Protein AF-0000000078527166 (afdb_homodimer)

Radius of gyration: 30.39 Å; Cα contacts (8 Å, |Δi|>4): 1752; chains: 2; bounding box: 65×95×74 Å

Structure (mmCIF, N/CA/C/O backbone):
data_AF-0000000078527166-model_v1
#
loop_
_entity.id
_entity.type
_entity.pdbx_description
1 polymer 'Membrane protein'
#
loop_
_atom_site.group_PDB
_atom_site.id
_atom_site.type_symbol
_atom_site.label_atom_id
_atom_site.label_alt_id
_atom_site.label_comp_id
_atom_site.label_asym_id
_atom_site.label_entity_id
_atom_site.label_seq_id
_atom_site.pdbx_PDB_ins_code
_atom_site.Cartn_x
_atom_site.Cartn_y
_atom_site.Cartn_z
_atom_site.occupancy
_atom_site.B_iso_or_equiv
_atom_site.auth_seq_id
_atom_site.auth_comp_id
_atom_site.auth_asym_id
_atom_site.auth_atom_id
_atom_site.pdbx_PDB_model_num
ATOM 1 N N . MET A 1 1 ? -10.734 -3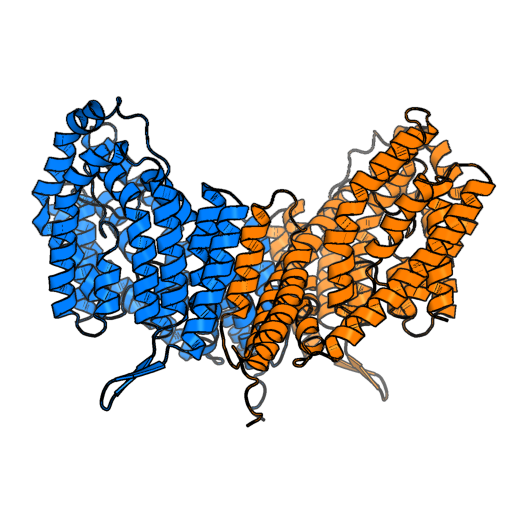8.688 -5.93 1 92.5 1 MET A N 1
ATOM 2 C CA . MET A 1 1 ? -9.977 -38.188 -7.082 1 92.5 1 MET A CA 1
ATOM 3 C C . MET A 1 1 ? -9.008 -37.094 -6.664 1 92.5 1 MET A C 1
ATOM 5 O O . MET A 1 1 ? -7.824 -37.156 -6.992 1 92.5 1 MET A O 1
ATOM 9 N N . LYS A 1 2 ? -9.398 -36.25 -5.734 1 95.44 2 LYS A N 1
ATOM 10 C CA . LYS A 1 2 ? -8.555 -35.156 -5.305 1 95.44 2 LYS A CA 1
ATOM 11 C C . LYS A 1 2 ? -7.312 -35.656 -4.57 1 95.44 2 LYS A C 1
ATOM 13 O O . LYS A 1 2 ? -6.195 -35.188 -4.848 1 95.44 2 LYS A O 1
ATOM 18 N N . TYR A 1 3 ? -7.477 -36.594 -3.723 1 95.94 3 TYR A N 1
ATOM 19 C CA . TYR A 1 3 ? -6.379 -37.125 -2.912 1 95.94 3 TYR A CA 1
ATOM 20 C C . TYR A 1 3 ? -5.398 -37.906 -3.768 1 95.94 3 TYR A C 1
ATOM 22 O O . TYR A 1 3 ? -4.188 -37.875 -3.535 1 95.94 3 TYR A O 1
ATOM 30 N N . ILE A 1 4 ? -5.895 -38.562 -4.727 1 96.75 4 ILE A N 1
ATOM 31 C CA . ILE A 1 4 ? -5.031 -39.312 -5.617 1 96.75 4 ILE A CA 1
ATOM 32 C C . ILE A 1 4 ? -4.188 -38.375 -6.461 1 96.75 4 ILE A C 1
ATOM 34 O O . ILE A 1 4 ? -2.975 -38.562 -6.594 1 96.75 4 ILE A O 1
ATOM 38 N N . VAL A 1 5 ? -4.859 -37.375 -6.949 1 97.56 5 VAL A N 1
ATOM 39 C CA . VAL A 1 5 ? -4.191 -36.438 -7.836 1 97.56 5 VAL A CA 1
ATOM 40 C C . VAL A 1 5 ? -3.092 -35.719 -7.07 1 97.56 5 VAL A C 1
ATOM 42 O O . VAL A 1 5 ? -1.956 -35.625 -7.539 1 97.56 5 VAL A O 1
ATOM 45 N N . ILE A 1 6 ? -3.389 -35.25 -5.895 1 97.88 6 ILE A N 1
ATOM 46 C CA . ILE A 1 6 ? -2.412 -34.469 -5.156 1 97.88 6 ILE A CA 1
ATOM 47 C C . ILE A 1 6 ? -1.261 -35.344 -4.703 1 97.88 6 ILE A C 1
ATOM 49 O O . ILE A 1 6 ? -0.111 -34.906 -4.637 1 97.88 6 ILE A O 1
ATOM 53 N N . ALA A 1 7 ? -1.574 -36.531 -4.316 1 98.06 7 ALA A N 1
ATOM 54 C CA . ALA A 1 7 ? -0.536 -37.5 -3.945 1 98.06 7 ALA A CA 1
ATOM 55 C C . ALA A 1 7 ? 0.403 -37.781 -5.117 1 98.06 7 ALA A C 1
ATOM 57 O O . ALA A 1 7 ? 1.622 -37.844 -4.938 1 98.06 7 ALA A O 1
ATOM 58 N N . LEU A 1 8 ? -0.153 -37.938 -6.273 1 98.38 8 LEU A N 1
ATOM 59 C CA . LEU A 1 8 ? 0.64 -38.219 -7.465 1 98.38 8 LEU A CA 1
ATOM 60 C C . LEU A 1 8 ? 1.502 -37 -7.836 1 98.38 8 LEU A C 1
ATOM 62 O O . LEU A 1 8 ? 2.641 -37.156 -8.281 1 98.38 8 LEU A O 1
ATOM 66 N N . ILE A 1 9 ? 0.928 -35.812 -7.711 1 98.38 9 ILE A N 1
ATOM 67 C CA . ILE A 1 9 ? 1.704 -34.594 -7.984 1 98.38 9 ILE A CA 1
ATOM 68 C C . ILE A 1 9 ? 2.898 -34.531 -7.039 1 98.38 9 ILE A C 1
ATOM 70 O O . ILE A 1 9 ? 4.031 -34.312 -7.469 1 98.38 9 ILE A O 1
ATOM 74 N N . GLY A 1 10 ? 2.6 -34.719 -5.746 1 98.38 10 GLY A N 1
ATOM 75 C CA . GLY A 1 10 ? 3.674 -34.688 -4.766 1 98.38 10 GLY A CA 1
ATOM 76 C C . GLY A 1 10 ? 4.738 -35.75 -5.016 1 98.38 10 GLY A C 1
ATOM 77 O O . GLY A 1 10 ? 5.934 -35.469 -4.91 1 98.38 10 GLY A O 1
ATOM 78 N N . ALA A 1 11 ? 4.312 -36.906 -5.359 1 98.56 11 ALA A N 1
ATOM 79 C CA . ALA A 1 11 ? 5.234 -38 -5.617 1 98.56 11 ALA A CA 1
ATOM 80 C C . ALA A 1 11 ? 6.113 -37.719 -6.828 1 98.56 11 ALA A C 1
ATOM 82 O O . ALA A 1 11 ? 7.344 -37.75 -6.734 1 98.56 11 ALA A O 1
ATOM 83 N N . LEU A 1 12 ? 5.488 -37.375 -7.891 1 98.38 12 LEU A N 1
ATOM 84 C CA . LEU A 1 12 ? 6.234 -37.188 -9.133 1 98.38 12 LEU A CA 1
ATOM 85 C C . LEU A 1 12 ? 7.133 -35.969 -9.039 1 98.38 12 LEU A C 1
ATOM 87 O O . LEU A 1 12 ? 8.266 -35.969 -9.531 1 98.38 12 LEU A O 1
ATOM 91 N N . ALA A 1 13 ? 6.598 -34.875 -8.469 1 98.44 13 ALA A N 1
ATOM 92 C CA . ALA A 1 13 ? 7.406 -33.688 -8.336 1 98.44 13 ALA A CA 1
ATOM 93 C C . ALA A 1 13 ? 8.664 -33.938 -7.512 1 98.44 13 ALA A C 1
ATOM 95 O O . ALA A 1 13 ? 9.742 -33.438 -7.828 1 98.44 13 ALA A O 1
ATOM 96 N N . SER A 1 14 ? 8.516 -34.75 -6.453 1 98.31 14 SER A N 1
ATOM 97 C CA . SER A 1 14 ? 9.672 -35.094 -5.633 1 98.31 14 SER A CA 1
ATOM 98 C C . SER A 1 14 ? 10.672 -35.938 -6.414 1 98.31 14 SER A C 1
ATOM 100 O O . SER A 1 14 ? 11.883 -35.781 -6.27 1 98.31 14 SER A O 1
ATOM 102 N N . VAL A 1 15 ? 10.227 -36.781 -7.207 1 97.88 15 VAL A N 1
ATOM 103 C CA . VAL A 1 15 ? 11.086 -37.625 -8.023 1 97.88 15 VAL A CA 1
ATOM 104 C C . VAL A 1 15 ? 11.82 -36.781 -9.055 1 97.88 15 VAL A C 1
ATOM 106 O O . VAL A 1 15 ? 13.023 -36.969 -9.273 1 97.88 15 VAL A O 1
ATOM 109 N N . LEU A 1 16 ? 11.086 -35.906 -9.688 1 97.62 16 LEU A N 1
ATOM 110 C CA . LEU A 1 16 ? 11.703 -35 -10.672 1 97.62 16 LEU A CA 1
ATOM 111 C C . LEU A 1 16 ? 12.828 -34.188 -10.039 1 97.62 16 LEU A C 1
ATOM 113 O O . LEU A 1 16 ? 13.898 -34.031 -10.633 1 97.62 16 LEU A O 1
ATOM 117 N N . SER A 1 17 ? 12.531 -33.719 -8.891 1 96.62 17 SER A N 1
ATOM 118 C CA . SER A 1 17 ? 13.555 -32.969 -8.172 1 96.62 17 SER A CA 1
ATOM 119 C C . SER A 1 17 ? 14.719 -33.844 -7.762 1 96.62 17 SER A C 1
ATOM 121 O O . SER A 1 17 ? 15.883 -33.438 -7.871 1 96.62 17 SER A O 1
ATOM 123 N N . ASN A 1 18 ? 14.43 -35 -7.273 1 96.69 18 ASN A N 1
ATOM 124 C CA . ASN A 1 18 ? 15.453 -35.938 -6.832 1 96.69 18 ASN A CA 1
ATOM 125 C C . ASN A 1 18 ? 16.406 -36.312 -7.965 1 96.69 18 ASN A C 1
ATOM 127 O O . ASN A 1 18 ? 17.625 -36.375 -7.762 1 96.69 18 ASN A O 1
ATOM 131 N N . GLN A 1 19 ? 15.891 -36.469 -9.148 1 94.44 19 GLN A N 1
ATOM 132 C CA . GLN A 1 19 ? 16.672 -36.906 -10.297 1 94.44 19 GLN A CA 1
ATOM 133 C C . GLN A 1 19 ? 17.234 -35.719 -11.062 1 94.44 19 GLN A C 1
ATOM 135 O O . GLN A 1 19 ? 17.891 -35.875 -12.094 1 94.44 19 GLN A O 1
ATOM 140 N N . GLY A 1 20 ? 16.953 -34.594 -10.617 1 92.81 20 GLY A N 1
ATOM 141 C CA . GLY A 1 20 ? 17.469 -33.375 -11.242 1 92.81 20 GLY A CA 1
ATOM 142 C C . GLY A 1 20 ? 16.859 -33.125 -12.609 1 92.81 20 GLY A C 1
ATOM 143 O O . GLY A 1 20 ? 17.516 -32.562 -13.484 1 92.81 20 GLY A O 1
ATOM 144 N N . ILE A 1 21 ? 15.656 -33.562 -12.773 1 94.5 21 ILE A N 1
ATOM 145 C CA . ILE A 1 21 ? 14.977 -33.406 -14.055 1 94.5 21 ILE A CA 1
ATOM 146 C C . ILE A 1 21 ? 14.258 -32.062 -14.086 1 94.5 21 ILE A C 1
ATOM 148 O O . ILE A 1 21 ? 14.32 -31.328 -15.078 1 94.5 21 ILE A O 1
ATOM 152 N N . ALA A 1 22 ? 13.578 -31.766 -12.992 1 96.75 22 ALA A N 1
ATOM 153 C CA . ALA A 1 22 ? 12.812 -30.531 -12.906 1 96.75 22 ALA A CA 1
ATOM 154 C C . ALA A 1 22 ? 12.664 -30.078 -11.453 1 96.75 22 ALA A C 1
ATOM 156 O O . ALA A 1 22 ? 12.594 -30.906 -10.547 1 96.75 22 ALA A O 1
ATOM 157 N N . VAL A 1 23 ? 12.711 -28.828 -11.336 1 95.25 23 VAL A N 1
ATOM 158 C CA . VAL A 1 23 ? 12.445 -28.203 -10.039 1 95.25 23 VAL A CA 1
ATOM 159 C C . VAL A 1 23 ? 11.516 -27.016 -10.211 1 95.25 23 VAL A C 1
ATOM 161 O O . VAL A 1 23 ? 11.328 -26.516 -11.328 1 95.25 23 VAL A O 1
ATOM 164 N N . PHE A 1 24 ? 10.883 -26.578 -9.164 1 95.19 24 PHE A N 1
ATOM 165 C CA . PHE A 1 24 ? 9.891 -25.5 -9.234 1 95.19 24 PHE A CA 1
ATOM 166 C C . PHE A 1 24 ? 10.531 -24.156 -8.945 1 95.19 24 PHE A C 1
ATOM 168 O O . PHE A 1 24 ? 10.234 -23.156 -9.609 1 95.19 24 PHE A O 1
ATOM 175 N N . ASN A 1 25 ? 11.398 -24.109 -8.031 1 87.94 25 ASN A N 1
ATOM 176 C CA . ASN A 1 25 ? 12.016 -22.859 -7.602 1 87.94 25 ASN A CA 1
ATOM 177 C C . ASN A 1 25 ? 13.023 -22.359 -8.633 1 87.94 25 ASN A C 1
ATOM 179 O O . ASN A 1 25 ? 14.047 -22.984 -8.867 1 87.94 25 ASN A O 1
ATOM 183 N N . ASP A 1 26 ? 12.875 -21.281 -9.156 1 80.75 26 ASP A N 1
ATOM 184 C CA . ASP A 1 26 ? 13.734 -20.719 -10.188 1 80.75 26 ASP A CA 1
ATOM 185 C C . ASP A 1 26 ? 15.133 -20.438 -9.641 1 80.75 26 ASP A C 1
ATOM 187 O O . ASP A 1 26 ? 16.125 -20.531 -10.375 1 80.75 26 ASP A O 1
ATOM 191 N N . GLY A 1 27 ? 15.211 -20.031 -8.438 1 78.19 27 GLY A N 1
ATOM 192 C CA . GLY A 1 27 ? 16.5 -19.797 -7.812 1 78.19 27 GLY A CA 1
ATOM 193 C C . GLY A 1 27 ? 17.281 -21.062 -7.547 1 78.19 27 GLY A C 1
ATOM 194 O O . GLY A 1 27 ? 18.516 -21.047 -7.48 1 78.19 27 GLY A O 1
ATOM 195 N N . PHE A 1 28 ? 16.531 -22.125 -7.426 1 88.31 28 PHE A N 1
ATOM 196 C CA . PHE A 1 28 ? 17.141 -23.406 -7.137 1 88.31 28 PHE A CA 1
ATOM 197 C C . PHE A 1 28 ? 17.594 -24.094 -8.414 1 88.31 28 PHE A C 1
ATOM 199 O O . PHE A 1 28 ? 18.547 -24.875 -8.398 1 88.31 28 PHE A O 1
ATOM 206 N N . ARG A 1 29 ? 17.078 -23.75 -9.531 1 88.75 29 ARG A N 1
ATOM 207 C CA . ARG A 1 29 ? 17.344 -24.422 -10.797 1 88.75 29 ARG A CA 1
ATOM 208 C C . ARG A 1 29 ? 18.812 -24.297 -11.188 1 88.75 29 ARG A C 1
ATOM 210 O O . ARG A 1 29 ? 19.453 -25.297 -11.523 1 88.75 29 ARG A O 1
ATOM 217 N N . PRO A 1 30 ? 19.391 -23.109 -11.086 1 80.94 30 PRO A N 1
ATOM 218 C CA . PRO A 1 30 ? 20.812 -23.016 -11.406 1 80.94 30 PRO A CA 1
ATOM 219 C C . PRO A 1 30 ? 21.688 -23.828 -10.461 1 80.94 30 PRO A C 1
ATOM 221 O O . PRO A 1 30 ? 22.734 -24.328 -10.867 1 80.94 30 PRO A O 1
ATOM 224 N N . ILE A 1 31 ? 21.266 -23.984 -9.281 1 85.5 31 ILE A N 1
ATOM 225 C CA . ILE A 1 31 ? 22.016 -24.734 -8.281 1 85.5 31 ILE A CA 1
ATOM 226 C C . ILE A 1 31 ? 22 -26.234 -8.641 1 85.5 31 ILE A C 1
ATOM 228 O O . ILE A 1 31 ? 23 -26.922 -8.461 1 85.5 31 ILE A O 1
ATOM 232 N N . VAL A 1 32 ? 20.922 -26.672 -9.156 1 90.19 32 VAL A N 1
ATOM 233 C CA . VAL A 1 32 ? 20.812 -28.062 -9.586 1 90.19 32 VAL A CA 1
ATOM 234 C C . VAL A 1 32 ? 21.766 -28.312 -10.75 1 90.19 32 VAL A C 1
ATOM 236 O O . VAL A 1 32 ? 22.391 -29.375 -10.836 1 90.19 32 VAL A O 1
ATOM 239 N N . GLY A 1 33 ? 21.875 -27.328 -11.594 1 83.19 33 GLY A N 1
ATOM 240 C CA . GLY A 1 33 ? 22.844 -27.438 -12.672 1 83.19 33 GLY A CA 1
ATOM 241 C C . GLY A 1 33 ? 24.266 -27.578 -12.188 1 83.19 33 GLY A C 1
ATOM 242 O O . GLY A 1 33 ? 25.031 -28.375 -12.727 1 83.19 33 GLY A O 1
ATOM 243 N N . GLN A 1 34 ? 24.562 -26.859 -11.172 1 80.62 34 GLN A N 1
ATOM 244 C CA . GLN A 1 34 ? 25.891 -26.953 -10.57 1 80.62 34 GLN A CA 1
ATOM 245 C C . GLN A 1 34 ? 26.141 -28.344 -9.984 1 80.62 34 GLN A C 1
ATOM 247 O O . GLN A 1 34 ? 27.266 -28.844 -10.023 1 80.62 34 GLN A O 1
ATOM 252 N N . TYR A 1 35 ? 25.172 -28.875 -9.484 1 87.38 35 TYR A N 1
ATOM 253 C CA . TYR A 1 35 ? 25.281 -30.234 -8.93 1 87.38 35 TYR A CA 1
ATOM 254 C C . TYR A 1 35 ? 25.609 -31.234 -10.023 1 87.38 35 TYR A C 1
ATOM 256 O O . TYR A 1 35 ? 26.469 -32.094 -9.844 1 87.38 35 TYR A O 1
ATOM 264 N N . PHE A 1 36 ? 25.094 -31.094 -11.133 1 83.19 36 PHE A N 1
ATOM 265 C CA . PHE A 1 36 ? 25.312 -32.031 -12.242 1 83.19 36 PHE A CA 1
ATOM 266 C C . PHE A 1 36 ? 26.703 -31.828 -12.828 1 83.19 36 PHE A C 1
ATOM 268 O O . PHE A 1 36 ? 27.312 -32.781 -13.344 1 83.19 36 PHE A O 1
ATOM 275 N N . ASN A 1 37 ? 27.094 -30.625 -12.68 1 79.38 37 ASN A N 1
ATOM 276 C CA . ASN A 1 37 ? 28.438 -30.344 -13.172 1 79.38 37 ASN A CA 1
ATOM 277 C C . ASN A 1 37 ? 29.5 -30.75 -12.148 1 79.38 37 ASN A C 1
ATOM 279 O O . ASN A 1 37 ? 30.703 -30.641 -12.414 1 79.38 37 ASN A O 1
ATOM 283 N N . GLY A 1 38 ? 29.078 -31.172 -11 1 83.62 38 GLY A N 1
ATOM 284 C CA . GLY A 1 38 ? 30 -31.672 -9.992 1 83.62 38 GLY A CA 1
ATOM 285 C C . GLY A 1 38 ? 30.594 -30.578 -9.141 1 83.62 38 GLY A C 1
ATOM 286 O O . GLY A 1 38 ? 31.641 -30.781 -8.5 1 83.62 38 GLY A O 1
ATOM 287 N N . GLU A 1 39 ? 29.969 -29.516 -9.18 1 86.12 39 GLU A N 1
ATOM 288 C CA . GLU A 1 39 ? 30.516 -28.375 -8.461 1 86.12 39 GLU A CA 1
ATOM 289 C C . GLU A 1 39 ? 30.109 -28.391 -6.988 1 86.12 39 GLU A C 1
ATOM 291 O O . GLU A 1 39 ? 30.812 -27.828 -6.141 1 86.12 39 GLU A O 1
ATOM 296 N N . ILE A 1 40 ? 28.969 -29.016 -6.75 1 87.44 40 ILE A N 1
ATOM 297 C CA . ILE A 1 40 ? 28.516 -29.141 -5.367 1 87.44 40 ILE A CA 1
ATOM 298 C C . ILE A 1 40 ? 28.078 -30.578 -5.094 1 87.44 40 ILE A C 1
ATOM 300 O O . ILE A 1 40 ? 27.766 -31.328 -6.023 1 87.44 40 ILE A O 1
ATOM 304 N N . ASN A 1 41 ? 28.141 -30.859 -3.812 1 89.88 41 ASN A N 1
ATOM 305 C CA . ASN A 1 41 ? 27.719 -32.219 -3.443 1 89.88 41 ASN A CA 1
ATOM 306 C C . ASN A 1 41 ? 26.25 -32.25 -3.027 1 89.88 41 ASN A C 1
ATOM 308 O O . ASN A 1 41 ? 25.578 -31.203 -3.012 1 89.88 41 ASN A O 1
ATOM 312 N N . ARG A 1 42 ? 25.75 -33.375 -2.75 1 92.06 42 ARG A N 1
ATOM 313 C CA . ARG A 1 42 ? 24.344 -33.625 -2.477 1 92.06 42 ARG A CA 1
ATOM 314 C C . ARG A 1 42 ? 23.906 -32.906 -1.195 1 92.06 42 ARG A C 1
ATOM 316 O O . ARG A 1 42 ? 22.781 -32.406 -1.118 1 92.06 42 ARG A O 1
ATOM 323 N N . LYS A 1 43 ? 24.734 -32.875 -0.176 1 90.69 43 LYS A N 1
ATOM 324 C CA . LYS A 1 43 ? 24.422 -32.219 1.091 1 90.69 43 LYS A CA 1
ATOM 325 C C . LYS A 1 43 ? 24.281 -30.719 0.914 1 90.69 43 LYS A C 1
ATOM 327 O O . LYS A 1 43 ? 23.375 -30.109 1.489 1 90.69 43 LYS A O 1
ATOM 332 N N . GLU A 1 44 ? 25.156 -30.203 0.13 1 87.62 44 GLU A N 1
ATOM 333 C CA . GLU A 1 44 ? 25.109 -28.766 -0.171 1 87.62 44 GLU A CA 1
ATOM 334 C C . GLU A 1 44 ? 23.859 -28.422 -0.976 1 87.62 44 GLU A C 1
ATOM 336 O O . GLU A 1 44 ? 23.219 -27.406 -0.732 1 87.62 44 GLU A O 1
ATOM 341 N N . LEU A 1 45 ? 23.547 -29.312 -1.891 1 92 45 LEU A N 1
ATOM 342 C CA . LEU A 1 45 ? 22.344 -29.141 -2.693 1 92 45 LEU A CA 1
ATOM 343 C C . LEU A 1 45 ? 21.094 -29.109 -1.807 1 92 45 LEU A C 1
ATOM 345 O O . LEU A 1 45 ? 20.25 -28.234 -1.961 1 92 45 LEU A O 1
ATOM 349 N N . ALA A 1 46 ? 21.016 -30 -0.886 1 92.5 46 ALA A N 1
ATOM 350 C CA . ALA A 1 46 ? 19.875 -30.109 0.021 1 92.5 46 ALA A CA 1
ATOM 351 C C . ALA A 1 46 ? 19.766 -28.875 0.918 1 92.5 46 ALA A C 1
ATOM 353 O O . ALA A 1 46 ? 18.688 -28.344 1.132 1 92.5 46 ALA A O 1
ATOM 354 N N . ALA A 1 47 ? 20.875 -28.422 1.376 1 86.31 47 ALA A N 1
ATOM 355 C CA . ALA A 1 47 ? 20.906 -27.266 2.254 1 86.31 47 ALA A CA 1
ATOM 356 C C . ALA A 1 47 ? 20.453 -26 1.517 1 86.31 47 ALA A C 1
ATOM 358 O O . ALA A 1 47 ? 19.719 -25.188 2.072 1 86.31 47 ALA A O 1
ATOM 359 N N . MET A 1 48 ? 20.875 -25.875 0.322 1 83.38 48 MET A N 1
ATOM 360 C CA . MET A 1 48 ? 20.531 -24.703 -0.465 1 83.38 48 MET A CA 1
ATOM 361 C C . MET A 1 48 ? 19.047 -24.719 -0.858 1 83.38 48 MET A C 1
ATOM 363 O O . MET A 1 48 ? 18.375 -23.688 -0.835 1 83.38 48 MET A O 1
ATOM 367 N N . SER A 1 49 ? 18.609 -25.922 -1.235 1 91.12 49 SER A N 1
ATOM 368 C CA . SER A 1 49 ? 17.188 -26.062 -1.536 1 91.12 49 SER A CA 1
ATOM 369 C C . SER A 1 49 ? 16.328 -25.656 -0.34 1 91.12 49 SER A C 1
ATOM 371 O O . SER A 1 49 ? 15.344 -24.953 -0.493 1 91.12 49 SER A O 1
ATOM 373 N N . PHE A 1 50 ? 16.688 -26.078 0.812 1 87.88 50 PHE A N 1
ATOM 374 C CA . PHE A 1 50 ? 15.984 -25.766 2.043 1 87.88 50 PHE A CA 1
ATOM 375 C C . PHE A 1 50 ? 16.031 -24.266 2.322 1 87.88 50 PHE A C 1
ATOM 377 O O . PHE A 1 50 ? 15 -23.656 2.615 1 87.88 50 PHE A O 1
ATOM 384 N N . ALA A 1 51 ? 17.172 -23.734 2.17 1 80 51 ALA A N 1
ATOM 385 C CA . ALA A 1 51 ? 17.375 -22.328 2.486 1 80 51 ALA A CA 1
ATOM 386 C C . ALA A 1 51 ? 16.547 -21.438 1.572 1 80 51 ALA A C 1
ATOM 388 O O . ALA A 1 51 ? 15.938 -20.453 2.029 1 80 51 ALA A O 1
ATOM 389 N N . ILE A 1 52 ? 16.438 -21.812 0.35 1 77.69 52 ILE A N 1
ATOM 390 C CA . ILE A 1 52 ? 15.82 -20.938 -0.638 1 77.69 52 ILE A CA 1
ATOM 391 C C . ILE A 1 52 ? 14.312 -21.141 -0.631 1 77.69 52 ILE A C 1
ATOM 393 O O . ILE A 1 52 ? 13.547 -20.203 -0.87 1 77.69 52 ILE A O 1
ATOM 397 N N . SER A 1 53 ? 13.836 -22.297 -0.274 1 86.88 53 SER A N 1
ATOM 398 C CA . SER A 1 53 ? 12.43 -22.625 -0.479 1 86.88 53 SER A CA 1
ATOM 399 C C . SER A 1 53 ? 11.648 -22.562 0.83 1 86.88 53 SER A C 1
ATOM 401 O O . SER A 1 53 ? 10.461 -22.234 0.833 1 86.88 53 SER A O 1
ATOM 403 N N . PHE A 1 54 ? 12.266 -22.828 1.888 1 84 54 PHE A N 1
ATOM 404 C CA . PHE A 1 54 ? 11.539 -23.016 3.141 1 84 54 PHE A CA 1
ATOM 405 C C . PHE A 1 54 ? 10.812 -21.75 3.549 1 84 54 PHE A C 1
ATOM 407 O O . PHE A 1 54 ? 9.648 -21.781 3.939 1 84 54 PHE A O 1
ATOM 414 N N . GLY A 1 55 ? 11.539 -20.641 3.512 1 76.88 55 GLY A N 1
ATOM 415 C CA . GLY A 1 55 ? 10.93 -19.375 3.867 1 76.88 55 GLY A CA 1
ATOM 416 C C . GLY A 1 55 ? 9.711 -19.047 3.031 1 76.88 55 GLY A C 1
ATOM 417 O O . GLY A 1 55 ? 8.727 -18.5 3.543 1 76.88 55 GLY A O 1
ATOM 418 N N . LEU A 1 56 ? 9.672 -19.391 1.792 1 81.38 56 LEU A N 1
ATOM 419 C CA . LEU A 1 56 ? 8.562 -19.109 0.889 1 81.38 56 LEU A CA 1
ATOM 420 C C . LEU A 1 56 ? 7.367 -20 1.19 1 81.38 56 LEU A C 1
ATOM 422 O O . LEU A 1 56 ? 6.215 -19.578 1.069 1 81.38 56 LEU A O 1
ATOM 426 N N . VAL A 1 57 ? 7.633 -21.156 1.581 1 88.44 57 VAL A N 1
ATOM 427 C CA . VAL A 1 57 ? 6.562 -22.094 1.899 1 88.44 57 VAL A CA 1
ATOM 428 C C . VAL A 1 57 ? 5.809 -21.625 3.137 1 88.44 57 VAL A C 1
ATOM 430 O O . VAL A 1 57 ? 4.582 -21.5 3.113 1 88.44 57 VAL A O 1
ATOM 433 N N . ILE A 1 58 ? 6.535 -21.234 4.129 1 83.19 58 ILE A N 1
ATOM 434 C CA . ILE A 1 58 ? 5.926 -20.922 5.414 1 83.19 58 ILE A CA 1
ATOM 435 C C . ILE A 1 58 ? 5.402 -19.484 5.391 1 83.19 58 ILE A C 1
ATOM 437 O O . ILE A 1 58 ? 4.332 -19.203 5.938 1 83.19 58 ILE A O 1
ATOM 441 N N . GLY A 1 59 ? 6.145 -18.656 4.773 1 78.94 59 GLY A N 1
ATOM 442 C CA . GLY A 1 59 ? 5.82 -17.25 4.844 1 78.94 59 GLY A CA 1
ATOM 443 C C . GLY A 1 59 ? 4.871 -16.797 3.75 1 78.94 59 GLY A C 1
ATOM 444 O O . GLY A 1 59 ? 4.258 -15.727 3.85 1 78.94 59 GLY A O 1
ATOM 445 N N . PHE A 1 60 ? 4.699 -17.547 2.756 1 81.5 60 PHE A N 1
ATOM 446 C CA . PHE A 1 60 ? 3.953 -17.109 1.577 1 81.5 60 PHE A CA 1
ATOM 447 C C . PHE A 1 60 ? 2.971 -18.188 1.135 1 81.5 60 PHE A C 1
ATOM 449 O O . PHE A 1 60 ? 1.766 -17.953 1.059 1 81.5 60 PHE A O 1
ATOM 456 N N . GLY A 1 61 ? 3.342 -19.344 1.002 1 88.75 61 GLY A N 1
ATOM 457 C CA . GLY A 1 61 ? 2.525 -20.422 0.466 1 88.75 61 GLY A CA 1
ATOM 458 C C . GLY A 1 61 ? 1.38 -20.828 1.38 1 88.75 61 GLY A C 1
ATOM 459 O O . GLY A 1 61 ? 0.212 -20.719 1 1 88.75 61 GLY A O 1
ATOM 460 N N . ILE A 1 62 ? 1.707 -21.109 2.564 1 87.5 62 ILE A N 1
ATOM 461 C CA . ILE A 1 62 ? 0.734 -21.656 3.498 1 87.5 62 ILE A CA 1
ATOM 462 C C . ILE A 1 62 ? -0.299 -20.594 3.859 1 87.5 62 ILE A C 1
ATOM 464 O O . ILE A 1 62 ? -1.504 -20.812 3.719 1 87.5 62 ILE A O 1
ATOM 468 N N . PRO A 1 63 ? 0.131 -19.438 4.203 1 84.88 63 PRO A N 1
ATOM 469 C CA . PRO A 1 63 ? -0.878 -18.453 4.578 1 84.88 63 PRO A CA 1
ATOM 470 C C . PRO A 1 63 ? -1.804 -18.078 3.42 1 84.88 63 PRO A C 1
ATOM 472 O O . PRO A 1 63 ? -3.006 -17.891 3.623 1 84.88 63 PRO A O 1
ATOM 475 N N . THR A 1 64 ? -1.297 -17.969 2.281 1 86.06 64 THR A N 1
ATOM 476 C CA . THR A 1 64 ? -2.111 -17.656 1.113 1 86.06 64 THR A CA 1
ATOM 477 C C . THR A 1 64 ? -3.09 -18.781 0.81 1 86.06 64 THR A C 1
ATOM 479 O O . THR A 1 64 ? -4.23 -18.531 0.416 1 86.06 64 THR A O 1
ATOM 482 N N . SER A 1 65 ? -2.662 -19.953 1.003 1 91.25 65 SER A N 1
ATOM 483 C CA . SER A 1 65 ? -3.514 -21.109 0.791 1 91.25 65 SER A CA 1
ATOM 484 C C . SER A 1 65 ? -4.66 -21.156 1.796 1 91.25 65 SER A C 1
ATOM 486 O O . SER A 1 65 ? -5.801 -21.453 1.435 1 91.25 65 SER A O 1
ATOM 488 N N . ILE A 1 66 ? -4.309 -20.859 2.982 1 86.56 66 ILE A N 1
ATOM 489 C CA . ILE A 1 66 ? -5.324 -20.859 4.031 1 86.56 66 ILE A CA 1
ATOM 490 C C . ILE A 1 66 ? -6.359 -19.781 3.742 1 86.56 66 ILE A C 1
ATOM 492 O O . ILE A 1 66 ? -7.566 -20.031 3.842 1 86.56 66 ILE A O 1
ATOM 496 N N . ALA A 1 67 ? -5.879 -18.641 3.354 1 83.44 67 ALA A N 1
ATOM 497 C CA . ALA A 1 67 ? -6.766 -17.516 3.111 1 83.44 67 ALA A CA 1
ATOM 498 C C . ALA A 1 67 ? -7.746 -17.812 1.982 1 83.44 67 ALA A C 1
ATOM 500 O O . ALA A 1 67 ? -8.891 -17.359 2.008 1 83.44 67 ALA A O 1
ATOM 501 N N . ALA A 1 68 ? -7.371 -18.562 0.995 1 86.44 68 ALA A N 1
ATOM 502 C CA . ALA A 1 68 ? -8.211 -18.844 -0.166 1 86.44 68 ALA A CA 1
ATOM 503 C C . ALA A 1 68 ? -8.867 -20.219 -0.045 1 86.44 68 ALA A C 1
ATOM 505 O O . ALA A 1 68 ? -9.75 -20.562 -0.834 1 86.44 68 ALA A O 1
ATOM 506 N N . SER A 1 69 ? -8.438 -21.047 0.903 1 88.38 69 SER A N 1
ATOM 507 C CA . SER A 1 69 ? -8.875 -22.438 1.081 1 88.38 69 SER A CA 1
ATOM 508 C C . SER A 1 69 ? -8.57 -23.266 -0.154 1 88.38 69 SER A C 1
ATOM 510 O O . SER A 1 69 ? -9.344 -24.172 -0.507 1 88.38 69 SER A O 1
ATOM 512 N N . ILE A 1 70 ? -7.625 -22.859 -0.92 1 93.56 70 ILE A N 1
ATOM 513 C CA . ILE A 1 70 ? -7.059 -23.562 -2.062 1 93.56 70 ILE A CA 1
ATOM 514 C C . ILE A 1 70 ? -5.535 -23.578 -1.961 1 93.56 70 ILE A C 1
ATOM 516 O O . ILE A 1 70 ? -4.926 -22.578 -1.576 1 93.56 70 ILE A O 1
ATOM 520 N N . ILE A 1 71 ? -4.953 -24.641 -2.314 1 95.19 71 ILE A N 1
ATOM 521 C CA . ILE A 1 71 ? -3.512 -24.766 -2.137 1 95.19 71 ILE A CA 1
ATOM 522 C C . ILE A 1 71 ? -2.781 -23.984 -3.221 1 95.19 71 ILE A C 1
ATOM 524 O O . ILE A 1 71 ? -2.996 -24.203 -4.414 1 95.19 71 ILE A O 1
ATOM 528 N N . LEU A 1 72 ? -2.033 -23.062 -2.736 1 93.94 72 LEU A N 1
ATOM 529 C CA . LEU A 1 72 ? -1.077 -22.453 -3.654 1 93.94 72 LEU A CA 1
ATOM 530 C C . LEU A 1 72 ? 0.043 -23.438 -3.998 1 93.94 72 LEU A C 1
ATOM 532 O O . LEU A 1 72 ? 0.64 -24.047 -3.107 1 93.94 72 LEU A O 1
ATOM 536 N N . ILE A 1 73 ? 0.32 -23.547 -5.238 1 95.81 73 ILE A N 1
ATOM 537 C CA . ILE A 1 73 ? 1.214 -24.578 -5.742 1 95.81 73 ILE A CA 1
ATOM 538 C C . ILE A 1 73 ? 2.576 -24.469 -5.066 1 95.81 73 ILE A C 1
ATOM 540 O O . ILE A 1 73 ? 3.307 -25.453 -4.945 1 95.81 73 ILE A O 1
ATOM 544 N N . HIS A 1 74 ? 2.953 -23.344 -4.605 1 92.56 74 HIS A N 1
ATOM 545 C CA . HIS A 1 74 ? 4.223 -23.094 -3.932 1 92.56 74 HIS A CA 1
ATOM 546 C C . HIS A 1 74 ? 4.363 -23.953 -2.682 1 92.56 74 HIS A C 1
ATOM 548 O O . HIS A 1 74 ? 5.461 -24.391 -2.348 1 92.56 74 HIS A O 1
ATOM 554 N N . CYS A 1 75 ? 3.26 -24.234 -2.039 1 93.69 75 CYS A N 1
ATOM 555 C CA . CYS A 1 75 ? 3.266 -25.062 -0.84 1 93.69 75 CYS A CA 1
ATOM 556 C C . CYS A 1 75 ? 3.662 -26.5 -1.172 1 93.69 75 CYS A C 1
ATOM 558 O O . CYS A 1 75 ? 4.281 -27.172 -0.353 1 93.69 75 CYS A O 1
ATOM 560 N N . LEU A 1 76 ? 3.348 -26.781 -2.307 1 96.31 76 LEU A N 1
ATOM 561 C CA . LEU A 1 76 ? 3.541 -28.172 -2.693 1 96.31 76 LEU A CA 1
ATOM 562 C C . LEU A 1 76 ? 4.867 -28.359 -3.424 1 96.31 76 LEU A C 1
ATOM 564 O O . LEU A 1 76 ? 5.738 -29.094 -2.959 1 96.31 76 LEU A O 1
ATOM 568 N N . LEU A 1 77 ? 5.109 -27.578 -4.398 1 97.25 77 LEU A N 1
ATOM 569 C CA . LEU A 1 77 ? 6.219 -27.859 -5.305 1 97.25 77 LEU A CA 1
ATOM 570 C C . LEU A 1 77 ? 7.531 -27.344 -4.73 1 97.25 77 LEU A C 1
ATOM 572 O O . LEU A 1 77 ? 8.594 -27.906 -5.004 1 97.25 77 LEU A O 1
ATOM 576 N N . LEU A 1 78 ? 7.52 -26.297 -3.945 1 94.44 78 LEU A N 1
ATOM 577 C CA . LEU A 1 78 ? 8.75 -25.875 -3.279 1 94.44 78 LEU A CA 1
ATOM 578 C C . LEU A 1 78 ? 9.203 -26.938 -2.271 1 94.44 78 LEU A C 1
ATOM 580 O O . LEU A 1 78 ? 10.398 -27.203 -2.137 1 94.44 78 LEU A O 1
ATOM 584 N N . THR A 1 79 ? 8.273 -27.484 -1.581 1 96.56 79 THR A N 1
ATOM 585 C CA . THR A 1 79 ? 8.594 -28.5 -0.589 1 96.56 79 THR A CA 1
ATOM 586 C C . THR A 1 79 ? 9.062 -29.781 -1.268 1 96.56 79 THR A C 1
ATOM 588 O O . THR A 1 79 ? 9.953 -30.469 -0.768 1 96.56 79 THR A O 1
ATOM 591 N N . THR A 1 80 ? 8.492 -30.094 -2.352 1 97.75 80 THR A N 1
ATOM 592 C CA . THR A 1 80 ? 8.93 -31.297 -3.061 1 97.75 80 THR A CA 1
ATOM 593 C C . THR A 1 80 ? 10.344 -31.109 -3.607 1 97.75 80 THR A C 1
ATOM 595 O O . THR A 1 80 ? 11.102 -32.094 -3.723 1 97.75 80 THR A O 1
ATOM 598 N N . ASP A 1 81 ? 10.703 -29.891 -4.004 1 96.5 81 ASP A N 1
ATOM 599 C CA . ASP A 1 81 ? 12.102 -29.609 -4.328 1 96.5 81 ASP A CA 1
ATOM 600 C C . ASP A 1 81 ? 13.023 -30 -3.174 1 96.5 81 ASP A C 1
ATOM 602 O O . ASP A 1 81 ? 14.07 -30.609 -3.389 1 96.5 81 ASP A O 1
ATOM 606 N N . ILE A 1 82 ? 12.594 -29.625 -1.981 1 95.88 82 ILE A N 1
ATOM 607 C CA . ILE A 1 82 ? 13.367 -29.906 -0.777 1 95.88 82 ILE A CA 1
ATOM 608 C C . ILE A 1 82 ? 13.43 -31.422 -0.547 1 95.88 82 ILE A C 1
ATOM 610 O O . ILE A 1 82 ? 14.508 -31.984 -0.356 1 95.88 82 ILE A O 1
ATOM 614 N N . ILE A 1 83 ? 12.289 -32.031 -0.585 1 97.31 83 ILE A N 1
ATOM 615 C CA . ILE A 1 83 ? 12.203 -33.469 -0.352 1 97.31 83 ILE A CA 1
ATOM 616 C C . ILE A 1 83 ? 13.094 -34.219 -1.346 1 97.31 83 ILE A C 1
ATOM 618 O O . ILE A 1 83 ? 13.883 -35.094 -0.957 1 97.31 83 ILE A O 1
ATOM 622 N N . GLY A 1 84 ? 12.992 -33.844 -2.604 1 97.31 84 GLY A N 1
ATOM 623 C CA . GLY A 1 84 ? 13.797 -34.469 -3.635 1 97.31 84 GLY A CA 1
ATOM 624 C C . GLY A 1 84 ? 15.289 -34.312 -3.42 1 97.31 84 GLY A C 1
ATOM 625 O O . GLY A 1 84 ? 16.062 -35.25 -3.633 1 97.31 84 GLY A O 1
ATOM 626 N N . SER A 1 85 ? 15.719 -33.188 -3 1 95.12 85 SER A N 1
ATOM 627 C CA . SER A 1 85 ? 17.141 -32.906 -2.828 1 95.12 85 SER A CA 1
ATOM 628 C C . SER A 1 85 ? 17.688 -33.562 -1.564 1 95.12 85 SER A C 1
ATOM 630 O O . SER A 1 85 ? 18.875 -33.875 -1.486 1 95.12 85 SER A O 1
ATOM 632 N N . PHE A 1 86 ? 16.828 -33.781 -0.603 1 95.38 86 PHE A N 1
ATOM 633 C CA . PHE A 1 86 ? 17.25 -34.375 0.665 1 95.38 86 PHE A CA 1
ATOM 634 C C . PHE A 1 86 ? 17.438 -35.875 0.539 1 95.38 86 PHE A C 1
ATOM 636 O O . PHE A 1 86 ? 18.172 -36.469 1.312 1 95.38 86 PHE A O 1
ATOM 643 N N . CYS A 1 87 ? 16.719 -36.469 -0.39 1 95.38 87 CYS A N 1
ATOM 644 C CA . CYS A 1 87 ? 16.859 -37.875 -0.617 1 95.38 87 CYS A CA 1
ATOM 645 C C . CYS A 1 87 ? 18.031 -38.188 -1.538 1 95.38 87 CYS A C 1
ATOM 647 O O . CYS A 1 87 ? 18.312 -37.438 -2.463 1 95.38 87 CYS A O 1
ATOM 649 N N . ASN A 1 88 ? 18.688 -39.281 -1.317 1 92.25 88 ASN A N 1
ATOM 650 C CA . ASN A 1 88 ? 19.844 -39.656 -2.117 1 92.25 88 ASN A CA 1
ATOM 651 C C . ASN A 1 88 ? 19.469 -39.938 -3.562 1 92.25 88 ASN A C 1
ATOM 653 O O . ASN A 1 88 ? 18.312 -40.25 -3.852 1 92.25 88 ASN A O 1
ATOM 657 N N . ASN A 1 89 ? 20.406 -39.812 -4.445 1 88.62 89 ASN A N 1
ATOM 658 C CA . ASN A 1 89 ? 20.172 -40 -5.871 1 88.62 89 ASN A CA 1
ATOM 659 C C . ASN A 1 89 ? 20.234 -41.5 -6.242 1 88.62 89 ASN A C 1
ATOM 661 O O . ASN A 1 89 ? 20.656 -41.844 -7.348 1 88.62 89 ASN A O 1
ATOM 665 N N . SER A 1 90 ? 19.906 -42.344 -5.387 1 92.44 90 SER A N 1
ATOM 666 C CA . SER A 1 90 ? 19.828 -43.781 -5.625 1 92.44 90 SER A CA 1
ATOM 667 C C . SER A 1 90 ? 18.391 -44.219 -5.914 1 92.44 90 SER A C 1
ATOM 669 O O . SER A 1 90 ? 17.469 -43.406 -5.797 1 92.44 90 SER A O 1
ATOM 671 N N . ARG A 1 91 ? 18.234 -45.406 -6.359 1 95 91 ARG A N 1
ATOM 672 C CA . ARG A 1 91 ? 16.906 -45.938 -6.625 1 95 91 ARG A CA 1
ATOM 673 C C . ARG A 1 91 ? 16.047 -45.906 -5.371 1 95 91 ARG A C 1
ATOM 675 O O . ARG A 1 91 ? 14.859 -45.562 -5.43 1 95 91 ARG A O 1
ATOM 682 N N . ASN A 1 92 ? 16.703 -46.25 -4.297 1 95.69 92 ASN A N 1
ATOM 683 C CA . ASN A 1 92 ? 15.977 -46.219 -3.029 1 95.69 92 ASN A CA 1
ATOM 684 C C . ASN A 1 92 ? 15.625 -44.781 -2.641 1 95.69 92 ASN A C 1
ATOM 686 O O . ASN A 1 92 ? 14.555 -44.531 -2.086 1 95.69 92 ASN A O 1
ATOM 690 N N . GLY A 1 93 ? 16.547 -43.906 -2.881 1 95.81 93 GLY A N 1
ATOM 691 C CA . GLY A 1 93 ? 16.281 -42.5 -2.602 1 95.81 93 GLY A CA 1
ATOM 692 C C . GLY A 1 93 ? 15.164 -41.906 -3.453 1 95.81 93 GLY A C 1
ATOM 693 O O . GLY A 1 93 ? 14.367 -41.125 -2.975 1 95.81 93 GLY A O 1
ATOM 694 N N . MET A 1 94 ? 15.141 -42.344 -4.652 1 96.56 94 MET A N 1
ATOM 695 C CA . MET A 1 94 ? 14.086 -41.906 -5.559 1 96.56 94 MET A CA 1
ATOM 696 C C . MET A 1 94 ? 12.719 -42.375 -5.082 1 96.56 94 MET A C 1
ATOM 698 O O . MET A 1 94 ? 11.758 -41.625 -5.059 1 96.56 94 MET A O 1
ATOM 702 N N . ILE A 1 95 ? 12.648 -43.656 -4.676 1 97.44 95 ILE A N 1
ATOM 703 C CA . ILE A 1 95 ? 11.398 -44.219 -4.188 1 97.44 95 ILE A CA 1
ATOM 704 C C . ILE A 1 95 ? 10.977 -43.531 -2.895 1 97.44 95 ILE A C 1
ATOM 706 O O . ILE A 1 95 ? 9.805 -43.219 -2.703 1 97.44 95 ILE A O 1
ATOM 710 N N . LEU A 1 96 ? 11.945 -43.344 -2.055 1 97.56 96 LEU A N 1
ATOM 711 C CA . LEU A 1 96 ? 11.664 -42.656 -0.799 1 97.56 96 LEU A CA 1
ATOM 712 C C . LEU A 1 96 ? 11.133 -41.25 -1.056 1 97.56 96 LEU A C 1
ATOM 714 O O . LEU A 1 96 ? 10.211 -40.781 -0.37 1 97.56 96 LEU A O 1
ATOM 718 N N . SER A 1 97 ? 11.773 -40.562 -1.963 1 97.94 97 SER A N 1
ATOM 719 C CA . SER A 1 97 ? 11.305 -39.219 -2.289 1 97.94 97 SER A CA 1
ATOM 720 C C . SER A 1 97 ? 9.867 -39.25 -2.799 1 97.94 97 SER A C 1
ATOM 722 O O . SER A 1 97 ? 9.07 -38.375 -2.48 1 97.94 97 SER A O 1
ATOM 724 N N . ALA A 1 98 ? 9.539 -40.219 -3.59 1 98.12 98 ALA A N 1
ATOM 725 C CA . ALA A 1 98 ? 8.18 -40.344 -4.098 1 98.12 98 ALA A CA 1
ATOM 726 C C . ALA A 1 98 ? 7.188 -40.562 -2.959 1 98.12 98 ALA A C 1
ATOM 728 O O . ALA A 1 98 ? 6.109 -39.969 -2.938 1 98.12 98 ALA A O 1
ATOM 729 N N . VAL A 1 99 ? 7.516 -41.406 -2.043 1 98.19 99 VAL A N 1
ATOM 730 C CA . VAL A 1 99 ? 6.641 -41.75 -0.927 1 98.19 99 VAL A CA 1
ATOM 731 C C . VAL A 1 99 ? 6.457 -40.531 -0.018 1 98.19 99 VAL A C 1
ATOM 733 O O . VAL A 1 99 ? 5.336 -40.219 0.369 1 98.19 99 VAL A O 1
ATOM 736 N N . ILE A 1 100 ? 7.535 -39.906 0.298 1 98.06 100 ILE A N 1
ATOM 737 C CA . ILE A 1 100 ? 7.473 -38.75 1.171 1 98.06 100 ILE A CA 1
ATOM 738 C C . ILE A 1 100 ? 6.715 -37.625 0.473 1 98.06 100 ILE A C 1
ATOM 740 O O . ILE A 1 100 ? 5.922 -36.906 1.101 1 98.06 100 ILE A O 1
ATOM 744 N N . GLY A 1 101 ? 7.008 -37.469 -0.822 1 98.31 101 GLY A N 1
ATOM 745 C CA . GLY A 1 101 ? 6.293 -36.438 -1.587 1 98.31 101 GLY A CA 1
ATOM 746 C C . GLY A 1 101 ? 4.797 -36.688 -1.642 1 98.31 101 GLY A C 1
ATOM 747 O O . GLY A 1 101 ? 4.008 -35.75 -1.502 1 98.31 101 GLY A O 1
ATOM 748 N N . ALA A 1 102 ? 4.441 -37.906 -1.863 1 98.38 102 ALA A N 1
ATOM 749 C CA . ALA A 1 102 ? 3.025 -38.25 -1.874 1 98.38 102 ALA A CA 1
ATOM 750 C C . ALA A 1 102 ? 2.387 -38 -0.512 1 98.38 102 ALA A C 1
ATOM 752 O O . ALA A 1 102 ? 1.283 -37.438 -0.429 1 98.38 102 ALA A O 1
ATOM 753 N N . ALA A 1 103 ? 3.047 -38.406 0.521 1 98 103 ALA A N 1
ATOM 754 C CA . ALA A 1 103 ? 2.551 -38.188 1.877 1 98 103 ALA A CA 1
ATOM 755 C C . ALA A 1 103 ? 2.396 -36.688 2.176 1 98 103 ALA A C 1
ATOM 757 O O . ALA A 1 103 ? 1.428 -36.281 2.816 1 98 103 ALA A O 1
ATOM 758 N N . TYR A 1 104 ? 3.359 -35.969 1.751 1 97.38 104 TYR A N 1
ATOM 759 C CA . TYR A 1 104 ? 3.297 -34.531 1.969 1 97.38 104 TYR A CA 1
ATOM 760 C C . TYR A 1 104 ? 2.131 -33.906 1.206 1 97.38 104 TYR A C 1
ATOM 762 O O . TYR A 1 104 ? 1.426 -33.062 1.731 1 97.38 104 TYR A O 1
ATOM 770 N N . GLY A 1 105 ? 1.964 -34.312 -0.046 1 97.12 105 GLY A N 1
ATOM 771 C CA . GLY A 1 105 ? 0.808 -33.812 -0.79 1 97.12 105 GLY A CA 1
ATOM 772 C C . GLY A 1 105 ? -0.507 -34.094 -0.082 1 97.12 105 GLY A C 1
ATOM 773 O O . GLY A 1 105 ? -1.344 -33.188 0.038 1 97.12 105 GLY A O 1
ATOM 774 N N . LEU A 1 106 ? -0.628 -35.281 0.427 1 97.19 106 LEU A N 1
ATOM 775 C CA . LEU A 1 106 ? -1.827 -35.625 1.174 1 97.19 106 LEU A CA 1
ATOM 776 C C . LEU A 1 106 ? -1.936 -34.812 2.457 1 97.19 106 LEU A C 1
ATOM 778 O O . LEU A 1 106 ? -3.021 -34.375 2.818 1 97.19 106 LEU A O 1
ATOM 782 N N . ALA A 1 107 ? -0.843 -34.625 3.082 1 96 107 ALA A N 1
ATOM 783 C CA . ALA A 1 107 ? -0.81 -33.906 4.352 1 96 107 ALA A CA 1
ATOM 784 C C . ALA A 1 107 ? -1.227 -32.469 4.164 1 96 107 ALA A C 1
ATOM 786 O O . ALA A 1 107 ? -1.962 -31.906 4.984 1 96 107 ALA A O 1
ATOM 787 N N . ILE A 1 108 ? -0.736 -31.859 3.117 1 94.38 108 ILE A N 1
ATOM 788 C CA . ILE A 1 108 ? -1.041 -30.453 2.922 1 94.38 108 ILE A CA 1
ATOM 789 C C . ILE A 1 108 ? -2.514 -30.281 2.553 1 94.38 108 ILE A C 1
ATOM 791 O O . ILE A 1 108 ? -3.16 -29.328 2.971 1 94.38 108 ILE A O 1
ATOM 795 N N . LEU A 1 109 ? -3.006 -31.156 1.762 1 94.69 109 LEU A N 1
ATOM 796 C CA . LEU A 1 109 ? -4.418 -31.078 1.407 1 94.69 109 LEU A CA 1
ATOM 797 C C . LEU A 1 109 ? -5.301 -31.312 2.629 1 94.69 109 LEU A C 1
ATOM 799 O O . LEU A 1 109 ? -6.215 -30.531 2.9 1 94.69 109 LEU A O 1
ATOM 803 N N . ALA A 1 110 ? -5.051 -32.344 3.385 1 93.69 110 ALA A N 1
ATOM 804 C CA . ALA A 1 110 ? -5.809 -32.656 4.598 1 93.69 110 ALA A CA 1
ATOM 805 C C . ALA A 1 110 ? -5.621 -31.562 5.648 1 93.69 110 ALA A C 1
ATOM 807 O O . ALA A 1 110 ? -6.559 -31.219 6.371 1 93.69 110 ALA A O 1
ATOM 808 N N . GLY A 1 111 ? -4.418 -31.172 5.734 1 92.19 111 GLY A N 1
ATOM 809 C CA . GLY A 1 111 ? -4.117 -30.109 6.688 1 92.19 111 GLY A CA 1
ATOM 810 C C . GLY A 1 111 ? -4.879 -28.828 6.414 1 92.19 111 GLY A C 1
ATOM 811 O O . GLY A 1 111 ? -5.414 -28.203 7.34 1 92.19 111 GLY A O 1
ATOM 812 N N . LEU A 1 112 ? -4.895 -28.469 5.203 1 89.56 112 LEU A N 1
ATOM 813 C CA . LEU A 1 112 ? -5.633 -27.266 4.832 1 89.56 112 LEU A CA 1
ATOM 814 C C . LEU A 1 112 ? -7.113 -27.406 5.164 1 89.56 112 LEU A C 1
ATOM 816 O O . LEU A 1 112 ? -7.723 -26.5 5.723 1 89.56 112 LEU A O 1
ATOM 820 N N . GLU A 1 113 ? -7.656 -28.531 4.824 1 89.62 113 GLU A N 1
ATOM 821 C CA . GLU A 1 113 ? -9.062 -28.781 5.117 1 89.62 113 GLU A CA 1
ATOM 822 C C . GLU A 1 113 ? -9.336 -28.734 6.617 1 89.62 113 GLU A C 1
ATOM 824 O O . GLU A 1 113 ? -10.359 -28.188 7.051 1 89.62 113 GLU A O 1
ATOM 829 N N . PHE A 1 114 ? -8.438 -29.25 7.34 1 91.62 114 PHE A N 1
ATOM 830 C CA . PHE A 1 114 ? -8.562 -29.266 8.797 1 91.62 114 PHE A CA 1
ATOM 831 C C . PHE A 1 114 ? -8.555 -27.859 9.359 1 91.62 114 PHE A C 1
ATOM 833 O O . PHE A 1 114 ? -9.383 -27.5 10.203 1 91.62 114 PHE A O 1
ATOM 840 N N . VAL A 1 115 ? -7.652 -27.109 8.914 1 88.75 115 VAL A N 1
ATOM 841 C CA . VAL A 1 115 ? -7.516 -25.75 9.414 1 88.75 115 VAL A CA 1
ATOM 842 C C . VAL A 1 115 ? -8.766 -24.938 9.078 1 88.75 115 VAL A C 1
ATOM 844 O O . VAL A 1 115 ? -9.289 -24.203 9.922 1 88.75 115 VAL A O 1
ATOM 847 N N . VAL A 1 116 ? -9.219 -25.078 7.949 1 85.94 116 VAL A N 1
ATOM 848 C CA . VAL A 1 116 ? -10.406 -24.344 7.512 1 85.94 116 VAL A CA 1
ATOM 849 C C . VAL A 1 116 ? -11.609 -24.781 8.336 1 85.94 116 VAL A C 1
ATOM 851 O O . VAL A 1 116 ? -12.422 -23.953 8.75 1 85.94 116 VAL A O 1
ATOM 854 N N . LYS A 1 117 ? -11.695 -26.031 8.617 1 88.81 117 LYS A N 1
ATOM 855 C CA . LYS A 1 117 ? -12.773 -26.547 9.453 1 88.81 117 LYS A CA 1
ATOM 856 C C . LYS A 1 117 ? -12.656 -26.047 10.883 1 88.81 117 LYS A C 1
ATOM 858 O O . LYS A 1 117 ? -13.664 -25.75 11.531 1 88.81 117 LYS A O 1
ATOM 863 N N . LEU A 1 118 ? -11.5 -26 11.359 1 90.38 118 LEU A N 1
ATOM 864 C CA . LEU A 1 118 ? -11.266 -25.484 12.711 1 90.38 118 LEU A CA 1
ATOM 865 C C . LEU A 1 118 ? -11.766 -24.062 12.836 1 90.38 118 LEU A C 1
ATOM 867 O O . LEU A 1 118 ? -12.359 -23.688 13.852 1 90.38 118 LEU A O 1
ATOM 871 N N . PHE A 1 119 ? -11.484 -23.25 11.852 1 88.12 119 PHE A N 1
ATOM 872 C CA . PHE A 1 119 ? -11.945 -21.859 11.859 1 88.12 119 PHE A CA 1
ATOM 873 C C . PHE A 1 119 ? -13.469 -21.797 11.891 1 88.12 119 PHE A C 1
ATOM 875 O O . PHE A 1 119 ? -14.039 -20.906 12.516 1 88.12 119 PHE A O 1
ATOM 882 N N . SER A 1 120 ? -14.102 -22.766 11.312 1 85.12 120 SER A N 1
ATOM 883 C CA . SER A 1 120 ? -15.555 -22.766 11.242 1 85.12 120 SER A CA 1
ATOM 884 C C . SER A 1 120 ? -16.172 -23.109 12.594 1 85.12 120 SER A C 1
ATOM 886 O O . SER A 1 120 ? -17.344 -22.797 12.836 1 85.12 120 SER A O 1
ATOM 888 N N . TYR A 1 121 ? -15.398 -23.688 13.469 1 88.94 121 TYR A N 1
ATOM 889 C CA . TYR A 1 121 ? -15.898 -24.078 14.781 1 88.94 121 TYR A CA 1
ATOM 890 C C . TYR A 1 121 ? -15.688 -22.953 15.805 1 88.94 121 TYR A C 1
ATOM 892 O O . TYR A 1 121 ? -16.219 -23.016 16.922 1 88.94 121 TYR A O 1
ATOM 900 N N . MET A 1 122 ? -15.07 -21.984 15.422 1 89.88 122 MET A N 1
ATOM 901 C CA . MET A 1 122 ? -14.82 -20.891 16.344 1 89.88 122 MET A CA 1
ATOM 902 C C . MET A 1 122 ? -16.078 -20.047 16.562 1 89.88 122 MET A C 1
ATOM 904 O O . MET A 1 122 ? -17 -20.094 15.742 1 89.88 122 MET A O 1
ATOM 908 N N . PRO A 1 123 ? -16.094 -19.359 17.656 1 90.62 123 PRO A N 1
ATOM 909 C CA . PRO A 1 123 ? -17.297 -18.547 17.922 1 90.62 123 PRO A CA 1
ATOM 910 C C . PRO A 1 123 ? -17.641 -17.609 16.766 1 90.62 123 PRO A C 1
ATOM 912 O O . PRO A 1 123 ? -18.828 -17.391 16.484 1 90.62 123 PRO A O 1
ATOM 915 N N . TYR A 1 124 ? -16.719 -17.016 16.219 1 91.31 124 TYR A N 1
ATOM 916 C CA . TYR A 1 124 ? -16.875 -16.172 15.031 1 91.31 124 TYR A CA 1
ATOM 917 C C . TYR A 1 124 ? -16.172 -16.797 13.828 1 91.31 124 TYR A C 1
ATOM 919 O O . TYR A 1 124 ? -14.945 -16.891 13.797 1 91.31 124 TYR A O 1
ATOM 927 N N . ASN A 1 125 ? -17.016 -17.25 12.953 1 87.81 125 ASN A N 1
ATOM 928 C CA . ASN A 1 125 ? -16.484 -17.812 11.719 1 87.81 125 ASN A CA 1
ATOM 929 C C . ASN A 1 125 ? -16.016 -16.719 10.758 1 87.81 125 ASN A C 1
ATOM 931 O O . ASN A 1 125 ? -16.828 -16.094 10.078 1 87.81 125 ASN A O 1
ATOM 935 N N . PHE A 1 126 ? -14.695 -16.578 10.688 1 89.19 126 PHE A N 1
ATOM 936 C CA . PHE A 1 126 ? -14.219 -15.453 9.891 1 89.19 126 PHE A CA 1
ATOM 937 C C . PHE A 1 126 ? -13.766 -15.922 8.516 1 89.19 126 PHE A C 1
ATOM 939 O O . PHE A 1 126 ? -13.172 -15.156 7.758 1 89.19 126 PHE A O 1
ATOM 946 N N . THR A 1 127 ? -14.062 -17.156 8.133 1 81.12 127 THR A N 1
ATOM 947 C CA . THR A 1 127 ? -13.648 -17.672 6.836 1 81.12 127 THR A CA 1
ATOM 948 C C . THR A 1 127 ? -14.359 -16.938 5.707 1 81.12 127 THR A C 1
ATOM 950 O O . THR A 1 127 ? -13.758 -16.672 4.664 1 81.12 127 THR A O 1
ATOM 953 N N . SER A 1 128 ? -15.602 -16.625 5.941 1 78.62 128 SER A N 1
ATOM 954 C CA . SER A 1 128 ? -16.359 -15.922 4.906 1 78.62 128 SER A CA 1
ATOM 955 C C . SER A 1 128 ? -15.781 -14.523 4.656 1 78.62 128 SER A C 1
ATOM 957 O O . SER A 1 128 ? -15.648 -14.102 3.508 1 78.62 128 SER A O 1
ATOM 959 N N . ASP A 1 129 ? -15.32 -13.883 5.746 1 84.81 129 ASP A N 1
ATOM 960 C CA . ASP A 1 129 ? -14.781 -12.531 5.625 1 84.81 129 ASP A CA 1
ATOM 961 C C . ASP A 1 129 ? -13.344 -12.562 5.113 1 84.81 129 ASP A C 1
ATOM 963 O O . ASP A 1 129 ? -12.883 -11.617 4.465 1 84.81 129 ASP A O 1
ATOM 967 N N . LEU A 1 130 ? -12.727 -13.641 5.398 1 83.38 130 LEU A N 1
ATOM 968 C CA . LEU A 1 130 ? -11.344 -13.805 4.957 1 83.38 130 LEU A CA 1
ATOM 969 C C . LEU A 1 130 ? -11.258 -13.82 3.434 1 83.38 130 LEU A C 1
ATOM 971 O O . LEU A 1 130 ? -10.273 -13.336 2.859 1 83.38 130 LEU A O 1
ATOM 975 N N . GLY A 1 131 ? -12.281 -14.289 2.758 1 76.94 131 GLY A N 1
ATOM 976 C CA . GLY A 1 131 ? -12.328 -14.312 1.305 1 76.94 131 GLY A CA 1
ATOM 977 C C . GLY A 1 131 ? -12.281 -12.9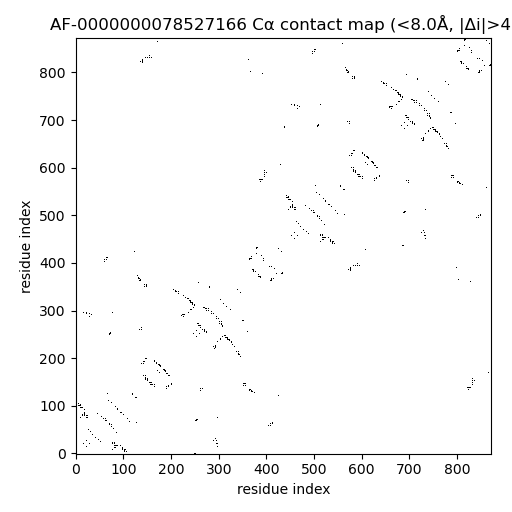3 0.683 1 76.94 131 GLY A C 1
ATOM 978 O O . GLY A 1 131 ? -11.789 -12.766 -0.439 1 76.94 131 GLY A O 1
ATOM 979 N N . SER A 1 132 ? -12.602 -11.898 1.434 1 81.38 132 SER A N 1
ATOM 980 C CA . SER A 1 132 ? -12.641 -10.531 0.922 1 81.38 132 SER A CA 1
ATOM 981 C C . SER A 1 132 ? -11.234 -9.984 0.709 1 81.38 132 SER A C 1
ATOM 983 O O . SER A 1 132 ? -11.055 -8.961 0.045 1 81.38 132 SER A O 1
ATOM 985 N N . VAL A 1 133 ? -10.281 -10.68 1.215 1 84.94 133 VAL A N 1
ATOM 986 C CA . VAL A 1 133 ? -8.898 -10.266 1.036 1 84.94 133 VAL A CA 1
ATOM 987 C C . VAL A 1 133 ? -8.562 -10.195 -0.452 1 84.94 133 VAL A C 1
ATOM 989 O O . VAL A 1 133 ? -7.781 -9.344 -0.881 1 84.94 133 VAL A O 1
ATOM 992 N N . SER A 1 134 ? -9.211 -11.023 -1.244 1 82.12 134 SER A N 1
ATOM 993 C CA . SER A 1 134 ? -8.906 -11.109 -2.668 1 82.12 134 SER A CA 1
ATOM 994 C C . SER A 1 134 ? -9.906 -10.305 -3.496 1 82.12 134 SER A C 1
ATOM 996 O O . SER A 1 134 ? -9.945 -10.43 -4.723 1 82.12 134 SER A O 1
ATOM 998 N N . GLY A 1 135 ? -10.719 -9.508 -2.875 1 81.31 135 GLY A N 1
ATOM 999 C CA . GLY A 1 135 ? -11.828 -8.828 -3.529 1 81.31 135 GLY A CA 1
ATOM 1000 C C . GLY A 1 135 ? -11.375 -7.863 -4.609 1 81.31 135 GLY A C 1
ATOM 1001 O O . GLY A 1 135 ? -12.102 -7.629 -5.578 1 81.31 135 GLY A O 1
ATOM 1002 N N . TYR A 1 136 ? -10.188 -7.34 -4.473 1 86.88 136 TYR A N 1
ATOM 1003 C CA . TYR A 1 136 ? -9.766 -6.301 -5.406 1 86.88 136 TYR A CA 1
ATOM 1004 C C . TYR A 1 136 ? -8.906 -6.887 -6.52 1 86.88 136 TYR A C 1
ATOM 1006 O O . TYR A 1 136 ? -8.5 -6.176 -7.441 1 86.88 136 TYR A O 1
ATOM 1014 N N . ILE A 1 137 ? -8.68 -8.125 -6.52 1 80.12 137 ILE A N 1
ATOM 1015 C CA . ILE A 1 137 ? -7.723 -8.719 -7.453 1 80.12 137 ILE A CA 1
ATOM 1016 C C . ILE A 1 137 ? -8.375 -8.883 -8.82 1 80.12 137 ILE A C 1
ATOM 1018 O O . ILE A 1 137 ? -7.754 -8.625 -9.852 1 80.12 137 ILE A O 1
ATOM 1022 N N . THR A 1 138 ? -9.688 -9.188 -8.891 1 74.94 138 THR A N 1
ATOM 1023 C CA . THR A 1 138 ? -10.336 -9.594 -10.133 1 74.94 138 THR A CA 1
ATOM 1024 C C . THR A 1 138 ? -10.234 -8.5 -11.188 1 74.94 138 THR A C 1
ATOM 1026 O O . THR A 1 138 ? -9.727 -8.727 -12.281 1 74.94 138 THR A O 1
ATOM 1029 N N . VAL A 1 139 ? -10.641 -7.301 -10.875 1 78.19 139 VAL A N 1
ATOM 1030 C CA . VAL A 1 139 ? -10.648 -6.246 -11.883 1 78.19 139 VAL A CA 1
ATOM 1031 C C . VAL A 1 139 ? -9.32 -5.5 -11.867 1 78.19 139 VAL A C 1
ATOM 1033 O O . VAL A 1 139 ? -8.773 -5.156 -12.922 1 78.19 139 VAL A O 1
ATOM 1036 N N . ALA A 1 140 ? -8.703 -5.406 -10.703 1 86.31 140 ALA A N 1
ATOM 1037 C CA . ALA A 1 140 ? -7.48 -4.613 -10.562 1 86.31 140 ALA A CA 1
ATOM 1038 C C . ALA A 1 140 ? -6.328 -5.246 -11.336 1 86.31 140 ALA A C 1
ATOM 1040 O O . ALA A 1 140 ? -5.445 -4.543 -11.836 1 86.31 140 ALA A O 1
ATOM 1041 N N . PHE A 1 141 ? -6.434 -6.48 -11.477 1 80.94 141 PHE A N 1
ATOM 1042 C CA . PHE A 1 141 ? -5.336 -7.184 -12.125 1 80.94 141 PHE A CA 1
ATOM 1043 C C . PHE A 1 141 ? -5.254 -6.816 -13.602 1 80.94 141 PHE A C 1
ATOM 1045 O O . PHE A 1 141 ? -4.203 -6.977 -14.227 1 80.94 141 PHE A O 1
ATOM 1052 N N . ALA A 1 142 ? -6.266 -6.27 -14.18 1 87.56 142 ALA A N 1
ATOM 1053 C CA . ALA A 1 142 ? -6.305 -5.926 -15.602 1 87.56 142 ALA A CA 1
ATOM 1054 C C . ALA A 1 142 ? -5.344 -4.781 -15.914 1 87.56 142 ALA A C 1
ATOM 1056 O O . ALA A 1 142 ? -5.012 -4.539 -17.078 1 87.56 142 ALA A O 1
ATOM 1057 N N . VAL A 1 143 ? -4.883 -4.16 -14.875 1 93.81 143 VAL A N 1
ATOM 1058 C CA . VAL A 1 143 ? -4.074 -2.973 -15.125 1 93.81 143 VAL A CA 1
ATOM 1059 C C . VAL A 1 143 ? -2.596 -3.354 -15.18 1 93.81 143 VAL A C 1
ATOM 1061 O O . VAL A 1 143 ? -1.759 -2.557 -15.609 1 93.81 143 VAL A O 1
ATOM 1064 N N . PHE A 1 144 ? -2.209 -4.598 -14.844 1 90.75 144 PHE A N 1
ATOM 1065 C CA . PHE A 1 144 ? -0.799 -4.922 -14.672 1 90.75 144 PHE A CA 1
ATOM 1066 C C . PHE A 1 144 ? -0.037 -4.75 -15.977 1 90.75 144 PHE A C 1
ATOM 1068 O O . PHE A 1 144 ? 1.129 -4.348 -15.977 1 90.75 144 PHE A O 1
ATOM 1075 N N . PRO A 1 145 ? -0.663 -5.004 -17.188 1 91.56 145 PRO A N 1
ATOM 1076 C CA . PRO A 1 145 ? 0.1 -4.762 -18.422 1 91.56 145 PRO A CA 1
ATOM 1077 C C . PRO A 1 145 ? 0.499 -3.297 -18.578 1 91.56 145 PRO A C 1
ATOM 1079 O O . PRO A 1 145 ? 1.607 -3.002 -19.047 1 91.56 145 PRO A O 1
ATOM 1082 N N . ALA A 1 146 ? -0.396 -2.414 -18.25 1 96.31 146 ALA A N 1
ATOM 1083 C CA . ALA A 1 146 ? -0.078 -0.991 -18.328 1 96.31 146 ALA A CA 1
ATOM 1084 C C . ALA A 1 146 ? 1.103 -0.642 -17.438 1 96.31 146 ALA A C 1
ATOM 1086 O O . ALA A 1 146 ? 1.991 0.117 -17.828 1 96.31 146 ALA A O 1
ATOM 1087 N N . VAL A 1 147 ? 1.089 -1.189 -16.281 1 95.5 147 VAL A N 1
ATOM 1088 C CA . VAL A 1 147 ? 2.176 -0.961 -15.328 1 95.5 147 VAL A CA 1
ATOM 1089 C C . VAL A 1 147 ? 3.475 -1.546 -15.883 1 95.5 147 VAL A C 1
ATOM 1091 O O . VAL A 1 147 ? 4.531 -0.915 -15.797 1 95.5 147 VAL A O 1
ATOM 1094 N N . GLY A 1 148 ? 3.375 -2.76 -16.422 1 94 148 GLY A N 1
ATOM 1095 C CA . GLY A 1 148 ? 4.551 -3.373 -17.031 1 94 148 GLY A CA 1
ATOM 1096 C C . GLY A 1 148 ? 5.121 -2.564 -18.172 1 94 148 GLY A C 1
ATOM 1097 O O . GLY A 1 148 ? 6.34 -2.416 -18.281 1 94 148 GLY A O 1
ATOM 1098 N N . ILE A 1 149 ? 4.281 -2.035 -19 1 95.62 149 ILE A N 1
ATOM 1099 C CA . ILE A 1 149 ? 4.691 -1.195 -20.109 1 95.62 149 ILE A CA 1
ATOM 1100 C C . ILE A 1 149 ? 5.379 0.063 -19.594 1 95.62 149 ILE A C 1
ATOM 1102 O O . ILE A 1 149 ? 6.387 0.502 -20.141 1 95.62 149 ILE A O 1
ATOM 1106 N N . ALA A 1 150 ? 4.84 0.644 -18.531 1 96.62 150 ALA A N 1
ATOM 1107 C CA . ALA A 1 150 ? 5.457 1.83 -17.953 1 96.62 150 ALA A CA 1
ATOM 1108 C C . ALA A 1 150 ? 6.867 1.525 -17.453 1 96.62 150 ALA A C 1
ATOM 1110 O O . ALA A 1 150 ? 7.785 2.332 -17.625 1 96.62 150 ALA A O 1
ATOM 1111 N N . TYR A 1 151 ? 7.035 0.409 -16.875 1 94 151 TYR A N 1
ATOM 1112 C CA . TYR A 1 151 ? 8.336 0.005 -16.359 1 94 151 TYR A CA 1
ATOM 1113 C C . TYR A 1 151 ? 9.336 -0.223 -17.484 1 94 151 TYR A C 1
ATOM 1115 O O . TYR A 1 151 ? 10.508 0.132 -17.375 1 94 151 TYR A O 1
ATOM 1123 N N . GLN A 1 152 ? 8.844 -0.803 -18.516 1 93.31 152 GLN A N 1
ATOM 1124 C CA . GLN A 1 152 ? 9.742 -1.205 -19.594 1 93.31 152 GLN A CA 1
ATOM 1125 C C . GLN A 1 152 ? 9.891 -0.095 -20.641 1 93.31 152 GLN A C 1
ATOM 1127 O O . GLN A 1 152 ? 10.984 0.122 -21.172 1 93.31 152 GLN A O 1
ATOM 1132 N N . HIS A 1 153 ? 8.875 0.649 -20.984 1 95 153 HIS A N 1
ATOM 1133 C CA . HIS A 1 153 ? 8.883 1.54 -22.141 1 95 153 HIS A CA 1
ATOM 1134 C C . HIS A 1 153 ? 8.586 2.979 -21.734 1 95 153 HIS A C 1
ATOM 1136 O O . HIS A 1 153 ? 8.562 3.877 -22.562 1 95 153 HIS A O 1
ATOM 1142 N N . GLY A 1 154 ? 8.305 3.18 -20.484 1 95.19 154 GLY A N 1
ATOM 1143 C CA . GLY A 1 154 ? 8.125 4.543 -20.016 1 95.19 154 GLY A CA 1
ATOM 1144 C C . GLY A 1 154 ? 6.691 4.863 -19.641 1 95.19 154 GLY A C 1
ATOM 1145 O O . GLY A 1 154 ? 5.77 4.145 -20.047 1 95.19 154 GLY A O 1
ATOM 1146 N N . PHE A 1 155 ? 6.516 6.016 -18.969 1 95.88 155 PHE A N 1
ATOM 1147 C CA . PHE A 1 155 ? 5.254 6.43 -18.375 1 95.88 155 PHE A CA 1
ATOM 1148 C C . PHE A 1 155 ? 4.215 6.727 -19.453 1 95.88 155 PHE A C 1
ATOM 1150 O O . PHE A 1 155 ? 3.049 6.352 -19.312 1 95.88 155 PHE A O 1
ATOM 1157 N N . LYS A 1 156 ? 4.559 7.43 -20.484 1 96.5 156 LYS A N 1
ATOM 1158 C CA . LYS A 1 156 ? 3.605 7.836 -21.516 1 96.5 156 LYS A CA 1
ATOM 1159 C C . LYS A 1 156 ? 2.945 6.625 -22.172 1 96.5 156 LYS A C 1
ATOM 1161 O O . LYS A 1 156 ? 1.724 6.59 -22.328 1 96.5 156 LYS A O 1
ATOM 1166 N N . LYS A 1 157 ? 3.73 5.621 -22.5 1 96.75 157 LYS A N 1
ATOM 1167 C CA . LYS A 1 157 ? 3.193 4.406 -23.109 1 96.75 157 LYS A CA 1
ATOM 1168 C C . LYS A 1 157 ? 2.363 3.613 -22.109 1 96.75 157 LYS A C 1
ATOM 1170 O O . LYS A 1 157 ? 1.34 3.025 -22.469 1 96.75 157 LYS A O 1
ATOM 1175 N N . GLY A 1 158 ? 2.869 3.57 -20.906 1 97.38 158 GLY A N 1
ATOM 1176 C CA . GLY A 1 158 ? 2.086 2.93 -19.859 1 97.38 158 GLY A CA 1
ATOM 1177 C C . GLY A 1 158 ? 0.741 3.592 -19.625 1 97.38 158 GLY A C 1
ATOM 1178 O O . GLY A 1 158 ? -0.274 2.91 -19.469 1 97.38 158 GLY A O 1
ATOM 1179 N N . MET A 1 159 ? 0.738 4.922 -19.609 1 96.62 159 MET A N 1
ATOM 1180 C CA . MET A 1 159 ? -0.498 5.68 -19.422 1 96.62 159 MET A CA 1
ATOM 1181 C C . MET A 1 159 ? -1.465 5.426 -20.578 1 96.62 159 MET A C 1
ATOM 1183 O O . MET A 1 159 ? -2.668 5.277 -20.359 1 96.62 159 MET A O 1
ATOM 1187 N N . THR A 1 160 ? -0.952 5.379 -21.766 1 97.19 160 THR A N 1
ATOM 1188 C CA . THR A 1 160 ? -1.785 5.082 -22.938 1 97.19 160 THR A CA 1
ATOM 1189 C C . THR A 1 160 ? -2.43 3.705 -22.797 1 97.19 160 THR A C 1
ATOM 1191 O O . THR A 1 160 ? -3.627 3.547 -23.047 1 97.19 160 THR A O 1
ATOM 1194 N N . ALA A 1 161 ? -1.635 2.719 -22.422 1 96.94 161 ALA A N 1
ATOM 1195 C CA . ALA A 1 161 ? -2.166 1.373 -22.219 1 96.94 161 ALA A CA 1
ATOM 1196 C C . ALA A 1 161 ? -3.219 1.361 -21.109 1 96.94 161 ALA A C 1
ATOM 1198 O O . ALA A 1 161 ? -4.207 0.627 -21.203 1 96.94 161 ALA A O 1
ATOM 1199 N N . GLY A 1 162 ? -2.967 2.137 -20.078 1 96.56 162 GLY A N 1
ATOM 1200 C CA . GLY A 1 162 ? -3.949 2.26 -19.016 1 96.56 162 GLY A CA 1
ATOM 1201 C C . GLY A 1 162 ? -5.27 2.842 -19.484 1 96.56 162 GLY A C 1
ATOM 1202 O O . GLY A 1 162 ? -6.336 2.346 -19.109 1 96.56 162 GLY A O 1
ATOM 1203 N N . ILE A 1 163 ? -5.188 3.871 -20.266 1 97 163 ILE A N 1
ATOM 1204 C CA . ILE A 1 163 ? -6.379 4.512 -20.797 1 97 163 ILE A CA 1
ATOM 1205 C C . ILE A 1 163 ? -7.129 3.533 -21.703 1 97 163 ILE A C 1
ATOM 1207 O O . ILE A 1 163 ? -8.359 3.43 -21.625 1 97 163 ILE A O 1
ATOM 1211 N N . VAL A 1 164 ? -6.441 2.781 -22.531 1 96.44 164 VAL A N 1
ATOM 1212 C CA . VAL A 1 164 ? -7.051 1.788 -23.406 1 96.44 164 VAL A CA 1
ATOM 1213 C C . VAL A 1 164 ? -7.715 0.697 -22.562 1 96.44 164 VAL A C 1
ATOM 1215 O O . VAL A 1 164 ? -8.828 0.255 -22.891 1 96.44 164 VAL A O 1
ATOM 1218 N N . THR A 1 165 ? -7.016 0.245 -21.531 1 94.75 165 THR A N 1
ATOM 1219 C CA . THR A 1 165 ? -7.566 -0.761 -20.641 1 94.75 165 THR A CA 1
ATOM 1220 C C . THR A 1 165 ? -8.883 -0.284 -20.031 1 94.75 165 THR A C 1
ATOM 1222 O O . THR A 1 165 ? -9.875 -1.021 -20.016 1 94.75 165 THR A O 1
ATOM 1225 N N . LEU A 1 166 ? -8.945 0.967 -19.609 1 95.38 166 LEU A N 1
ATOM 1226 C CA . LEU A 1 166 ? -10.148 1.547 -19.031 1 95.38 166 LEU A CA 1
ATOM 1227 C C . LEU A 1 166 ? -11.258 1.653 -20.078 1 95.38 166 LEU A C 1
ATOM 1229 O O . LEU A 1 166 ? -12.406 1.314 -19.797 1 95.38 166 LEU A O 1
ATOM 1233 N N . LEU A 1 167 ? -10.914 2.096 -21.203 1 95.38 167 LEU A N 1
ATOM 1234 C CA . LEU A 1 167 ? -11.891 2.283 -22.266 1 95.38 167 LEU A CA 1
ATOM 1235 C C . LEU A 1 167 ? -12.508 0.951 -22.688 1 95.38 167 LEU A C 1
ATOM 1237 O O . LEU A 1 167 ? -13.719 0.849 -22.844 1 95.38 167 LEU A O 1
ATOM 1241 N N . VAL A 1 168 ? -11.68 -0.052 -22.859 1 93.12 168 VAL A N 1
ATOM 1242 C CA . VAL A 1 168 ? -12.164 -1.368 -23.266 1 93.12 168 VAL A CA 1
ATOM 1243 C C . VAL A 1 168 ? -13.086 -1.929 -22.188 1 93.12 168 VAL A C 1
ATOM 1245 O O . VAL A 1 168 ? -14.125 -2.523 -22.484 1 93.12 168 VAL A O 1
ATOM 1248 N N . TYR A 1 169 ? -12.711 -1.721 -20.938 1 93.25 169 TYR A N 1
ATOM 1249 C CA . TYR A 1 169 ? -13.555 -2.184 -19.844 1 93.25 169 TYR A CA 1
ATOM 1250 C C . TYR A 1 169 ? -14.953 -1.591 -19.938 1 93.25 169 TYR A C 1
ATOM 1252 O O . TYR A 1 169 ? -15.945 -2.322 -19.938 1 93.25 169 TYR A O 1
ATOM 1260 N N . PHE A 1 170 ? -15.055 -0.286 -20.078 1 94.62 170 PHE A N 1
ATOM 1261 C CA . PHE A 1 170 ? -16.344 0.382 -20.078 1 94.62 170 PHE A CA 1
ATOM 1262 C C . PHE A 1 170 ? -17.125 0.075 -21.359 1 94.62 170 PHE A C 1
ATOM 1264 O O . PHE A 1 170 ? -18.344 -0.069 -21.328 1 94.62 170 PHE A O 1
ATOM 1271 N N . LEU A 1 171 ? -16.438 -0.086 -22.469 1 93.88 171 LEU A N 1
ATOM 1272 C CA . LEU A 1 171 ? -17.109 -0.4 -23.734 1 93.88 171 LEU A CA 1
ATOM 1273 C C . LEU A 1 171 ? -17.688 -1.81 -23.719 1 93.88 171 LEU A C 1
ATOM 1275 O O . LEU A 1 171 ? -18.797 -2.035 -24.188 1 93.88 171 LEU A O 1
ATOM 1279 N N . VAL A 1 172 ? -16.938 -2.705 -23.156 1 89.44 172 VAL A N 1
ATOM 1280 C CA . VAL A 1 172 ? -17.406 -4.09 -23.109 1 89.44 172 VAL A CA 1
ATOM 1281 C C . VAL A 1 172 ? -18.547 -4.215 -22.094 1 89.44 172 VAL A C 1
ATOM 1283 O O . VAL A 1 172 ? -19.484 -4.984 -22.312 1 89.44 172 VAL A O 1
ATOM 1286 N N . LYS A 1 173 ? -18.438 -3.5 -21 1 88.94 173 LYS A N 1
ATOM 1287 C CA . LYS A 1 173 ? -19.516 -3.521 -20.016 1 88.94 173 LYS A CA 1
ATOM 1288 C C . LYS A 1 173 ? -20.812 -3.025 -20.641 1 88.94 173 LYS A C 1
ATOM 1290 O O . LYS A 1 173 ? -21.891 -3.557 -20.344 1 88.94 173 LYS A O 1
ATOM 1295 N N . LYS A 1 174 ? -20.688 -2.076 -21.422 1 90 174 LYS A N 1
ATOM 1296 C CA . LYS A 1 174 ? -21.891 -1.489 -22.016 1 90 174 LYS A CA 1
ATOM 1297 C C . LYS A 1 174 ? -22.344 -2.287 -23.234 1 90 174 LYS A C 1
ATOM 1299 O O . LYS A 1 174 ? -23.531 -2.592 -23.375 1 90 174 LYS A O 1
ATOM 1304 N N . PHE A 1 175 ? -21.438 -2.699 -24.109 1 88.81 175 PHE A N 1
ATOM 1305 C CA . PHE A 1 175 ? -21.781 -3.242 -25.406 1 88.81 175 PHE A CA 1
ATOM 1306 C C . PHE A 1 175 ? -21.422 -4.719 -25.5 1 88.81 175 PHE A C 1
ATOM 1308 O O . PHE A 1 175 ? -21.656 -5.363 -26.531 1 88.81 175 PHE A O 1
ATOM 1315 N N . GLY A 1 176 ? -20.891 -5.25 -24.531 1 83.12 176 GLY A N 1
ATOM 1316 C CA . GLY A 1 176 ? -20.297 -6.578 -24.625 1 83.12 176 GLY A CA 1
ATOM 1317 C C . GLY A 1 176 ? -21.312 -7.691 -24.5 1 83.12 176 GLY A C 1
ATOM 1318 O O . GLY A 1 176 ? -20.953 -8.867 -24.422 1 83.12 176 GLY A O 1
ATOM 1319 N N . THR A 1 177 ? -22.578 -7.344 -24.266 1 76.56 177 THR A N 1
ATOM 1320 C CA . THR A 1 177 ? -23.609 -8.367 -24.219 1 76.56 177 THR A CA 1
ATOM 1321 C C . THR A 1 177 ? -24.359 -8.438 -25.547 1 76.56 177 THR A C 1
ATOM 1323 O O . THR A 1 177 ? -24.875 -7.426 -26.031 1 76.56 177 THR A O 1
ATOM 1326 N N . PHE A 1 178 ? -24.141 -9.562 -26.188 1 78.81 178 PHE A N 1
ATOM 1327 C CA . PHE A 1 178 ? -24.812 -9.727 -27.469 1 78.81 178 PHE A CA 1
ATOM 1328 C C . PHE A 1 178 ? -25.641 -11.008 -27.484 1 78.81 178 PHE A C 1
ATOM 1330 O O . PHE A 1 178 ? -25.391 -11.93 -26.703 1 78.81 178 PHE A O 1
ATOM 1337 N N . THR A 1 179 ? -26.844 -10.883 -27.969 1 71.06 179 THR A N 1
ATOM 1338 C CA . THR A 1 179 ? -27.75 -12.016 -28.094 1 71.06 179 THR A CA 1
ATOM 1339 C C . THR A 1 179 ? -27.422 -12.844 -29.328 1 71.06 179 THR A C 1
ATOM 1341 O O . THR A 1 179 ? -27.375 -12.312 -30.453 1 71.06 179 THR A O 1
ATOM 1344 N N . ILE A 1 180 ? -26.812 -13.875 -29.109 1 61.97 180 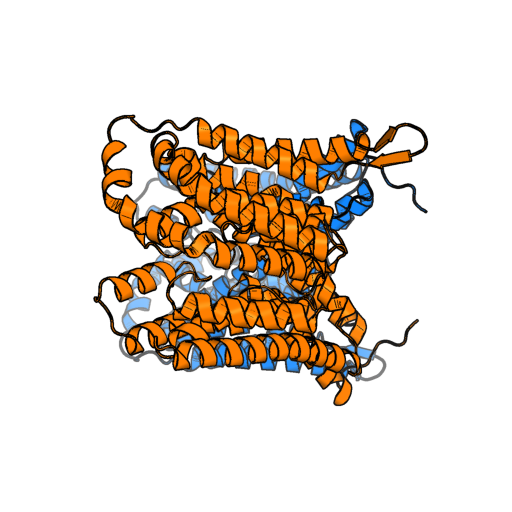ILE A N 1
ATOM 1345 C CA . ILE A 1 180 ? -26.609 -14.789 -30.219 1 61.97 180 ILE A CA 1
ATOM 1346 C C . ILE A 1 180 ? -27.641 -15.914 -30.172 1 61.97 180 ILE A C 1
ATOM 1348 O O . ILE A 1 180 ? -27.594 -16.781 -29.297 1 61.97 180 ILE A O 1
ATOM 1352 N N . GLY A 1 181 ? -28.375 -16.031 -31.172 1 63.75 181 GLY A N 1
ATOM 1353 C CA . GLY A 1 181 ? -29.484 -16.984 -31.141 1 63.75 181 GLY A CA 1
ATOM 1354 C C . GLY A 1 181 ? -30.359 -16.844 -29.906 1 63.75 181 GLY A C 1
ATOM 1355 O O . GLY A 1 181 ? -30.859 -15.75 -29.625 1 63.75 181 GLY A O 1
ATOM 1356 N N . ALA A 1 182 ? -30.688 -17.953 -29.25 1 64.25 182 ALA A N 1
ATOM 1357 C CA . ALA A 1 182 ? -31.531 -17.984 -28.047 1 64.25 182 ALA A CA 1
ATOM 1358 C C . ALA A 1 182 ? -30.719 -17.656 -26.797 1 64.25 182 ALA A C 1
ATOM 1360 O O . ALA A 1 182 ? -31.281 -17.438 -25.734 1 64.25 182 ALA A O 1
ATOM 1361 N N . GLY A 1 183 ? -29.328 -17.547 -26.922 1 63.81 183 GLY A N 1
ATOM 1362 C CA . GLY A 1 183 ? -28.516 -17.391 -25.734 1 63.81 183 GLY A CA 1
ATOM 1363 C C . GLY A 1 183 ? -27.828 -16.031 -25.656 1 63.81 183 GLY A C 1
ATOM 1364 O O . GLY A 1 183 ? -27.625 -15.375 -26.672 1 63.81 183 GLY A O 1
ATOM 1365 N N . LYS A 1 184 ? -27.859 -15.398 -24.516 1 67.12 184 LYS A N 1
ATOM 1366 C CA . LYS A 1 184 ? -27.156 -14.148 -24.219 1 67.12 184 LYS A CA 1
ATOM 1367 C C . LYS A 1 184 ? -25.703 -14.406 -23.859 1 67.12 184 LYS A C 1
ATOM 1369 O O . LYS A 1 184 ? -25.406 -15.227 -22.984 1 67.12 184 LYS A O 1
ATOM 1374 N N . VAL A 1 185 ? -24.797 -13.984 -24.797 1 66.38 185 VAL A N 1
ATOM 1375 C CA . VAL A 1 185 ? -23.375 -14.125 -24.516 1 66.38 185 VAL A CA 1
ATOM 1376 C C . VAL A 1 185 ? -22.812 -12.789 -24.016 1 66.38 185 VAL A C 1
ATOM 1378 O O . VAL A 1 185 ? -23.062 -11.75 -24.625 1 66.38 185 VAL A O 1
ATOM 1381 N N . SER A 1 186 ? -22.266 -12.805 -22.844 1 75.5 186 SER A N 1
ATOM 1382 C CA . SER A 1 186 ? -21.672 -11.602 -22.281 1 75.5 186 SER A CA 1
ATOM 1383 C C . SER A 1 186 ? -20.156 -11.734 -22.156 1 75.5 186 SER A C 1
ATOM 1385 O O . SER A 1 186 ? -19.656 -12.703 -21.594 1 75.5 186 SER A O 1
ATOM 1387 N N . LEU A 1 187 ? -19.484 -10.844 -22.797 1 76.56 187 LEU A N 1
ATOM 1388 C CA . LEU A 1 187 ? -18.031 -10.797 -22.672 1 76.56 187 LEU A CA 1
ATOM 1389 C C . LEU A 1 187 ? -17.609 -10.328 -21.281 1 76.56 187 LEU A C 1
ATOM 1391 O O . LEU A 1 187 ? -18.297 -9.484 -20.688 1 76.56 187 LEU A O 1
ATOM 1395 N N . ASN A 1 188 ? -16.578 -10.945 -20.812 1 78.56 188 ASN A N 1
ATOM 1396 C CA . ASN A 1 188 ? -16.016 -10.531 -19.531 1 78.56 188 ASN A CA 1
ATOM 1397 C C . ASN A 1 188 ? -15.211 -9.242 -19.656 1 78.56 188 ASN A C 1
ATOM 1399 O O . ASN A 1 188 ? -14.133 -9.234 -20.25 1 78.56 188 ASN A O 1
ATOM 1403 N N . ALA A 1 189 ? -15.711 -8.195 -19.156 1 85 189 ALA A N 1
ATOM 1404 C CA . ALA A 1 189 ? -15.109 -6.875 -19.328 1 85 189 ALA A CA 1
ATOM 1405 C C . ALA A 1 189 ? -13.695 -6.84 -18.75 1 85 189 ALA A C 1
ATOM 1407 O O . ALA A 1 189 ? -12.789 -6.254 -19.359 1 85 189 ALA A O 1
ATOM 1408 N N . GLU A 1 190 ? -13.477 -7.453 -17.594 1 83.81 190 GLU A N 1
ATOM 1409 C CA . GLU A 1 190 ? -12.164 -7.488 -16.953 1 83.81 190 GLU A CA 1
ATOM 1410 C C . GLU A 1 190 ? -11.148 -8.227 -17.812 1 83.81 190 GLU A C 1
ATOM 1412 O O . GLU A 1 190 ? -10.023 -7.758 -18 1 83.81 190 GLU A O 1
ATOM 1417 N N . GLY A 1 191 ? -11.602 -9.352 -18.344 1 78.94 191 GLY A N 1
ATOM 1418 C CA . GLY A 1 191 ? -10.727 -10.141 -19.188 1 78.94 191 GLY A CA 1
ATOM 1419 C C . GLY A 1 191 ? -10.352 -9.438 -20.484 1 78.94 191 GLY A C 1
ATOM 1420 O O . GLY A 1 191 ? -9.195 -9.484 -20.906 1 78.94 191 GLY A O 1
ATOM 1421 N N . MET A 1 192 ? -11.297 -8.797 -21.062 1 83.88 192 MET A N 1
ATOM 1422 C CA . MET A 1 192 ? -11.047 -8.102 -22.328 1 83.88 192 MET A CA 1
ATOM 1423 C C . MET A 1 192 ? -10.133 -6.898 -22.109 1 83.88 192 MET A C 1
ATOM 1425 O O . MET A 1 192 ? -9.305 -6.582 -22.953 1 83.88 192 MET A O 1
ATOM 1429 N N . ALA A 1 193 ? -10.367 -6.23 -21.016 1 90.44 193 ALA A N 1
ATOM 1430 C CA . ALA A 1 193 ? -9.5 -5.109 -20.672 1 90.44 193 ALA A CA 1
ATOM 1431 C C . ALA A 1 193 ? -8.055 -5.566 -20.5 1 90.44 193 ALA A C 1
ATOM 1433 O O . ALA A 1 193 ? -7.129 -4.934 -21.016 1 90.44 193 ALA A O 1
ATOM 1434 N N . MET A 1 194 ? -7.902 -6.652 -19.781 1 86.25 194 MET A N 1
ATOM 1435 C CA . MET A 1 194 ? -6.566 -7.199 -19.578 1 86.25 194 MET A CA 1
ATOM 1436 C C . MET A 1 194 ? -5.941 -7.629 -20.891 1 86.25 194 MET A C 1
ATOM 1438 O O . MET A 1 194 ? -4.754 -7.398 -21.125 1 86.25 194 MET A O 1
ATOM 1442 N N . LEU A 1 195 ? -6.727 -8.258 -21.734 1 82.88 195 LEU A N 1
ATOM 1443 C CA . LEU A 1 195 ? -6.258 -8.711 -23.047 1 82.88 195 LEU A CA 1
ATOM 1444 C C . LEU A 1 195 ? -5.758 -7.531 -23.875 1 82.88 195 LEU A C 1
ATOM 1446 O O . LEU A 1 195 ? -4.707 -7.621 -24.516 1 82.88 195 LEU A O 1
ATOM 1450 N N . ALA A 1 196 ? -6.492 -6.48 -23.922 1 91.06 196 ALA A N 1
ATOM 1451 C CA . ALA A 1 196 ? -6.082 -5.289 -24.672 1 91.06 196 ALA A CA 1
ATOM 1452 C C . ALA A 1 196 ? -4.73 -4.777 -24.172 1 91.06 196 ALA A C 1
ATOM 1454 O O . ALA A 1 196 ? -3.861 -4.426 -24.969 1 91.06 196 ALA A O 1
ATOM 1455 N N . GLY A 1 197 ? -4.598 -4.715 -22.844 1 92.31 197 GLY A N 1
ATOM 1456 C CA . GLY A 1 197 ? -3.32 -4.312 -22.281 1 92.31 197 GLY A CA 1
ATOM 1457 C C . GLY A 1 197 ? -2.182 -5.242 -22.656 1 92.31 197 GLY A C 1
ATOM 1458 O O . GLY A 1 197 ? -1.083 -4.785 -22.984 1 92.31 197 GLY A O 1
ATOM 1459 N N . MET A 1 198 ? -2.471 -6.512 -22.672 1 87.38 198 MET A N 1
ATOM 1460 C CA . MET A 1 198 ? -1.45 -7.504 -23 1 87.38 198 MET A CA 1
ATOM 1461 C C . MET A 1 198 ? -1.033 -7.395 -24.469 1 87.38 198 MET A C 1
ATOM 1463 O O . MET A 1 198 ? 0.149 -7.523 -24.797 1 87.38 198 MET A O 1
ATOM 1467 N N . ILE A 1 199 ? -1.959 -7.199 -25.344 1 89.12 199 ILE A N 1
ATOM 1468 C CA . ILE A 1 199 ? -1.653 -7.016 -26.75 1 89.12 199 ILE A CA 1
ATOM 1469 C C . ILE A 1 199 ? -0.727 -5.816 -26.938 1 89.12 199 ILE A C 1
ATOM 1471 O O . ILE A 1 199 ? 0.287 -5.906 -27.625 1 89.12 199 ILE A O 1
ATOM 1475 N N . MET A 1 200 ? -1.025 -4.762 -26.266 1 94.75 200 MET A N 1
ATOM 1476 C CA . MET A 1 200 ? -0.178 -3.576 -26.344 1 94.75 200 MET A CA 1
ATOM 1477 C C . MET A 1 200 ? 1.214 -3.861 -25.797 1 94.75 200 MET A C 1
ATOM 1479 O O . MET A 1 200 ? 2.213 -3.387 -26.344 1 94.75 200 MET A O 1
ATOM 1483 N N . MET A 1 201 ? 1.238 -4.574 -24.703 1 91.5 201 MET A N 1
ATOM 1484 C CA . MET A 1 201 ? 2.52 -4.914 -24.094 1 91.5 201 MET A CA 1
ATOM 1485 C C . MET A 1 201 ? 3.395 -5.699 -25.062 1 91.5 201 MET A C 1
ATOM 1487 O O . MET A 1 201 ? 4.582 -5.406 -25.219 1 91.5 201 MET A O 1
ATOM 1491 N N . ILE A 1 202 ? 2.803 -6.613 -25.766 1 86.12 202 ILE A N 1
ATOM 1492 C CA . ILE A 1 202 ? 3.527 -7.453 -26.703 1 86.12 202 ILE A CA 1
ATOM 1493 C C . ILE A 1 202 ? 3.959 -6.621 -27.906 1 86.12 202 ILE A C 1
ATOM 1495 O O . ILE A 1 202 ? 5.09 -6.75 -28.391 1 86.12 202 ILE A O 1
ATOM 1499 N N . VAL A 1 203 ? 3.117 -5.789 -28.359 1 90.81 203 VAL A N 1
ATOM 1500 C CA . VAL A 1 203 ? 3.42 -4.938 -29.5 1 90.81 203 VAL A CA 1
ATOM 1501 C C . VAL A 1 203 ? 4.602 -4.031 -29.172 1 90.81 203 VAL A C 1
ATOM 1503 O O . VAL A 1 203 ? 5.543 -3.916 -29.969 1 90.81 203 VAL A O 1
ATOM 1506 N N . TYR A 1 204 ? 4.621 -3.35 -27.984 1 93.38 204 TYR A N 1
ATOM 1507 C CA . TYR A 1 204 ? 5.719 -2.48 -27.578 1 93.38 204 TYR A CA 1
ATOM 1508 C C . TYR A 1 204 ? 7.016 -3.27 -27.438 1 93.38 204 TYR A C 1
ATOM 1510 O O . TYR A 1 204 ? 8.086 -2.791 -27.797 1 93.38 204 TYR A O 1
ATOM 1518 N N . ALA A 1 205 ? 6.898 -4.434 -26.938 1 88.19 205 ALA A N 1
ATOM 1519 C CA . ALA A 1 205 ? 8.078 -5.266 -26.719 1 88.19 205 ALA A CA 1
ATOM 1520 C C . ALA A 1 205 ? 8.656 -5.754 -28.047 1 88.19 205 ALA A C 1
ATOM 1522 O O . ALA A 1 205 ? 9.883 -5.852 -28.188 1 88.19 205 ALA A O 1
ATOM 1523 N N . ALA A 1 206 ? 7.855 -6.031 -28.984 1 85.38 206 ALA A N 1
ATOM 1524 C CA . ALA A 1 206 ? 8.273 -6.562 -30.281 1 85.38 206 ALA A CA 1
ATOM 1525 C C . ALA A 1 206 ? 8.93 -5.477 -31.125 1 85.38 206 ALA A C 1
ATOM 1527 O O . ALA A 1 206 ? 9.648 -5.777 -32.094 1 85.38 206 ALA A O 1
ATOM 1528 N N . GLN A 1 207 ? 8.781 -4.289 -30.75 1 88.19 207 GLN A N 1
ATOM 1529 C CA . GLN A 1 207 ? 9.328 -3.182 -31.516 1 88.19 207 GLN A CA 1
ATOM 1530 C C . GLN A 1 207 ? 10.805 -2.963 -31.203 1 88.19 207 GLN A C 1
ATOM 1532 O O . GLN A 1 207 ? 11.523 -2.342 -31.984 1 88.19 207 GLN A O 1
ATOM 1537 N N . LYS A 1 208 ? 11.227 -3.477 -30.125 1 80.06 208 LYS A N 1
ATOM 1538 C CA . LYS A 1 208 ? 12.648 -3.371 -29.812 1 80.06 208 LYS A CA 1
ATOM 1539 C C . LYS A 1 208 ? 13.438 -4.512 -30.438 1 80.06 208 LYS A C 1
ATOM 1541 O O . LYS A 1 208 ? 13.445 -5.629 -29.906 1 80.06 208 LYS A O 1
ATOM 1546 N N . LYS A 1 209 ? 14.047 -4.262 -31.625 1 72.69 209 LYS A N 1
ATOM 1547 C CA . LYS A 1 209 ? 14.797 -5.277 -32.344 1 72.69 209 LYS A CA 1
ATOM 1548 C C . LYS A 1 209 ? 16.266 -5.285 -31.953 1 72.69 209 LYS A C 1
ATOM 1550 O O . LYS A 1 209 ? 16.828 -4.234 -31.641 1 72.69 209 LYS A O 1
ATOM 1555 N N . GLY A 1 210 ? 16.656 -6.562 -31.516 1 66.38 210 GLY A N 1
ATOM 1556 C CA . GLY A 1 210 ? 18.062 -6.723 -31.219 1 66.38 210 GLY A CA 1
ATOM 1557 C C . GLY A 1 210 ? 18.938 -6.629 -32.469 1 66.38 210 GLY A C 1
ATOM 1558 O O . GLY A 1 210 ? 18.453 -6.711 -33.594 1 66.38 210 GLY A O 1
ATOM 1559 N N . THR A 1 211 ? 20.219 -6.129 -32.281 1 59.25 211 THR A N 1
ATOM 1560 C CA . THR A 1 211 ? 21.203 -6.148 -33.344 1 59.25 211 THR A CA 1
ATOM 1561 C C . THR A 1 211 ? 21.594 -7.582 -33.688 1 59.25 211 THR A C 1
ATOM 1563 O O . THR A 1 211 ? 21.688 -8.438 -32.812 1 59.25 211 THR A O 1
ATOM 1566 N N . GLU A 1 212 ? 21.219 -8.195 -34.812 1 52.19 212 GLU A N 1
ATOM 1567 C CA . GLU A 1 212 ? 21.281 -9.508 -35.469 1 52.19 212 GLU A CA 1
ATOM 1568 C C . GLU A 1 212 ? 22.453 -10.328 -34.938 1 52.19 212 GLU A C 1
ATOM 1570 O O . GLU A 1 212 ? 22.391 -11.562 -34.938 1 52.19 212 GLU A O 1
ATOM 1575 N N . HIS A 1 213 ? 23.75 -9.906 -34.719 1 49.09 213 HIS A N 1
ATOM 1576 C CA . HIS A 1 213 ? 24.938 -10.711 -35 1 49.09 213 HIS A CA 1
ATOM 1577 C C . HIS A 1 213 ? 25.234 -11.68 -33.844 1 49.09 213 HIS A C 1
ATOM 1579 O O . HIS A 1 213 ? 26.141 -12.5 -33.938 1 49.09 213 HIS A O 1
ATOM 1585 N N . THR A 1 214 ? 24.719 -11.727 -32.75 1 47.5 214 THR A N 1
ATOM 1586 C CA . THR A 1 214 ? 25.328 -12.453 -31.625 1 47.5 214 THR A CA 1
ATOM 1587 C C . THR A 1 214 ? 24.719 -13.844 -31.5 1 47.5 214 THR A C 1
ATOM 1589 O O . THR A 1 214 ? 25.031 -14.578 -30.562 1 47.5 214 THR A O 1
ATOM 1592 N N . ASN A 1 215 ? 23.922 -14.445 -32.281 1 48.28 215 ASN A N 1
ATOM 1593 C CA . ASN A 1 215 ? 22.891 -15.477 -32.188 1 48.28 215 ASN A CA 1
ATOM 1594 C C . ASN A 1 215 ? 23.5 -16.875 -32.031 1 48.28 215 ASN A C 1
ATOM 1596 O O . ASN A 1 215 ? 22.953 -17.719 -31.359 1 48.28 215 ASN A O 1
ATOM 1600 N N . GLU A 1 216 ? 24.438 -17.203 -32.969 1 50.19 216 GLU A N 1
ATOM 1601 C CA . GLU A 1 216 ? 24.875 -18.578 -33.219 1 50.19 216 GLU A CA 1
ATOM 1602 C C . GLU A 1 216 ? 25.5 -19.188 -31.953 1 50.19 216 GLU A C 1
ATOM 1604 O O . GLU A 1 216 ? 25.422 -20.406 -31.734 1 50.19 216 GLU A O 1
ATOM 1609 N N . GLY A 1 217 ? 25.859 -18.469 -31.109 1 49.69 217 GLY A N 1
ATOM 1610 C CA . GLY A 1 217 ? 26.688 -18.984 -30.016 1 49.69 217 GLY A CA 1
ATOM 1611 C C . GLY A 1 217 ? 25.875 -19.531 -28.859 1 49.69 217 GLY A C 1
ATOM 1612 O O . GLY A 1 217 ? 26.266 -20.531 -28.25 1 49.69 217 GLY A O 1
ATOM 1613 N N . LEU A 1 218 ? 24.672 -19.062 -28.562 1 53.19 218 LEU A N 1
ATOM 1614 C CA . LEU A 1 218 ? 23.969 -19.531 -27.375 1 53.19 218 LEU A CA 1
ATOM 1615 C C . LEU A 1 218 ? 23.438 -20.938 -27.578 1 53.19 218 LEU A C 1
ATOM 1617 O O . LEU A 1 218 ? 23.484 -21.766 -26.672 1 53.19 218 LEU A O 1
ATOM 1621 N N . THR A 1 219 ? 23.016 -21.297 -28.859 1 57.47 219 THR A N 1
ATOM 1622 C CA . THR A 1 219 ? 22.438 -22.609 -29.078 1 57.47 219 THR A CA 1
ATOM 1623 C C . THR A 1 219 ? 23.531 -23.688 -29.062 1 57.47 219 THR A C 1
ATOM 1625 O O . THR A 1 219 ? 23.281 -24.812 -28.641 1 57.47 219 THR A O 1
ATOM 1628 N N . LYS A 1 220 ? 24.672 -23.406 -29.594 1 59.56 220 LYS A N 1
ATOM 1629 C CA . LYS A 1 220 ? 25.719 -24.406 -29.75 1 59.56 220 LYS A CA 1
ATOM 1630 C C . LYS A 1 220 ? 26.297 -24.812 -28.391 1 59.56 220 LYS A C 1
ATOM 1632 O O . LYS A 1 220 ? 26.594 -25.984 -28.156 1 59.56 220 LYS A O 1
ATOM 1637 N N . GLY A 1 221 ? 26.172 -23.984 -27.5 1 64.38 221 GLY A N 1
ATOM 1638 C CA . GLY A 1 221 ? 26.797 -24.25 -26.219 1 64.38 221 GLY A CA 1
ATOM 1639 C C . GLY A 1 221 ? 25.875 -24.922 -25.234 1 64.38 221 GLY A C 1
ATOM 1640 O O . GLY A 1 221 ? 26.328 -25.531 -24.25 1 64.38 221 GLY A O 1
ATOM 1641 N N . PHE A 1 222 ? 24.531 -25.172 -25.625 1 75.31 222 PHE A N 1
ATOM 1642 C CA . PHE A 1 222 ? 23.625 -25.688 -24.609 1 75.31 222 PHE A CA 1
ATOM 1643 C C . PHE A 1 222 ? 22.797 -26.844 -25.156 1 75.31 222 PHE A C 1
ATOM 1645 O O . PHE A 1 222 ? 21.734 -27.172 -24.609 1 75.31 222 PHE A O 1
ATOM 1652 N N . GLU A 1 223 ? 23.109 -27.359 -26.25 1 80.19 223 GLU A N 1
ATOM 1653 C CA . GLU A 1 223 ? 22.391 -28.469 -26.875 1 80.19 223 GLU A CA 1
ATOM 1654 C C . GLU A 1 223 ? 22.297 -29.672 -25.938 1 80.19 223 GLU A C 1
ATOM 1656 O O . GLU A 1 223 ? 21.281 -30.359 -25.922 1 80.19 223 GLU A O 1
ATOM 1661 N N . GLY A 1 224 ? 23.359 -29.969 -25.25 1 83.31 224 GLY A N 1
ATOM 1662 C CA . GLY A 1 224 ? 23.344 -31.047 -24.281 1 83.31 224 GLY A CA 1
ATOM 1663 C C . GLY A 1 224 ? 22.266 -30.875 -23.219 1 83.31 224 GLY A C 1
ATOM 1664 O O . GLY A 1 224 ? 21.594 -31.828 -22.859 1 83.31 224 GLY A O 1
ATOM 1665 N N . ASN A 1 225 ? 22.156 -29.75 -22.781 1 87.31 225 ASN A N 1
ATOM 1666 C CA . ASN A 1 225 ? 21.156 -29.438 -21.766 1 87.31 225 ASN A CA 1
ATOM 1667 C C . ASN A 1 225 ? 19.734 -29.656 -22.297 1 87.31 225 ASN A C 1
ATOM 1669 O O . ASN A 1 225 ? 18.891 -30.203 -21.609 1 87.31 225 ASN A O 1
ATOM 1673 N N . ILE A 1 226 ? 19.484 -29.219 -23.5 1 88.12 226 ILE A N 1
ATOM 1674 C CA . ILE A 1 226 ? 18.172 -29.359 -24.109 1 88.12 226 ILE A CA 1
ATOM 1675 C C . ILE A 1 226 ? 17.828 -30.828 -24.297 1 88.12 226 ILE A C 1
ATOM 1677 O O . ILE A 1 226 ? 16.688 -31.25 -24.062 1 88.12 226 ILE A O 1
ATOM 1681 N N . LEU A 1 227 ? 18.812 -31.516 -24.688 1 89.5 227 LEU A N 1
ATOM 1682 C CA . LEU A 1 227 ? 18.609 -32.938 -24.891 1 89.5 227 LEU A CA 1
ATOM 1683 C C . LEU A 1 227 ? 18.281 -33.625 -23.562 1 89.5 227 LEU A C 1
ATOM 1685 O O . LEU A 1 227 ? 17.484 -34.562 -23.547 1 89.5 227 LEU A O 1
ATOM 1689 N N . ARG A 1 228 ? 18.891 -33.25 -22.609 1 89.94 228 ARG A N 1
ATOM 1690 C CA . ARG A 1 228 ? 18.609 -33.781 -21.281 1 89.94 228 ARG A CA 1
ATOM 1691 C C . ARG A 1 228 ? 17.141 -33.594 -20.906 1 89.94 228 ARG A C 1
ATOM 1693 O O . ARG A 1 228 ? 16.516 -34.5 -20.344 1 89.94 228 ARG A O 1
ATOM 1700 N N . ILE A 1 229 ? 16.641 -32.5 -21.172 1 93.12 229 ILE A N 1
ATOM 1701 C CA . ILE A 1 229 ? 15.25 -32.188 -20.859 1 93.12 229 ILE A CA 1
ATOM 1702 C C . ILE A 1 229 ? 14.328 -33.031 -21.734 1 93.12 229 ILE A C 1
ATOM 1704 O O . ILE A 1 229 ? 13.367 -33.625 -21.25 1 93.12 229 ILE A O 1
ATOM 1708 N N . ARG A 1 230 ? 14.664 -33.094 -22.969 1 93.25 230 ARG A N 1
ATOM 1709 C CA . ARG A 1 230 ? 13.82 -33.812 -23.938 1 93.25 230 ARG A CA 1
ATOM 1710 C C . ARG A 1 230 ? 13.789 -35.312 -23.641 1 93.25 230 ARG A C 1
ATOM 1712 O O . ARG A 1 230 ? 12.781 -35.969 -23.906 1 93.25 230 ARG A O 1
ATOM 1719 N N . LYS A 1 231 ? 14.859 -35.75 -23.141 1 93.62 231 LYS A N 1
ATOM 1720 C CA . LYS A 1 231 ? 14.938 -37.156 -22.812 1 93.62 231 LYS A CA 1
ATOM 1721 C C . LYS A 1 231 ? 13.898 -37.531 -21.766 1 93.62 231 LYS A C 1
ATOM 1723 O O . LYS A 1 231 ? 13.422 -38.688 -21.734 1 93.62 231 LYS A O 1
ATOM 1728 N N . ASN A 1 232 ? 13.555 -36.656 -20.938 1 95.62 232 ASN A N 1
ATOM 1729 C CA . ASN A 1 232 ? 12.602 -36.906 -19.859 1 95.62 232 ASN A CA 1
ATOM 1730 C C . ASN A 1 232 ? 11.234 -36.312 -20.172 1 95.62 232 ASN A C 1
ATOM 1732 O O . ASN A 1 232 ? 10.477 -35.969 -19.266 1 95.62 232 ASN A O 1
ATOM 1736 N N . TRP A 1 233 ? 10.891 -36.219 -21.453 1 95.81 233 TRP A N 1
ATOM 1737 C CA . TRP A 1 233 ? 9.68 -35.531 -21.891 1 95.81 233 TRP A CA 1
ATOM 1738 C C . TRP A 1 233 ? 8.438 -36.188 -21.328 1 95.81 233 TRP A C 1
ATOM 1740 O O . TRP A 1 233 ? 7.469 -35.531 -20.953 1 95.81 233 TRP A O 1
ATOM 1750 N N . LEU A 1 234 ? 8.461 -37.5 -21.188 1 96.88 234 LEU A N 1
ATOM 1751 C CA . LEU A 1 234 ? 7.273 -38.219 -20.75 1 96.88 234 LEU A CA 1
ATOM 1752 C C . LEU A 1 234 ? 6.941 -37.906 -19.297 1 96.88 234 LEU A C 1
ATOM 1754 O O . LEU A 1 234 ? 5.781 -37.656 -18.969 1 96.88 234 LEU A O 1
ATOM 1758 N N . LEU A 1 235 ? 7.93 -37.938 -18.438 1 97.31 235 LEU A N 1
ATOM 1759 C CA . LEU A 1 235 ? 7.715 -37.656 -17.031 1 97.31 235 LEU A CA 1
ATOM 1760 C C . LEU A 1 235 ? 7.246 -36.188 -16.859 1 97.31 235 LEU A C 1
ATOM 1762 O O . LEU A 1 235 ? 6.359 -35.938 -16.047 1 97.31 235 LEU A O 1
ATOM 1766 N N . LEU A 1 236 ? 7.867 -35.375 -17.594 1 97.94 236 LEU A N 1
ATOM 1767 C CA . LEU A 1 236 ? 7.484 -33.969 -17.531 1 97.94 236 LEU A CA 1
ATOM 1768 C C . LEU A 1 236 ? 6.059 -33.75 -18.031 1 97.94 236 LEU A C 1
ATOM 1770 O O . LEU A 1 236 ? 5.297 -32.969 -17.453 1 97.94 236 LEU A O 1
ATOM 1774 N N . ALA A 1 237 ? 5.75 -34.469 -19.094 1 98.06 237 ALA A N 1
ATOM 1775 C CA . ALA A 1 237 ? 4.402 -34.375 -19.641 1 98.06 237 ALA A CA 1
ATOM 1776 C C . ALA A 1 237 ? 3.365 -34.875 -18.641 1 98.06 237 ALA A C 1
ATOM 1778 O O . ALA A 1 237 ? 2.291 -34.281 -18.5 1 98.06 237 ALA A O 1
ATOM 1779 N N . ILE A 1 238 ? 3.639 -35.969 -17.984 1 98.19 238 ILE A N 1
ATOM 1780 C CA . ILE A 1 238 ? 2.736 -36.5 -16.969 1 98.19 238 ILE A CA 1
ATOM 1781 C C . ILE A 1 238 ? 2.562 -35.5 -15.844 1 98.19 238 ILE A C 1
ATOM 1783 O O . ILE A 1 238 ? 1.451 -35.281 -15.352 1 98.19 238 ILE A O 1
ATOM 1787 N N . MET A 1 239 ? 3.641 -34.875 -15.438 1 98.31 239 MET A N 1
ATOM 1788 C CA . MET A 1 239 ? 3.58 -33.844 -14.406 1 98.31 239 MET A CA 1
ATOM 1789 C C . MET A 1 239 ? 2.65 -32.688 -14.828 1 98.31 239 MET A C 1
ATOM 1791 O O . MET A 1 239 ? 1.834 -32.219 -14.031 1 98.31 239 MET A O 1
ATOM 1795 N N . GLY A 1 240 ? 2.824 -32.281 -16.078 1 98.44 240 GLY A N 1
ATOM 1796 C CA . GLY A 1 240 ? 1.939 -31.25 -16.594 1 98.44 240 GLY A CA 1
ATOM 1797 C C . GLY A 1 240 ? 0.475 -31.656 -16.562 1 98.44 240 GLY A C 1
ATOM 1798 O O . GLY A 1 240 ? -0.379 -30.844 -16.172 1 98.44 240 GLY A O 1
ATOM 1799 N N . GLY A 1 241 ? 0.224 -32.844 -16.969 1 98.5 241 GLY A N 1
ATOM 1800 C CA . GLY A 1 241 ? -1.143 -33.312 -16.906 1 98.5 241 GLY A CA 1
ATOM 1801 C C . GLY A 1 241 ? -1.699 -33.344 -15.492 1 98.5 241 GLY A C 1
ATOM 1802 O O . GLY A 1 241 ? -2.846 -32.969 -15.258 1 98.5 241 GLY A O 1
ATOM 1803 N N . LEU A 1 242 ? -0.909 -33.812 -14.555 1 98.5 242 LEU A N 1
ATOM 1804 C CA . LEU A 1 242 ? -1.349 -33.906 -13.164 1 98.5 242 LEU A CA 1
ATOM 1805 C C . LEU A 1 242 ? -1.632 -32.5 -12.586 1 98.5 242 LEU A C 1
ATOM 1807 O O . LEU A 1 242 ? -2.641 -32.312 -11.906 1 98.5 242 LEU A O 1
ATOM 1811 N N . ILE A 1 243 ? -0.735 -31.562 -12.859 1 98.38 243 ILE A N 1
ATOM 1812 C CA . ILE A 1 243 ? -0.922 -30.203 -12.352 1 98.38 243 ILE A CA 1
ATOM 1813 C C . ILE A 1 243 ? -2.188 -29.609 -12.961 1 98.38 243 ILE A C 1
ATOM 1815 O O . ILE A 1 243 ? -2.977 -28.969 -12.258 1 98.38 243 ILE A O 1
ATOM 1819 N N . ALA A 1 244 ? -2.375 -29.875 -14.242 1 98.5 244 ALA A N 1
ATOM 1820 C CA . ALA A 1 244 ? -3.586 -29.375 -14.891 1 98.5 244 ALA A CA 1
ATOM 1821 C C . ALA A 1 244 ? -4.836 -30 -14.273 1 98.5 244 ALA A C 1
ATOM 1823 O O . ALA A 1 244 ? -5.832 -29.312 -14.047 1 98.5 244 ALA A O 1
ATOM 1824 N N . ALA A 1 245 ? -4.781 -31.281 -14.023 1 98.31 245 ALA A N 1
ATOM 1825 C CA . ALA A 1 245 ? -5.902 -31.969 -13.398 1 98.31 245 ALA A CA 1
ATOM 1826 C C . ALA A 1 245 ? -6.18 -31.422 -12.008 1 98.31 245 ALA A C 1
ATOM 1828 O O . ALA A 1 245 ? -7.336 -31.188 -11.641 1 98.31 245 ALA A O 1
ATOM 1829 N N . GLY A 1 246 ? -5.129 -31.25 -11.219 1 97.69 246 GLY A N 1
ATOM 1830 C CA . GLY A 1 246 ? -5.289 -30.672 -9.898 1 97.69 246 GLY A CA 1
ATOM 1831 C C . GLY A 1 246 ? -5.887 -29.281 -9.922 1 97.69 246 GLY A C 1
ATOM 1832 O O . GLY A 1 246 ? -6.691 -28.922 -9.055 1 97.69 246 GLY A O 1
ATOM 1833 N N . THR A 1 247 ? -5.434 -28.5 -10.883 1 97.75 247 THR A N 1
ATOM 1834 C CA . THR A 1 247 ? -5.961 -27.156 -11.039 1 97.75 247 THR A CA 1
ATOM 1835 C C . THR A 1 247 ? -7.43 -27.188 -11.461 1 97.75 247 THR A C 1
ATOM 1837 O O . THR A 1 247 ? -8.234 -26.391 -10.984 1 97.75 247 THR A O 1
ATOM 1840 N N . SER A 1 248 ? -7.805 -28.125 -12.32 1 97.56 248 SER A N 1
ATOM 1841 C CA . SER A 1 248 ? -9.18 -28.297 -12.773 1 97.56 248 SER A CA 1
ATOM 1842 C C . SER A 1 248 ? -10.094 -28.688 -11.617 1 97.56 248 SER A C 1
ATOM 1844 O O . SER A 1 248 ? -11.266 -28.297 -11.586 1 97.56 248 SER A O 1
ATOM 1846 N N . LEU A 1 249 ? -9.523 -29.391 -10.648 1 96.62 249 LEU A N 1
ATOM 1847 C CA . LEU A 1 249 ? -10.281 -29.812 -9.477 1 96.62 249 LEU A CA 1
ATOM 1848 C C . LEU A 1 249 ? -10.328 -28.703 -8.43 1 96.62 249 LEU A C 1
ATOM 1850 O O . LEU A 1 249 ? -10.922 -28.875 -7.367 1 96.62 249 LEU A O 1
ATOM 1854 N N . ALA A 1 250 ? -9.695 -27.625 -8.648 1 95.31 250 ALA A N 1
ATOM 1855 C CA . ALA A 1 250 ? -9.648 -26.453 -7.762 1 95.31 250 ALA A CA 1
ATOM 1856 C C . ALA A 1 250 ? -8.992 -26.812 -6.43 1 95.31 250 ALA A C 1
ATOM 1858 O O . ALA A 1 250 ? -9.383 -26.297 -5.383 1 95.31 250 ALA A O 1
ATOM 1859 N N . ILE A 1 251 ? -7.992 -27.734 -6.516 1 95.31 251 ILE A N 1
ATOM 1860 C CA . ILE A 1 251 ? -7.305 -28.062 -5.273 1 95.31 251 ILE A CA 1
ATOM 1861 C C . ILE A 1 251 ? -5.961 -27.344 -5.215 1 95.31 251 ILE A C 1
ATOM 1863 O O . ILE A 1 251 ? -5.367 -27.203 -4.145 1 95.31 251 ILE A O 1
ATOM 1867 N N . ILE A 1 252 ? -5.52 -26.891 -6.395 1 96.38 252 ILE A N 1
ATOM 1868 C CA . ILE A 1 252 ? -4.27 -26.141 -6.449 1 96.38 252 ILE A CA 1
ATOM 1869 C C . ILE A 1 252 ? -4.41 -24.969 -7.422 1 96.38 252 ILE A C 1
ATOM 1871 O O . ILE A 1 252 ? -5.254 -25.016 -8.32 1 96.38 252 ILE A O 1
ATOM 1875 N N . ALA A 1 253 ? -3.652 -23.969 -7.16 1 95.38 253 ALA A N 1
ATOM 1876 C CA . ALA A 1 253 ? -3.543 -22.828 -8.062 1 95.38 253 ALA A CA 1
ATOM 1877 C C . ALA A 1 253 ? -2.084 -22.422 -8.258 1 95.38 253 ALA A C 1
ATOM 1879 O O . ALA A 1 253 ? -1.26 -22.578 -7.355 1 95.38 253 ALA A O 1
ATOM 1880 N N . GLY A 1 254 ? -1.859 -21.859 -9.375 1 93.81 254 GLY A N 1
ATOM 1881 C CA . GLY A 1 254 ? -0.482 -21.625 -9.781 1 93.81 254 GLY A CA 1
ATOM 1882 C C . GLY A 1 254 ? 0.089 -20.328 -9.234 1 93.81 254 GLY A C 1
ATOM 1883 O O . GLY A 1 254 ? 1.308 -20.188 -9.133 1 93.81 254 GLY A O 1
ATOM 1884 N N . ASP A 1 255 ? -0.66 -19.391 -8.992 1 89.19 255 ASP A N 1
ATOM 1885 C CA . ASP A 1 255 ? -0.238 -18.078 -8.492 1 89.19 255 ASP A CA 1
ATOM 1886 C C . ASP A 1 255 ? -1.324 -17.453 -7.629 1 89.19 255 ASP A C 1
ATOM 1888 O O . ASP A 1 255 ? -2.486 -17.859 -7.684 1 89.19 255 ASP A O 1
ATOM 1892 N N . PRO A 1 256 ? -0.864 -16.531 -6.828 1 86.12 256 PRO A N 1
ATOM 1893 C CA . PRO A 1 256 ? -1.821 -15.969 -5.871 1 86.12 256 PRO A CA 1
ATOM 1894 C C . PRO A 1 256 ? -2.992 -15.266 -6.555 1 86.12 256 PRO A C 1
ATOM 1896 O O . PRO A 1 256 ? -4.109 -15.281 -6.035 1 86.12 256 PRO A O 1
ATOM 1899 N N . ALA A 1 257 ? -2.701 -14.672 -7.672 1 85.94 257 ALA A N 1
ATOM 1900 C CA . ALA A 1 257 ? -3.762 -13.953 -8.367 1 85.94 257 ALA A CA 1
ATOM 1901 C C . ALA A 1 257 ? -4.82 -14.914 -8.898 1 85.94 257 ALA A C 1
ATOM 1903 O O . ALA A 1 257 ? -6.016 -14.734 -8.641 1 85.94 257 ALA A O 1
ATOM 1904 N N . SER A 1 258 ? -4.395 -15.883 -9.633 1 90.69 258 SER A N 1
ATOM 1905 C CA . SER A 1 258 ? -5.336 -16.875 -10.141 1 90.69 258 SER A CA 1
ATOM 1906 C C . SER A 1 258 ? -6.016 -17.625 -9 1 90.69 258 SER A C 1
ATOM 1908 O O . SER A 1 258 ? -7.184 -18 -9.109 1 90.69 258 SER A O 1
ATOM 1910 N N . LEU A 1 259 ? -5.258 -17.812 -7.926 1 91.75 259 LEU A N 1
ATOM 1911 C CA . LEU A 1 259 ? -5.805 -18.469 -6.746 1 91.75 259 LEU A CA 1
ATOM 1912 C C . LEU A 1 259 ? -6.969 -17.688 -6.164 1 91.75 259 LEU A C 1
ATOM 1914 O O . LEU A 1 259 ? -8.023 -18.25 -5.863 1 91.75 259 LEU A O 1
ATOM 1918 N N . ALA A 1 260 ? -6.746 -16.484 -6.027 1 85.56 260 ALA A N 1
ATOM 1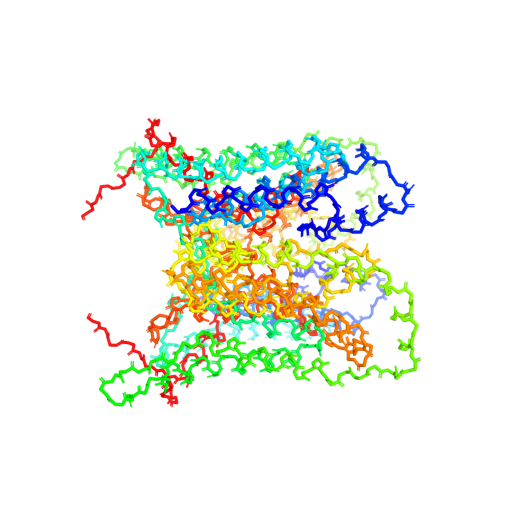919 C CA . ALA A 1 260 ? -7.773 -15.609 -5.465 1 85.56 260 ALA A CA 1
ATOM 1920 C C . ALA A 1 260 ? -9.023 -15.594 -6.344 1 85.56 260 ALA A C 1
ATOM 1922 O O . ALA A 1 260 ? -10.148 -15.664 -5.84 1 85.56 260 ALA A O 1
ATOM 1923 N N . LEU A 1 261 ? -8.859 -15.516 -7.629 1 85.75 261 LEU A N 1
ATOM 1924 C CA . LEU A 1 261 ? -9.961 -15.492 -8.578 1 85.75 261 LEU A CA 1
ATOM 1925 C C . LEU A 1 261 ? -10.688 -16.844 -8.602 1 85.75 261 LEU A C 1
ATOM 1927 O O . LEU A 1 261 ? -11.914 -16.891 -8.672 1 85.75 261 LEU A O 1
ATOM 1931 N N . LEU A 1 262 ? -9.883 -17.828 -8.508 1 90.75 262 LEU A N 1
ATOM 1932 C CA . LEU A 1 262 ? -10.445 -19.172 -8.453 1 90.75 262 LEU A CA 1
ATOM 1933 C C . LEU A 1 262 ? -11.297 -19.344 -7.203 1 90.75 262 LEU A C 1
ATOM 1935 O O . LEU A 1 262 ? -12.383 -19.938 -7.266 1 90.75 262 LEU A O 1
ATOM 1939 N N . ALA A 1 263 ? -10.82 -18.828 -6.117 1 87.88 263 ALA A N 1
ATOM 1940 C CA . ALA A 1 263 ? -11.547 -18.922 -4.852 1 87.88 263 ALA A CA 1
ATOM 1941 C C . ALA A 1 263 ? -12.891 -18.203 -4.934 1 87.88 263 ALA A C 1
ATOM 1943 O O . ALA A 1 263 ? -13.844 -18.578 -4.254 1 87.88 263 ALA A O 1
ATOM 1944 N N . ASN A 1 264 ? -13.016 -17.234 -5.797 1 84.25 264 ASN A N 1
ATOM 1945 C CA . ASN A 1 264 ? -14.242 -16.484 -5.988 1 84.25 264 ASN A CA 1
ATOM 1946 C C . ASN A 1 264 ? -15.07 -17.031 -7.152 1 84.25 264 ASN A C 1
ATOM 1948 O O . ASN A 1 264 ? -15.977 -16.359 -7.641 1 84.25 264 ASN A O 1
ATOM 1952 N N . GLN A 1 265 ? -14.641 -18.094 -7.68 1 87 265 GLN A N 1
ATOM 1953 C CA . GLN A 1 265 ? -15.328 -18.812 -8.742 1 87 265 GLN A CA 1
ATOM 1954 C C . GLN A 1 265 ? -15.312 -18.016 -10.047 1 87 265 GLN A C 1
ATOM 1956 O O . GLN A 1 265 ? -16.25 -18.109 -10.844 1 87 265 GLN A O 1
ATOM 1961 N N . GLU A 1 266 ? -14.32 -17.172 -10.117 1 87.12 266 GLU A N 1
ATOM 1962 C CA . GLU A 1 266 ? -14.086 -16.453 -11.367 1 87.12 266 GLU A CA 1
ATOM 1963 C C . GLU A 1 266 ? -13.117 -17.219 -12.273 1 87.12 266 GLU A C 1
ATOM 1965 O O . GLU A 1 266 ? -12.016 -16.734 -12.555 1 87.12 266 GLU A O 1
ATOM 1970 N N . TYR A 1 267 ? -13.633 -18.25 -12.852 1 87.94 267 TYR A N 1
ATOM 1971 C CA . TYR A 1 267 ? -12.797 -19.219 -13.547 1 87.94 267 TYR A CA 1
ATOM 1972 C C . TYR A 1 267 ? -12.18 -18.594 -14.797 1 87.94 267 TYR A C 1
ATOM 1974 O O . TYR A 1 267 ? -10.969 -18.703 -15.023 1 87.94 267 TYR A O 1
ATOM 1982 N N . SER A 1 268 ? -12.945 -17.891 -15.539 1 84.62 268 SER A N 1
ATOM 1983 C CA . SER A 1 268 ? -12.453 -17.297 -16.781 1 84.62 268 SER A CA 1
ATOM 1984 C C . SER A 1 268 ? -11.383 -16.25 -16.5 1 84.62 268 SER A C 1
ATOM 1986 O O . SER A 1 268 ? -10.328 -16.234 -17.156 1 84.62 268 SER A O 1
ATOM 1988 N N . ASN A 1 269 ? -11.641 -15.461 -15.477 1 84.56 269 ASN A N 1
ATOM 1989 C CA . ASN A 1 269 ? -10.664 -14.438 -15.125 1 84.56 269 ASN A CA 1
ATOM 1990 C C . ASN A 1 269 ? -9.391 -15.047 -14.547 1 84.56 269 ASN A C 1
ATOM 1992 O O . ASN A 1 269 ? -8.289 -14.539 -14.789 1 84.56 269 ASN A O 1
ATOM 1996 N N . ALA A 1 270 ? -9.648 -16.062 -13.82 1 91 270 ALA A N 1
ATOM 1997 C CA . ALA A 1 270 ? -8.484 -16.781 -13.281 1 91 270 ALA A CA 1
ATOM 1998 C C . ALA A 1 270 ? -7.629 -17.359 -14.406 1 91 270 ALA A C 1
ATOM 2000 O O . ALA A 1 270 ? -6.398 -17.25 -14.375 1 91 270 ALA A O 1
ATOM 2001 N N . GLY A 1 271 ? -8.281 -17.922 -15.438 1 91.94 271 GLY A N 1
ATOM 2002 C CA . GLY A 1 271 ? -7.57 -18.469 -16.578 1 91.94 271 GLY A CA 1
ATOM 2003 C C . GLY A 1 271 ? -6.809 -17.422 -17.359 1 91.94 271 GLY A C 1
ATOM 2004 O O . GLY A 1 271 ? -5.648 -17.625 -17.734 1 91.94 271 GLY A O 1
ATOM 2005 N N . LEU A 1 272 ? -7.391 -16.281 -17.547 1 85.12 272 LEU A N 1
ATOM 2006 C CA . LEU A 1 272 ? -6.75 -15.211 -18.297 1 85.12 272 LEU A CA 1
ATOM 2007 C C . LEU A 1 272 ? -5.566 -14.641 -17.531 1 85.12 272 LEU A C 1
ATOM 2009 O O . LEU A 1 272 ? -4.535 -14.305 -18.125 1 85.12 272 LEU A O 1
ATOM 2013 N N . THR A 1 273 ? -5.828 -14.555 -16.281 1 84.56 273 THR A N 1
ATOM 2014 C CA . THR A 1 273 ? -4.738 -14.078 -15.445 1 84.56 273 THR A CA 1
ATOM 2015 C C . THR A 1 273 ? -3.559 -15.047 -15.484 1 84.56 273 THR A C 1
ATOM 2017 O O . THR A 1 273 ? -2.408 -14.625 -15.633 1 84.56 273 THR A O 1
ATOM 2020 N N . ALA A 1 274 ? -3.871 -16.25 -15.375 1 91.69 274 ALA A N 1
ATOM 2021 C CA . ALA A 1 274 ? -2.828 -17.281 -15.453 1 91.69 274 ALA A CA 1
ATOM 2022 C C . ALA A 1 274 ? -2.15 -17.266 -16.812 1 91.69 274 ALA A C 1
ATOM 2024 O O . ALA A 1 274 ? -0.943 -17.5 -16.922 1 91.69 274 ALA A O 1
ATOM 2025 N N . LEU A 1 275 ? -2.891 -17.031 -17.828 1 90.19 275 LEU A N 1
ATOM 2026 C CA . LEU A 1 275 ? -2.342 -16.969 -19.188 1 90.19 275 LEU A CA 1
ATOM 2027 C C . LEU A 1 275 ? -1.367 -15.805 -19.328 1 90.19 275 LEU A C 1
ATOM 2029 O O . LEU A 1 275 ? -0.287 -15.969 -19.906 1 90.19 275 LEU A O 1
ATOM 2033 N N . ALA A 1 276 ? -1.726 -14.766 -18.844 1 81.81 276 ALA A N 1
ATOM 2034 C CA . ALA A 1 276 ? -0.846 -13.602 -18.891 1 81.81 276 ALA A CA 1
ATOM 2035 C C . ALA A 1 276 ? 0.469 -13.875 -18.172 1 81.81 276 ALA A C 1
ATOM 2037 O O . ALA A 1 276 ? 1.544 -13.539 -18.672 1 81.81 276 ALA A O 1
ATOM 2038 N N . ARG A 1 277 ? 0.298 -14.461 -17.047 1 84.38 277 ARG A N 1
ATOM 2039 C CA . ARG A 1 277 ? 1.487 -14.805 -16.266 1 84.38 277 ARG A CA 1
ATOM 2040 C C . ARG A 1 277 ? 2.346 -15.82 -17.016 1 84.38 277 ARG A C 1
ATOM 2042 O O . ARG A 1 277 ? 3.574 -15.711 -17.031 1 84.38 277 ARG A O 1
ATOM 2049 N N . ALA A 1 278 ? 1.693 -16.766 -17.609 1 90.44 278 ALA A N 1
ATOM 2050 C CA . ALA A 1 278 ? 2.406 -17.812 -18.328 1 90.44 278 ALA A CA 1
ATOM 2051 C C . ALA A 1 278 ? 3.203 -17.234 -19.5 1 90.44 278 ALA A C 1
ATOM 2053 O O . ALA A 1 278 ? 4.352 -17.625 -19.719 1 90.44 278 ALA A O 1
ATOM 2054 N N . ILE A 1 279 ? 2.664 -16.359 -20.156 1 83.62 279 ILE A N 1
ATOM 2055 C CA . ILE A 1 279 ? 3.342 -15.734 -21.281 1 83.62 279 ILE A CA 1
ATOM 2056 C C . ILE A 1 279 ? 4.586 -14.992 -20.781 1 83.62 279 ILE A C 1
ATOM 2058 O O . ILE A 1 279 ? 5.645 -15.062 -21.422 1 83.62 279 ILE A O 1
ATOM 2062 N N . GLY A 1 280 ? 4.449 -14.398 -19.75 1 79.38 280 GLY A N 1
ATOM 2063 C CA . GLY A 1 280 ? 5.578 -13.672 -19.188 1 79.38 280 GLY A CA 1
ATOM 2064 C C . GLY A 1 280 ? 6.668 -14.586 -18.656 1 79.38 280 GLY A C 1
ATOM 2065 O O . GLY A 1 280 ? 7.832 -14.188 -18.578 1 79.38 280 GLY A O 1
ATOM 2066 N N . PHE A 1 281 ? 6.258 -15.781 -18.359 1 81.81 281 PHE A N 1
ATOM 2067 C CA . PHE A 1 281 ? 7.203 -16.688 -17.734 1 81.81 281 PHE A CA 1
ATOM 2068 C C . PHE A 1 281 ? 7.98 -17.469 -18.781 1 81.81 281 PHE A C 1
ATOM 2070 O O . PHE A 1 281 ? 8.992 -18.109 -18.453 1 81.81 281 PHE A O 1
ATOM 2077 N N . ILE A 1 282 ? 7.641 -17.422 -19.969 1 85.25 282 ILE A N 1
ATOM 2078 C CA . ILE A 1 282 ? 8.25 -18.203 -21.031 1 85.25 282 ILE A CA 1
ATOM 2079 C C . ILE A 1 282 ? 9.742 -17.906 -21.109 1 85.25 282 ILE A C 1
ATOM 2081 O O . ILE A 1 282 ? 10.57 -18.812 -21.016 1 85.25 282 ILE A O 1
ATOM 2085 N N . PRO A 1 283 ? 10.117 -16.656 -21.219 1 79.06 283 PRO A N 1
ATOM 2086 C CA . PRO A 1 283 ? 11.547 -16.391 -21.375 1 79.06 283 PRO A CA 1
ATOM 2087 C C . PRO A 1 283 ? 12.375 -16.844 -20.172 1 79.06 283 PRO A C 1
ATOM 2089 O O . PRO A 1 283 ? 13.461 -17.406 -20.359 1 79.06 283 PRO A O 1
ATOM 2092 N N . LEU A 1 284 ? 11.828 -16.656 -19.109 1 77 284 LEU A N 1
ATOM 2093 C CA . LEU A 1 284 ? 12.555 -17.016 -17.891 1 77 284 LEU A CA 1
ATOM 2094 C C . LEU A 1 284 ? 12.734 -18.516 -17.797 1 77 284 LEU A C 1
ATOM 2096 O O . LEU A 1 284 ? 13.844 -19 -17.531 1 77 284 LEU A O 1
ATOM 2100 N N . VAL A 1 285 ? 11.656 -19.219 -17.969 1 86.56 285 VAL A N 1
ATOM 2101 C CA . VAL A 1 285 ? 11.695 -20.672 -17.812 1 86.56 285 VAL A CA 1
ATOM 2102 C C . VAL A 1 285 ? 12.555 -21.297 -18.906 1 86.56 285 VAL A C 1
ATOM 2104 O O . VAL A 1 285 ? 13.406 -22.141 -18.641 1 86.56 285 VAL A O 1
ATOM 2107 N N . PHE A 1 286 ? 12.453 -20.828 -20.094 1 87 286 PHE A N 1
ATOM 2108 C CA . PHE A 1 286 ? 13.203 -21.406 -21.203 1 87 286 PHE A CA 1
ATOM 2109 C C . PHE A 1 286 ? 14.68 -21.062 -21.094 1 87 286 PHE A C 1
ATOM 2111 O O . PHE A 1 286 ? 15.539 -21.938 -21.312 1 87 286 PHE A O 1
ATOM 2118 N N . THR A 1 287 ? 14.984 -19.859 -20.766 1 78.88 287 THR A N 1
ATOM 2119 C CA . THR A 1 287 ? 16.391 -19.484 -20.672 1 78.88 287 THR A CA 1
ATOM 2120 C C . THR A 1 287 ? 17.078 -20.25 -19.547 1 78.88 287 THR A C 1
ATOM 2122 O O . THR A 1 287 ? 18.188 -20.766 -19.719 1 78.88 287 THR A O 1
ATOM 2125 N N . THR A 1 288 ? 16.469 -20.312 -18.406 1 81.69 288 THR A N 1
ATOM 2126 C CA . THR A 1 288 ? 17.062 -21.062 -17.297 1 81.69 288 THR A CA 1
ATOM 2127 C C . THR A 1 288 ? 17.188 -22.547 -17.641 1 81.69 288 THR A C 1
ATOM 2129 O O . THR A 1 288 ? 18.172 -23.188 -17.281 1 81.69 288 THR A O 1
ATOM 2132 N N . ALA A 1 289 ? 16.141 -23.031 -18.25 1 87.94 289 ALA A N 1
ATOM 2133 C CA . ALA A 1 289 ? 16.156 -24.438 -18.641 1 87.94 289 ALA A CA 1
ATOM 2134 C C . ALA A 1 289 ? 17.281 -24.734 -19.625 1 87.94 289 ALA A C 1
ATOM 2136 O O . ALA A 1 289 ? 17.969 -25.75 -19.5 1 87.94 289 ALA A O 1
ATOM 2137 N N . ILE A 1 290 ? 17.531 -23.891 -20.547 1 83.88 290 ILE A N 1
ATOM 2138 C CA . ILE A 1 290 ? 18.547 -24.062 -21.578 1 83.88 290 ILE A CA 1
ATOM 2139 C C . ILE A 1 290 ? 19.938 -24.031 -20.953 1 83.88 290 ILE A C 1
ATOM 2141 O O . ILE A 1 290 ? 20.797 -24.844 -21.281 1 83.88 290 ILE A O 1
ATOM 2145 N N . VAL A 1 291 ? 20.141 -23.203 -20 1 81.38 291 VAL A N 1
ATOM 2146 C CA . VAL A 1 291 ? 21.469 -23 -19.438 1 81.38 291 VAL A CA 1
ATOM 2147 C C . VAL A 1 291 ? 21.75 -24.094 -18.406 1 81.38 291 VAL A C 1
ATOM 2149 O O . VAL A 1 291 ? 22.891 -24.547 -18.281 1 81.38 291 VAL A O 1
ATOM 2152 N N . THR A 1 292 ? 20.766 -24.578 -17.734 1 86 292 THR A N 1
ATOM 2153 C CA . THR A 1 292 ? 21.016 -25.484 -16.609 1 86 292 THR A CA 1
ATOM 2154 C C . THR A 1 292 ? 20.75 -26.922 -17 1 86 292 THR A C 1
ATOM 2156 O O . THR A 1 292 ? 21.234 -27.859 -16.344 1 86 292 THR A O 1
ATOM 2159 N N . GLY A 1 293 ? 19.875 -27.094 -18 1 88.31 293 GLY A N 1
ATOM 2160 C CA . GLY A 1 293 ? 19.453 -28.438 -18.359 1 88.31 293 GLY A CA 1
ATOM 2161 C C . GLY A 1 293 ? 18.391 -29 -17.438 1 88.31 293 GLY A C 1
ATOM 2162 O O . GLY A 1 293 ? 18.094 -30.203 -17.469 1 88.31 293 GLY A O 1
ATOM 2163 N N . VAL A 1 294 ? 17.906 -28.234 -16.547 1 91.81 294 VAL A N 1
ATOM 2164 C CA . VAL A 1 294 ? 16.844 -28.594 -15.602 1 91.81 294 VAL A CA 1
ATOM 2165 C C . VAL A 1 294 ? 15.57 -27.812 -15.945 1 91.81 294 VAL A C 1
ATOM 2167 O O . VAL A 1 294 ? 15.609 -26.594 -16.125 1 91.81 294 VAL A O 1
ATOM 2170 N N . TYR A 1 295 ? 14.438 -28.469 -16.094 1 94.69 295 TYR A N 1
ATOM 2171 C CA . TYR A 1 295 ? 13.195 -27.812 -16.469 1 94.69 295 TYR A CA 1
ATOM 2172 C C . TYR A 1 295 ? 12.383 -27.406 -15.25 1 94.69 295 TYR A C 1
ATOM 2174 O O . TYR A 1 295 ? 12.828 -27.609 -14.109 1 94.69 295 TYR A O 1
ATOM 2182 N N . GLY A 1 296 ? 11.234 -26.703 -15.492 1 94.38 296 GLY A N 1
ATOM 2183 C CA . GLY A 1 296 ? 10.297 -26.375 -14.43 1 94.38 296 GLY A CA 1
ATOM 2184 C C . GLY A 1 296 ? 9.25 -27.438 -14.203 1 94.38 296 GLY A C 1
ATOM 2185 O O . GLY A 1 296 ? 8.672 -27.969 -15.164 1 94.38 296 GLY A O 1
ATOM 2186 N N . ALA A 1 297 ? 9.031 -27.703 -12.953 1 95.44 297 ALA A N 1
ATOM 2187 C CA . ALA A 1 297 ? 8.055 -28.734 -12.617 1 95.44 297 ALA A CA 1
ATOM 2188 C C . ALA A 1 297 ? 6.684 -28.406 -13.211 1 95.44 297 ALA A C 1
ATOM 2190 O O . ALA A 1 297 ? 5.918 -29.312 -13.562 1 95.44 297 ALA A O 1
ATOM 2191 N N . ALA A 1 298 ? 6.434 -27.125 -13.312 1 96.44 298 ALA A N 1
ATOM 2192 C CA . ALA A 1 298 ? 5.164 -26.688 -13.883 1 96.44 298 ALA A CA 1
ATOM 2193 C C . ALA A 1 298 ? 5.371 -26.062 -15.266 1 96.44 298 ALA A C 1
ATOM 2195 O O . ALA A 1 298 ? 4.492 -25.375 -15.773 1 96.44 298 ALA A O 1
ATOM 2196 N N . GLY A 1 299 ? 6.562 -26.25 -15.844 1 95.31 299 GLY A N 1
ATOM 2197 C CA . GLY A 1 299 ? 6.867 -25.641 -17.125 1 95.31 299 GLY A CA 1
ATOM 2198 C C . GLY A 1 299 ? 6.723 -24.125 -17.125 1 95.31 299 GLY A C 1
ATOM 2199 O O . GLY A 1 299 ? 7.16 -23.469 -16.188 1 95.31 299 GLY A O 1
ATOM 2200 N N . CYS A 1 300 ? 6.176 -23.625 -18.156 1 92.88 300 CYS A N 1
ATOM 2201 C CA . CYS A 1 300 ? 5.93 -22.203 -18.25 1 92.88 300 CYS A CA 1
ATOM 2202 C C . CYS A 1 300 ? 4.609 -21.828 -17.594 1 92.88 300 CYS A C 1
ATOM 2204 O O . CYS A 1 300 ? 4.105 -20.719 -17.797 1 92.88 300 CYS A O 1
ATOM 2206 N N . THR A 1 301 ? 3.971 -22.734 -16.938 1 93.75 301 THR A N 1
ATOM 2207 C CA . THR A 1 301 ? 2.793 -22.562 -16.094 1 93.75 301 THR A CA 1
ATOM 2208 C C . THR A 1 301 ? 1.522 -22.531 -16.938 1 93.75 301 THR A C 1
ATOM 2210 O O . THR A 1 301 ? 0.442 -22.219 -16.422 1 93.75 301 THR A O 1
ATOM 2213 N N . PHE A 1 302 ? 1.604 -22.922 -18.25 1 96.44 302 PHE A N 1
ATOM 2214 C CA . PHE A 1 302 ? 0.417 -23.016 -19.094 1 96.44 302 PHE A CA 1
ATOM 2215 C C . PHE A 1 302 ? -0.5 -24.141 -18.609 1 96.44 302 PHE A C 1
ATOM 2217 O O . PHE A 1 302 ? -1.688 -24.156 -18.938 1 96.44 302 PHE A O 1
ATOM 2224 N N . VAL A 1 303 ? 0.06 -25.031 -17.875 1 97.56 303 VAL A N 1
ATOM 2225 C CA . VAL A 1 303 ? -0.715 -26.156 -17.359 1 97.56 303 VAL A CA 1
ATOM 2226 C C . VAL A 1 303 ? -1.796 -25.641 -16.406 1 97.56 303 VAL A C 1
ATOM 2228 O O . VAL A 1 303 ? -2.887 -26.219 -16.344 1 97.56 303 VAL A O 1
ATOM 2231 N N . PHE A 1 304 ? -1.475 -24.625 -15.688 1 97.12 304 PHE A N 1
ATOM 2232 C CA . PHE A 1 304 ? -2.48 -24.031 -14.812 1 97.12 304 PHE A CA 1
ATOM 2233 C C . PHE A 1 304 ? -3.59 -23.375 -15.625 1 97.12 304 PHE A C 1
ATOM 2235 O O . PHE A 1 304 ? -4.758 -23.422 -15.234 1 97.12 304 PHE A O 1
ATOM 2242 N N . VAL A 1 305 ? -3.227 -22.734 -16.734 1 96.19 305 VAL A N 1
ATOM 2243 C CA . VAL A 1 305 ? -4.195 -22.125 -17.641 1 96.19 305 VAL A CA 1
ATOM 2244 C C . VAL A 1 305 ? -5.18 -23.188 -18.125 1 96.19 305 VAL A C 1
ATOM 2246 O O . VAL A 1 305 ? -6.395 -22.984 -18.078 1 96.19 305 VAL A O 1
ATOM 2249 N N . VAL A 1 306 ? -4.633 -24.297 -18.562 1 97.25 306 VAL A N 1
ATOM 2250 C CA . VAL A 1 306 ? -5.438 -25.422 -19.062 1 97.25 306 VAL A CA 1
ATOM 2251 C C . VAL A 1 306 ? -6.391 -25.891 -17.969 1 97.25 306 VAL A C 1
ATOM 2253 O O . VAL A 1 306 ? -7.582 -26.078 -18.203 1 97.25 306 VAL A O 1
ATOM 2256 N N . GLY A 1 307 ? -5.855 -26.047 -16.781 1 97.44 307 GLY A N 1
ATOM 2257 C CA . GLY A 1 307 ? -6.664 -26.5 -15.664 1 97.44 307 GLY A CA 1
ATOM 2258 C C . GLY A 1 307 ? -7.797 -25.562 -15.32 1 97.44 307 GLY A C 1
ATOM 2259 O O . GLY A 1 307 ? -8.906 -25.984 -15 1 97.44 307 GLY A O 1
ATOM 2260 N N . LEU A 1 308 ? -7.48 -24.328 -15.391 1 96.25 308 LEU A N 1
ATOM 2261 C CA . LEU A 1 308 ? -8.477 -23.312 -15.031 1 96.25 308 LEU A CA 1
ATOM 2262 C C . LEU A 1 308 ? -9.586 -23.25 -16.078 1 96.25 308 LEU A C 1
ATOM 2264 O O . LEU A 1 308 ? -10.766 -23.188 -15.727 1 96.25 308 LEU A O 1
ATOM 2268 N N . PHE A 1 309 ? -9.273 -23.297 -17.344 1 95.38 309 PHE A N 1
ATOM 2269 C CA . PHE A 1 309 ? -10.273 -23.219 -18.406 1 95.38 309 PHE A CA 1
ATOM 2270 C C . PHE A 1 309 ? -11.078 -24.5 -18.484 1 95.38 309 PHE A C 1
ATOM 2272 O O . PHE A 1 309 ? -12.219 -24.5 -18.953 1 95.38 309 PHE A O 1
ATOM 2279 N N . LEU A 1 310 ? -10.547 -25.609 -18 1 97 310 LEU A N 1
ATOM 2280 C CA . LEU A 1 310 ? -11.242 -26.891 -17.984 1 97 310 LEU A CA 1
ATOM 2281 C C . LEU A 1 310 ? -11.664 -27.25 -16.562 1 97 310 LEU A C 1
ATOM 2283 O O . LEU A 1 310 ? -11.609 -28.422 -16.188 1 97 310 LEU A O 1
ATOM 2287 N N . HIS A 1 311 ? -12 -26.219 -15.93 1 95.19 311 HIS A N 1
ATOM 2288 C CA . HIS A 1 311 ? -12.484 -26.453 -14.57 1 95.19 311 HIS A CA 1
ATOM 2289 C C . HIS A 1 311 ? -13.594 -27.484 -14.547 1 95.19 311 HIS A C 1
ATOM 2291 O O . HIS A 1 311 ? -14.531 -27.422 -15.344 1 95.19 311 HIS A O 1
ATOM 2297 N N . GLY A 1 312 ? -13.555 -28.5 -13.68 1 95.25 312 GLY A N 1
ATOM 2298 C CA . GLY A 1 312 ? -14.586 -29.516 -13.539 1 95.25 312 GLY A CA 1
ATOM 2299 C C . GLY A 1 312 ? -14.359 -30.719 -14.438 1 95.25 312 GLY A C 1
ATOM 2300 O O . GLY A 1 312 ? -15.094 -31.703 -14.344 1 95.25 312 GLY A O 1
ATOM 2301 N N . ASN A 1 313 ? -13.344 -30.625 -15.281 1 97.19 313 ASN A N 1
ATOM 2302 C CA . ASN A 1 313 ? -13.016 -31.734 -16.188 1 97.19 313 ASN A CA 1
ATOM 2303 C C . ASN A 1 313 ? -11.562 -32.156 -16.031 1 97.19 313 ASN A C 1
ATOM 2305 O O . ASN A 1 313 ? -10.766 -32.031 -16.953 1 97.19 313 ASN A O 1
ATOM 2309 N N . PRO A 1 314 ? -11.359 -32.844 -14.922 1 97.31 314 PRO A N 1
ATOM 2310 C CA . PRO A 1 314 ? -9.961 -33.156 -14.609 1 97.31 314 PRO A CA 1
ATOM 2311 C C . PRO A 1 314 ? -9.336 -34.094 -15.617 1 97.31 314 PRO A C 1
ATOM 2313 O O . PRO A 1 314 ? -8.133 -34 -15.898 1 97.31 314 PRO A O 1
ATOM 2316 N N . PHE A 1 315 ? -10.07 -34.969 -16.219 1 97.69 315 PHE A N 1
ATOM 2317 C CA . PHE A 1 315 ? -9.531 -35.938 -17.172 1 97.69 315 PHE A CA 1
ATOM 2318 C C . PHE A 1 315 ? -9.078 -35.219 -18.453 1 97.69 315 PHE A C 1
ATOM 2320 O O . PHE A 1 315 ? -7.969 -35.469 -18.938 1 97.69 315 PHE A O 1
ATOM 2327 N N . PHE A 1 316 ? -9.914 -34.375 -18.953 1 98 316 PHE A N 1
ATOM 2328 C CA . PHE A 1 316 ? -9.547 -33.625 -20.141 1 98 316 PHE A CA 1
ATOM 2329 C C . PHE A 1 316 ? -8.414 -32.656 -19.844 1 98 316 PHE A C 1
ATOM 2331 O O . PHE A 1 316 ? -7.57 -32.406 -20.688 1 98 316 PHE A O 1
ATOM 2338 N N . ALA A 1 317 ? -8.523 -32.125 -18.641 1 98.31 317 ALA A N 1
ATOM 2339 C CA . ALA A 1 317 ? -7.445 -31.234 -18.234 1 98.31 317 ALA A CA 1
ATOM 2340 C C . ALA A 1 317 ? -6.109 -31.969 -18.203 1 98.31 317 ALA A C 1
ATOM 2342 O O . ALA A 1 317 ? -5.082 -31.422 -18.609 1 98.31 317 ALA A O 1
ATOM 2343 N N . PHE A 1 318 ? -6.16 -33.188 -17.75 1 98.5 318 PHE A N 1
ATOM 2344 C CA . PHE A 1 318 ? -4.941 -34 -17.719 1 98.5 318 PHE A CA 1
ATOM 2345 C C . PHE A 1 318 ? -4.379 -34.156 -19.125 1 98.5 318 PHE A C 1
ATOM 2347 O O . PHE A 1 318 ? -3.186 -33.969 -19.359 1 98.5 318 PHE A O 1
ATOM 2354 N N . ILE A 1 319 ? -5.16 -34.469 -20.047 1 98.5 319 ILE A N 1
ATOM 2355 C CA . ILE A 1 319 ? -4.738 -34.75 -21.422 1 98.5 319 ILE A CA 1
ATOM 2356 C C . ILE A 1 319 ? -4.164 -33.5 -22.047 1 98.5 319 ILE A C 1
ATOM 2358 O O . ILE A 1 319 ? -3.086 -33.531 -22.656 1 98.5 319 ILE A O 1
ATOM 2362 N N . LEU A 1 320 ? -4.875 -32.469 -21.891 1 98.38 320 LEU A N 1
ATOM 2363 C CA . LEU A 1 320 ? -4.418 -31.219 -22.5 1 98.38 320 LEU A CA 1
ATOM 2364 C C . LEU A 1 320 ? -3.178 -30.688 -21.797 1 98.38 320 LEU A C 1
ATOM 2366 O O . LEU A 1 320 ? -2.305 -30.078 -22.422 1 98.38 320 LEU A O 1
ATOM 2370 N N . GLY A 1 321 ? -3.201 -30.797 -20.469 1 98.38 321 GLY A N 1
ATOM 2371 C CA . GLY A 1 321 ? -1.988 -30.422 -19.766 1 98.38 321 GLY A CA 1
ATOM 2372 C C . GLY A 1 321 ? -0.774 -31.219 -20.188 1 98.38 321 GLY A C 1
ATOM 2373 O O . GLY A 1 321 ? 0.322 -30.672 -20.328 1 98.38 321 GLY A O 1
ATOM 2374 N N . PHE A 1 322 ? -0.986 -32.469 -20.391 1 98.44 322 PHE A N 1
ATOM 2375 C CA . PHE A 1 322 ? 0.045 -33.344 -20.938 1 98.44 322 PHE A CA 1
ATOM 2376 C C . PHE A 1 322 ? 0.544 -32.844 -22.281 1 98.44 322 PHE A C 1
ATOM 2378 O O . PHE A 1 322 ? 1.751 -32.719 -22.484 1 98.44 322 PHE A O 1
ATOM 2385 N N . ALA A 1 323 ? -0.335 -32.5 -23.078 1 98.19 323 ALA A N 1
ATOM 2386 C CA . ALA A 1 323 ? -0.01 -32.031 -24.422 1 98.19 323 ALA A CA 1
ATOM 2387 C C . ALA A 1 323 ? 0.716 -30.688 -24.375 1 98.19 323 ALA A C 1
ATOM 2389 O O . ALA A 1 323 ? 1.637 -30.453 -25.156 1 98.19 323 ALA A O 1
ATOM 2390 N N . VAL A 1 324 ? 0.262 -29.859 -23.516 1 97.69 324 VAL A N 1
ATOM 2391 C CA . VAL A 1 324 ? 0.868 -28.547 -23.391 1 97.69 324 VAL A CA 1
ATOM 2392 C C . VAL A 1 324 ? 2.328 -28.672 -22.969 1 97.69 324 VAL A C 1
ATOM 2394 O O . VAL A 1 324 ? 3.205 -28 -23.5 1 97.69 324 VAL A O 1
ATOM 2397 N N . MET A 1 325 ? 2.547 -29.531 -22.016 1 97.31 325 MET A N 1
ATOM 2398 C CA . MET A 1 325 ? 3.914 -29.734 -21.562 1 97.31 325 MET A CA 1
ATOM 2399 C C . MET A 1 325 ? 4.793 -30.297 -22.672 1 97.31 325 MET A C 1
ATOM 2401 O O . MET A 1 325 ? 5.941 -29.891 -22.828 1 97.31 325 MET A O 1
ATOM 2405 N N . VAL A 1 326 ? 4.258 -31.125 -23.484 1 96.81 326 VAL A N 1
ATOM 2406 C CA . VAL A 1 326 ? 4.996 -31.672 -24.625 1 96.81 326 VAL A CA 1
ATOM 2407 C C . VAL A 1 326 ? 5.32 -30.562 -25.609 1 96.81 326 VAL A C 1
ATOM 2409 O O . VAL A 1 326 ? 6.453 -30.453 -26.094 1 96.81 326 VAL A O 1
ATOM 2412 N N . ALA A 1 327 ? 4.379 -29.781 -25.844 1 96.44 327 ALA A N 1
ATOM 2413 C CA . ALA A 1 327 ? 4.574 -28.672 -26.766 1 96.44 327 ALA A CA 1
ATOM 2414 C C . ALA A 1 327 ? 5.656 -27.719 -26.266 1 96.44 327 ALA A C 1
ATOM 2416 O O . ALA A 1 327 ? 6.496 -27.25 -27.031 1 96.44 327 ALA A O 1
ATOM 2417 N N . GLU A 1 328 ? 5.605 -27.438 -24.969 1 95.25 328 GLU A N 1
ATOM 2418 C CA . GLU A 1 328 ? 6.605 -26.547 -24.375 1 95.25 328 GLU A CA 1
ATOM 2419 C C . GLU A 1 328 ? 8.016 -27.094 -24.562 1 95.25 328 GLU A C 1
ATOM 2421 O O . GLU A 1 328 ? 8.93 -26.359 -24.953 1 95.25 328 GLU A O 1
ATOM 2426 N N . ILE A 1 329 ? 8.172 -28.344 -24.297 1 93.06 329 ILE A N 1
ATOM 2427 C CA . ILE A 1 329 ? 9.477 -28.984 -24.359 1 93.06 329 ILE A CA 1
ATOM 2428 C C . ILE A 1 329 ? 10.008 -28.938 -25.797 1 93.06 329 ILE A C 1
ATOM 2430 O O . ILE A 1 329 ? 11.195 -28.703 -26.016 1 93.06 329 ILE A O 1
ATOM 2434 N N . PHE A 1 330 ? 9.102 -29.016 -26.672 1 89.12 330 PHE A N 1
ATOM 2435 C CA . PHE A 1 330 ? 9.523 -29.016 -28.062 1 89.12 330 PHE A CA 1
ATOM 2436 C C . PHE A 1 330 ? 9.789 -27.594 -28.562 1 89.12 330 PHE A C 1
ATOM 2438 O O . PHE A 1 330 ? 10.562 -27.391 -29.5 1 89.12 330 PHE A O 1
ATOM 2445 N N . LEU A 1 331 ? 9.203 -26.672 -27.891 1 91.12 331 LEU A N 1
ATOM 2446 C CA . LEU A 1 331 ? 9.336 -25.281 -28.312 1 91.12 331 LEU A CA 1
ATOM 2447 C C . LEU A 1 331 ? 10.609 -24.672 -27.734 1 91.12 331 LEU A C 1
ATOM 2449 O O . LEU A 1 331 ? 11 -23.562 -28.125 1 91.12 331 LEU A O 1
ATOM 2453 N N . ILE A 1 332 ? 11.227 -25.375 -26.875 1 87.19 332 ILE A N 1
ATOM 2454 C CA . ILE A 1 332 ? 12.422 -24.844 -26.234 1 87.19 332 ILE A CA 1
ATOM 2455 C C . ILE A 1 332 ? 13.484 -24.547 -27.297 1 87.19 332 ILE A C 1
ATOM 2457 O O . ILE A 1 332 ? 14.125 -23.5 -27.266 1 87.19 332 ILE A O 1
ATOM 2461 N N . ASN A 1 333 ? 13.578 -25.438 -28.25 1 82.12 333 ASN A N 1
ATOM 2462 C CA . ASN A 1 333 ? 14.586 -25.266 -29.297 1 82.12 333 ASN A CA 1
ATOM 2463 C C . ASN A 1 333 ? 14.273 -24.062 -30.188 1 82.12 333 ASN A C 1
ATOM 2465 O O . ASN A 1 333 ? 15.18 -23.328 -30.594 1 82.12 333 ASN A O 1
ATOM 2469 N N . ILE A 1 334 ? 13.078 -23.953 -30.453 1 82.62 334 ILE A N 1
ATOM 2470 C CA . ILE A 1 334 ? 12.656 -22.828 -31.297 1 82.62 334 ILE A CA 1
ATOM 2471 C C . ILE A 1 334 ? 12.922 -21.516 -30.562 1 82.62 334 ILE A C 1
ATOM 2473 O O . ILE A 1 334 ? 13.383 -20.547 -31.172 1 82.62 334 ILE A O 1
ATOM 2477 N N . PHE A 1 335 ? 12.57 -21.547 -29.375 1 83.56 335 PHE A N 1
ATOM 2478 C CA . PHE A 1 335 ? 12.789 -20.375 -28.562 1 83.56 335 PHE A CA 1
ATOM 2479 C C . PHE A 1 335 ? 14.273 -20.016 -28.5 1 83.56 335 PHE A C 1
ATOM 2481 O O . PHE A 1 335 ? 14.648 -18.844 -28.609 1 83.56 335 PHE A O 1
ATOM 2488 N N . ALA A 1 336 ? 15.078 -20.953 -28.297 1 77.12 336 ALA A N 1
ATOM 2489 C CA . ALA A 1 336 ? 16.516 -20.734 -28.203 1 77.12 336 ALA A CA 1
ATOM 2490 C C . ALA A 1 336 ? 17.062 -20.109 -29.484 1 77.12 336 ALA A C 1
ATOM 2492 O O . ALA A 1 336 ? 17.938 -19.234 -29.438 1 77.12 336 ALA A O 1
ATOM 2493 N N . LYS A 1 337 ? 16.453 -20.422 -30.5 1 76 337 LYS A N 1
ATOM 2494 C CA . LYS A 1 337 ? 16.922 -19.953 -31.797 1 76 337 LYS A CA 1
ATOM 2495 C C . LYS A 1 337 ? 16.469 -18.516 -32.062 1 76 337 LYS A C 1
ATOM 2497 O O . LYS A 1 337 ? 17.219 -17.719 -32.625 1 76 337 LYS A O 1
ATOM 2502 N N . TYR A 1 338 ? 15.297 -18.125 -31.531 1 75.75 338 TYR A N 1
ATOM 2503 C CA . TYR A 1 338 ? 14.695 -16.844 -31.938 1 75.75 338 TYR A CA 1
ATOM 2504 C C . TYR A 1 338 ? 14.844 -15.805 -30.828 1 75.75 338 TYR A C 1
ATOM 2506 O O . TYR A 1 338 ? 14.547 -14.625 -31.047 1 75.75 338 TYR A O 1
ATOM 2514 N N . MET A 1 339 ? 15.18 -16.188 -29.719 1 73.06 339 MET A N 1
ATOM 2515 C CA . MET A 1 339 ? 15.195 -15.281 -28.562 1 73.06 339 MET A CA 1
ATOM 2516 C C . MET A 1 339 ? 16.141 -14.117 -28.812 1 73.06 339 MET A C 1
ATOM 2518 O O . MET A 1 339 ? 15.883 -12.992 -28.375 1 73.06 339 MET A O 1
ATOM 2522 N N . ASP A 1 340 ? 17.109 -14.273 -29.453 1 70.62 340 ASP A N 1
ATOM 2523 C CA . ASP A 1 340 ? 18.078 -13.203 -29.703 1 70.62 340 ASP A CA 1
ATOM 2524 C C . ASP A 1 340 ? 17.531 -12.188 -30.703 1 70.62 340 ASP A C 1
ATOM 2526 O O . ASP A 1 340 ? 17.922 -11.023 -30.703 1 70.62 340 ASP A O 1
ATOM 2530 N N . LYS A 1 341 ? 16.594 -12.586 -31.453 1 76.56 341 LYS A N 1
ATOM 2531 C CA . LYS A 1 341 ? 16.031 -11.688 -32.469 1 76.56 341 LYS A CA 1
ATOM 2532 C C . LYS A 1 341 ? 15.039 -10.711 -31.828 1 76.56 341 LYS A C 1
ATOM 2534 O O . LYS A 1 341 ? 14.828 -9.609 -32.344 1 76.56 341 LYS A O 1
ATOM 2539 N N . PHE A 1 342 ? 14.469 -11.055 -30.688 1 79.38 342 PHE A N 1
ATOM 2540 C CA . PHE A 1 342 ? 13.469 -10.219 -30.031 1 79.38 342 PHE A CA 1
ATOM 2541 C C . PHE A 1 342 ? 13.828 -9.984 -28.578 1 79.38 342 PHE A C 1
ATOM 2543 O O . PHE A 1 342 ? 13.094 -10.406 -27.672 1 79.38 342 PHE A O 1
ATOM 2550 N N . PRO A 1 343 ? 14.836 -9.148 -28.438 1 81.88 343 PRO A N 1
ATOM 2551 C CA . PRO A 1 343 ? 15.289 -8.93 -27.047 1 81.88 343 PRO A CA 1
ATOM 2552 C C . PRO A 1 343 ? 14.227 -8.25 -26.188 1 81.88 343 PRO A C 1
ATOM 2554 O O . PRO A 1 343 ? 14.18 -8.469 -24.969 1 81.88 343 PRO A O 1
ATOM 2557 N N . GLY A 1 344 ? 13.422 -7.426 -26.75 1 83.56 344 GLY A N 1
ATOM 2558 C CA . GLY A 1 344 ? 12.344 -6.797 -26.016 1 83.56 344 GLY A CA 1
ATOM 2559 C C . GLY A 1 344 ? 11.375 -7.797 -25.406 1 83.56 344 GLY A C 1
ATOM 2560 O O . GLY A 1 344 ? 10.922 -7.613 -24.266 1 83.56 344 GLY A O 1
ATOM 2561 N N . VAL A 1 345 ? 11.102 -8.773 -26.125 1 80.12 345 VAL A N 1
ATOM 2562 C CA . VAL A 1 345 ? 10.188 -9.812 -25.641 1 80.12 345 VAL A CA 1
ATOM 2563 C C . VAL A 1 345 ? 10.867 -10.633 -24.562 1 80.12 345 VAL A C 1
ATOM 2565 O O . VAL A 1 345 ? 10.219 -11.055 -23.594 1 80.12 345 VAL A O 1
ATOM 2568 N N . LYS A 1 346 ? 12.102 -10.797 -24.75 1 78 346 LYS A N 1
ATOM 2569 C CA . LYS A 1 346 ? 12.859 -11.508 -23.719 1 78 346 LYS A CA 1
ATOM 2570 C C . LYS A 1 346 ? 12.828 -10.758 -22.391 1 78 346 LYS A C 1
ATOM 2572 O O . LYS A 1 346 ? 12.602 -11.359 -21.344 1 78 346 LYS A O 1
ATOM 2577 N N . ASP A 1 347 ? 12.914 -9.43 -22.516 1 84.31 347 ASP A N 1
ATOM 2578 C CA . ASP A 1 347 ? 12.945 -8.602 -21.312 1 84.31 347 ASP A CA 1
ATOM 2579 C C . ASP A 1 347 ? 11.547 -8.43 -20.719 1 84.31 347 ASP A C 1
ATOM 2581 O O . ASP A 1 347 ? 11.398 -8.125 -19.547 1 84.31 347 ASP A O 1
ATOM 2585 N N . MET A 1 348 ? 10.609 -8.57 -21.594 1 84.25 348 MET A N 1
ATOM 2586 C CA . MET A 1 348 ? 9.227 -8.344 -21.188 1 84.25 348 MET A CA 1
ATOM 2587 C C . MET A 1 348 ? 8.836 -9.266 -20.031 1 84.25 348 MET A C 1
ATOM 2589 O O . MET A 1 348 ? 8.047 -8.883 -19.172 1 84.25 348 MET A O 1
ATOM 2593 N N . GLY A 1 349 ? 9.352 -10.453 -19.969 1 77.12 349 GLY A N 1
ATOM 2594 C CA . GLY A 1 349 ? 9.039 -11.414 -18.922 1 77.12 349 GLY A CA 1
ATOM 2595 C C . GLY A 1 349 ? 9.281 -10.875 -17.531 1 77.12 349 GLY A C 1
ATOM 2596 O O . GLY A 1 349 ? 8.469 -11.086 -16.625 1 77.12 349 GLY A O 1
ATOM 2597 N N . GLU A 1 350 ? 10.344 -10.203 -17.406 1 81.19 350 GLU A N 1
ATOM 2598 C CA . GLU A 1 350 ? 10.672 -9.633 -16.094 1 81.19 350 GLU A CA 1
ATOM 2599 C C . GLU A 1 350 ? 9.68 -8.539 -15.703 1 81.19 350 GLU A C 1
ATOM 2601 O O . GLU A 1 350 ? 9.281 -8.445 -14.539 1 81.19 350 GLU A O 1
ATOM 2606 N N . TYR A 1 351 ? 9.32 -7.789 -16.625 1 86.5 351 TYR A N 1
ATOM 2607 C CA . TYR A 1 351 ? 8.414 -6.684 -16.344 1 86.5 351 TYR A CA 1
ATOM 2608 C C . TYR A 1 351 ? 6.996 -7.191 -16.094 1 86.5 351 TYR A C 1
ATOM 2610 O O . TYR A 1 351 ? 6.25 -6.602 -15.305 1 86.5 351 TYR A O 1
ATOM 2618 N N . VAL A 1 352 ? 6.605 -8.281 -16.734 1 82.31 352 VAL A N 1
ATOM 2619 C CA . VAL A 1 352 ? 5.324 -8.914 -16.453 1 82.31 352 VAL A CA 1
ATOM 2620 C C . VAL A 1 352 ? 5.293 -9.406 -15.008 1 82.31 352 VAL A C 1
ATOM 2622 O O . VAL A 1 352 ? 4.363 -9.102 -14.258 1 82.31 352 VAL A O 1
ATOM 2625 N N . ARG A 1 353 ? 6.301 -10.07 -14.586 1 77.69 353 ARG A N 1
ATOM 2626 C CA . ARG A 1 353 ? 6.375 -10.609 -13.227 1 77.69 353 ARG A CA 1
ATOM 2627 C C . ARG A 1 353 ? 6.348 -9.484 -12.195 1 77.69 353 ARG A C 1
ATOM 2629 O O . ARG A 1 353 ? 5.582 -9.539 -11.234 1 77.69 353 ARG A O 1
ATOM 2636 N N . THR A 1 354 ? 7.137 -8.508 -12.508 1 84.12 354 THR A N 1
ATOM 2637 C CA . THR A 1 354 ? 7.254 -7.402 -11.57 1 84.12 354 THR A CA 1
ATOM 2638 C C . THR A 1 354 ? 5.93 -6.648 -11.453 1 84.12 354 THR A C 1
ATOM 2640 O O . THR A 1 354 ? 5.477 -6.352 -10.344 1 84.12 354 THR A O 1
ATOM 2643 N N . SER A 1 355 ? 5.406 -6.348 -12.57 1 90.44 355 SER A N 1
ATOM 2644 C CA . SER A 1 355 ? 4.168 -5.578 -12.562 1 90.44 355 SER A CA 1
ATOM 2645 C C . SER A 1 355 ? 3.027 -6.379 -11.938 1 90.44 355 SER A C 1
ATOM 2647 O O . SER A 1 355 ? 2.223 -5.836 -11.18 1 90.44 355 SER A O 1
ATOM 2649 N N . MET A 1 356 ? 2.893 -7.672 -12.203 1 84.06 356 MET A N 1
ATOM 2650 C CA . MET A 1 356 ? 1.874 -8.523 -11.602 1 84.06 356 MET A CA 1
ATOM 2651 C C . MET A 1 356 ? 2.029 -8.562 -10.078 1 84.06 356 MET A C 1
ATOM 2653 O O . MET A 1 356 ? 1.048 -8.43 -9.352 1 84.06 356 MET A O 1
ATOM 2657 N N . ASN A 1 357 ? 3.252 -8.641 -9.648 1 82.88 357 ASN A N 1
ATOM 2658 C CA . ASN A 1 357 ? 3.518 -8.703 -8.219 1 82.88 357 ASN A CA 1
ATOM 2659 C C . ASN A 1 357 ? 3.145 -7.398 -7.523 1 82.88 357 ASN A C 1
ATOM 2661 O O . ASN A 1 357 ? 2.562 -7.414 -6.434 1 82.88 357 ASN A O 1
ATOM 2665 N N . LYS A 1 358 ? 3.451 -6.367 -8.156 1 89.19 358 LYS A N 1
ATOM 2666 C CA . LYS A 1 358 ? 3.16 -5.066 -7.562 1 89.19 358 LYS A CA 1
ATOM 2667 C C . LYS A 1 358 ? 1.655 -4.832 -7.461 1 89.19 358 LYS A C 1
ATOM 2669 O O . LYS A 1 358 ? 1.167 -4.324 -6.449 1 89.19 358 LYS A O 1
ATOM 2674 N N . VAL A 1 359 ? 0.934 -5.156 -8.477 1 90.5 359 VAL A N 1
ATOM 2675 C CA . VAL A 1 359 ? -0.518 -5.008 -8.461 1 90.5 359 VAL A CA 1
ATOM 2676 C C . VAL A 1 359 ? -1.119 -5.918 -7.395 1 90.5 359 VAL A C 1
ATOM 2678 O O . VAL A 1 359 ? -2.012 -5.508 -6.648 1 90.5 359 VAL A O 1
ATOM 2681 N N . LEU A 1 360 ? -0.588 -7.098 -7.324 1 85.31 360 LEU A N 1
ATOM 2682 C CA . LEU A 1 360 ? -1.094 -8.07 -6.359 1 85.31 360 LEU A CA 1
ATOM 2683 C C . LEU A 1 360 ? -0.801 -7.621 -4.934 1 85.31 360 LEU A C 1
ATOM 2685 O O . LEU A 1 360 ? -1.645 -7.766 -4.047 1 85.31 360 LEU A O 1
ATOM 2689 N N . GLU A 1 361 ? 0.343 -7.129 -4.711 1 89.06 361 GLU A N 1
ATOM 2690 C CA . GLU A 1 361 ? 0.734 -6.664 -3.385 1 89.06 361 GLU A CA 1
ATOM 2691 C C . GLU A 1 361 ? -0.233 -5.605 -2.863 1 89.06 361 GLU A C 1
ATOM 2693 O O . GLU A 1 361 ? -0.712 -5.695 -1.731 1 89.06 361 GLU A O 1
ATOM 2698 N N . ILE A 1 362 ? -0.526 -4.633 -3.67 1 92.38 362 ILE A N 1
ATOM 2699 C CA . ILE A 1 362 ? -1.398 -3.539 -3.262 1 92.38 362 ILE A CA 1
ATOM 2700 C C . ILE A 1 362 ? -2.832 -4.047 -3.123 1 92.38 362 ILE A C 1
ATOM 2702 O O . ILE A 1 362 ? -3.541 -3.674 -2.184 1 92.38 362 ILE A O 1
ATOM 2706 N N . SER A 1 363 ? -3.262 -4.891 -4 1 90.44 363 SER A N 1
ATOM 2707 C CA . SER A 1 363 ? -4.617 -5.434 -3.963 1 90.44 363 SER A CA 1
ATOM 2708 C C . SER A 1 363 ? -4.844 -6.277 -2.711 1 90.44 363 SER A C 1
ATOM 2710 O O . SER A 1 363 ? -5.883 -6.16 -2.059 1 90.44 363 SER A O 1
ATOM 2712 N N . LEU A 1 364 ? -3.875 -7.086 -2.395 1 88.5 364 LEU A N 1
ATOM 2713 C CA . LEU A 1 364 ? -4.008 -7.973 -1.241 1 88.5 364 LEU A CA 1
ATOM 2714 C C . LEU A 1 364 ? -3.908 -7.184 0.061 1 88.5 364 LEU A C 1
ATOM 2716 O O . LEU A 1 364 ? -4.562 -7.523 1.05 1 88.5 364 LEU A O 1
ATOM 2720 N N . LEU A 1 365 ? -3.092 -6.211 0.055 1 92.62 365 LEU A N 1
ATOM 2721 C CA . LEU A 1 365 ? -3.002 -5.367 1.242 1 92.62 365 LEU A CA 1
ATOM 2722 C C . LEU A 1 365 ? -4.305 -4.613 1.474 1 92.62 365 LEU A C 1
ATOM 2724 O O . LEU A 1 365 ? -4.844 -4.621 2.582 1 92.62 365 LEU A O 1
ATOM 2728 N N . ALA A 1 366 ? -4.762 -3.93 0.436 1 93.19 366 ALA A N 1
ATOM 2729 C CA . ALA A 1 366 ? -6.027 -3.207 0.536 1 93.19 366 ALA A CA 1
ATOM 2730 C C . ALA A 1 366 ? -7.176 -4.156 0.866 1 93.19 366 ALA A C 1
ATOM 2732 O O . ALA A 1 366 ? -8.023 -3.848 1.708 1 93.19 366 ALA A O 1
ATOM 2733 N N . GLY A 1 367 ? -7.195 -5.258 0.2 1 91.56 367 GLY A N 1
ATOM 2734 C CA . GLY A 1 367 ? -8.195 -6.27 0.505 1 91.56 367 GLY A CA 1
ATOM 2735 C C . GLY A 1 367 ? -8.117 -6.777 1.932 1 91.56 367 GLY A C 1
ATOM 2736 O O . GLY A 1 367 ? -9.141 -7.039 2.561 1 91.56 367 GLY A O 1
ATOM 2737 N N . GLY A 1 368 ? -6.871 -7.023 2.393 1 92.88 368 GLY A N 1
ATOM 2738 C CA . GLY A 1 368 ? -6.684 -7.418 3.781 1 92.88 368 GLY A CA 1
ATOM 2739 C C . GLY A 1 368 ? -7.234 -6.402 4.766 1 92.88 368 GLY A C 1
ATOM 2740 O O . GLY A 1 368 ? -7.852 -6.777 5.766 1 92.88 368 GLY A O 1
ATOM 2741 N N . ILE A 1 369 ? -7.031 -5.133 4.504 1 94.62 369 ILE A N 1
ATOM 2742 C CA . ILE A 1 369 ? -7.543 -4.066 5.355 1 94.62 369 ILE A CA 1
ATOM 2743 C C . ILE A 1 369 ? -9.07 -4.109 5.375 1 94.62 369 ILE A C 1
ATOM 2745 O O . ILE A 1 369 ? -9.688 -4.074 6.441 1 94.62 369 ILE A O 1
ATOM 2749 N N . VAL A 1 370 ? -9.688 -4.211 4.234 1 92.81 370 VAL A N 1
ATOM 2750 C CA . VAL A 1 370 ? -11.141 -4.238 4.117 1 92.81 370 VAL A CA 1
ATOM 2751 C C . VAL A 1 370 ? -11.688 -5.484 4.809 1 92.81 370 VAL A C 1
ATOM 2753 O O . VAL A 1 370 ? -12.695 -5.414 5.516 1 92.81 370 VAL A O 1
ATOM 2756 N N . ALA A 1 371 ? -10.992 -6.59 4.582 1 92.31 371 ALA A N 1
ATOM 2757 C CA . ALA A 1 371 ? -11.43 -7.844 5.199 1 92.31 371 ALA A CA 1
ATOM 2758 C C . ALA A 1 371 ? -11.352 -7.758 6.719 1 92.31 371 ALA A C 1
ATOM 2760 O O . ALA A 1 371 ? -12.281 -8.18 7.418 1 92.31 371 ALA A O 1
ATOM 2761 N N . ALA A 1 372 ? -10.25 -7.297 7.215 1 95.25 372 ALA A N 1
ATOM 2762 C CA . ALA A 1 372 ? -10.086 -7.156 8.656 1 95.25 372 ALA A CA 1
ATOM 2763 C C . ALA A 1 372 ? -11.141 -6.223 9.242 1 95.25 372 ALA A C 1
ATOM 2765 O O . ALA A 1 372 ? -11.648 -6.461 10.344 1 95.25 372 ALA A O 1
ATOM 2766 N N . GLU A 1 373 ? -11.469 -5.168 8.539 1 94.06 373 GLU A N 1
ATOM 2767 C CA . GLU A 1 373 ? -12.516 -4.254 8.992 1 94.06 373 GLU A CA 1
ATOM 2768 C C . GLU A 1 373 ? -13.875 -4.949 9.031 1 94.06 373 GLU A C 1
ATOM 2770 O O . GLU A 1 373 ? -14.648 -4.742 9.961 1 94.06 373 GLU A O 1
ATOM 2775 N N . LYS A 1 374 ? -14.141 -5.707 8.039 1 92.56 374 LYS A N 1
ATOM 2776 C CA . LYS A 1 374 ? -15.383 -6.477 8.023 1 92.56 374 LYS A CA 1
ATOM 2777 C C . LYS A 1 374 ? -15.445 -7.449 9.195 1 92.56 374 LYS A C 1
ATOM 2779 O O . LYS A 1 374 ? -16.5 -7.613 9.82 1 92.56 374 LYS A O 1
ATOM 2784 N N . MET A 1 375 ? -14.359 -8.078 9.453 1 94.06 375 MET A N 1
ATOM 2785 C CA . MET A 1 375 ? -14.289 -9.008 10.578 1 94.06 375 MET A CA 1
ATOM 2786 C C . MET A 1 375 ? -14.539 -8.281 11.898 1 94.06 375 MET A C 1
ATOM 2788 O O . MET A 1 375 ? -15.273 -8.781 12.758 1 94.06 375 MET A O 1
ATOM 2792 N N . ALA A 1 376 ? -13.891 -7.18 12.055 1 94.38 376 ALA A N 1
ATOM 2793 C CA . ALA A 1 376 ? -14.055 -6.402 13.273 1 94.38 376 ALA A CA 1
ATOM 2794 C C . ALA A 1 376 ? -15.508 -5.984 13.477 1 94.38 376 ALA A C 1
ATOM 2796 O O . ALA A 1 376 ? -16.047 -6.109 14.578 1 94.38 376 ALA A O 1
ATOM 2797 N N . VAL A 1 377 ? -16.141 -5.539 12.453 1 92.12 377 VAL A N 1
ATOM 2798 C CA . VAL A 1 377 ? -17.531 -5.098 12.523 1 92.12 377 VAL A CA 1
ATOM 2799 C C . VAL A 1 377 ? -18.422 -6.285 12.844 1 92.12 377 VAL A C 1
ATOM 2801 O O . VAL A 1 377 ? -19.312 -6.191 13.695 1 92.12 377 VAL A O 1
ATOM 2804 N N . ALA A 1 378 ? -18.156 -7.332 12.211 1 90.62 378 ALA A N 1
ATOM 2805 C CA . ALA A 1 378 ? -19 -8.523 12.367 1 90.62 378 ALA A CA 1
ATOM 2806 C C . ALA A 1 378 ? -18.828 -9.133 13.758 1 90.62 378 ALA A C 1
ATOM 2808 O O . ALA A 1 378 ? -19.797 -9.641 14.344 1 90.62 378 ALA A O 1
ATOM 2809 N N . SER A 1 379 ? -17.656 -9.086 14.266 1 91.44 379 SER A N 1
ATOM 2810 C CA . SER A 1 379 ? -17.375 -9.773 15.516 1 91.44 379 SER A CA 1
ATOM 2811 C C . SER A 1 379 ? -17.641 -8.867 16.719 1 91.44 379 SER A C 1
ATOM 2813 O O . SER A 1 379 ? -17.938 -9.352 17.812 1 91.44 379 SER A O 1
ATOM 2815 N N . SER A 1 380 ? -17.484 -7.602 16.641 1 90.94 380 SER A N 1
ATOM 2816 C CA . SER A 1 380 ? -17.531 -6.727 17.812 1 90.94 380 SER A CA 1
ATOM 2817 C C . SER A 1 380 ? -18.328 -5.457 17.516 1 90.94 380 SER A C 1
ATOM 2819 O O . SER A 1 380 ? -18.672 -4.711 18.438 1 90.94 380 SER A O 1
ATOM 2821 N N . GLY A 1 381 ? -18.609 -5.207 16.297 1 89.81 381 GLY A N 1
ATOM 2822 C CA . GLY A 1 381 ? -19.25 -3.953 15.93 1 89.81 381 GLY A CA 1
ATOM 2823 C C . GLY A 1 381 ? -18.297 -2.777 15.891 1 89.81 381 GLY A C 1
ATOM 2824 O O . GLY A 1 381 ? -18.703 -1.649 15.609 1 89.81 381 GLY A O 1
ATOM 2825 N N . TYR A 1 382 ? -17.062 -3.037 16.141 1 88.88 382 TYR A N 1
ATOM 2826 C CA . TYR A 1 382 ? -16.062 -1.968 16.141 1 88.88 382 TYR A CA 1
ATOM 2827 C C . TYR A 1 382 ? -15.586 -1.672 14.727 1 88.88 382 TYR A C 1
ATOM 2829 O O . TYR A 1 382 ? -15.523 -2.572 13.883 1 88.88 382 TYR A O 1
ATOM 2837 N N . THR A 1 383 ? -15.297 -0.44 14.484 1 86.81 383 THR A N 1
ATOM 2838 C CA . THR A 1 383 ? -14.789 -0.022 13.188 1 86.81 383 THR A CA 1
ATOM 2839 C C . THR A 1 383 ? -13.383 0.549 13.312 1 86.81 383 THR A C 1
ATOM 2841 O O . THR A 1 383 ? -13.031 1.129 14.344 1 86.81 383 THR A O 1
ATOM 2844 N N . GLY A 1 384 ? -12.609 0.295 12.312 1 87.5 384 GLY A N 1
ATOM 2845 C CA . GLY A 1 384 ? -11.297 0.907 12.242 1 87.5 384 GLY A CA 1
ATOM 2846 C C . GLY A 1 384 ? -10.195 0.02 12.797 1 87.5 384 GLY A C 1
ATOM 2847 O O . GLY A 1 384 ? -9.047 0.085 12.336 1 87.5 384 GLY A O 1
ATOM 2848 N N . ILE A 1 385 ? -10.492 -0.815 13.742 1 93.25 385 ILE A N 1
ATOM 2849 C CA . ILE A 1 385 ? -9.484 -1.595 14.445 1 93.25 385 ILE A CA 1
ATOM 2850 C C . ILE A 1 385 ? -8.875 -2.625 13.5 1 93.25 385 ILE A C 1
ATOM 2852 O O . ILE A 1 385 ? -7.695 -2.973 13.625 1 93.25 385 ILE A O 1
ATOM 2856 N N . GLY A 1 386 ? -9.672 -3.125 12.594 1 95.44 386 GLY A N 1
ATOM 2857 C CA . GLY A 1 386 ? -9.117 -4.016 11.594 1 95.44 386 GLY A CA 1
ATOM 2858 C C . GLY A 1 386 ? -8.031 -3.363 10.75 1 95.44 386 GLY A C 1
ATOM 2859 O O . GLY A 1 386 ? -6.996 -3.973 10.484 1 95.44 386 GLY A O 1
ATOM 2860 N N . ALA A 1 387 ? -8.297 -2.139 10.312 1 93.62 387 ALA A N 1
ATOM 2861 C CA . ALA A 1 387 ? -7.32 -1.383 9.539 1 93.62 387 ALA A CA 1
ATOM 2862 C C . ALA A 1 387 ? -6.043 -1.152 10.336 1 93.62 387 ALA A C 1
ATOM 2864 O O . ALA A 1 387 ? -4.938 -1.285 9.805 1 93.62 387 ALA A O 1
ATOM 2865 N N . LEU A 1 388 ? -6.199 -0.755 11.594 1 93.94 388 LEU A N 1
ATOM 2866 C CA . LEU A 1 388 ? -5.039 -0.571 12.453 1 93.94 388 LEU A CA 1
ATOM 2867 C C . LEU A 1 388 ? -4.188 -1.837 12.5 1 93.94 388 LEU A C 1
ATOM 2869 O O . LEU A 1 388 ? -2.963 -1.773 12.367 1 93.94 388 LEU A O 1
ATOM 2873 N N . PHE A 1 389 ? -4.836 -2.916 12.656 1 96.75 389 PHE A N 1
ATOM 2874 C CA . PHE A 1 389 ? -4.145 -4.188 12.836 1 96.75 389 PHE A CA 1
ATOM 2875 C C . PHE A 1 389 ? -3.348 -4.555 11.594 1 96.75 389 PHE A C 1
ATOM 2877 O O . PHE A 1 389 ? -2.176 -4.926 11.688 1 96.75 389 PHE A O 1
ATOM 2884 N N . VAL A 1 390 ? -3.957 -4.461 10.414 1 96 390 VAL A N 1
ATOM 2885 C CA . VAL A 1 390 ? -3.307 -4.879 9.18 1 96 390 VAL A CA 1
ATOM 2886 C C . VAL A 1 390 ? -2.211 -3.881 8.812 1 96 390 VAL A C 1
ATOM 2888 O O . VAL A 1 390 ? -1.102 -4.273 8.445 1 96 390 VAL A O 1
ATOM 2891 N N . ILE A 1 391 ? -2.502 -2.578 8.898 1 95.31 391 ILE A N 1
ATOM 2892 C CA . ILE A 1 391 ? -1.522 -1.548 8.57 1 95.31 391 ILE A CA 1
ATOM 2893 C C . ILE A 1 391 ? -0.336 -1.639 9.523 1 95.31 391 ILE A C 1
ATOM 2895 O O . ILE A 1 391 ? 0.82 -1.607 9.102 1 95.31 391 ILE A O 1
ATOM 2899 N N . GLY A 1 392 ? -0.653 -1.766 10.805 1 95.69 392 GLY A N 1
ATOM 2900 C CA . GLY A 1 392 ? 0.408 -1.958 11.773 1 95.69 392 GLY A CA 1
ATOM 2901 C C . GLY A 1 392 ? 1.234 -3.205 11.523 1 95.69 392 GLY A C 1
ATOM 2902 O O . GLY A 1 392 ? 2.465 -3.164 11.586 1 95.69 392 GLY A O 1
ATOM 2903 N N . GLY A 1 393 ? 0.546 -4.312 11.242 1 95.88 393 GLY A N 1
ATOM 2904 C CA . GLY A 1 393 ? 1.252 -5.543 10.922 1 95.88 393 GLY A CA 1
ATOM 2905 C C . GLY A 1 393 ? 2.162 -5.41 9.719 1 95.88 393 GLY A C 1
ATOM 2906 O O . GLY A 1 393 ? 3.287 -5.914 9.727 1 95.88 393 GLY A O 1
ATOM 2907 N N . PHE A 1 394 ? 1.664 -4.738 8.711 1 94.94 394 PHE A N 1
ATOM 2908 C CA . PHE A 1 394 ? 2.426 -4.555 7.477 1 94.94 394 PHE A CA 1
ATOM 2909 C C . PHE A 1 394 ? 3.688 -3.738 7.742 1 94.94 394 PHE A C 1
ATOM 2911 O O . PHE A 1 394 ? 4.773 -4.105 7.293 1 94.94 394 PHE A O 1
ATOM 2918 N N . LEU A 1 395 ? 3.553 -2.666 8.477 1 95.25 395 LEU A N 1
ATOM 2919 C CA . LEU A 1 395 ? 4.676 -1.764 8.703 1 95.25 395 LEU A CA 1
ATOM 2920 C C . LEU A 1 395 ? 5.66 -2.359 9.703 1 95.25 395 LEU A C 1
ATOM 2922 O O . LEU A 1 395 ? 6.871 -2.18 9.57 1 95.25 395 LEU A O 1
ATOM 2926 N N . LEU A 1 396 ? 5.172 -3.045 10.719 1 95.56 396 LEU A N 1
ATOM 2927 C CA . LEU A 1 396 ? 6.059 -3.711 11.672 1 95.56 396 LEU A CA 1
ATOM 2928 C C . LEU A 1 396 ? 6.812 -4.852 11 1 95.56 396 LEU A C 1
ATOM 2930 O O . LEU A 1 396 ? 7.984 -5.094 11.305 1 95.56 396 LEU A O 1
ATOM 2934 N N . ASN A 1 397 ? 6.086 -5.527 10.07 1 93 397 ASN A N 1
ATOM 2935 C CA . ASN A 1 397 ? 6.719 -6.617 9.328 1 93 397 ASN A CA 1
ATOM 2936 C C . ASN A 1 397 ? 7.961 -6.141 8.586 1 93 397 ASN A C 1
ATOM 2938 O O . ASN A 1 397 ? 8.922 -6.895 8.43 1 93 397 ASN A O 1
ATOM 2942 N N . LYS A 1 398 ? 7.996 -4.977 8.18 1 91.81 398 LYS A N 1
ATOM 2943 C CA . LYS A 1 398 ? 9.117 -4.426 7.43 1 91.81 398 LYS A CA 1
ATOM 2944 C C . LYS A 1 398 ? 10.367 -4.324 8.297 1 91.81 398 LYS A C 1
ATOM 2946 O O . LYS A 1 398 ? 11.484 -4.285 7.785 1 91.81 398 LYS A O 1
ATOM 2951 N N . LYS A 1 399 ? 10.195 -4.332 9.594 1 90.81 399 LYS A N 1
ATOM 2952 C CA . LYS A 1 399 ? 11.32 -4.172 10.5 1 90.81 399 LYS A CA 1
ATOM 2953 C C . LYS A 1 399 ? 11.641 -5.48 11.219 1 90.81 399 LYS A C 1
ATOM 2955 O O . LYS A 1 399 ? 12.516 -5.527 12.086 1 90.81 399 LYS A O 1
ATOM 2960 N N . ALA A 1 400 ? 10.945 -6.484 10.82 1 89.44 400 ALA A N 1
ATOM 2961 C CA . ALA A 1 400 ? 11.195 -7.793 11.43 1 89.44 400 ALA A CA 1
ATOM 2962 C C . ALA A 1 400 ? 12.477 -8.414 10.891 1 89.44 400 ALA A C 1
ATOM 2964 O O . ALA A 1 400 ? 12.859 -8.172 9.742 1 89.44 400 ALA A O 1
ATOM 2965 N N . LYS A 1 401 ? 13.141 -9.227 11.688 1 85.38 401 LYS A N 1
ATOM 2966 C CA . LYS A 1 401 ? 14.367 -9.906 11.281 1 85.38 401 LYS A CA 1
ATOM 2967 C C . LYS A 1 401 ? 14.094 -10.906 10.164 1 85.38 401 LYS A C 1
ATOM 2969 O O . LYS A 1 401 ? 14.859 -10.992 9.195 1 85.38 401 LYS A O 1
ATOM 2974 N N . LYS A 1 402 ? 13.008 -11.68 10.297 1 81.44 402 LYS A N 1
ATOM 2975 C CA . LYS A 1 402 ? 12.539 -12.609 9.281 1 81.44 402 LYS A CA 1
ATOM 2976 C C . LYS A 1 402 ? 11.172 -12.203 8.75 1 81.44 402 LYS A C 1
ATOM 2978 O O . LYS A 1 402 ? 10.156 -12.812 9.094 1 81.44 402 LYS A O 1
ATOM 2983 N N . PRO A 1 403 ? 11.195 -11.234 7.879 1 83 403 PRO A N 1
ATOM 2984 C CA . PRO A 1 403 ? 9.938 -10.633 7.441 1 83 403 PRO A CA 1
ATOM 2985 C C . PRO A 1 403 ? 9.148 -11.539 6.496 1 83 403 PRO A C 1
ATOM 2987 O O . PRO A 1 403 ? 9.75 -12.305 5.73 1 83 403 PRO A O 1
ATOM 2990 N N . ILE A 1 404 ? 7.82 -11.586 6.668 1 84.12 404 ILE A N 1
ATOM 2991 C CA . ILE A 1 404 ? 6.906 -12.172 5.695 1 84.12 404 ILE A CA 1
ATOM 2992 C C . ILE A 1 404 ? 6.902 -11.336 4.418 1 84.12 404 ILE A C 1
ATOM 2994 O O . ILE A 1 404 ? 7.008 -10.109 4.473 1 84.12 404 ILE A O 1
ATOM 2998 N N . VAL A 1 405 ? 6.75 -12.141 3.27 1 82.81 405 VAL A N 1
ATOM 2999 C CA . VAL A 1 405 ? 6.711 -11.438 1.989 1 82.81 405 VAL A CA 1
ATOM 3000 C C . VAL A 1 405 ? 5.523 -10.484 1.955 1 82.81 405 VAL A C 1
ATOM 3002 O O . VAL A 1 405 ? 4.445 -10.805 2.465 1 82.81 405 VAL A O 1
ATOM 3005 N N . ASP A 1 406 ? 5.688 -9.32 1.365 1 84.5 406 ASP A N 1
ATOM 3006 C CA . ASP A 1 406 ? 4.684 -8.266 1.345 1 84.5 406 ASP A CA 1
ATOM 3007 C C . ASP A 1 406 ? 3.352 -8.781 0.808 1 84.5 406 ASP A C 1
ATOM 3009 O O . ASP A 1 406 ? 2.289 -8.43 1.321 1 84.5 406 ASP A O 1
ATOM 3013 N N . LEU A 1 407 ? 3.473 -9.695 -0.117 1 82.12 407 LEU A N 1
ATOM 3014 C CA . LEU A 1 407 ? 2.285 -10.242 -0.761 1 82.12 407 LEU A CA 1
ATOM 3015 C C . LEU A 1 407 ? 1.438 -11.023 0.24 1 82.12 407 LEU A C 1
ATOM 3017 O O . LEU A 1 407 ? 0.217 -11.109 0.088 1 82.12 407 LEU A O 1
ATOM 3021 N N . ALA A 1 408 ? 2.061 -11.508 1.223 1 85.94 408 ALA A N 1
ATOM 3022 C CA . ALA A 1 408 ? 1.384 -12.414 2.146 1 85.94 408 ALA A CA 1
ATOM 3023 C C . ALA A 1 408 ? 0.955 -11.68 3.416 1 85.94 408 ALA A C 1
ATOM 3025 O O . ALA A 1 408 ? 0.195 -12.219 4.223 1 85.94 408 ALA A O 1
ATOM 3026 N N . VAL A 1 409 ? 1.375 -10.445 3.611 1 89.88 409 VAL A N 1
ATOM 3027 C CA . VAL A 1 409 ? 1.13 -9.766 4.879 1 89.88 409 VAL A CA 1
ATOM 3028 C C . VAL A 1 409 ? -0.369 -9.539 5.062 1 89.88 409 VAL A C 1
ATOM 3030 O O . VAL A 1 409 ? -0.902 -9.734 6.16 1 89.88 409 VAL A O 1
ATOM 3033 N N . GLY A 1 410 ? -1.075 -9.102 4.008 1 89.88 410 GLY A N 1
ATOM 3034 C CA . GLY A 1 410 ? -2.514 -8.898 4.094 1 89.88 410 GLY A CA 1
ATOM 3035 C C . GLY A 1 410 ? -3.26 -10.125 4.578 1 89.88 410 GLY A C 1
ATOM 3036 O O . GLY A 1 410 ? -3.879 -10.102 5.645 1 89.88 410 GLY A O 1
ATOM 3037 N N . PRO A 1 411 ? -3.09 -11.195 3.895 1 86.56 411 PRO A N 1
ATOM 3038 C CA . PRO A 1 411 ? -3.756 -12.438 4.289 1 86.56 411 PRO A CA 1
ATOM 3039 C C . PRO A 1 411 ? -3.318 -12.93 5.664 1 86.56 411 PRO A C 1
ATOM 3041 O O . PRO A 1 411 ? -4.156 -13.352 6.469 1 86.56 411 PRO A O 1
ATOM 3044 N N . VAL A 1 412 ? -2.045 -12.914 5.945 1 90.31 412 VAL A N 1
ATOM 3045 C CA . VAL A 1 412 ? -1.518 -13.391 7.219 1 90.31 412 VAL A CA 1
ATOM 3046 C C . VAL A 1 412 ? -2.086 -12.555 8.359 1 90.31 412 VAL A C 1
ATOM 3048 O O . VAL A 1 412 ? -2.531 -13.094 9.375 1 90.31 412 VAL A O 1
ATOM 3051 N N . ALA A 1 413 ? -2.031 -11.242 8.195 1 93.44 413 ALA A N 1
ATOM 3052 C CA . ALA A 1 413 ? -2.57 -10.352 9.219 1 93.44 413 ALA A CA 1
ATOM 3053 C C . ALA A 1 413 ? -4.051 -10.625 9.461 1 93.44 413 ALA A C 1
ATOM 3055 O O . ALA A 1 413 ? -4.516 -10.594 10.609 1 93.44 413 ALA A O 1
ATOM 3056 N N . CYS A 1 414 ? -4.797 -10.93 8.469 1 92 414 CYS A N 1
ATOM 3057 C CA . CYS A 1 414 ? -6.223 -11.203 8.594 1 92 414 CYS A CA 1
ATOM 3058 C C . CYS A 1 414 ? -6.461 -12.508 9.352 1 92 414 CYS A C 1
ATOM 3060 O O . CYS A 1 414 ? -7.391 -12.602 10.156 1 92 414 CYS A O 1
ATOM 3062 N N . ILE A 1 415 ? -5.707 -13.469 9.062 1 90.44 415 ILE A N 1
ATOM 3063 C CA . ILE A 1 415 ? -5.836 -14.742 9.766 1 90.44 415 ILE A CA 1
ATOM 3064 C C . ILE A 1 415 ? -5.547 -14.539 11.25 1 90.44 415 ILE A C 1
ATOM 3066 O O . ILE A 1 415 ? -6.332 -14.953 12.109 1 90.44 415 ILE A O 1
ATOM 3070 N N . ILE A 1 416 ? -4.426 -13.891 11.562 1 93.81 416 ILE A N 1
ATOM 3071 C CA . ILE A 1 416 ? -4.051 -13.641 12.953 1 93.81 416 ILE A CA 1
ATOM 3072 C C . ILE A 1 416 ? -5.137 -12.812 13.633 1 93.81 416 ILE A C 1
ATOM 3074 O O . ILE A 1 416 ? -5.492 -13.07 14.789 1 93.81 416 ILE A O 1
ATOM 3078 N N . PHE A 1 417 ? -5.625 -11.828 12.938 1 95.56 417 PHE A N 1
ATOM 3079 C CA . PHE A 1 417 ? -6.664 -10.961 13.484 1 95.56 417 PHE A CA 1
ATOM 3080 C C . PHE A 1 417 ? -7.938 -11.758 13.758 1 95.56 417 PHE A C 1
ATOM 3082 O O . PHE A 1 417 ? -8.594 -11.547 14.781 1 95.56 417 PHE A O 1
ATOM 3089 N N . GLY A 1 418 ? -8.328 -12.641 12.805 1 93.31 418 GLY A N 1
ATOM 3090 C CA . GLY A 1 418 ? -9.469 -13.508 13.023 1 93.31 418 GLY A CA 1
ATOM 3091 C C . GLY A 1 418 ? -9.336 -14.367 14.258 1 93.31 418 GLY A C 1
ATOM 3092 O O . GLY A 1 418 ? -10.281 -14.484 15.047 1 93.31 418 GLY A O 1
ATOM 3093 N N . VAL A 1 419 ? -8.234 -14.914 14.445 1 93.44 419 VAL A N 1
ATOM 3094 C CA . VAL A 1 419 ? -7.969 -15.727 15.625 1 93.44 419 VAL A CA 1
ATOM 3095 C C . VAL A 1 419 ? -8.023 -14.859 16.875 1 93.44 419 VAL A C 1
ATOM 3097 O O . VAL A 1 419 ? -8.602 -15.258 17.891 1 93.44 419 VAL A O 1
ATOM 3100 N N . LEU A 1 420 ? -7.418 -13.711 16.844 1 95.19 420 LEU A N 1
ATOM 3101 C CA . LEU A 1 420 ? -7.426 -12.781 17.953 1 95.19 420 LEU A CA 1
ATOM 3102 C C . LEU A 1 420 ? -8.852 -12.414 18.359 1 95.19 420 LEU A C 1
ATOM 3104 O O . LEU A 1 420 ? -9.18 -12.391 19.547 1 95.19 420 LEU A O 1
ATOM 3108 N N . LEU A 1 421 ? -9.664 -12.125 17.359 1 95.12 421 LEU A N 1
ATOM 3109 C CA . LEU A 1 421 ? -11.047 -11.758 17.641 1 95.12 421 LEU A CA 1
ATOM 3110 C C . LEU A 1 421 ? -11.773 -12.891 18.359 1 95.12 421 LEU A C 1
ATOM 3112 O O . LEU A 1 421 ? -12.57 -12.648 19.266 1 95.12 421 LEU A O 1
ATOM 3116 N N . ASN A 1 422 ? -11.445 -14.078 17.938 1 94.81 422 ASN A N 1
ATOM 3117 C CA . ASN A 1 422 ? -12.07 -15.227 18.594 1 94.81 422 ASN A CA 1
ATOM 3118 C C . ASN A 1 422 ? -11.562 -15.398 20.031 1 94.81 422 ASN A C 1
ATOM 3120 O O . ASN A 1 422 ? -12.336 -15.75 20.922 1 94.81 422 ASN A O 1
ATOM 3124 N N . LEU A 1 423 ? -10.336 -15.188 20.219 1 94.5 423 LEU A N 1
ATOM 3125 C CA . LEU A 1 423 ? -9.789 -15.227 21.578 1 94.5 423 LEU A CA 1
ATOM 3126 C C . LEU A 1 423 ? -10.438 -14.172 22.453 1 94.5 423 LEU A C 1
ATOM 3128 O O . LEU A 1 423 ? -10.758 -14.438 23.609 1 94.5 423 LEU A O 1
ATOM 3132 N N . LEU A 1 424 ? -10.633 -12.977 21.953 1 95.12 424 LEU A N 1
ATOM 3133 C CA . LEU A 1 424 ? -11.266 -11.891 22.688 1 95.12 424 LEU A CA 1
ATOM 3134 C C . LEU A 1 424 ? -12.727 -12.219 22.984 1 95.12 424 LEU A C 1
ATOM 3136 O O . LEU A 1 424 ? -13.242 -11.828 24.047 1 95.12 424 LEU A O 1
ATOM 3140 N N . LEU A 1 425 ? -13.352 -12.906 22.109 1 93.81 425 LEU A N 1
ATOM 3141 C CA . LEU A 1 425 ? -14.727 -13.344 22.328 1 93.81 425 LEU A CA 1
ATOM 3142 C C . LEU A 1 425 ? -14.797 -14.375 23.453 1 93.81 425 LEU A C 1
ATOM 3144 O O . LEU A 1 425 ? -15.68 -14.305 24.312 1 93.81 425 LEU A O 1
ATOM 3148 N N . ILE A 1 426 ? -13.852 -15.25 23.469 1 93.38 426 ILE A N 1
ATOM 3149 C CA . ILE A 1 426 ? -13.82 -16.328 24.453 1 93.38 426 ILE A CA 1
ATOM 3150 C C . ILE A 1 426 ? -13.57 -15.742 25.844 1 93.38 426 ILE A C 1
ATOM 3152 O O . ILE A 1 426 ? -14.195 -16.156 26.812 1 93.38 426 ILE A O 1
ATOM 3156 N N . ILE A 1 427 ? -12.734 -14.695 25.906 1 93.88 427 ILE A N 1
ATOM 3157 C CA . ILE A 1 427 ? -12.406 -14.125 27.219 1 93.88 427 ILE A CA 1
ATOM 3158 C C . ILE A 1 427 ? -13.43 -13.047 27.578 1 93.88 427 ILE A C 1
ATOM 3160 O O . ILE A 1 427 ? -13.375 -12.477 28.672 1 93.88 427 ILE A O 1
ATOM 3164 N N . GLY A 1 428 ? -14.258 -12.664 26.688 1 91.62 428 GLY A N 1
ATOM 3165 C CA . GLY A 1 428 ? -15.375 -11.773 26.969 1 91.62 428 GLY A CA 1
ATOM 3166 C C . GLY A 1 428 ? -15.016 -10.305 26.859 1 91.62 428 GLY A C 1
ATOM 3167 O O . GLY A 1 428 ? -15.672 -9.445 27.453 1 91.62 428 GLY A O 1
ATOM 3168 N N . LEU A 1 429 ? -14.008 -9.969 26.141 1 92.25 429 LEU A N 1
ATOM 3169 C CA . LEU A 1 429 ? -13.625 -8.578 25.953 1 92.25 429 LEU A CA 1
ATOM 3170 C C . LEU A 1 429 ? -14.445 -7.922 24.859 1 92.25 429 LEU A C 1
ATOM 3172 O O . LEU A 1 429 ? -14.609 -6.699 24.828 1 92.25 429 LEU A O 1
ATOM 3176 N N . ILE A 1 430 ? -14.828 -8.727 23.891 1 92.88 430 ILE A N 1
ATOM 3177 C CA . ILE A 1 430 ? -15.75 -8.25 22.859 1 92.88 430 ILE A CA 1
ATOM 3178 C C . ILE A 1 430 ? -16.953 -9.172 22.781 1 92.88 430 ILE A C 1
ATOM 3180 O O . ILE A 1 430 ? -16.969 -10.258 23.375 1 92.88 430 ILE A O 1
ATOM 3184 N N . ALA A 1 431 ? -18.016 -8.656 22.203 1 85.88 431 ALA A N 1
ATOM 3185 C CA . ALA A 1 431 ? -19.25 -9.43 22.031 1 85.88 431 ALA A CA 1
ATOM 3186 C C . ALA A 1 431 ? -19.828 -9.242 20.641 1 85.88 431 ALA A C 1
ATOM 3188 O O . ALA A 1 431 ? -19.797 -8.141 20.094 1 85.88 431 ALA A O 1
ATOM 3189 N N . VAL A 1 432 ? -20.25 -10.32 20.125 1 80 432 VAL A N 1
ATOM 3190 C CA . VAL A 1 432 ? -20.859 -10.289 18.812 1 80 432 VAL A CA 1
ATOM 3191 C C . VAL A 1 432 ? -22.125 -9.453 18.844 1 80 432 VAL A C 1
ATOM 3193 O O . VAL A 1 432 ? -22.984 -9.648 19.719 1 80 432 VAL A O 1
ATOM 3196 N N . PRO A 1 433 ? -22.062 -8.508 17.938 1 74.75 433 PRO A N 1
ATOM 3197 C CA . PRO A 1 433 ? -23.266 -7.684 17.938 1 74.75 433 PRO A CA 1
ATOM 3198 C C . PRO A 1 433 ? -24.531 -8.492 17.641 1 74.75 433 PRO A C 1
ATOM 3200 O O . PRO A 1 433 ? -24.5 -9.43 16.859 1 74.75 433 PRO A O 1
ATOM 3203 N N . ALA A 1 434 ? -25.484 -8.391 18.5 1 62.47 434 ALA A N 1
ATOM 3204 C CA . ALA A 1 434 ? -26.766 -9.07 18.281 1 62.47 434 ALA A CA 1
ATOM 3205 C C . ALA A 1 434 ? -27.359 -8.703 16.922 1 62.47 434 ALA A C 1
ATOM 3207 O O . ALA A 1 434 ? -27.219 -7.57 16.453 1 62.47 434 ALA A O 1
ATOM 3208 N N . ALA A 1 435 ? -27.516 -9.672 16.109 1 51.53 435 ALA A N 1
ATOM 3209 C CA . ALA A 1 435 ? -28.219 -9.406 14.852 1 51.53 435 ALA A CA 1
ATOM 3210 C C . ALA A 1 435 ? -29.406 -8.461 15.078 1 51.53 435 ALA A C 1
ATOM 3212 O O . ALA A 1 435 ? -30.219 -8.688 15.969 1 51.53 435 ALA A O 1
ATOM 3213 N N . LYS A 1 436 ? -29.375 -7.297 14.578 1 30.06 436 LYS A N 1
ATOM 3214 C CA . LYS A 1 436 ? -30.594 -6.492 14.648 1 30.06 436 LYS A CA 1
ATOM 3215 C C . LYS A 1 436 ? -31.703 -7.078 13.773 1 30.06 436 LYS A C 1
ATOM 3217 O O . LYS A 1 436 ? -31.438 -7.531 12.656 1 30.06 436 LYS A O 1
ATOM 3222 N N . MET B 1 1 ? -16.141 35.969 9.305 1 92.56 1 MET B N 1
ATOM 3223 C CA . MET B 1 1 ? -15.047 35.656 10.203 1 92.56 1 MET B CA 1
ATOM 3224 C C . MET B 1 1 ? -14.023 34.75 9.523 1 92.56 1 MET B C 1
ATOM 3226 O O . MET B 1 1 ? -12.828 35.031 9.539 1 92.56 1 MET B O 1
ATOM 3230 N N . LYS B 1 2 ? -14.469 33.844 8.711 1 95.5 2 LYS B N 1
ATOM 3231 C CA . LYS B 1 2 ? -13.57 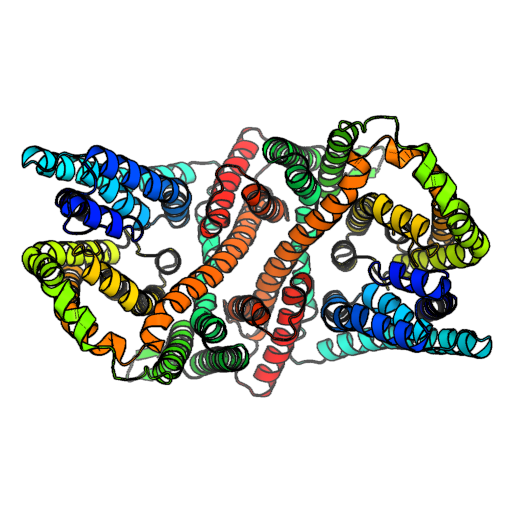32.906 8.055 1 95.5 2 LYS B CA 1
ATOM 3232 C C . LYS B 1 2 ? -12.68 33.594 7.035 1 95.5 2 LYS B C 1
ATOM 3234 O O . LYS B 1 2 ? -11.469 33.375 7 1 95.5 2 LYS B O 1
ATOM 3239 N N . TYR B 1 3 ? -13.242 34.5 6.289 1 96 3 TYR B N 1
ATOM 3240 C CA . TYR B 1 3 ? -12.516 35.188 5.238 1 96 3 TYR B CA 1
ATOM 3241 C C . TYR B 1 3 ? -11.516 36.188 5.832 1 96 3 TYR B C 1
ATOM 3243 O O . TYR B 1 3 ? -10.414 36.375 5.293 1 96 3 TYR B O 1
ATOM 3251 N N . ILE B 1 4 ? -11.859 36.719 6.895 1 96.81 4 ILE B N 1
ATOM 3252 C CA . ILE B 1 4 ? -10.953 37.656 7.555 1 96.81 4 ILE B CA 1
ATOM 3253 C C . ILE B 1 4 ? -9.758 36.906 8.125 1 96.81 4 ILE B C 1
ATOM 3255 O O . ILE B 1 4 ? -8.609 37.344 7.957 1 96.81 4 ILE B O 1
ATOM 3259 N N . VAL B 1 5 ? -10.078 35.844 8.75 1 97.62 5 VAL B N 1
ATOM 3260 C CA . VAL B 1 5 ? -9.039 35.062 9.414 1 97.62 5 VAL B CA 1
ATOM 3261 C C . VAL B 1 5 ? -8.055 34.531 8.375 1 97.62 5 VAL B C 1
ATOM 3263 O O . VAL B 1 5 ? -6.84 34.656 8.531 1 97.62 5 VAL B O 1
ATOM 3266 N N . ILE B 1 6 ? -8.555 34 7.305 1 97.88 6 ILE B N 1
ATOM 3267 C CA . ILE B 1 6 ? -7.668 33.375 6.32 1 97.88 6 ILE B CA 1
ATOM 3268 C C . ILE B 1 6 ? -6.867 34.469 5.605 1 97.88 6 ILE B C 1
ATOM 3270 O O . ILE B 1 6 ? -5.711 34.25 5.234 1 97.88 6 ILE B O 1
ATOM 3274 N N . ALA B 1 7 ? -7.488 35.562 5.344 1 98.06 7 ALA B N 1
ATOM 3275 C CA . ALA B 1 7 ? -6.785 36.688 4.742 1 98.06 7 ALA B CA 1
ATOM 3276 C C . ALA B 1 7 ? -5.645 37.188 5.637 1 98.06 7 ALA B C 1
ATOM 3278 O O . ALA B 1 7 ? -4.551 37.469 5.152 1 98.06 7 ALA B O 1
ATOM 3279 N N . LEU B 1 8 ? -5.898 37.25 6.895 1 98.44 8 LEU B N 1
ATOM 3280 C CA . LEU B 1 8 ? -4.895 37.719 7.844 1 98.44 8 LEU B CA 1
ATOM 3281 C C . LEU B 1 8 ? -3.752 36.688 7.957 1 98.44 8 LEU B C 1
ATOM 3283 O O . LEU B 1 8 ? -2.59 37.094 8.102 1 98.44 8 LEU B O 1
ATOM 3287 N N . ILE B 1 9 ? -4.098 35.406 7.953 1 98.38 9 ILE B N 1
ATOM 3288 C CA . ILE B 1 9 ? -3.064 34.375 7.988 1 98.38 9 ILE B CA 1
ATOM 3289 C C . ILE B 1 9 ? -2.164 34.5 6.762 1 98.38 9 ILE B C 1
ATOM 3291 O O . ILE B 1 9 ? -0.936 34.5 6.883 1 98.38 9 ILE B O 1
ATOM 3295 N N . GLY B 1 10 ? -2.818 34.594 5.594 1 98.44 10 GLY B N 1
ATOM 3296 C CA . GLY B 1 10 ? -2.049 34.75 4.371 1 98.44 10 GLY B CA 1
ATOM 3297 C C . GLY B 1 10 ? -1.174 36 4.363 1 98.44 10 GLY B C 1
ATOM 3298 O O . GLY B 1 10 ? -0.016 35.938 3.943 1 98.44 10 GLY B O 1
ATOM 3299 N N . ALA B 1 11 ? -1.71 37.062 4.832 1 98.56 11 ALA B N 1
ATOM 3300 C CA . ALA B 1 11 ? -0.98 38.312 4.867 1 98.56 11 ALA B CA 1
ATOM 3301 C C . ALA B 1 11 ? 0.223 38.219 5.805 1 98.56 11 ALA B C 1
ATOM 3303 O O . ALA B 1 11 ? 1.354 38.5 5.398 1 98.56 11 ALA B O 1
ATOM 3304 N N . LEU B 1 12 ? -0.029 37.812 6.988 1 98.38 12 LEU B N 1
ATOM 3305 C CA . LEU B 1 12 ? 1.033 37.812 7.988 1 98.38 12 LEU B CA 1
ATOM 3306 C C . LEU B 1 12 ? 2.094 36.75 7.645 1 98.38 12 LEU B C 1
ATOM 3308 O O . LEU B 1 12 ? 3.289 37 7.824 1 98.38 12 LEU B O 1
ATOM 3312 N N . ALA B 1 13 ? 1.646 35.594 7.207 1 98.44 13 ALA B N 1
ATOM 3313 C CA . ALA B 1 13 ? 2.607 34.562 6.84 1 98.44 13 ALA B CA 1
ATOM 3314 C C . ALA B 1 13 ? 3.533 35.031 5.727 1 98.44 13 ALA B C 1
ATOM 3316 O O . ALA B 1 13 ? 4.73 34.75 5.738 1 98.44 13 ALA B O 1
ATOM 3317 N N . SER B 1 14 ? 2.963 35.781 4.758 1 98.31 14 SER B N 1
ATOM 3318 C CA . SER B 1 14 ? 3.781 36.312 3.676 1 98.31 14 SER B CA 1
ATOM 3319 C C . SER B 1 14 ? 4.766 37.344 4.191 1 98.31 14 SER B C 1
ATOM 3321 O O . SER B 1 14 ? 5.91 37.406 3.732 1 98.31 14 SER B O 1
ATOM 3323 N N . VAL B 1 15 ? 4.398 38.125 5.094 1 97.94 15 VAL B N 1
ATOM 3324 C CA . VAL B 1 15 ? 5.27 39.125 5.68 1 97.94 15 VAL B CA 1
ATOM 3325 C C . VAL B 1 15 ? 6.391 38.469 6.469 1 97.94 15 VAL B C 1
ATOM 3327 O O . VAL B 1 15 ? 7.551 38.875 6.375 1 97.94 15 VAL B O 1
ATOM 3330 N N . LEU B 1 16 ? 6.02 37.469 7.246 1 97.69 16 LEU B N 1
ATOM 3331 C CA . LEU B 1 16 ? 7.027 36.75 8.016 1 97.69 16 LEU B CA 1
ATOM 3332 C C . LEU B 1 16 ? 8.078 36.156 7.09 1 97.69 16 LEU B C 1
ATOM 3334 O O . LEU B 1 16 ? 9.273 36.219 7.391 1 97.69 16 LEU B O 1
ATOM 3338 N N . SER B 1 17 ? 7.598 35.594 6.043 1 96.69 17 SER B N 1
ATOM 3339 C CA . SER B 1 17 ? 8.523 35.031 5.07 1 96.69 17 SER B CA 1
ATOM 3340 C C . SER B 1 17 ? 9.352 36.094 4.395 1 96.69 17 SER B C 1
ATOM 3342 O O . SER B 1 17 ? 10.555 35.938 4.188 1 96.69 17 SER B O 1
ATOM 3344 N N . ASN B 1 18 ? 8.727 37.156 4.027 1 96.81 18 ASN B N 1
ATOM 3345 C CA . ASN B 1 18 ? 9.414 38.281 3.357 1 96.81 18 ASN B CA 1
ATOM 3346 C C . ASN B 1 18 ? 10.539 38.844 4.215 1 96.81 18 ASN B C 1
ATOM 3348 O O . ASN B 1 18 ? 11.617 39.156 3.707 1 96.81 18 ASN B O 1
ATOM 3352 N N . GLN B 1 19 ? 10.32 38.938 5.5 1 94.5 19 GLN B N 1
ATOM 3353 C CA . GLN B 1 19 ? 11.281 39.531 6.418 1 94.5 19 GLN B CA 1
ATOM 3354 C C . GLN B 1 19 ? 12.234 38.469 6.98 1 94.5 19 GLN B C 1
ATOM 3356 O O . GLN B 1 19 ? 13.086 38.781 7.812 1 94.5 19 GLN B O 1
ATOM 3361 N N . GLY B 1 20 ? 12.055 37.312 6.602 1 92.94 20 GLY B N 1
ATOM 3362 C CA . GLY B 1 20 ? 12.93 36.25 7.047 1 92.94 20 GLY B CA 1
ATOM 3363 C C . GLY B 1 20 ? 12.758 35.906 8.516 1 92.94 20 GLY B C 1
ATOM 3364 O O . GLY B 1 20 ? 13.711 35.5 9.188 1 92.94 20 GLY B O 1
ATOM 3365 N N . ILE B 1 21 ? 11.594 36.125 9 1 94.56 21 ILE B N 1
ATOM 3366 C CA . ILE B 1 21 ? 11.312 35.875 10.406 1 94.56 21 ILE B CA 1
ATOM 3367 C C . ILE B 1 21 ? 10.883 34.406 10.594 1 94.56 21 ILE B C 1
ATOM 3369 O O . ILE B 1 21 ? 11.344 33.75 11.523 1 94.56 21 ILE B O 1
ATOM 3373 N N . ALA B 1 22 ? 10.016 33.969 9.703 1 96.81 22 ALA B N 1
ATOM 3374 C CA . ALA B 1 22 ? 9.5 32.594 9.789 1 96.81 22 ALA B CA 1
ATOM 3375 C C . ALA B 1 22 ? 9.062 32.094 8.414 1 96.81 22 ALA B C 1
ATOM 3377 O O . ALA B 1 22 ? 8.609 32.875 7.574 1 96.81 22 ALA B O 1
ATOM 3378 N N . VAL B 1 23 ? 9.305 30.859 8.258 1 95.25 23 VAL B N 1
ATOM 3379 C CA . VAL B 1 23 ? 8.836 30.188 7.059 1 95.25 23 VAL B CA 1
ATOM 3380 C C . VAL B 1 23 ? 8.219 28.828 7.438 1 95.25 23 VAL B C 1
ATOM 3382 O O . VAL B 1 23 ? 8.422 28.344 8.547 1 95.25 23 VAL B O 1
ATOM 3385 N N . PHE B 1 24 ? 7.434 28.266 6.574 1 95.12 24 PHE B N 1
ATOM 3386 C CA . PHE B 1 24 ? 6.719 27.031 6.871 1 95.12 24 PHE B CA 1
ATOM 3387 C C . PHE B 1 24 ? 7.508 25.812 6.395 1 95.12 24 PHE B C 1
ATOM 3389 O O . PHE B 1 24 ? 7.582 24.797 7.09 1 95.12 24 PHE B O 1
ATOM 3396 N N . ASN B 1 25 ? 8.102 25.922 5.285 1 87.88 25 ASN B N 1
ATOM 3397 C CA . ASN B 1 25 ? 8.82 24.797 4.688 1 87.88 25 ASN B CA 1
ATOM 3398 C C . ASN B 1 25 ? 10.125 24.516 5.414 1 87.88 25 ASN B C 1
ATOM 3400 O O . ASN B 1 25 ? 11.039 25.344 5.398 1 87.88 25 ASN B O 1
ATOM 3404 N N . ASP B 1 26 ? 10.336 23.453 5.934 1 80.44 26 ASP B N 1
ATOM 3405 C CA . ASP B 1 26 ? 11.523 23.094 6.699 1 80.44 26 ASP B CA 1
ATOM 3406 C C . ASP B 1 26 ? 12.766 23.062 5.809 1 80.44 26 ASP B C 1
ATOM 3408 O O . ASP B 1 26 ? 13.867 23.375 6.266 1 80.44 26 ASP B O 1
ATOM 3412 N N . GLY B 1 27 ? 12.609 22.672 4.605 1 77.94 27 GLY B N 1
ATOM 3413 C CA . GLY B 1 27 ? 13.719 22.672 3.668 1 77.94 27 GLY B CA 1
ATOM 3414 C C . GLY B 1 27 ? 14.141 24.062 3.244 1 77.94 27 GLY B C 1
ATOM 3415 O O . GLY B 1 27 ? 15.289 24.281 2.857 1 77.94 27 GLY B O 1
ATOM 3416 N N . PHE B 1 28 ? 13.195 24.953 3.35 1 88.25 28 PHE B N 1
ATOM 3417 C CA . PHE B 1 28 ? 13.438 26.328 2.949 1 88.25 28 PHE B CA 1
ATOM 3418 C C . PHE B 1 28 ? 14.086 27.109 4.082 1 88.25 28 PHE B C 1
ATOM 3420 O O . PHE B 1 28 ? 14.828 28.062 3.842 1 88.25 28 PHE B O 1
ATOM 3427 N N . ARG B 1 29 ? 13.945 26.703 5.285 1 88.81 29 ARG B N 1
ATOM 3428 C CA . ARG B 1 29 ? 14.398 27.438 6.453 1 88.81 29 ARG B CA 1
ATOM 3429 C C . ARG B 1 29 ? 15.914 27.609 6.445 1 88.81 29 ARG B C 1
ATOM 3431 O O . ARG B 1 29 ? 16.422 28.719 6.625 1 88.81 29 ARG B O 1
ATOM 3438 N N . PRO B 1 30 ? 16.656 26.562 6.168 1 81 30 PRO B N 1
ATOM 3439 C CA . PRO B 1 30 ? 18.109 26.734 6.098 1 81 30 PRO B CA 1
ATOM 3440 C C . PRO B 1 30 ? 18.531 27.688 4.977 1 81 30 PRO B C 1
ATOM 3442 O O . PRO B 1 30 ? 19.531 28.391 5.105 1 81 30 PRO B O 1
ATOM 3445 N N . ILE B 1 31 ? 17.781 27.719 3.953 1 85.88 31 ILE B N 1
ATOM 3446 C CA . ILE B 1 31 ? 18.094 28.578 2.812 1 85.88 31 ILE B CA 1
ATOM 3447 C C . ILE B 1 31 ? 17.891 30.047 3.195 1 85.88 31 ILE B C 1
ATOM 3449 O O . ILE B 1 31 ? 18.656 30.922 2.775 1 85.88 31 ILE B O 1
ATOM 3453 N N . VAL B 1 32 ? 16.922 30.281 3.984 1 90.44 32 VAL B N 1
ATOM 3454 C CA . VAL B 1 32 ? 16.672 31.641 4.461 1 90.44 32 VAL B CA 1
ATOM 3455 C C . VAL B 1 32 ? 17.828 32.094 5.348 1 90.44 32 VAL B C 1
ATOM 3457 O O . VAL B 1 32 ? 18.234 33.25 5.293 1 90.44 32 VAL B O 1
ATOM 3460 N N . GLY B 1 33 ? 18.328 31.172 6.098 1 83.19 33 GLY B N 1
ATOM 3461 C CA . GLY B 1 33 ? 19.516 31.484 6.891 1 83.19 33 GLY B CA 1
ATOM 3462 C C . GLY B 1 33 ? 20.703 31.891 6.047 1 83.19 33 GLY B C 1
ATOM 3463 O O . GLY B 1 33 ? 21.438 32.812 6.391 1 83.19 33 GLY B O 1
ATOM 3464 N N . GLN B 1 34 ? 20.859 31.203 4.973 1 80.94 34 GLN B N 1
ATOM 3465 C CA . GLN B 1 34 ? 21.938 31.531 4.051 1 80.94 34 GLN B CA 1
ATOM 3466 C C . GLN B 1 34 ? 21.766 32.938 3.457 1 80.94 34 GLN B C 1
ATOM 3468 O O . GLN B 1 34 ? 22.75 33.625 3.211 1 80.94 34 GLN B O 1
ATOM 3473 N N . TYR B 1 35 ? 20.609 33.25 3.23 1 87.5 35 TYR B N 1
ATOM 3474 C CA . TYR B 1 35 ? 20.312 34.594 2.707 1 87.5 35 TYR B CA 1
ATOM 3475 C C . TYR B 1 35 ? 20.719 35.656 3.703 1 87.5 35 TYR B C 1
ATOM 3477 O O . TYR B 1 35 ? 21.328 36.656 3.326 1 87.5 35 TYR B O 1
ATOM 3485 N N . PHE B 1 36 ? 20.547 35.469 4.891 1 83.56 36 PHE B N 1
ATOM 3486 C CA . PHE B 1 36 ? 20.875 36.438 5.93 1 83.56 36 PHE B CA 1
ATOM 3487 C C . PHE B 1 36 ? 22.375 36.531 6.129 1 83.56 36 PHE B C 1
ATOM 3489 O O . PHE B 1 36 ? 22.891 37.594 6.484 1 83.56 36 PHE B O 1
ATOM 3496 N N . ASN B 1 37 ? 22.938 35.406 5.863 1 79.56 37 ASN B N 1
ATOM 3497 C CA . ASN B 1 37 ? 24.391 35.406 5.98 1 79.56 37 ASN B CA 1
ATOM 3498 C C . ASN B 1 37 ? 25.047 35.969 4.73 1 79.56 37 ASN B C 1
ATOM 3500 O O . ASN B 1 37 ? 26.281 36.094 4.676 1 79.56 37 ASN B O 1
ATOM 3504 N N . GLY B 1 38 ? 24.266 36.281 3.74 1 83.81 38 GLY B N 1
ATOM 3505 C CA . GLY B 1 38 ? 24.797 36.906 2.537 1 83.81 38 GLY B CA 1
ATOM 3506 C C . GLY B 1 38 ? 25.359 35.906 1.537 1 83.81 38 GLY B C 1
ATOM 3507 O O . GLY B 1 38 ? 26.125 36.281 0.653 1 83.81 38 GLY B O 1
ATOM 3508 N N . GLU B 1 39 ? 24.953 34.75 1.717 1 86.31 39 GLU B N 1
ATOM 3509 C CA . GLU B 1 39 ? 25.5 33.719 0.856 1 86.31 39 GLU B CA 1
ATOM 3510 C C . GLU B 1 39 ? 24.734 33.625 -0.463 1 86.31 39 GLU B C 1
ATOM 3512 O O . GLU B 1 39 ? 25.281 33.188 -1.474 1 86.31 39 GLU B O 1
ATOM 3517 N N . ILE B 1 40 ? 23.469 34.031 -0.376 1 87.75 40 ILE B N 1
ATOM 3518 C CA . ILE B 1 40 ? 22.672 34.031 -1.594 1 87.75 40 ILE B CA 1
ATOM 3519 C C . ILE B 1 40 ? 21.906 35.344 -1.71 1 87.75 40 ILE B C 1
ATOM 3521 O O . ILE B 1 40 ? 21.719 36.062 -0.717 1 87.75 40 ILE B O 1
ATOM 3525 N N . ASN B 1 41 ? 21.578 35.594 -2.949 1 90.25 41 ASN B N 1
ATOM 3526 C CA . ASN B 1 41 ? 20.844 36.844 -3.162 1 90.25 41 ASN B CA 1
ATOM 3527 C C . ASN B 1 41 ? 19.328 36.594 -3.188 1 90.25 41 ASN B C 1
ATOM 3529 O O . ASN B 1 41 ? 18.891 35.438 -3.045 1 90.25 41 ASN B O 1
ATOM 3533 N N . ARG B 1 42 ? 18.578 37.594 -3.299 1 92.25 42 ARG B N 1
ATOM 3534 C CA . ARG B 1 42 ? 17.125 37.562 -3.193 1 92.25 42 ARG B CA 1
ATOM 3535 C C . ARG B 1 42 ? 16.516 36.75 -4.332 1 92.25 42 ARG B C 1
ATOM 3537 O O . ARG B 1 42 ? 15.531 36.031 -4.133 1 92.25 42 ARG B O 1
ATOM 3544 N N . LYS B 1 43 ? 17.047 36.844 -5.531 1 91.06 43 LYS B N 1
ATOM 3545 C CA . LYS B 1 43 ? 16.547 36.094 -6.688 1 91.06 43 LYS B CA 1
ATOM 3546 C C . LYS B 1 43 ? 16.75 34.594 -6.512 1 91.06 43 LYS B C 1
ATOM 3548 O O . LYS B 1 43 ? 15.867 33.812 -6.859 1 91.06 43 LYS B O 1
ATOM 3553 N N . GLU B 1 44 ? 17.875 34.281 -5.992 1 88.06 44 GLU B N 1
ATOM 3554 C CA . GLU B 1 44 ? 18.172 32.875 -5.715 1 88.06 44 GLU B CA 1
ATOM 3555 C C . GLU B 1 44 ? 17.266 32.312 -4.625 1 88.06 44 GLU B C 1
ATOM 3557 O O . GLU B 1 44 ? 16.797 31.188 -4.715 1 88.06 44 GLU B O 1
ATOM 3562 N N . LEU B 1 45 ? 17.047 33.156 -3.645 1 92.12 45 LEU B N 1
ATOM 3563 C CA . LEU B 1 45 ? 16.141 32.812 -2.564 1 92.12 45 LEU B CA 1
ATOM 3564 C C . LEU B 1 45 ? 14.742 32.5 -3.104 1 92.12 45 LEU B C 1
ATOM 3566 O O . LEU B 1 45 ? 14.141 31.484 -2.754 1 92.12 45 LEU B O 1
ATOM 3570 N N . ALA B 1 46 ? 14.25 33.344 -3.953 1 92.69 46 ALA B N 1
ATOM 3571 C CA . ALA B 1 46 ? 12.914 33.188 -4.535 1 92.69 46 ALA B CA 1
ATOM 3572 C C . ALA B 1 46 ? 12.828 31.938 -5.402 1 92.69 46 ALA B C 1
ATOM 3574 O O . ALA B 1 46 ? 11.844 31.203 -5.348 1 92.69 46 ALA B O 1
ATOM 3575 N N . ALA B 1 47 ? 13.852 31.688 -6.129 1 86.69 47 ALA B N 1
ATOM 3576 C CA . ALA B 1 47 ? 13.883 30.531 -7.012 1 86.69 47 ALA B CA 1
ATOM 3577 C C . ALA B 1 47 ? 13.883 29.234 -6.211 1 86.69 47 ALA B C 1
ATOM 3579 O O . ALA B 1 47 ? 13.211 28.266 -6.582 1 86.69 47 ALA B O 1
ATOM 3580 N N . MET B 1 48 ? 14.602 29.234 -5.168 1 83.62 48 MET B N 1
ATOM 3581 C CA . MET B 1 48 ? 14.695 28.031 -4.348 1 83.62 48 MET B CA 1
ATOM 3582 C C . MET B 1 48 ? 13.391 27.781 -3.586 1 83.62 48 MET B C 1
ATOM 3584 O O . MET B 1 48 ? 12.945 26.641 -3.463 1 83.62 48 MET B O 1
ATOM 3588 N N . SER B 1 49 ? 12.844 28.891 -3.086 1 91.19 49 SER B N 1
ATOM 3589 C CA . SER B 1 49 ? 11.547 28.766 -2.428 1 91.19 49 SER B CA 1
ATOM 3590 C C . SER B 1 49 ? 10.508 28.172 -3.371 1 91.19 49 SER B C 1
ATOM 3592 O O . SER B 1 49 ? 9.742 27.281 -2.986 1 91.19 49 SER B O 1
ATOM 3594 N N . PHE B 1 50 ? 10.477 28.609 -4.562 1 87.94 50 PHE B N 1
ATOM 3595 C CA . PHE B 1 50 ? 9.547 28.125 -5.578 1 87.94 50 PHE B CA 1
ATOM 3596 C C . PHE B 1 50 ? 9.805 26.656 -5.891 1 87.94 50 PHE B C 1
ATOM 3598 O O . PHE B 1 50 ? 8.875 25.859 -5.926 1 87.94 50 PHE B O 1
ATOM 3605 N N . ALA B 1 51 ? 11.039 26.375 -6.047 1 80.19 51 ALA B N 1
ATOM 3606 C CA . ALA B 1 51 ? 11.422 25.016 -6.434 1 80.19 51 ALA B CA 1
ATOM 3607 C C . ALA B 1 51 ? 11.031 24 -5.359 1 80.19 51 ALA B C 1
ATOM 3609 O O . ALA B 1 51 ? 10.539 22.922 -5.672 1 80.19 51 ALA B O 1
ATOM 3610 N N . ILE B 1 52 ? 11.164 24.406 -4.152 1 77.94 52 ILE B N 1
ATOM 3611 C CA . ILE B 1 52 ? 11 23.438 -3.064 1 77.94 52 ILE B CA 1
ATOM 3612 C C . ILE B 1 52 ? 9.523 23.359 -2.676 1 77.94 52 ILE B C 1
ATOM 3614 O O . ILE B 1 52 ? 9.047 22.297 -2.258 1 77.94 52 ILE B O 1
ATOM 3618 N N . SER B 1 53 ? 8.758 24.391 -2.867 1 86.62 53 SER B N 1
ATOM 3619 C CA . SER B 1 53 ? 7.414 24.453 -2.299 1 86.62 53 SER B CA 1
ATOM 3620 C C . SER B 1 53 ? 6.348 24.203 -3.363 1 86.62 53 SER B C 1
ATOM 3622 O O . SER B 1 53 ? 5.277 23.672 -3.068 1 86.62 53 SER B O 1
ATOM 3624 N N . PHE B 1 54 ? 6.617 24.562 -4.535 1 84.12 54 PHE B N 1
ATOM 3625 C CA . PHE B 1 54 ? 5.574 24.578 -5.555 1 84.12 54 PHE B CA 1
ATOM 3626 C C . PHE B 1 54 ? 5.023 23.172 -5.793 1 84.12 54 PHE B C 1
ATOM 3628 O O . PHE B 1 54 ? 3.805 22.984 -5.867 1 84.12 54 PHE B O 1
ATOM 3635 N N . GLY B 1 55 ? 5.926 22.25 -5.965 1 76.88 55 GLY B N 1
ATOM 3636 C CA . GLY B 1 55 ? 5.492 20.875 -6.18 1 76.88 55 GLY B CA 1
ATOM 3637 C C . GLY B 1 55 ? 4.613 20.344 -5.066 1 76.88 55 GLY B C 1
ATOM 3638 O O . GLY B 1 55 ? 3.65 19.609 -5.32 1 76.88 55 GLY B O 1
ATOM 3639 N N . LEU B 1 56 ? 4.836 20.719 -3.846 1 81.31 56 LEU B N 1
ATOM 3640 C CA . LEU B 1 56 ? 4.07 20.25 -2.695 1 81.31 56 LEU B CA 1
ATOM 3641 C C . LEU B 1 56 ? 2.691 20.906 -2.656 1 81.31 56 LEU B C 1
ATOM 3643 O O . LEU B 1 56 ? 1.713 20.281 -2.254 1 81.31 56 LEU B O 1
ATOM 3647 N N . VAL B 1 57 ? 2.631 22.078 -3.08 1 88.25 57 VAL B N 1
ATOM 3648 C CA . VAL B 1 57 ? 1.358 22.781 -3.092 1 88.25 57 VAL B CA 1
ATOM 3649 C C . VAL B 1 57 ? 0.413 22.141 -4.102 1 88.25 57 VAL B C 1
ATOM 3651 O O . VAL B 1 57 ? -0.72 21.781 -3.766 1 88.25 57 VAL B O 1
ATOM 3654 N N . ILE B 1 58 ? 0.918 21.875 -5.266 1 83.06 58 ILE B N 1
ATOM 3655 C CA . ILE B 1 58 ? 0.07 21.422 -6.355 1 83.06 58 ILE B CA 1
ATOM 3656 C C . ILE B 1 58 ? -0.146 19.906 -6.238 1 83.06 58 ILE B C 1
ATOM 3658 O O . ILE B 1 58 ? -1.243 19.406 -6.5 1 83.06 58 ILE B O 1
ATOM 3662 N N . GLY B 1 59 ? 0.884 19.266 -5.859 1 78.5 59 GLY B N 1
ATOM 3663 C CA . GLY B 1 59 ? 0.832 17.812 -5.879 1 78.5 59 GLY B CA 1
ATOM 3664 C C . GLY B 1 59 ? 0.301 17.219 -4.59 1 78.5 59 GLY B C 1
ATOM 3665 O O . GLY B 1 59 ? -0.099 16.047 -4.559 1 78.5 59 GLY B O 1
ATOM 3666 N N . PHE B 1 60 ? 0.245 17.938 -3.561 1 81.06 60 PHE B N 1
ATOM 3667 C CA . PHE B 1 60 ? -0.074 17.391 -2.242 1 81.06 60 PHE B CA 1
ATOM 3668 C C . PHE B 1 60 ? -1.099 18.281 -1.534 1 81.06 60 PHE B C 1
ATOM 3670 O O . PHE B 1 60 ? -2.178 17.812 -1.165 1 81.06 60 PHE B O 1
ATOM 3677 N N . GLY B 1 61 ? -0.928 19.5 -1.47 1 88.44 61 GLY B N 1
ATOM 3678 C CA . GLY B 1 61 ? -1.77 20.422 -0.713 1 88.44 61 GLY B CA 1
ATOM 3679 C C . GLY B 1 61 ? -3.164 20.562 -1.291 1 88.44 61 GLY B C 1
ATOM 3680 O O . GLY B 1 61 ? -4.152 20.25 -0.625 1 88.44 61 GLY B O 1
ATOM 3681 N N . ILE B 1 62 ? -3.215 20.859 -2.506 1 87.12 62 ILE B N 1
ATOM 3682 C CA . ILE B 1 62 ? -4.484 21.188 -3.145 1 87.12 62 ILE B CA 1
ATOM 3683 C C . ILE B 1 62 ? -5.352 19.938 -3.254 1 87.12 62 ILE B C 1
ATOM 3685 O O . ILE B 1 62 ? -6.496 19.922 -2.799 1 87.12 62 ILE B O 1
ATOM 3689 N N . PRO B 1 63 ? -4.805 18.891 -3.719 1 84.56 63 PRO B N 1
ATOM 3690 C CA . PRO B 1 63 ? -5.668 17.703 -3.848 1 84.56 63 PRO B CA 1
ATOM 3691 C C . PRO B 1 63 ? -6.176 17.203 -2.502 1 84.56 63 PRO B C 1
ATOM 3693 O O . PRO B 1 63 ? -7.332 16.781 -2.395 1 84.56 63 PRO B O 1
ATOM 3696 N N . THR B 1 64 ? -5.379 17.219 -1.532 1 85.75 64 THR B N 1
ATOM 3697 C CA . THR B 1 64 ? -5.789 16.781 -0.204 1 85.75 64 THR B CA 1
ATOM 3698 C C . THR B 1 64 ? -6.855 17.703 0.369 1 85.75 64 THR B C 1
ATOM 3700 O O . THR B 1 64 ? -7.785 17.25 1.04 1 85.75 64 THR B O 1
ATOM 3703 N N . SER B 1 65 ? -6.723 18.922 0.104 1 91 65 SER B N 1
ATOM 3704 C CA . SER B 1 65 ? -7.699 19.922 0.556 1 91 65 SER B CA 1
ATOM 3705 C C . SER B 1 65 ? -9.047 19.703 -0.12 1 91 65 SER B C 1
ATOM 3707 O O . SER B 1 65 ? -10.094 19.797 0.53 1 91 65 SER B O 1
ATOM 3709 N N . ILE B 1 66 ? -8.961 19.453 -1.364 1 86.31 66 ILE B N 1
ATOM 3710 C CA . ILE B 1 66 ? -10.195 19.234 -2.115 1 86.31 66 ILE B CA 1
ATOM 3711 C C . ILE B 1 66 ? -10.898 17.984 -1.601 1 86.31 66 ILE B C 1
ATOM 3713 O O . ILE B 1 66 ? -12.109 17.984 -1.384 1 86.31 66 ILE B O 1
ATOM 3717 N N . ALA B 1 67 ? -10.125 16.969 -1.382 1 83.12 67 ALA B N 1
ATOM 3718 C CA . ALA B 1 67 ? -10.68 15.695 -0.95 1 83.12 67 ALA B CA 1
ATOM 3719 C C . ALA B 1 67 ? -11.383 15.836 0.397 1 83.12 67 ALA B C 1
ATOM 3721 O O . ALA B 1 67 ? -12.391 15.164 0.65 1 83.12 67 ALA B O 1
ATOM 3722 N N . ALA B 1 68 ? -10.922 16.672 1.274 1 86.19 68 ALA B N 1
ATOM 3723 C CA . ALA B 1 68 ? -11.484 16.812 2.615 1 86.19 68 ALA B CA 1
ATOM 3724 C C . ALA B 1 68 ? -12.398 18.031 2.699 1 86.19 68 ALA B C 1
ATOM 3726 O O . ALA B 1 68 ? -13.102 18.219 3.693 1 86.19 68 ALA B O 1
ATOM 3727 N N . SER B 1 69 ? -12.375 18.922 1.695 1 88.31 69 SER B N 1
ATOM 3728 C CA . SER B 1 69 ? -13.102 20.188 1.67 1 88.31 69 SER B CA 1
ATOM 3729 C C . SER B 1 69 ? -12.656 21.094 2.809 1 88.31 69 SER B C 1
ATOM 3731 O O . SER B 1 69 ? -13.469 21.828 3.371 1 88.31 69 SER B O 1
ATOM 3733 N N . ILE B 1 70 ? -11.484 20.891 3.291 1 93.5 70 ILE B N 1
ATOM 3734 C CA . ILE B 1 70 ? -10.789 21.719 4.27 1 93.5 70 ILE B CA 1
ATOM 3735 C C . ILE B 1 70 ? -9.375 22.016 3.777 1 93.5 70 ILE B C 1
ATOM 3737 O O . ILE B 1 70 ? -8.703 21.141 3.223 1 93.5 70 ILE B O 1
ATOM 3741 N N . ILE B 1 71 ? -8.938 23.188 3.998 1 95.06 71 ILE B N 1
ATOM 3742 C CA . ILE B 1 71 ? -7.645 23.578 3.459 1 95.06 71 ILE B CA 1
ATOM 3743 C C . ILE B 1 71 ? -6.523 22.984 4.301 1 95.06 71 ILE B C 1
ATOM 3745 O O . ILE B 1 71 ? -6.457 23.203 5.512 1 95.06 71 ILE B O 1
ATOM 3749 N N . LEU B 1 72 ? -5.77 22.203 3.611 1 93.81 72 LEU B N 1
ATOM 3750 C CA . LEU B 1 72 ? -4.512 21.812 4.238 1 93.81 72 LEU B CA 1
ATOM 3751 C C . LEU B 1 72 ? -3.547 23 4.305 1 93.81 72 LEU B C 1
ATOM 3753 O O . LEU B 1 72 ? -3.328 23.688 3.301 1 93.81 72 LEU B O 1
ATOM 3757 N N . ILE B 1 73 ? -2.984 23.203 5.434 1 95.75 73 ILE B N 1
ATOM 3758 C CA . ILE B 1 73 ? -2.207 24.406 5.715 1 95.75 73 ILE B CA 1
ATOM 3759 C C . ILE B 1 73 ? -1.069 24.531 4.703 1 95.75 73 ILE B C 1
ATOM 3761 O O . ILE B 1 73 ? -0.602 25.641 4.414 1 95.75 73 ILE B O 1
ATOM 3765 N N . HIS B 1 74 ? -0.619 23.469 4.129 1 92.31 74 HIS B N 1
ATOM 3766 C CA . HIS B 1 74 ? 0.458 23.453 3.146 1 92.31 74 HIS B CA 1
ATOM 3767 C C . HIS B 1 74 ? 0.1 24.297 1.923 1 92.31 74 HIS B C 1
ATOM 3769 O O . HIS B 1 74 ? 0.971 24.922 1.323 1 92.31 74 HIS B O 1
ATOM 3775 N N . CYS B 1 75 ? -1.167 24.344 1.601 1 93.62 75 CYS B N 1
ATOM 3776 C CA . CYS B 1 75 ? -1.631 25.125 0.461 1 93.62 75 CYS B CA 1
ATOM 3777 C C . CYS B 1 75 ? -1.441 26.625 0.712 1 93.62 75 CYS B C 1
ATOM 3779 O O . CYS B 1 75 ? -1.197 27.391 -0.223 1 93.62 75 CYS B O 1
ATOM 3781 N N . LEU B 1 76 ? -1.49 26.875 1.894 1 96.25 76 LEU B N 1
ATOM 3782 C CA . LEU B 1 76 ? -1.473 28.281 2.25 1 96.25 76 LEU B CA 1
ATOM 3783 C C . LEU B 1 76 ? -0.063 28.734 2.617 1 96.25 76 LEU B C 1
ATOM 3785 O O . LEU B 1 76 ? 0.502 29.609 1.963 1 96.25 76 LEU B O 1
ATOM 3789 N N . LEU B 1 77 ? 0.564 28.031 3.475 1 97.25 77 LEU B N 1
ATOM 3790 C CA . LEU B 1 77 ? 1.791 28.547 4.07 1 97.25 77 LEU B CA 1
ATOM 3791 C C . LEU B 1 77 ? 2.99 28.281 3.17 1 97.25 77 LEU B C 1
ATOM 3793 O O . LEU B 1 77 ? 3.963 29.031 3.176 1 97.25 77 LEU B O 1
ATOM 3797 N N . LEU B 1 78 ? 2.975 27.234 2.389 1 94.25 78 LEU B N 1
ATOM 3798 C CA . LEU B 1 78 ? 4.051 27.047 1.422 1 94.25 78 LEU B CA 1
ATOM 3799 C C . LEU B 1 78 ? 4.016 28.125 0.355 1 94.25 78 LEU B C 1
ATOM 3801 O O . LEU B 1 78 ? 5.066 28.609 -0.078 1 94.25 78 LEU B O 1
ATOM 3805 N N . THR B 1 79 ? 2.857 28.469 -0.048 1 96.56 79 THR B N 1
ATOM 3806 C CA . THR B 1 79 ? 2.715 29.5 -1.063 1 96.56 79 THR B CA 1
ATOM 3807 C C . THR B 1 79 ? 3.084 30.875 -0.497 1 96.56 79 THR B C 1
ATOM 3809 O O . THR B 1 79 ? 3.67 31.703 -1.195 1 96.56 79 THR B O 1
ATOM 3812 N N . THR B 1 80 ? 2.766 31.094 0.702 1 97.81 80 THR B N 1
ATOM 3813 C CA . THR B 1 80 ? 3.137 32.375 1.303 1 97.81 80 THR B CA 1
ATOM 3814 C C . THR B 1 80 ? 4.652 32.469 1.464 1 97.81 80 THR B C 1
ATOM 3816 O O . THR B 1 80 ? 5.215 33.562 1.406 1 97.81 80 THR B O 1
ATOM 3819 N N . ASP B 1 81 ? 5.32 31.359 1.712 1 96.44 81 ASP B N 1
ATOM 3820 C CA . ASP B 1 81 ? 6.781 31.359 1.66 1 96.44 81 ASP B CA 1
ATOM 3821 C C . ASP B 1 81 ? 7.281 31.891 0.316 1 96.44 81 ASP B C 1
ATOM 3823 O O . ASP B 1 81 ? 8.219 32.688 0.267 1 96.44 81 ASP B O 1
ATOM 3827 N N . ILE B 1 82 ? 6.637 31.406 -0.727 1 95.94 82 ILE B N 1
ATOM 3828 C CA . ILE B 1 82 ? 7.004 31.797 -2.082 1 95.94 82 ILE B CA 1
ATOM 3829 C C . ILE B 1 82 ? 6.711 33.281 -2.285 1 95.94 82 ILE B C 1
ATOM 3831 O O . ILE B 1 82 ? 7.578 34.031 -2.738 1 95.94 82 ILE B O 1
ATOM 3835 N N . ILE B 1 83 ? 5.535 33.688 -1.944 1 97.38 83 ILE B N 1
ATOM 3836 C CA . ILE B 1 83 ? 5.117 35.062 -2.111 1 97.38 83 ILE B CA 1
ATOM 3837 C C . ILE B 1 83 ? 6.078 36 -1.366 1 97.38 83 ILE B C 1
ATOM 3839 O O . ILE B 1 83 ? 6.559 36.969 -1.927 1 97.38 83 ILE B O 1
ATOM 3843 N N . GLY B 1 84 ? 6.383 35.656 -0.143 1 97.38 84 GLY B N 1
ATOM 3844 C CA . GLY B 1 84 ? 7.289 36.469 0.662 1 97.38 84 GLY B CA 1
ATOM 3845 C C . GLY B 1 84 ? 8.68 36.562 0.063 1 97.38 84 GLY B C 1
ATOM 3846 O O . GLY B 1 84 ? 9.281 37.656 0.09 1 97.38 84 GLY B O 1
ATOM 3847 N N . SER B 1 85 ? 9.18 35.531 -0.479 1 95.19 85 SER B N 1
ATOM 3848 C CA . SER B 1 85 ? 10.531 35.5 -1.018 1 95.19 85 SER B CA 1
ATOM 3849 C C . SER B 1 85 ? 10.602 36.219 -2.365 1 95.19 85 SER B C 1
ATOM 3851 O O . SER B 1 85 ? 11.648 36.75 -2.744 1 95.19 85 SER B O 1
ATOM 3853 N N . PHE B 1 86 ? 9.492 36.25 -3.066 1 95.5 86 PHE B N 1
ATOM 3854 C CA . PHE B 1 86 ? 9.469 36.875 -4.391 1 95.5 86 PHE B CA 1
ATOM 3855 C C . PHE B 1 86 ? 9.383 38.375 -4.281 1 95.5 86 PHE B C 1
ATOM 3857 O O . PHE B 1 86 ? 9.781 39.094 -5.203 1 95.5 86 PHE B O 1
ATOM 3864 N N . CYS B 1 87 ? 8.844 38.844 -3.184 1 95.44 87 CYS B N 1
ATOM 3865 C CA . CYS B 1 87 ? 8.758 40.281 -2.965 1 95.44 87 CYS B CA 1
ATOM 3866 C C . CYS B 1 87 ? 10.055 40.844 -2.375 1 95.44 87 CYS B C 1
ATOM 3868 O O . CYS B 1 87 ? 10.703 40.156 -1.575 1 95.44 87 CYS B O 1
ATOM 3870 N N . ASN B 1 88 ? 10.406 42 -2.727 1 92.44 88 ASN B N 1
ATOM 3871 C CA . ASN B 1 88 ? 11.648 42.594 -2.244 1 92.44 88 ASN B CA 1
ATOM 3872 C C . ASN B 1 88 ? 11.594 42.875 -0.742 1 92.44 88 ASN B C 1
ATOM 3874 O O . ASN B 1 88 ? 10.516 42.938 -0.157 1 92.44 88 ASN B O 1
ATOM 3878 N N . ASN B 1 89 ? 12.734 42.969 -0.135 1 88.81 89 ASN B N 1
ATOM 3879 C CA . ASN B 1 89 ? 12.836 43.156 1.309 1 88.81 89 ASN B CA 1
ATOM 3880 C C . ASN B 1 89 ? 12.695 44.625 1.695 1 88.81 89 ASN B C 1
ATOM 3882 O O . ASN B 1 89 ? 13.195 45.031 2.738 1 88.81 89 ASN B O 1
ATOM 3886 N N . SER B 1 90 ? 12.062 45.375 0.944 1 92.5 90 SER B N 1
ATOM 3887 C CA . SER B 1 90 ? 11.773 46.75 1.239 1 92.5 90 SER B CA 1
ATOM 3888 C C . SER B 1 90 ? 10.406 46.906 1.903 1 92.5 90 SER B C 1
ATOM 3890 O O . SER B 1 90 ? 9.641 45.969 2 1 92.5 90 SER B O 1
ATOM 3892 N N . ARG B 1 91 ? 10.117 48.094 2.412 1 95.12 91 ARG B N 1
ATOM 3893 C CA . ARG B 1 91 ? 8.82 48.344 3.031 1 95.12 91 ARG B CA 1
ATOM 3894 C C . ARG B 1 91 ? 7.684 48.125 2.041 1 95.12 91 ARG B C 1
ATOM 3896 O O . ARG B 1 91 ? 6.652 47.562 2.395 1 95.12 91 ARG B O 1
ATOM 3903 N N . ASN B 1 92 ? 7.965 48.562 0.84 1 95.88 92 ASN B N 1
ATOM 3904 C CA . ASN B 1 92 ? 6.957 48.344 -0.194 1 95.88 92 ASN B CA 1
ATOM 3905 C C . ASN B 1 92 ? 6.797 46.875 -0.521 1 95.88 92 ASN B C 1
ATOM 3907 O O . ASN B 1 92 ? 5.688 46.406 -0.789 1 95.88 92 ASN B O 1
ATOM 3911 N N . GLY B 1 93 ? 7.902 46.188 -0.555 1 95.88 93 GLY B N 1
ATOM 3912 C CA . GLY B 1 93 ? 7.848 44.75 -0.794 1 95.88 93 GLY B CA 1
ATOM 3913 C C . GLY B 1 93 ? 7.129 44 0.302 1 95.88 93 GLY B C 1
ATOM 3914 O O . GLY B 1 93 ? 6.402 43.031 0.026 1 95.88 93 GLY B O 1
ATOM 3915 N N . MET B 1 94 ? 7.336 44.438 1.476 1 96.56 94 MET B N 1
ATOM 3916 C CA . MET B 1 94 ? 6.656 43.812 2.613 1 96.56 94 MET B CA 1
ATOM 3917 C C . MET B 1 94 ? 5.148 44.031 2.521 1 96.56 94 MET B C 1
ATOM 3919 O O . MET B 1 94 ? 4.375 43.094 2.73 1 96.56 94 MET B O 1
ATOM 3923 N N . ILE B 1 95 ? 4.734 45.25 2.174 1 97.5 95 ILE B N 1
ATOM 3924 C CA . ILE B 1 95 ? 3.316 45.562 2.043 1 97.5 95 ILE B CA 1
ATOM 3925 C C . ILE B 1 95 ? 2.717 44.781 0.885 1 97.5 95 ILE B C 1
ATOM 3927 O O . ILE B 1 95 ? 1.61 44.25 0.998 1 97.5 95 ILE B O 1
ATOM 3931 N N . LEU B 1 96 ? 3.447 44.719 -0.169 1 97.62 96 LEU B N 1
ATOM 3932 C CA . LEU B 1 96 ? 2.988 43.969 -1.326 1 97.62 96 LEU B CA 1
ATOM 3933 C C . LEU B 1 96 ? 2.812 42.5 -0.974 1 97.62 96 LEU B C 1
ATOM 3935 O O . LEU B 1 96 ? 1.849 41.844 -1.407 1 97.62 96 LEU B O 1
ATOM 3939 N N . SER B 1 97 ? 3.793 41.969 -0.281 1 97.94 97 SER B N 1
ATOM 3940 C CA . SER B 1 97 ? 3.684 40.562 0.123 1 97.94 97 SER B CA 1
ATOM 3941 C C . SER B 1 97 ? 2.449 40.344 0.986 1 97.94 97 SER B C 1
ATOM 3943 O O . SER B 1 97 ? 1.783 39.312 0.863 1 97.94 97 SER B O 1
ATOM 3945 N N . ALA B 1 98 ? 2.16 41.25 1.854 1 98.19 98 ALA B N 1
ATOM 3946 C CA . ALA B 1 98 ? 0.975 41.156 2.701 1 98.19 98 ALA B CA 1
ATOM 3947 C C . ALA B 1 98 ? -0.301 41.156 1.863 1 98.19 98 ALA B C 1
ATOM 3949 O O . ALA B 1 98 ? -1.212 40.344 2.105 1 98.19 98 ALA B O 1
ATOM 3950 N N . VAL B 1 99 ? -0.39 42 0.904 1 98.25 99 VAL B N 1
ATOM 3951 C CA . VAL B 1 99 ? -1.573 42.125 0.061 1 98.25 99 VAL B CA 1
ATOM 3952 C C . VAL B 1 99 ? -1.749 40.875 -0.798 1 98.25 99 VAL B C 1
ATOM 3954 O O . VAL B 1 99 ? -2.852 40.344 -0.891 1 98.25 99 VAL B O 1
ATOM 3957 N N . ILE B 1 100 ? -0.686 40.469 -1.388 1 98.12 100 ILE B N 1
ATOM 3958 C CA . ILE B 1 100 ? -0.749 39.281 -2.242 1 98.12 100 ILE B CA 1
ATOM 3959 C C . ILE B 1 100 ? -1.075 38.062 -1.397 1 98.12 100 ILE B C 1
ATOM 3961 O O . ILE B 1 100 ? -1.854 37.188 -1.816 1 98.12 100 ILE B O 1
ATOM 3965 N N . GLY B 1 101 ? -0.433 38 -0.232 1 98.31 101 GLY B N 1
ATOM 3966 C CA . GLY B 1 101 ? -0.72 36.906 0.667 1 98.31 101 GLY B CA 1
ATOM 3967 C C . GLY B 1 101 ? -2.17 36.844 1.111 1 98.31 101 GLY B C 1
ATOM 3968 O O . GLY B 1 101 ? -2.775 35.781 1.159 1 98.31 101 GLY B O 1
ATOM 3969 N N . ALA B 1 102 ? -2.678 37.969 1.447 1 98.38 102 ALA B N 1
ATOM 3970 C CA . ALA B 1 102 ? -4.086 38.031 1.833 1 98.38 102 ALA B CA 1
ATOM 3971 C C . ALA B 1 102 ? -4.992 37.625 0.676 1 98.38 102 ALA B C 1
ATOM 3973 O O . ALA B 1 102 ? -5.957 36.875 0.868 1 98.38 102 ALA B O 1
ATOM 3974 N N . ALA B 1 103 ? -4.703 38.125 -0.489 1 98.06 103 ALA B N 1
ATOM 39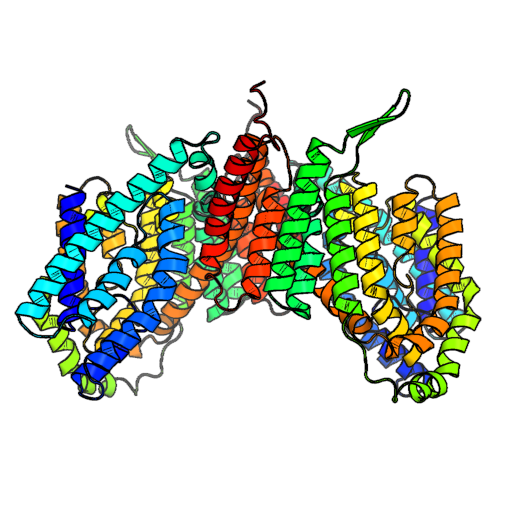75 C CA . ALA B 1 103 ? -5.48 37.781 -1.677 1 98.06 103 ALA B CA 1
ATOM 3976 C C . ALA B 1 103 ? -5.418 36.281 -1.959 1 98.06 103 ALA B C 1
ATOM 3978 O O . ALA B 1 103 ? -6.422 35.688 -2.338 1 98.06 103 ALA B O 1
ATOM 3979 N N . TYR B 1 104 ? -4.266 35.781 -1.812 1 97.44 104 TYR B N 1
ATOM 3980 C CA . TYR B 1 104 ? -4.105 34.344 -2.039 1 97.44 104 TYR B CA 1
ATOM 3981 C C . TYR B 1 104 ? -4.898 33.531 -1.018 1 97.44 104 TYR B C 1
ATOM 3983 O O . TYR B 1 104 ? -5.535 32.531 -1.363 1 97.44 104 TYR B O 1
ATOM 3991 N N . GLY B 1 105 ? -4.812 33.906 0.247 1 97.19 105 GLY B N 1
ATOM 3992 C CA . GLY B 1 105 ? -5.629 33.25 1.251 1 97.19 105 GLY B CA 1
ATOM 3993 C C . GLY B 1 105 ? -7.105 33.25 0.909 1 97.19 105 GLY B C 1
ATOM 3994 O O . GLY B 1 105 ? -7.762 32.188 0.989 1 97.19 105 GLY B O 1
ATOM 3995 N N . LEU B 1 106 ? -7.578 34.375 0.472 1 97.19 106 LEU B N 1
ATOM 3996 C CA . LEU B 1 106 ? -8.977 34.469 0.065 1 97.19 106 LEU B CA 1
ATOM 3997 C C . LEU B 1 106 ? -9.25 33.625 -1.167 1 97.19 106 LEU B C 1
ATOM 3999 O O . LEU B 1 106 ? -10.289 32.969 -1.248 1 97.19 106 LEU B O 1
ATOM 4003 N N . ALA B 1 107 ? -8.336 33.625 -2.047 1 96.06 107 ALA B N 1
ATOM 4004 C CA . ALA B 1 107 ? -8.492 32.906 -3.299 1 96.06 107 ALA B CA 1
ATOM 4005 C C . ALA B 1 107 ? -8.562 31.391 -3.045 1 96.06 107 ALA B C 1
ATOM 4007 O O . ALA B 1 107 ? -9.367 30.703 -3.666 1 96.06 107 ALA B O 1
ATOM 4008 N N . ILE B 1 108 ? -7.723 30.938 -2.172 1 94.44 108 ILE B N 1
ATOM 4009 C CA . ILE B 1 108 ? -7.695 29.5 -1.94 1 94.44 108 ILE B CA 1
ATOM 4010 C C . ILE B 1 108 ? -8.969 29.062 -1.21 1 94.44 108 ILE B C 1
ATOM 4012 O O . ILE B 1 108 ? -9.508 27.984 -1.47 1 94.44 108 ILE B O 1
ATOM 4016 N N . LEU B 1 109 ? -9.391 29.844 -0.296 1 94.75 109 LEU B N 1
ATOM 4017 C CA . LEU B 1 109 ? -10.625 29.516 0.406 1 94.75 109 LEU B CA 1
ATOM 4018 C C . LEU B 1 109 ? -11.812 29.547 -0.545 1 94.75 109 LEU B C 1
ATOM 4020 O O . LEU B 1 109 ? -12.609 28.609 -0.583 1 94.75 109 LEU B O 1
ATOM 4024 N N . ALA B 1 110 ? -11.961 30.594 -1.319 1 93.81 110 ALA B N 1
ATOM 4025 C CA . ALA B 1 110 ? -13.047 30.719 -2.291 1 93.81 110 ALA B CA 1
ATOM 4026 C C . ALA B 1 110 ? -12.93 29.656 -3.379 1 93.81 110 ALA B C 1
ATOM 4028 O O . ALA B 1 110 ? -13.938 29.125 -3.846 1 93.81 110 ALA B O 1
ATOM 4029 N N . GLY B 1 111 ? -11.742 29.484 -3.779 1 92.25 111 GLY B N 1
ATOM 4030 C CA . GLY B 1 111 ? -11.5 28.469 -4.797 1 92.25 111 GLY B CA 1
ATOM 4031 C C . GLY B 1 111 ? -11.906 27.078 -4.367 1 92.25 111 GLY B C 1
ATOM 4032 O O . GLY B 1 111 ? -12.531 26.344 -5.137 1 92.25 111 GLY B O 1
ATOM 4033 N N . LEU B 1 112 ? -11.539 26.75 -3.199 1 89.69 112 LEU B N 1
ATOM 4034 C CA . LEU B 1 112 ? -11.914 25.438 -2.676 1 89.69 112 LEU B CA 1
ATOM 4035 C C . LEU B 1 112 ? -13.43 25.297 -2.615 1 89.69 112 LEU B C 1
ATOM 4037 O O . LEU B 1 112 ? -13.977 24.25 -3.01 1 89.69 112 LEU B O 1
ATOM 4041 N N . GLU B 1 113 ? -14.07 26.297 -2.117 1 89.69 113 GLU B N 1
ATOM 4042 C CA . GLU B 1 113 ? -15.531 26.281 -2.033 1 89.69 113 GLU B CA 1
ATOM 4043 C C . GLU B 1 113 ? -16.156 26.125 -3.416 1 89.69 113 GLU B C 1
ATOM 4045 O O . GLU B 1 113 ? -17.141 25.406 -3.582 1 89.69 113 GLU B O 1
ATOM 4050 N N . PHE B 1 114 ? -15.594 26.781 -4.34 1 91.5 114 PHE B N 1
ATOM 4051 C CA . PHE B 1 114 ? -16.094 26.734 -5.707 1 91.5 114 PHE B CA 1
ATOM 4052 C C . PHE B 1 114 ? -15.953 25.328 -6.289 1 91.5 114 PHE B C 1
ATOM 4054 O O . PHE B 1 114 ? -16.891 24.812 -6.891 1 91.5 114 PHE B O 1
ATOM 4061 N N . VAL B 1 115 ? -14.844 24.781 -6.105 1 88.69 115 VAL B N 1
ATOM 4062 C CA . VAL B 1 115 ? -14.578 23.469 -6.656 1 88.69 115 VAL B CA 1
ATOM 4063 C C . VAL B 1 115 ? -15.531 22.438 -6.023 1 88.69 115 VAL B C 1
ATOM 4065 O O . VAL B 1 115 ? -16.094 21.609 -6.719 1 88.69 115 VAL B O 1
ATOM 4068 N N . VAL B 1 116 ? -15.695 22.531 -4.812 1 85.75 116 VAL B N 1
ATOM 4069 C CA . VAL B 1 116 ? -16.578 21.594 -4.105 1 85.75 116 VAL B CA 1
ATOM 4070 C C . VAL B 1 116 ? -18.016 21.781 -4.586 1 85.75 116 VAL B C 1
ATOM 4072 O O . VAL B 1 116 ? -18.734 20.797 -4.797 1 85.75 116 VAL B O 1
ATOM 4075 N N . LYS B 1 117 ? -18.406 22.969 -4.816 1 88.88 117 LYS B N 1
ATOM 4076 C CA . LYS B 1 117 ? -19.734 23.25 -5.332 1 88.88 117 LYS B CA 1
ATOM 4077 C C . LYS B 1 117 ? -19.906 22.734 -6.762 1 88.88 117 LYS B C 1
ATOM 4079 O O . LYS B 1 117 ? -20.969 22.234 -7.129 1 88.88 117 LYS B O 1
ATOM 4084 N N . LEU B 1 118 ? -18.906 22.891 -7.516 1 90.31 118 LEU B N 1
ATOM 4085 C CA . LEU B 1 118 ? -18.938 22.391 -8.883 1 90.31 118 LEU B CA 1
ATOM 4086 C C . LEU B 1 118 ? -19.156 20.891 -8.906 1 90.31 118 LEU B C 1
ATOM 4088 O O . LEU B 1 118 ? -19.922 20.375 -9.742 1 90.31 118 LEU B O 1
ATOM 4092 N N . PHE B 1 119 ? -18.484 20.172 -8.047 1 88.06 119 PHE B N 1
ATOM 4093 C CA . PHE B 1 119 ? -18.656 18.734 -7.961 1 88.06 119 PHE B CA 1
ATOM 4094 C C . PHE B 1 119 ? -20.094 18.375 -7.602 1 88.06 119 PHE B C 1
ATOM 4096 O O . PHE B 1 119 ? -20.625 17.359 -8.07 1 88.06 119 PHE B O 1
ATOM 4103 N N . SER B 1 120 ? -20.734 19.203 -6.852 1 85.12 120 SER B N 1
ATOM 4104 C CA . SER B 1 120 ? -22.094 18.938 -6.406 1 85.12 120 SER B CA 1
ATOM 4105 C C . SER B 1 120 ? -23.094 19.109 -7.543 1 85.12 120 SER B C 1
ATOM 4107 O O . SER B 1 120 ? -24.203 18.578 -7.488 1 85.12 120 SER B O 1
ATOM 4109 N N . TYR B 1 121 ? -22.688 19.812 -8.578 1 88.88 121 TYR B N 1
ATOM 4110 C CA . TYR B 1 121 ? -23.578 20.078 -9.711 1 88.88 121 TYR B CA 1
ATOM 4111 C C . TYR B 1 121 ? -23.422 18.984 -10.781 1 88.88 121 TYR B C 1
ATOM 4113 O O . TYR B 1 121 ? -24.234 18.922 -11.711 1 88.88 121 TYR B O 1
ATOM 4121 N N . MET B 1 122 ? -22.562 18.156 -10.586 1 89.88 122 MET B N 1
ATOM 4122 C CA . MET B 1 122 ? -22.344 17.109 -11.57 1 89.88 122 MET B CA 1
ATOM 4123 C C . MET B 1 122 ? -23.438 16.031 -11.461 1 89.88 122 MET B C 1
ATOM 4125 O O . MET B 1 122 ? -24.109 15.93 -10.438 1 89.88 122 MET B O 1
ATOM 4129 N N . PRO B 1 123 ? -23.609 15.312 -12.523 1 90.69 123 PRO B N 1
ATOM 4130 C CA . PRO B 1 123 ? -24.656 14.289 -12.492 1 90.69 123 PRO B CA 1
ATOM 4131 C C . PRO B 1 123 ? -24.5 13.328 -11.312 1 90.69 123 PRO B C 1
ATOM 4133 O O . PRO B 1 123 ? -25.5 12.898 -10.727 1 90.69 123 PRO B O 1
ATOM 4136 N N . TYR B 1 124 ? -23.359 12.945 -11.023 1 91.44 124 TYR B N 1
ATOM 4137 C CA . TYR B 1 124 ? -23.047 12.133 -9.852 1 91.44 124 TYR B CA 1
ATOM 4138 C C . TYR B 1 124 ? -22.188 12.906 -8.867 1 91.44 124 TYR B C 1
ATOM 4140 O O . TYR B 1 124 ? -21.031 13.234 -9.156 1 91.44 124 TYR B O 1
ATOM 4148 N N . ASN B 1 125 ? -22.844 13.203 -7.785 1 87.62 125 ASN B N 1
ATOM 4149 C CA . ASN B 1 125 ? -22.125 13.891 -6.719 1 87.62 125 ASN B CA 1
ATOM 4150 C C . ASN B 1 125 ? -21.219 12.93 -5.945 1 87.62 125 ASN B C 1
ATOM 4152 O O . ASN B 1 125 ? -21.688 12.195 -5.078 1 87.62 125 ASN B O 1
ATOM 4156 N N . PHE B 1 126 ? -19.938 13.047 -6.23 1 88.94 126 PHE B N 1
ATOM 4157 C CA . PHE B 1 126 ? -19.062 12.062 -5.613 1 88.94 126 PHE B CA 1
ATOM 4158 C C . PHE B 1 126 ? -18.359 12.641 -4.391 1 88.94 126 PHE B C 1
ATOM 4160 O O . PHE B 1 126 ? -17.453 12.023 -3.83 1 88.94 126 PHE B O 1
ATOM 4167 N N . THR B 1 127 ? -18.781 13.805 -3.912 1 80.62 127 THR B N 1
ATOM 4168 C CA . THR B 1 127 ? -18.156 14.43 -2.752 1 80.62 127 THR B CA 1
ATOM 4169 C C . THR B 1 127 ? -18.391 13.594 -1.494 1 80.62 127 THR B C 1
ATOM 4171 O O . THR B 1 127 ? -17.516 13.477 -0.643 1 80.62 127 THR B O 1
ATOM 4174 N N . SER B 1 128 ? -19.562 13.039 -1.415 1 78.38 128 SER B N 1
ATOM 4175 C CA . SER B 1 128 ? -19.875 12.234 -0.24 1 78.38 128 SER B CA 1
ATOM 4176 C C . SER B 1 128 ? -19 10.984 -0.18 1 78.38 128 SER B C 1
ATOM 4178 O O . SER B 1 128 ? -18.5 10.617 0.887 1 78.38 128 SER B O 1
ATOM 4180 N N . ASP B 1 129 ? -18.734 10.414 -1.365 1 84.5 129 ASP B N 1
ATOM 4181 C CA . ASP B 1 129 ? -17.922 9.195 -1.418 1 84.5 129 ASP B CA 1
ATOM 4182 C C . ASP B 1 129 ? -16.438 9.516 -1.29 1 84.5 129 ASP B C 1
ATOM 4184 O O . ASP B 1 129 ? -15.656 8.688 -0.812 1 84.5 129 ASP B O 1
ATOM 4188 N N . LEU B 1 130 ? -16.141 10.68 -1.69 1 82.88 130 LEU B N 1
ATOM 4189 C CA . LEU B 1 130 ? -14.742 11.117 -1.614 1 82.88 130 LEU B CA 1
ATOM 4190 C C . LEU B 1 130 ? -14.273 11.18 -0.166 1 82.88 130 LEU B C 1
ATOM 4192 O O . LEU B 1 130 ? -13.102 10.922 0.122 1 82.88 130 LEU B O 1
ATOM 4196 N N . GLY B 1 131 ? -15.164 11.453 0.766 1 76.44 131 GLY B N 1
ATOM 4197 C CA . GLY B 1 131 ? -14.844 11.492 2.184 1 76.44 131 GLY B CA 1
ATOM 4198 C C . GLY B 1 131 ? -14.359 10.164 2.729 1 76.44 131 GLY B C 1
ATOM 4199 O O . GLY B 1 131 ? -13.578 10.125 3.68 1 76.44 131 GLY B O 1
ATOM 4200 N N . SER B 1 132 ? -14.648 9.078 2.051 1 80.75 132 SER B N 1
ATOM 4201 C CA . SER B 1 132 ? -14.281 7.746 2.51 1 80.75 132 SER B CA 1
ATOM 4202 C C . SER B 1 132 ? -12.781 7.496 2.338 1 80.75 132 SER B C 1
ATOM 4204 O O . SER B 1 132 ? -12.242 6.547 2.902 1 80.75 132 SER B O 1
ATOM 4206 N N . VAL B 1 133 ? -12.156 8.352 1.624 1 84.44 133 VAL B N 1
ATOM 4207 C CA . VAL B 1 133 ? -10.719 8.227 1.43 1 84.44 133 VAL B CA 1
ATOM 4208 C C . VAL B 1 133 ? -10.008 8.273 2.781 1 84.44 133 VAL B C 1
ATOM 4210 O O . VAL B 1 133 ? -8.984 7.605 2.975 1 84.44 133 VAL B O 1
ATOM 4213 N N . SER B 1 134 ? -10.578 8.977 3.73 1 81 134 SER B N 1
ATOM 4214 C CA . SER B 1 134 ? -9.945 9.164 5.031 1 81 134 SER B CA 1
ATOM 4215 C C . SER B 1 134 ? -10.516 8.195 6.066 1 81 134 SER B C 1
ATOM 4217 O O . SER B 1 134 ? -10.25 8.336 7.262 1 81 134 SER B O 1
ATOM 4219 N N . GLY B 1 135 ? -11.281 7.234 5.648 1 80.31 135 GLY B N 1
ATOM 4220 C CA . GLY B 1 135 ? -12.023 6.363 6.551 1 80.31 135 GLY B CA 1
ATOM 4221 C C . GLY B 1 135 ? -11.125 5.535 7.449 1 80.31 135 GLY B C 1
ATOM 4222 O O . GLY B 1 135 ? -11.508 5.188 8.57 1 80.31 135 GLY B O 1
ATOM 4223 N N . TYR B 1 136 ? -9.938 5.258 7 1 86.31 136 TYR B N 1
ATOM 4224 C CA . TYR B 1 136 ? -9.086 4.348 7.762 1 86.31 136 TYR B CA 1
ATOM 4225 C C . TYR B 1 136 ? -8.094 5.121 8.617 1 86.31 136 TYR B C 1
ATOM 4227 O O . TYR B 1 136 ? -7.332 4.523 9.391 1 86.31 136 TYR B O 1
ATOM 4235 N N . ILE B 1 137 ? -8.102 6.387 8.594 1 79.12 137 ILE B N 1
ATOM 4236 C CA . ILE B 1 137 ? -7.07 7.168 9.258 1 79.12 137 ILE B CA 1
ATOM 4237 C C . ILE B 1 137 ? -7.363 7.246 10.758 1 79.12 137 ILE B C 1
ATOM 4239 O O . ILE B 1 137 ? -6.449 7.152 11.578 1 79.12 137 ILE B O 1
ATOM 4243 N N . THR B 1 138 ? -8.648 7.27 11.164 1 73.25 138 THR B N 1
ATOM 4244 C CA . THR B 1 138 ? -9.023 7.578 12.547 1 73.25 138 THR B CA 1
ATOM 4245 C C . THR B 1 138 ? -8.43 6.555 13.508 1 73.25 138 THR B C 1
ATOM 4247 O O . THR B 1 138 ? -7.699 6.918 14.43 1 73.25 138 THR B O 1
ATOM 4250 N N . VAL B 1 139 ? -8.656 5.293 13.289 1 77.19 139 VAL B N 1
ATOM 4251 C CA . VAL B 1 139 ? -8.188 4.289 14.234 1 77.19 139 VAL B CA 1
ATOM 4252 C C . VAL B 1 139 ? -6.793 3.812 13.844 1 77.19 139 VAL B C 1
ATOM 4254 O O . VAL B 1 139 ? -5.934 3.605 14.703 1 77.19 139 VAL B O 1
ATOM 4257 N N . ALA B 1 140 ? -6.5 3.809 12.555 1 85.56 140 ALA B N 1
ATOM 4258 C CA . ALA B 1 140 ? -5.234 3.262 12.078 1 85.56 140 ALA B CA 1
ATOM 4259 C C . ALA B 1 140 ? -4.059 4.121 12.531 1 85.56 140 ALA B C 1
ATOM 4261 O O . ALA B 1 140 ? -2.959 3.609 12.766 1 85.56 140 ALA B O 1
ATOM 4262 N N . PHE B 1 141 ? -4.348 5.316 12.727 1 79.5 141 PHE B N 1
ATOM 4263 C CA . PHE B 1 141 ? -3.27 6.234 13.078 1 79.5 141 PHE B CA 1
ATOM 4264 C C . PHE B 1 141 ? -2.729 5.922 14.469 1 79.5 141 PHE B C 1
ATOM 4266 O O . PHE B 1 141 ? -1.604 6.301 14.805 1 79.5 141 PHE B O 1
ATOM 4273 N N . ALA B 1 142 ? -3.441 5.195 15.289 1 86.81 142 ALA B N 1
ATOM 4274 C CA . ALA B 1 142 ? -3.035 4.891 16.656 1 86.81 142 ALA B CA 1
ATOM 4275 C C . ALA B 1 142 ? -1.822 3.965 16.672 1 86.81 142 ALA B C 1
ATOM 4277 O O . ALA B 1 142 ? -1.157 3.824 17.703 1 86.81 142 ALA B O 1
ATOM 4278 N N . VAL B 1 143 ? -1.539 3.432 15.539 1 93.44 143 VAL B N 1
ATOM 4279 C CA . VAL B 1 143 ? -0.476 2.432 15.539 1 93.44 143 VAL B CA 1
ATOM 4280 C C . VAL B 1 143 ? 0.86 3.098 15.211 1 93.44 143 VAL B C 1
ATOM 4282 O O . VAL B 1 143 ? 1.921 2.494 15.391 1 93.44 143 VAL B O 1
ATOM 4285 N N . PHE B 1 144 ? 0.904 4.379 14.82 1 90.31 144 PHE B N 1
ATOM 4286 C CA . PHE B 1 144 ? 2.129 4.969 14.297 1 90.31 144 PHE B CA 1
ATOM 4287 C C . PHE B 1 144 ? 3.223 4.98 15.359 1 90.31 144 PHE B C 1
ATOM 4289 O O . PHE B 1 144 ? 4.402 4.82 15.039 1 90.31 144 PHE B O 1
ATOM 4296 N N . PRO B 1 145 ? 2.891 5.133 16.703 1 91 145 PRO B N 1
ATOM 4297 C CA . PRO B 1 145 ? 3.977 5.074 17.688 1 91 145 PRO B CA 1
ATOM 4298 C C . PRO B 1 145 ? 4.684 3.723 17.703 1 91 145 PRO B C 1
ATOM 4300 O O . PRO B 1 145 ? 5.91 3.662 17.844 1 91 145 PRO B O 1
ATOM 4303 N N . ALA B 1 146 ? 3.922 2.672 17.594 1 96.12 146 ALA B N 1
ATOM 4304 C CA . ALA B 1 146 ? 4.523 1.342 17.547 1 96.12 146 ALA B CA 1
ATOM 4305 C C . ALA B 1 146 ? 5.473 1.209 16.359 1 96.12 146 ALA B C 1
ATOM 4307 O O . ALA B 1 146 ? 6.566 0.65 16.484 1 96.12 146 ALA B O 1
ATOM 4308 N N . VAL B 1 147 ? 5.062 1.715 15.258 1 95.38 147 VAL B N 1
ATOM 4309 C CA . VAL B 1 147 ? 5.891 1.681 14.062 1 95.38 147 VAL B CA 1
ATOM 4310 C C . VAL B 1 147 ? 7.145 2.523 14.273 1 95.38 147 VAL B C 1
ATOM 4312 O O . VAL B 1 147 ? 8.25 2.111 13.898 1 95.38 147 VAL B O 1
ATOM 4315 N N . GLY B 1 148 ? 6.953 3.715 14.859 1 93.69 148 GLY B N 1
ATOM 4316 C CA . GLY B 1 148 ? 8.102 4.562 15.148 1 93.69 148 GLY B CA 1
ATOM 4317 C C . GLY B 1 148 ? 9.094 3.912 16.094 1 93.69 148 GLY B C 1
ATOM 4318 O O . GLY B 1 148 ? 10.305 4.008 15.875 1 93.69 148 GLY B O 1
ATOM 4319 N N . ILE B 1 149 ? 8.609 3.242 17.078 1 95.38 149 ILE B N 1
ATOM 4320 C CA . ILE B 1 149 ? 9.453 2.527 18.031 1 95.38 149 ILE B CA 1
ATOM 4321 C C . ILE B 1 149 ? 10.219 1.415 17.312 1 95.38 149 ILE B C 1
ATOM 4323 O O . ILE B 1 149 ? 11.398 1.194 17.578 1 95.38 149 ILE B O 1
ATOM 4327 N N . ALA B 1 150 ? 9.555 0.708 16.422 1 96.5 150 ALA B N 1
ATOM 4328 C CA . ALA B 1 150 ? 10.219 -0.35 15.664 1 96.5 150 ALA B CA 1
ATOM 4329 C C . ALA B 1 150 ? 11.359 0.213 14.828 1 96.5 150 ALA B C 1
ATOM 4331 O O . ALA B 1 150 ? 12.43 -0.394 14.734 1 96.5 150 ALA B O 1
ATOM 4332 N N . TYR B 1 151 ? 11.148 1.326 14.258 1 93.94 151 TYR B N 1
ATOM 4333 C CA . TYR B 1 151 ? 12.164 1.966 13.43 1 93.94 151 TYR B CA 1
ATOM 4334 C C . TYR B 1 151 ? 13.352 2.412 14.266 1 93.94 151 TYR B C 1
ATOM 4336 O O . TYR B 1 151 ? 14.508 2.295 13.836 1 93.94 151 TYR B O 1
ATOM 4344 N N . GLN B 1 152 ? 13.039 2.91 15.422 1 93.25 152 GLN B N 1
ATOM 4345 C CA . GLN B 1 152 ? 14.094 3.508 16.234 1 93.25 152 GLN B CA 1
ATOM 4346 C C . GLN B 1 152 ? 14.719 2.477 17.172 1 93.25 152 GLN B C 1
ATOM 4348 O O . GLN B 1 152 ? 15.938 2.49 17.391 1 93.25 152 GLN B O 1
ATOM 4353 N N . HIS B 1 153 ? 13.992 1.552 17.75 1 94.88 153 HIS B N 1
ATOM 4354 C CA . HIS B 1 153 ? 14.469 0.71 18.828 1 94.88 153 HIS B CA 1
ATOM 4355 C C . HIS B 1 153 ? 14.359 -0.769 18.469 1 94.88 153 HIS B C 1
ATOM 4357 O O . HIS B 1 153 ? 14.734 -1.633 19.266 1 94.88 153 HIS B O 1
ATOM 4363 N N . GLY B 1 154 ? 13.82 -1.047 17.344 1 95.06 154 GLY B N 1
ATOM 4364 C CA . GLY B 1 154 ? 13.797 -2.432 16.906 1 95.06 154 GLY B CA 1
ATOM 4365 C C . GLY B 1 154 ? 12.406 -3.033 16.906 1 95.06 154 GLY B C 1
ATOM 4366 O O . GLY B 1 154 ? 11.492 -2.502 17.547 1 95.06 154 GLY B O 1
ATOM 4367 N N . PHE B 1 155 ? 12.289 -4.211 16.266 1 95.81 155 PHE B N 1
ATOM 4368 C CA . PHE B 1 155 ? 11.016 -4.875 16.016 1 95.81 155 PHE B CA 1
ATOM 4369 C C . PHE B 1 155 ? 10.375 -5.34 17.312 1 95.81 155 PHE B C 1
ATOM 4371 O O . PHE B 1 155 ? 9.156 -5.207 17.5 1 95.81 155 PHE B O 1
ATOM 4378 N N . LYS B 1 156 ? 11.102 -5.941 18.188 1 96.44 156 LYS B N 1
ATOM 4379 C CA . LYS B 1 156 ? 10.547 -6.5 19.422 1 96.44 156 LYS B CA 1
ATOM 4380 C C . LYS B 1 156 ? 9.859 -5.422 20.25 1 96.44 156 LYS B C 1
ATOM 4382 O O . LYS B 1 156 ? 8.742 -5.621 20.734 1 96.44 156 LYS B O 1
ATOM 4387 N N . LYS B 1 157 ? 10.492 -4.277 20.406 1 96.69 157 LYS B N 1
ATOM 4388 C CA . LYS B 1 157 ? 9.906 -3.176 21.172 1 96.69 157 LYS B CA 1
ATOM 4389 C C . LYS B 1 157 ? 8.703 -2.586 20.438 1 96.69 157 LYS B C 1
ATOM 4391 O O . LYS B 1 157 ? 7.715 -2.199 21.062 1 96.69 157 LYS B O 1
ATOM 4396 N N . GLY B 1 158 ? 8.859 -2.475 19.141 1 97.31 158 GLY B N 1
ATOM 4397 C CA . GLY B 1 158 ? 7.723 -2.025 18.344 1 97.31 158 GLY B CA 1
ATOM 4398 C C . GLY B 1 158 ? 6.52 -2.945 18.453 1 97.31 158 GLY B C 1
ATOM 4399 O O . GLY B 1 158 ? 5.387 -2.48 18.594 1 97.31 158 GLY B O 1
ATOM 4400 N N . MET B 1 159 ? 6.773 -4.254 18.406 1 96.62 159 MET B N 1
ATOM 4401 C CA . MET B 1 159 ? 5.703 -5.242 18.531 1 96.62 159 MET B CA 1
ATOM 4402 C C . MET B 1 159 ? 5.039 -5.156 19.906 1 96.62 159 MET B C 1
ATOM 4404 O O . MET B 1 159 ? 3.816 -5.25 20.016 1 96.62 159 MET B O 1
ATOM 4408 N N . THR B 1 160 ? 5.824 -4.977 20.922 1 97.12 160 THR B N 1
ATOM 4409 C CA . THR B 1 160 ? 5.281 -4.82 22.266 1 97.12 160 THR B CA 1
ATOM 4410 C C . THR B 1 160 ? 4.371 -3.6 22.344 1 97.12 160 THR B C 1
ATOM 4412 O O . THR B 1 160 ? 3.27 -3.674 22.906 1 97.12 160 THR B O 1
ATOM 4415 N N . ALA B 1 161 ? 4.832 -2.488 21.812 1 96.81 161 ALA B N 1
ATOM 4416 C CA . ALA B 1 161 ? 4.012 -1.278 21.781 1 96.81 161 ALA B CA 1
ATOM 4417 C C . ALA B 1 161 ? 2.729 -1.5 21 1 96.81 161 ALA B C 1
ATOM 4419 O O . ALA B 1 161 ? 1.673 -0.971 21.359 1 96.81 161 ALA B O 1
ATOM 4420 N N . GLY B 1 162 ? 2.852 -2.236 19.906 1 96.44 162 GLY B N 1
ATOM 4421 C CA . GLY B 1 162 ? 1.669 -2.576 19.141 1 96.44 162 GLY B CA 1
ATOM 4422 C C . GLY B 1 162 ? 0.656 -3.393 19.922 1 96.44 162 GLY B C 1
ATOM 4423 O O . GLY B 1 162 ? -0.545 -3.125 19.859 1 96.44 162 GLY B O 1
ATOM 4424 N N . ILE B 1 163 ? 1.136 -4.363 20.609 1 96.94 163 ILE B N 1
ATOM 4425 C CA . ILE B 1 163 ? 0.271 -5.215 21.422 1 96.94 163 ILE B CA 1
ATOM 4426 C C . ILE B 1 163 ? -0.393 -4.379 22.516 1 96.94 163 ILE B C 1
ATOM 4428 O O . ILE B 1 163 ? -1.592 -4.516 22.781 1 96.94 163 ILE B O 1
ATOM 4432 N N . VAL B 1 164 ? 0.325 -3.484 23.156 1 96.25 164 VAL B N 1
ATOM 4433 C CA . VAL B 1 164 ? -0.215 -2.607 24.188 1 96.25 164 VAL B CA 1
ATOM 4434 C C . VAL B 1 164 ? -1.274 -1.688 23.594 1 96.25 164 VAL B C 1
ATOM 4436 O O . VAL B 1 164 ? -2.326 -1.464 24.188 1 96.25 164 VAL B O 1
ATOM 4439 N N . THR B 1 165 ? -0.964 -1.137 22.422 1 94.38 165 THR B N 1
ATOM 4440 C CA . THR B 1 165 ? -1.914 -0.278 21.719 1 94.38 165 THR B CA 1
ATOM 4441 C C . THR B 1 165 ? -3.225 -1.016 21.469 1 94.38 165 THR B C 1
ATOM 4443 O O . THR B 1 165 ? -4.305 -0.484 21.734 1 94.38 165 THR B O 1
ATOM 4446 N N . LEU B 1 166 ? -3.145 -2.262 21.047 1 95.25 166 LEU B N 1
ATOM 4447 C CA . LEU B 1 166 ? -4.324 -3.078 20.797 1 95.25 166 LEU B CA 1
ATOM 4448 C C . LEU B 1 166 ? -5.078 -3.373 22.094 1 95.25 166 LEU B C 1
ATOM 4450 O O . LEU B 1 166 ? -6.305 -3.271 22.141 1 95.25 166 LEU B O 1
ATOM 4454 N N . LEU B 1 167 ? -4.375 -3.713 23.062 1 95.25 167 LEU B N 1
ATOM 4455 C CA . LEU B 1 167 ? -4.98 -4.059 24.344 1 95.25 167 LEU B CA 1
ATOM 4456 C C . LEU B 1 167 ? -5.711 -2.861 24.938 1 95.25 167 LEU B C 1
ATOM 4458 O O . LEU B 1 167 ? -6.84 -2.994 25.422 1 95.25 167 LEU B O 1
ATOM 4462 N N . VAL B 1 168 ? -5.086 -1.718 24.922 1 92.69 168 VAL B N 1
ATOM 4463 C CA . VAL B 1 168 ? -5.695 -0.511 25.469 1 92.69 168 VAL B CA 1
ATOM 4464 C C . VAL B 1 168 ? -6.957 -0.168 24.688 1 92.69 168 VAL B C 1
ATOM 4466 O O . VAL B 1 168 ? -7.973 0.224 25.266 1 92.69 168 VAL B O 1
ATOM 4469 N N . TYR B 1 169 ? -6.887 -0.332 23.391 1 92.69 169 TYR B N 1
ATOM 4470 C CA . TYR B 1 169 ? -8.055 -0.066 22.562 1 92.69 169 TYR B CA 1
ATOM 4471 C C . TYR B 1 169 ? -9.242 -0.919 23 1 92.69 169 TYR B C 1
ATOM 4473 O O . TYR B 1 169 ? -10.32 -0.395 23.281 1 92.69 169 TYR B O 1
ATOM 4481 N N . PHE B 1 170 ? -9.039 -2.217 23.141 1 94.44 170 PHE B N 1
ATOM 4482 C CA . PHE B 1 170 ? -10.141 -3.125 23.453 1 94.44 170 PHE B CA 1
ATOM 4483 C C . PHE B 1 170 ? -10.594 -2.941 24.891 1 94.44 170 PHE B C 1
ATOM 4485 O O . PHE B 1 170 ? -11.789 -3.041 25.188 1 94.44 170 PHE B O 1
ATOM 4492 N N . LEU B 1 171 ? -9.695 -2.625 25.797 1 93.62 171 LEU B N 1
ATOM 4493 C CA . LEU B 1 171 ? -10.047 -2.416 27.203 1 93.62 171 LEU B CA 1
ATOM 4494 C C . LEU B 1 171 ? -10.875 -1.146 27.375 1 93.62 171 LEU B C 1
ATOM 4496 O O . LEU B 1 171 ? -11.844 -1.128 28.125 1 93.62 171 LEU B O 1
ATOM 4500 N N . VAL B 1 172 ? -10.492 -0.142 26.672 1 88.81 172 VAL B N 1
ATOM 4501 C CA . VAL B 1 172 ? -11.211 1.122 26.781 1 88.81 172 VAL B CA 1
ATOM 4502 C C . VAL B 1 172 ? -12.578 1.001 26.094 1 88.81 172 VAL B C 1
ATOM 4504 O O . VAL B 1 172 ? -13.562 1.581 26.562 1 88.81 172 VAL B O 1
ATOM 4507 N N . LYS B 1 1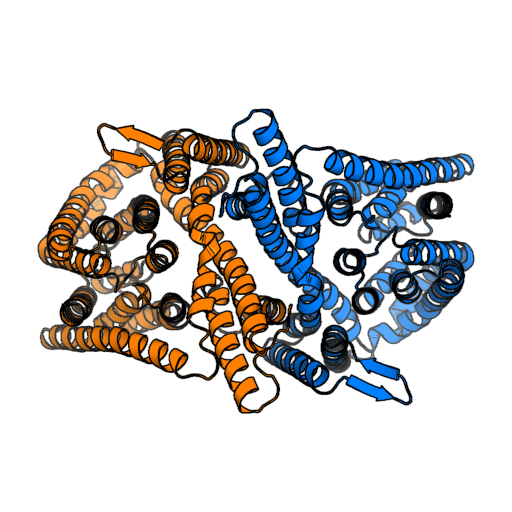73 ? -12.625 0.295 24.984 1 88.25 173 LYS B N 1
ATOM 4508 C CA . LYS B 1 173 ? -13.906 0.081 24.328 1 88.25 173 LYS B CA 1
ATOM 4509 C C . LYS B 1 173 ? -14.883 -0.643 25.25 1 88.25 173 LYS B C 1
ATOM 4511 O O . LYS B 1 173 ? -16.078 -0.339 25.266 1 88.25 173 LYS B O 1
ATOM 4516 N N . LYS B 1 174 ? -14.375 -1.518 25.953 1 89.75 174 LYS B N 1
ATOM 4517 C CA . LYS B 1 174 ? -15.234 -2.309 26.828 1 89.75 174 LYS B CA 1
ATOM 4518 C C . LYS B 1 174 ? -15.5 -1.584 28.141 1 89.75 174 LYS B C 1
ATOM 4520 O O . LYS B 1 174 ? -16.641 -1.505 28.594 1 89.75 174 LYS B O 1
ATOM 4525 N N . PHE B 1 175 ? -14.492 -0.984 28.766 1 88.12 175 PHE B N 1
ATOM 4526 C CA . PHE B 1 175 ? -14.586 -0.485 30.125 1 88.12 175 PHE B CA 1
ATOM 4527 C C . PHE B 1 175 ? -14.5 1.036 30.156 1 88.12 175 PHE B C 1
ATOM 4529 O O . PHE B 1 175 ? -14.578 1.648 31.234 1 88.12 175 PHE B O 1
ATOM 4536 N N . GLY B 1 176 ? -14.352 1.627 29.109 1 82 176 GLY B N 1
ATOM 4537 C CA . GLY B 1 176 ? -14.031 3.043 29.062 1 82 176 GLY B CA 1
ATOM 4538 C C . GLY B 1 176 ? -15.242 3.938 29.25 1 82 176 GLY B C 1
ATOM 4539 O O . GLY B 1 176 ? -15.148 5.16 29.109 1 82 176 GLY B O 1
ATOM 4540 N N . THR B 1 177 ? -16.422 3.348 29.359 1 76.12 177 THR B N 1
ATOM 4541 C CA . THR B 1 177 ? -17.625 4.148 29.609 1 76.12 177 THR B CA 1
ATOM 4542 C C . THR B 1 177 ? -17.984 4.109 31.078 1 76.12 177 THR B C 1
ATOM 4544 O O . THR B 1 177 ? -18.156 3.031 31.656 1 76.12 177 THR B O 1
ATOM 4547 N N . PHE B 1 178 ? -17.812 5.266 31.672 1 78.06 178 PHE B N 1
ATOM 4548 C CA . PHE B 1 178 ? -18.156 5.324 33.094 1 78.06 178 PHE B CA 1
ATOM 4549 C C . PHE B 1 178 ? -19.172 6.434 33.375 1 78.06 178 PHE B C 1
ATOM 4551 O O . PHE B 1 178 ? -19.297 7.363 32.562 1 78.06 178 PHE B O 1
ATOM 4558 N N . THR B 1 179 ? -20.156 6.102 34.156 1 70.12 179 THR B N 1
ATOM 4559 C CA . THR B 1 179 ? -21.203 7.047 34.531 1 70.12 179 THR B CA 1
ATOM 4560 C C . THR B 1 179 ? -20.719 7.957 35.656 1 70.12 179 THR B C 1
ATOM 4562 O O . THR B 1 179 ? -20.266 7.48 36.688 1 70.12 179 THR B O 1
ATOM 4565 N N . ILE B 1 180 ? -20.406 9.094 35.312 1 61.22 180 ILE B N 1
ATOM 4566 C CA . ILE B 1 180 ? -20.078 10.07 36.344 1 61.22 180 ILE B CA 1
ATOM 4567 C C . ILE B 1 180 ? -21.297 10.969 36.594 1 61.22 180 ILE B C 1
ATOM 4569 O O . ILE B 1 180 ? -21.641 11.789 35.75 1 61.22 180 ILE B O 1
ATOM 4573 N N . GLY B 1 181 ? -21.734 10.969 37.75 1 63.25 181 GLY B N 1
ATOM 4574 C CA . GLY B 1 181 ? -22.969 11.688 38.031 1 63.25 181 GLY B CA 1
ATOM 4575 C C . GLY B 1 181 ? -24.094 11.336 37.094 1 63.25 181 GLY B C 1
ATOM 4576 O O . GLY B 1 181 ? -24.422 10.156 36.906 1 63.25 181 GLY B O 1
ATOM 4577 N N . ALA B 1 182 ? -24.812 12.344 36.562 1 63.62 182 ALA B N 1
ATOM 4578 C CA . ALA B 1 182 ? -25.922 12.156 35.625 1 63.62 182 ALA B CA 1
ATOM 4579 C C . ALA B 1 182 ? -25.438 11.961 34.219 1 63.62 182 ALA B C 1
ATOM 4581 O O . ALA B 1 182 ? -26.203 11.602 33.312 1 63.62 182 ALA B O 1
ATOM 4582 N N . GLY B 1 183 ? -24.078 12.133 33.938 1 62.5 183 GLY B N 1
ATOM 4583 C CA . GLY B 1 183 ? -23.594 12.094 32.562 1 62.5 183 GLY B CA 1
ATOM 4584 C C . GLY B 1 183 ? -22.719 10.891 32.281 1 62.5 183 GLY B C 1
ATOM 4585 O O . GLY B 1 183 ? -22.109 10.32 33.188 1 62.5 183 GLY B O 1
ATOM 4586 N N . LYS B 1 184 ? -22.922 10.227 31.172 1 65.5 184 LYS B N 1
ATOM 4587 C CA . LYS B 1 184 ? -22.094 9.125 30.688 1 65.5 184 LYS B CA 1
ATOM 4588 C C . LYS B 1 184 ? -20.859 9.648 29.953 1 65.5 184 LYS B C 1
ATOM 4590 O O . LYS B 1 184 ? -20.969 10.5 29.062 1 65.5 184 LYS B O 1
ATOM 4595 N N . VAL B 1 185 ? -19.672 9.445 30.609 1 64.88 185 VAL B N 1
ATOM 4596 C CA . VAL B 1 185 ? -18.438 9.852 29.969 1 64.88 185 VAL B CA 1
ATOM 4597 C C . VAL B 1 185 ? -17.781 8.633 29.312 1 64.88 185 VAL B C 1
ATOM 4599 O O . VAL B 1 185 ? -17.656 7.578 29.938 1 64.88 185 VAL B O 1
ATOM 4602 N N . SER B 1 186 ? -17.578 8.727 28.031 1 74.38 186 SER B N 1
ATOM 4603 C CA . SER B 1 186 ? -16.922 7.641 27.297 1 74.38 186 SER B CA 1
ATOM 4604 C C . SER B 1 186 ? -15.555 8.062 26.797 1 74.38 186 SER B C 1
ATOM 4606 O O . SER B 1 186 ? -15.422 9.102 26.141 1 74.38 186 SER B O 1
ATOM 4608 N N . LEU B 1 187 ? -14.578 7.348 27.203 1 75.5 187 LEU B N 1
ATOM 4609 C CA . LEU B 1 187 ? -13.227 7.578 26.703 1 75.5 187 LEU B CA 1
ATOM 4610 C C . LEU B 1 187 ? -13.117 7.156 25.234 1 75.5 187 LEU B C 1
ATOM 4612 O O . LEU B 1 187 ? -13.742 6.184 24.812 1 75.5 187 LEU B O 1
ATOM 4616 N N . ASN B 1 188 ? -12.391 7.957 24.531 1 77.12 188 ASN B N 1
ATOM 4617 C CA . ASN B 1 188 ? -12.109 7.621 23.141 1 77.12 188 ASN B CA 1
ATOM 4618 C C . ASN B 1 188 ? -11.062 6.52 23.016 1 77.12 188 ASN B C 1
ATOM 4620 O O . ASN B 1 188 ? -9.883 6.742 23.297 1 77.12 188 ASN B O 1
ATOM 4624 N N . ALA B 1 189 ? -11.461 5.383 22.641 1 83.88 189 ALA B N 1
ATOM 4625 C CA . ALA B 1 189 ? -10.586 4.211 22.594 1 83.88 189 ALA B CA 1
ATOM 4626 C C . ALA B 1 189 ? -9.398 4.438 21.672 1 83.88 189 ALA B C 1
ATOM 4628 O O . ALA B 1 189 ? -8.266 4.059 22 1 83.88 189 ALA B O 1
ATOM 4629 N N . GLU B 1 190 ? -9.609 5.051 20.516 1 82.44 190 GLU B N 1
ATOM 4630 C CA . GLU B 1 190 ? -8.547 5.324 19.547 1 82.44 190 GLU B CA 1
ATOM 4631 C C . GLU B 1 190 ? -7.496 6.27 20.141 1 82.44 190 GLU B C 1
ATOM 4633 O O . GLU B 1 190 ? -6.297 6.031 20 1 82.44 190 GLU B O 1
ATOM 4638 N N . GLY B 1 191 ? -8.008 7.301 20.797 1 77.62 191 GLY B N 1
ATOM 4639 C CA . GLY B 1 191 ? -7.113 8.266 21.406 1 77.62 191 GLY B CA 1
ATOM 4640 C C . GLY B 1 191 ? -6.289 7.688 22.531 1 77.62 191 GLY B C 1
ATOM 4641 O O . GLY B 1 191 ? -5.098 7.973 22.656 1 77.62 191 GLY B O 1
ATOM 4642 N N . MET B 1 192 ? -6.906 6.875 23.328 1 82.62 192 MET B N 1
ATOM 4643 C CA . MET B 1 192 ? -6.199 6.27 24.453 1 82.62 192 MET B CA 1
ATOM 4644 C C . MET B 1 192 ? -5.16 5.262 23.969 1 82.62 192 MET B C 1
ATOM 4646 O O . MET B 1 192 ? -4.09 5.137 24.562 1 82.62 192 MET B O 1
ATOM 4650 N N . ALA B 1 193 ? -5.527 4.539 22.953 1 89.56 193 ALA B N 1
ATOM 4651 C CA . ALA B 1 193 ? -4.574 3.602 22.375 1 89.56 193 ALA B CA 1
ATOM 4652 C C . ALA B 1 193 ? -3.344 4.332 21.844 1 89.56 193 ALA B C 1
ATOM 4654 O O . ALA B 1 193 ? -2.211 3.902 22.078 1 89.56 193 ALA B O 1
ATOM 4655 N N . MET B 1 194 ? -3.594 5.41 21.125 1 85.25 194 MET B N 1
ATOM 4656 C CA . MET B 1 194 ? -2.49 6.203 20.594 1 85.25 194 MET B CA 1
ATOM 4657 C C . MET B 1 194 ? -1.637 6.773 21.719 1 85.25 194 MET B C 1
ATOM 4659 O O . MET B 1 194 ? -0.408 6.789 21.641 1 85.25 194 MET B O 1
ATOM 4663 N N . LEU B 1 195 ? -2.291 7.262 22.75 1 82 195 LEU B N 1
ATOM 4664 C CA . LEU B 1 195 ? -1.595 7.832 23.906 1 82 195 LEU B CA 1
ATOM 4665 C C . LEU B 1 195 ? -0.677 6.797 24.547 1 82 195 LEU B C 1
ATOM 4667 O O . LEU B 1 195 ? 0.466 7.105 24.891 1 82 195 LEU B O 1
ATOM 4671 N N . ALA B 1 196 ? -1.16 5.617 24.766 1 90.31 196 ALA B N 1
ATOM 4672 C CA . ALA B 1 196 ? -0.344 4.551 25.344 1 90.31 196 ALA B CA 1
ATOM 4673 C C . ALA B 1 196 ? 0.905 4.301 24.5 1 90.31 196 ALA B C 1
ATOM 4675 O O . ALA B 1 196 ? 2.004 4.152 25.047 1 90.31 196 ALA B O 1
ATOM 4676 N N . GLY B 1 197 ? 0.691 4.23 23.172 1 91.81 197 GLY B N 1
ATOM 4677 C CA . GLY B 1 197 ? 1.834 4.078 22.281 1 91.81 197 GLY B CA 1
ATOM 4678 C C . GLY B 1 197 ? 2.826 5.219 22.391 1 91.81 197 GLY B C 1
ATOM 4679 O O . GLY B 1 197 ? 4.039 4.996 22.391 1 91.81 197 GLY B O 1
ATOM 4680 N N . MET B 1 198 ? 2.312 6.41 22.516 1 86.25 198 MET B N 1
ATOM 4681 C CA . MET B 1 198 ? 3.166 7.594 22.594 1 86.25 198 MET B CA 1
ATOM 4682 C C . MET B 1 198 ? 3.965 7.602 23.891 1 86.25 198 MET B C 1
ATOM 4684 O O . MET B 1 198 ? 5.141 7.969 23.906 1 86.25 198 MET B O 1
ATOM 4688 N N . ILE B 1 199 ? 3.354 7.254 24.969 1 88.5 199 ILE B N 1
ATOM 4689 C CA . ILE B 1 199 ? 4.047 7.172 26.25 1 88.5 199 ILE B CA 1
ATOM 4690 C C . ILE B 1 199 ? 5.203 6.18 26.156 1 88.5 199 ILE B C 1
ATOM 4692 O O . ILE B 1 199 ? 6.324 6.484 26.562 1 88.5 199 ILE B O 1
ATOM 4696 N N . MET B 1 200 ? 4.949 5.074 25.547 1 94.38 200 MET B N 1
ATOM 4697 C CA . MET B 1 200 ? 6.004 4.078 25.391 1 94.38 200 MET B CA 1
ATOM 4698 C C . MET B 1 200 ? 7.121 4.613 24.5 1 94.38 200 MET B C 1
ATOM 4700 O O . MET B 1 200 ? 8.297 4.352 24.75 1 94.38 200 MET B O 1
ATOM 4704 N N . MET B 1 201 ? 6.727 5.289 23.453 1 91 201 MET B N 1
ATOM 4705 C CA . MET B 1 201 ? 7.711 5.855 22.547 1 91 201 MET B CA 1
ATOM 4706 C C . MET B 1 201 ? 8.641 6.82 23.266 1 91 201 MET B C 1
ATOM 4708 O O . MET B 1 201 ? 9.859 6.766 23.094 1 91 201 MET B O 1
ATOM 4712 N N . ILE B 1 202 ? 8.086 7.617 24.125 1 85.62 202 ILE B N 1
ATOM 4713 C CA . ILE B 1 202 ? 8.852 8.602 24.875 1 85.62 202 ILE B CA 1
ATOM 4714 C C . ILE B 1 202 ? 9.734 7.898 25.906 1 85.62 202 ILE B C 1
ATOM 4716 O O . ILE B 1 202 ? 10.906 8.258 26.078 1 85.62 202 ILE B O 1
ATOM 4720 N N . VAL B 1 203 ? 9.203 6.934 26.531 1 90.44 203 VAL B N 1
ATOM 4721 C CA . VAL B 1 203 ? 9.953 6.188 27.531 1 90.44 203 VAL B CA 1
ATOM 4722 C C . VAL B 1 203 ? 11.164 5.516 26.891 1 90.44 203 VAL B C 1
ATOM 4724 O O . VAL B 1 203 ? 12.281 5.605 27.406 1 90.44 203 VAL B O 1
ATOM 4727 N N . TYR B 1 204 ? 11.008 4.82 25.719 1 93.19 204 TYR B N 1
ATOM 4728 C CA . TYR B 1 204 ? 12.109 4.168 25.031 1 93.19 204 TYR B CA 1
ATOM 4729 C C . TYR B 1 204 ? 13.141 5.191 24.562 1 93.19 204 TYR B C 1
ATOM 4731 O O . TYR B 1 204 ? 14.352 4.941 24.625 1 93.19 204 TYR B O 1
ATOM 4739 N N . ALA B 1 205 ? 12.68 6.301 24.141 1 87.88 205 ALA B N 1
ATOM 4740 C CA . ALA B 1 205 ? 13.578 7.34 23.656 1 87.88 205 ALA B CA 1
ATOM 4741 C C . ALA B 1 205 ? 14.383 7.961 24.797 1 87.88 205 ALA B C 1
ATOM 4743 O O . ALA B 1 205 ? 15.555 8.297 24.625 1 87.88 205 ALA B O 1
ATOM 4744 N N . ALA B 1 206 ? 13.797 8.094 25.922 1 85 206 ALA B N 1
ATOM 4745 C CA . ALA B 1 206 ? 14.43 8.727 27.062 1 85 206 ALA B CA 1
ATOM 4746 C C . ALA B 1 206 ? 15.477 7.812 27.688 1 85 206 ALA B C 1
ATOM 4748 O O . ALA B 1 206 ? 16.359 8.273 28.438 1 85 206 ALA B O 1
ATOM 4749 N N . GLN B 1 207 ? 15.469 6.617 27.328 1 87.94 207 GLN B N 1
ATOM 4750 C CA . GLN B 1 207 ? 16.406 5.656 27.906 1 87.94 207 GLN B CA 1
ATOM 4751 C C . GLN B 1 207 ? 17.75 5.715 27.203 1 87.94 207 GLN B C 1
ATOM 4753 O O . GLN B 1 207 ? 18.766 5.266 27.75 1 87.94 207 GLN B O 1
ATOM 4758 N N . LYS B 1 208 ? 17.797 6.273 26.078 1 79.75 208 LYS B N 1
ATOM 4759 C CA . LYS B 1 208 ? 19.062 6.434 25.391 1 79.75 208 LYS B CA 1
ATOM 4760 C C . LYS B 1 208 ? 19.766 7.723 25.812 1 79.75 208 LYS B C 1
ATOM 4762 O O . LYS B 1 208 ? 19.422 8.805 25.328 1 79.75 208 LYS B O 1
ATOM 4767 N N . LYS B 1 209 ? 20.703 7.621 26.812 1 72.31 209 LYS B N 1
ATOM 4768 C CA . LYS B 1 209 ? 21.391 8.781 27.359 1 72.31 209 LYS B CA 1
ATOM 4769 C C . LYS B 1 209 ? 22.672 9.07 26.578 1 72.31 209 LYS B C 1
ATOM 4771 O O . LYS B 1 209 ? 23.344 8.148 26.109 1 72.31 209 LYS B O 1
ATOM 4776 N N . GLY B 1 210 ? 22.672 10.391 26.094 1 65.81 210 GLY B N 1
ATOM 4777 C CA . GLY B 1 210 ? 23.891 10.82 25.453 1 65.81 210 GLY B CA 1
ATOM 4778 C C . GLY B 1 210 ? 25.062 10.938 26.422 1 65.81 210 GLY B C 1
ATOM 4779 O O . GLY B 1 210 ? 24.859 10.945 27.641 1 65.81 210 GLY B O 1
ATOM 4780 N N . THR B 1 211 ? 26.312 10.695 25.906 1 59.06 211 THR B N 1
ATOM 4781 C CA . THR B 1 211 ? 27.531 10.945 26.672 1 59.06 211 THR B CA 1
ATOM 4782 C C . THR B 1 211 ? 27.688 12.438 26.953 1 59.06 211 THR B C 1
ATOM 4784 O O . THR B 1 211 ? 27.359 13.273 26.109 1 59.06 211 THR B O 1
ATOM 4787 N N . GLU B 1 212 ? 27.531 12.977 28.172 1 51.62 212 GLU B N 1
ATOM 4788 C CA . GLU B 1 212 ? 27.484 14.289 28.812 1 51.62 212 GLU B CA 1
ATOM 4789 C C . GLU B 1 212 ? 28.266 15.32 28.016 1 51.62 212 GLU B C 1
ATOM 4791 O O . GLU B 1 212 ? 27.953 16.516 28.062 1 51.62 212 GLU B O 1
ATOM 4796 N N . HIS B 1 213 ? 29.547 15.172 27.469 1 48.59 213 HIS B N 1
ATOM 4797 C CA . HIS B 1 213 ? 30.562 16.219 27.469 1 48.59 213 HIS B CA 1
ATOM 4798 C C . HIS B 1 213 ? 30.359 17.188 26.297 1 48.59 213 HIS B C 1
ATOM 4800 O O . HIS B 1 213 ? 31.094 18.156 26.156 1 48.59 213 HIS B O 1
ATOM 4806 N N . THR B 1 214 ? 29.562 17.094 25.375 1 47.28 214 THR B N 1
ATOM 4807 C CA . THR B 1 214 ? 29.703 17.875 24.156 1 47.28 214 THR B CA 1
ATOM 4808 C C . THR B 1 214 ? 28.828 19.125 24.203 1 47.28 214 THR B C 1
ATOM 4810 O O . THR B 1 214 ? 28.766 19.875 23.234 1 47.28 214 THR B O 1
ATOM 4813 N N . ASN B 1 215 ? 28.156 19.578 25.172 1 48.56 215 ASN B N 1
ATOM 4814 C CA . ASN B 1 215 ? 26.953 20.375 25.359 1 48.56 215 ASN B CA 1
ATOM 4815 C C . ASN B 1 215 ? 27.203 21.859 25.125 1 48.56 215 ASN B C 1
ATOM 4817 O O . ASN B 1 215 ? 26.328 22.562 24.609 1 48.56 215 ASN B O 1
ATOM 4821 N N . GLU B 1 216 ? 28.266 22.375 25.797 1 50.19 216 GLU B N 1
ATOM 4822 C CA . GLU B 1 216 ? 28.469 23.812 25.938 1 50.19 216 GLU B CA 1
ATOM 4823 C C . GLU B 1 216 ? 28.625 24.484 24.578 1 50.19 216 GLU B C 1
ATOM 4825 O O . GLU B 1 216 ? 28.281 25.656 24.422 1 50.19 216 GLU B O 1
ATOM 4830 N N . GLY B 1 217 ? 28.906 23.812 23.656 1 49.31 217 GLY B N 1
ATOM 4831 C CA . GLY B 1 217 ? 29.312 24.422 22.406 1 49.31 217 GLY B CA 1
ATOM 4832 C C . GLY B 1 217 ? 28.141 24.781 21.5 1 49.31 217 GLY B C 1
ATOM 4833 O O . GLY B 1 217 ? 28.156 25.812 20.844 1 49.31 217 GLY B O 1
ATOM 4834 N N . LEU B 1 218 ? 27.031 24.062 21.5 1 52.84 218 LEU B N 1
ATOM 4835 C CA . LEU B 1 218 ? 25.953 24.344 20.562 1 52.84 218 LEU B CA 1
ATOM 4836 C C . LEU B 1 218 ? 25.234 25.641 20.938 1 52.84 218 LEU B C 1
ATOM 4838 O O . LEU B 1 218 ? 24.875 26.438 20.062 1 52.84 218 LEU B O 1
ATOM 4842 N N . THR B 1 219 ? 25.094 25.922 22.297 1 57.03 219 THR B N 1
ATOM 4843 C CA . THR B 1 219 ? 24.359 27.109 22.703 1 57.03 219 THR B CA 1
ATOM 4844 C C . THR B 1 219 ? 25.156 28.375 22.422 1 57.03 219 THR B C 1
ATOM 4846 O O . THR B 1 219 ? 24.594 29.438 22.125 1 57.03 219 THR B O 1
ATOM 4849 N N . LYS B 1 220 ? 26.438 28.344 22.641 1 59.31 220 LYS B N 1
ATOM 4850 C CA . LYS B 1 220 ? 27.266 29.547 22.531 1 59.31 220 LYS B CA 1
ATOM 4851 C C . LYS B 1 220 ? 27.375 30.016 21.094 1 59.31 220 LYS B C 1
ATOM 4853 O O . LYS B 1 220 ? 27.359 31.219 20.828 1 59.31 220 LYS B O 1
ATOM 4858 N N . GLY B 1 221 ? 27.172 29.141 20.234 1 64.44 221 GLY B N 1
ATOM 4859 C CA . GLY B 1 221 ? 27.375 29.5 18.844 1 64.44 221 GLY B CA 1
ATOM 4860 C C . GLY B 1 221 ? 26.109 29.953 18.141 1 64.44 221 GLY B C 1
ATOM 4861 O O . GLY B 1 221 ? 26.172 30.609 17.109 1 64.44 221 GLY B O 1
ATOM 4862 N N . PHE B 1 222 ? 24.891 29.938 18.891 1 75.44 222 PHE B N 1
ATOM 4863 C CA . PHE B 1 222 ? 23.672 30.25 18.156 1 75.44 222 PHE B CA 1
ATOM 4864 C C . PHE B 1 222 ? 22.797 31.234 18.922 1 75.44 222 PHE B C 1
ATOM 4866 O O . PHE B 1 222 ? 21.594 31.344 18.672 1 75.44 222 PHE B O 1
ATOM 4873 N N . GLU B 1 223 ? 23.297 31.828 19.938 1 80 223 GLU B N 1
ATOM 4874 C CA . GLU B 1 223 ? 22.562 32.812 20.75 1 80 223 GLU B CA 1
ATOM 4875 C C . GLU B 1 223 ? 22 33.938 19.891 1 80 223 GLU B C 1
ATOM 4877 O O . GLU B 1 223 ? 20.906 34.438 20.141 1 80 223 GLU B O 1
ATOM 4882 N N . GLY B 1 224 ? 22.766 34.406 18.969 1 83.06 224 GLY B N 1
ATOM 4883 C CA . GLY B 1 224 ? 22.297 35.438 18.047 1 83.06 224 GLY B CA 1
ATOM 4884 C C . GLY B 1 224 ? 21.047 35.031 17.297 1 83.06 224 GLY B C 1
ATOM 4885 O O . GLY B 1 224 ? 20.125 35.844 17.141 1 83.06 224 GLY B O 1
ATOM 4886 N N . ASN B 1 225 ? 21.031 33.906 16.875 1 87.25 225 ASN B N 1
ATOM 4887 C CA . ASN B 1 225 ? 19.875 33.375 16.156 1 87.25 225 ASN B CA 1
ATOM 4888 C C . ASN B 1 225 ? 18.641 33.344 17.047 1 87.25 225 ASN B C 1
ATOM 4890 O O . ASN B 1 225 ? 17.547 33.688 16.609 1 87.25 225 ASN B O 1
ATOM 4894 N N . ILE B 1 226 ? 18.781 32.906 18.25 1 88 226 ILE B N 1
ATOM 4895 C CA . ILE B 1 226 ? 17.672 32.781 19.188 1 88 226 ILE B CA 1
ATOM 4896 C C . ILE B 1 226 ? 17.125 34.188 19.484 1 88 226 ILE B C 1
ATOM 4898 O O . ILE B 1 226 ? 15.906 34.375 19.562 1 88 226 ILE B O 1
ATOM 4902 N N . LEU B 1 227 ? 18.016 35.062 19.625 1 89.31 227 LEU B N 1
ATOM 4903 C CA . LEU B 1 227 ? 17.609 36.438 19.906 1 89.31 227 LEU B CA 1
ATOM 4904 C C . LEU B 1 227 ? 16.828 37 18.734 1 89.31 227 LEU B C 1
ATOM 4906 O O . LEU B 1 227 ? 15.883 37.781 18.938 1 89.31 227 LEU B O 1
ATOM 4910 N N . ARG B 1 228 ? 17.234 36.688 17.625 1 89.88 228 ARG B N 1
ATOM 4911 C CA . ARG B 1 228 ? 16.516 37.156 16.438 1 89.88 228 ARG B CA 1
ATOM 4912 C C . ARG B 1 228 ? 15.078 36.688 16.453 1 89.88 228 ARG B C 1
ATOM 4914 O O . ARG B 1 228 ? 14.164 37.406 16.094 1 89.88 228 ARG B O 1
ATOM 4921 N N . ILE B 1 229 ? 14.875 35.531 16.812 1 93.12 229 ILE B N 1
ATOM 4922 C CA . ILE B 1 229 ? 13.539 34.938 16.875 1 93.12 229 ILE B CA 1
ATOM 4923 C C . ILE B 1 229 ? 12.734 35.625 17.969 1 93.12 229 ILE B C 1
ATOM 4925 O O . ILE B 1 229 ? 11.578 36 17.766 1 93.12 229 ILE B O 1
ATOM 4929 N N . ARG B 1 230 ? 13.359 35.781 19.078 1 93.25 230 ARG B N 1
ATOM 4930 C CA . ARG B 1 230 ? 12.672 36.344 20.234 1 93.25 230 ARG B CA 1
ATOM 4931 C C . ARG B 1 230 ? 12.281 37.812 20 1 93.25 230 ARG B C 1
ATOM 4933 O O . ARG B 1 230 ? 11.266 38.281 20.531 1 93.25 230 ARG B O 1
ATOM 4940 N N . LYS B 1 231 ? 13.078 38.406 19.234 1 93.62 231 LYS B N 1
ATOM 4941 C CA . LYS B 1 231 ? 12.797 39.812 18.938 1 93.62 231 LYS B CA 1
ATOM 4942 C C . LYS B 1 231 ? 11.469 39.969 18.203 1 93.62 231 LYS B C 1
ATOM 4944 O O . LYS B 1 231 ? 10.797 41 18.312 1 93.62 231 LYS B O 1
ATOM 4949 N N . ASN B 1 232 ? 11.102 39 17.484 1 95.62 232 ASN B N 1
ATOM 4950 C CA . ASN B 1 232 ? 9.875 39.031 16.703 1 95.62 232 ASN B CA 1
ATOM 4951 C C . ASN B 1 232 ? 8.758 38.219 17.344 1 95.62 232 ASN B C 1
ATOM 4953 O O . ASN B 1 232 ? 7.879 37.688 16.656 1 95.62 232 ASN B O 1
ATOM 4957 N N . TRP B 1 233 ? 8.789 38.062 18.672 1 95.81 233 TRP B N 1
ATOM 4958 C CA . TRP B 1 233 ? 7.891 37.156 19.375 1 95.81 233 TRP B CA 1
ATOM 4959 C C . TRP B 1 233 ? 6.438 37.562 19.172 1 95.81 233 TRP B C 1
ATOM 4961 O O . TRP B 1 233 ? 5.555 36.719 19.062 1 95.81 233 TRP B O 1
ATOM 4971 N N . LEU B 1 234 ? 6.18 38.844 19.062 1 96.88 234 LEU B N 1
ATOM 4972 C CA . LEU B 1 234 ? 4.805 39.344 18.984 1 96.88 234 LEU B CA 1
ATOM 4973 C C . LEU B 1 234 ? 4.172 38.938 17.656 1 96.88 234 LEU B C 1
ATOM 4975 O O . LEU B 1 234 ? 3.033 38.438 17.625 1 96.88 234 LEU B O 1
ATOM 4979 N N . LEU B 1 235 ? 4.875 39.125 16.578 1 97.31 235 LEU B N 1
ATOM 4980 C CA . LEU B 1 235 ? 4.367 38.719 15.258 1 97.31 235 LEU B CA 1
ATOM 4981 C C . LEU B 1 235 ? 4.148 37.219 15.18 1 97.31 235 LEU B C 1
ATOM 4983 O O . LEU B 1 235 ? 3.152 36.781 14.617 1 97.31 235 LEU B O 1
ATOM 4987 N N . LEU B 1 236 ? 5.094 36.562 15.719 1 97.94 236 LEU B N 1
ATOM 4988 C CA . LEU B 1 236 ? 4.984 35.094 15.727 1 97.94 2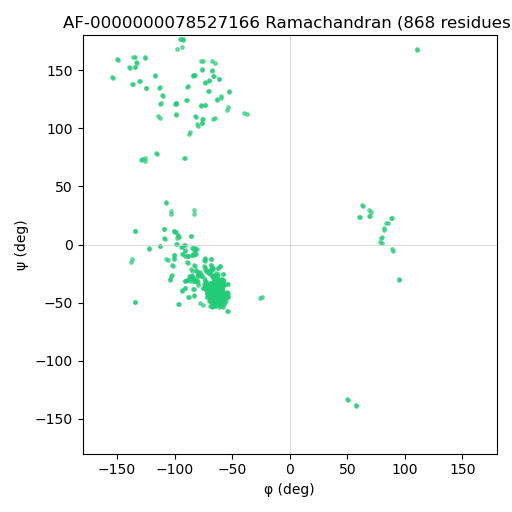36 LEU B CA 1
ATOM 4989 C C . LEU B 1 236 ? 3.799 34.656 16.562 1 97.94 236 LEU B C 1
ATOM 4991 O O . LEU B 1 236 ? 3.08 33.719 16.188 1 97.94 236 LEU B O 1
ATOM 4995 N N . ALA B 1 237 ? 3.639 35.312 17.688 1 98.06 237 ALA B N 1
ATOM 4996 C CA . ALA B 1 237 ? 2.523 34.969 18.562 1 98.06 237 ALA B CA 1
ATOM 4997 C C . ALA B 1 237 ? 1.186 35.25 17.875 1 98.06 237 ALA B C 1
ATOM 4999 O O . ALA B 1 237 ? 0.245 34.469 18 1 98.06 237 ALA B O 1
ATOM 5000 N N . ILE B 1 238 ? 1.075 36.344 17.188 1 98.25 238 ILE B N 1
ATOM 5001 C CA . ILE B 1 238 ? -0.145 36.688 16.469 1 98.25 238 ILE B CA 1
ATOM 5002 C C . ILE B 1 238 ? -0.41 35.625 15.391 1 98.25 238 ILE B C 1
ATOM 5004 O O . ILE B 1 238 ? -1.551 35.188 15.203 1 98.25 238 ILE B O 1
ATOM 5008 N N . MET B 1 239 ? 0.625 35.188 14.711 1 98.31 239 MET B N 1
ATOM 5009 C CA . MET B 1 239 ? 0.5 34.156 13.703 1 98.31 239 MET B CA 1
ATOM 5010 C C . MET B 1 239 ? -0.058 32.875 14.32 1 98.31 239 MET B C 1
ATOM 5012 O O . MET B 1 239 ? -0.949 32.25 13.75 1 98.31 239 MET B O 1
ATOM 5016 N N . GLY B 1 240 ? 0.51 32.531 15.477 1 98.44 240 GLY B N 1
ATOM 5017 C CA . GLY B 1 240 ? 0.002 31.359 16.172 1 98.44 240 GLY B CA 1
ATOM 5018 C C . GLY B 1 240 ? -1.471 31.469 16.531 1 98.44 240 GLY B C 1
ATOM 5019 O O . GLY B 1 240 ? -2.223 30.516 16.359 1 98.44 240 GLY B O 1
ATOM 5020 N N . GLY B 1 241 ? -1.827 32.594 17.016 1 98.5 241 GLY B N 1
ATOM 5021 C CA . GLY B 1 241 ? -3.232 32.812 17.312 1 98.5 241 GLY B CA 1
ATOM 5022 C C . GLY B 1 241 ? -4.129 32.719 16.094 1 98.5 241 GLY B C 1
ATOM 5023 O O . GLY B 1 241 ? -5.199 32.094 16.156 1 98.5 241 GLY B O 1
ATOM 5024 N N . LEU B 1 242 ? -3.705 33.25 14.992 1 98.5 242 LEU B N 1
ATOM 5025 C CA . LEU B 1 242 ? -4.5 33.25 13.773 1 98.5 242 LEU B CA 1
ATOM 5026 C C . LEU B 1 242 ? -4.652 31.812 13.25 1 98.5 242 LEU B C 1
ATOM 5028 O O . LEU B 1 242 ? -5.746 31.422 12.844 1 98.5 242 LEU B O 1
ATOM 5032 N N . ILE B 1 243 ? -3.561 31.047 13.258 1 98.38 243 ILE B N 1
ATOM 5033 C CA . ILE B 1 243 ? -3.609 29.672 12.789 1 98.38 243 ILE B CA 1
ATOM 5034 C C . ILE B 1 243 ? -4.535 28.859 13.688 1 98.38 243 ILE B C 1
ATOM 5036 O O . ILE B 1 243 ? -5.344 28.062 13.195 1 98.38 243 ILE B O 1
ATOM 5040 N N . ALA B 1 244 ? -4.434 29.125 14.977 1 98.5 244 ALA B N 1
ATOM 5041 C CA . ALA B 1 244 ? -5.32 28.422 15.906 1 98.5 244 ALA B CA 1
ATOM 5042 C C . ALA B 1 244 ? -6.781 28.781 15.648 1 98.5 244 ALA B C 1
ATOM 5044 O O . ALA B 1 244 ? -7.656 27.922 15.672 1 98.5 244 ALA B O 1
ATOM 5045 N N . ALA B 1 245 ? -7.031 30.047 15.422 1 98.31 245 ALA B N 1
ATOM 5046 C CA . ALA B 1 245 ? -8.391 30.5 15.125 1 98.31 245 ALA B CA 1
ATOM 5047 C C . ALA B 1 245 ? -8.906 29.859 13.836 1 98.31 245 ALA B C 1
ATOM 5049 O O . ALA B 1 245 ? -10.055 29.422 13.773 1 98.31 245 ALA B O 1
ATOM 5050 N N . GLY B 1 246 ? -8.078 29.875 12.805 1 97.69 246 GLY B N 1
ATOM 5051 C CA . GLY B 1 246 ? -8.461 29.234 11.555 1 97.69 246 GLY B CA 1
ATOM 5052 C C . GLY B 1 246 ? -8.758 27.766 11.695 1 97.69 246 GLY B C 1
ATOM 5053 O O . GLY B 1 246 ? -9.672 27.234 11.062 1 97.69 246 GLY B O 1
ATOM 5054 N N . THR B 1 247 ? -7.941 27.125 12.484 1 97.75 247 THR B N 1
ATOM 5055 C CA . THR B 1 247 ? -8.148 25.703 12.742 1 97.75 247 THR B CA 1
ATOM 5056 C C . THR B 1 247 ? -9.438 25.469 13.531 1 97.75 247 THR B C 1
ATOM 5058 O O . THR B 1 247 ? -10.172 24.516 13.258 1 97.75 247 THR B O 1
ATOM 5061 N N . SER B 1 248 ? -9.742 26.344 14.484 1 97.56 248 SER B N 1
ATOM 5062 C CA . SER B 1 248 ? -10.969 26.266 15.281 1 97.56 248 SER B CA 1
ATOM 5063 C C . SER B 1 248 ? -12.203 26.438 14.406 1 97.56 248 SER B C 1
ATOM 5065 O O . SER B 1 248 ? -13.242 25.828 14.672 1 97.56 248 SER B O 1
ATOM 5067 N N . LEU B 1 249 ? -12.039 27.203 13.344 1 96.62 249 LEU B N 1
ATOM 5068 C CA . LEU B 1 249 ? -13.141 27.453 12.414 1 96.62 249 LEU B CA 1
ATOM 5069 C C . LEU B 1 249 ? -13.242 26.328 11.391 1 96.62 249 LEU B C 1
ATOM 5071 O O . LEU B 1 249 ? -14.109 26.359 10.516 1 96.62 249 LEU B O 1
ATOM 5075 N N . ALA B 1 250 ? -12.375 25.375 11.406 1 95.25 250 ALA B N 1
ATOM 5076 C CA . ALA B 1 250 ? -12.344 24.234 10.516 1 95.25 250 ALA B CA 1
ATOM 5077 C C . ALA B 1 250 ? -12.125 24.656 9.07 1 95.25 250 ALA B C 1
ATOM 5079 O O . ALA B 1 250 ? -12.664 24.047 8.141 1 95.25 250 ALA B O 1
ATOM 5080 N N . ILE B 1 251 ? -11.328 25.766 8.922 1 95.25 251 ILE B N 1
ATOM 5081 C CA . ILE B 1 251 ? -11.062 26.188 7.547 1 95.25 251 ILE B CA 1
ATOM 5082 C C . ILE B 1 251 ? -9.672 25.719 7.129 1 95.25 251 ILE B C 1
ATOM 5084 O O . ILE B 1 251 ? -9.359 25.656 5.938 1 95.25 251 ILE B O 1
ATOM 5088 N N . ILE B 1 252 ? -8.859 25.406 8.148 1 96.31 252 ILE B N 1
ATOM 5089 C CA . ILE B 1 252 ? -7.516 24.906 7.863 1 96.31 252 ILE B CA 1
ATOM 5090 C C . ILE B 1 252 ? -7.18 23.766 8.812 1 96.31 252 ILE B C 1
ATOM 5092 O O . ILE B 1 252 ? -7.754 23.656 9.898 1 96.31 252 ILE B O 1
ATOM 5096 N N . ALA B 1 253 ? -6.336 22.906 8.328 1 95.25 253 ALA B N 1
ATOM 5097 C CA . ALA B 1 253 ? -5.785 21.828 9.141 1 95.25 253 ALA B CA 1
ATOM 5098 C C . ALA B 1 253 ? -4.277 21.703 8.953 1 95.25 253 ALA B C 1
ATOM 5100 O O . ALA B 1 253 ? -3.756 22 7.871 1 95.25 253 ALA B O 1
ATOM 5101 N N . GLY B 1 254 ? -3.67 21.219 9.961 1 93.62 254 GLY B N 1
ATOM 5102 C CA . GLY B 1 254 ? -2.217 21.266 9.992 1 93.62 254 GLY B CA 1
ATOM 5103 C C . GLY B 1 254 ? -1.568 20.094 9.289 1 93.62 254 GLY B C 1
ATOM 5104 O O . GLY B 1 254 ? -0.413 20.172 8.867 1 93.62 254 GLY B O 1
ATOM 5105 N N . ASP B 1 255 ? -2.176 19.016 9.219 1 88.69 255 ASP B N 1
ATOM 5106 C CA . ASP B 1 255 ? -1.657 17.812 8.602 1 88.69 255 ASP B CA 1
ATOM 5107 C C . ASP B 1 255 ? -2.791 16.953 8.031 1 88.69 255 ASP B C 1
ATOM 5109 O O . ASP B 1 255 ? -3.953 17.141 8.398 1 88.69 255 ASP B O 1
ATOM 5113 N N . PRO B 1 256 ? -2.391 16.109 7.117 1 85.56 256 PRO B N 1
ATOM 5114 C CA . PRO B 1 256 ? -3.438 15.359 6.426 1 85.56 256 PRO B CA 1
ATOM 5115 C C . PRO B 1 256 ? -4.238 14.469 7.367 1 85.56 256 PRO B C 1
ATOM 5117 O O . PRO B 1 256 ? -5.434 14.258 7.16 1 85.56 256 PRO B O 1
ATOM 5120 N N . ALA B 1 257 ? -3.562 13.953 8.352 1 85.12 257 ALA B N 1
ATOM 5121 C CA . ALA B 1 257 ? -4.25 13.062 9.281 1 85.12 257 ALA B CA 1
ATOM 5122 C C . ALA B 1 257 ? -5.301 13.812 10.094 1 85.12 257 ALA B C 1
ATOM 5124 O O . ALA B 1 257 ? -6.461 13.406 10.156 1 85.12 257 ALA B O 1
ATOM 5125 N N . SER B 1 258 ? -4.879 14.875 10.719 1 90.06 258 SER B N 1
ATOM 5126 C CA . SER B 1 258 ? -5.828 15.688 11.477 1 90.06 258 SER B CA 1
ATOM 5127 C C . SER B 1 258 ? -6.906 16.266 10.57 1 90.06 258 SER B C 1
ATOM 5129 O O . SER B 1 258 ? -8.055 16.422 10.984 1 90.06 258 SER B O 1
ATOM 5131 N N . LEU B 1 259 ? -6.5 16.562 9.336 1 91.19 259 LEU B N 1
ATOM 5132 C CA . LEU B 1 259 ? -7.445 17.078 8.352 1 91.19 259 LEU B CA 1
ATOM 5133 C C . LEU B 1 259 ? -8.547 16.062 8.07 1 91.19 259 LEU B C 1
ATOM 5135 O O . LEU B 1 259 ? -9.734 16.422 8.055 1 91.19 259 LEU B O 1
ATOM 5139 N N . ALA B 1 260 ? -8.141 14.938 7.852 1 84.75 260 ALA B N 1
ATOM 5140 C CA . ALA B 1 260 ? -9.102 13.875 7.547 1 84.75 260 ALA B CA 1
ATOM 5141 C C . ALA B 1 260 ? -10.055 13.648 8.719 1 84.75 260 ALA B C 1
ATOM 5143 O O . ALA B 1 260 ? -11.258 13.492 8.516 1 84.75 260 ALA B O 1
ATOM 5144 N N . LEU B 1 261 ? -9.555 13.625 9.906 1 84.69 261 LEU B N 1
ATOM 5145 C CA . LEU B 1 261 ? -10.359 13.414 11.109 1 84.69 261 LEU B CA 1
ATOM 5146 C C . LEU B 1 261 ? -11.289 14.602 11.352 1 84.69 261 LEU B C 1
ATOM 5148 O O . LEU B 1 261 ? -12.445 14.414 11.742 1 84.69 261 LEU B O 1
ATOM 5152 N N . LEU B 1 262 ? -10.742 15.719 11.086 1 90.38 262 LEU B N 1
ATOM 5153 C CA . LEU B 1 262 ? -11.547 16.938 11.211 1 90.38 262 LEU B CA 1
ATOM 5154 C C . LEU B 1 262 ? -12.711 16.922 10.227 1 90.38 262 LEU B C 1
ATOM 5156 O O . LEU B 1 262 ? -13.828 17.297 10.578 1 90.38 262 LEU B O 1
ATOM 5160 N N . ALA B 1 263 ? -12.438 16.453 9.047 1 87.38 263 ALA B N 1
ATOM 5161 C CA . ALA B 1 263 ? -13.469 16.375 8.008 1 87.38 263 ALA B CA 1
ATOM 5162 C C . ALA B 1 263 ? -14.586 15.414 8.414 1 87.38 263 ALA B C 1
ATOM 5164 O O . ALA B 1 263 ? -15.734 15.594 8.016 1 87.38 263 ALA B O 1
ATOM 5165 N N . ASN B 1 264 ? -14.297 14.477 9.266 1 83.44 264 ASN B N 1
ATOM 5166 C CA . ASN B 1 264 ? -15.281 13.508 9.742 1 83.44 264 ASN B CA 1
ATOM 5167 C C . ASN B 1 264 ? -15.859 13.914 11.094 1 83.44 264 ASN B C 1
ATOM 5169 O O . ASN B 1 264 ? -16.469 13.102 11.781 1 83.44 264 ASN B O 1
ATOM 5173 N N . GLN B 1 265 ? -15.5 15.039 11.523 1 86.62 265 GLN B N 1
ATOM 5174 C CA . GLN B 1 265 ? -16.016 15.648 12.742 1 86.62 265 GLN B CA 1
ATOM 5175 C C . GLN B 1 265 ? -15.516 14.906 13.977 1 86.62 265 GLN B C 1
ATOM 5177 O O . GLN B 1 265 ? -16.219 14.828 14.992 1 86.62 265 GLN B O 1
ATOM 5182 N N . GLU B 1 266 ? -14.398 14.273 13.766 1 86.5 266 GLU B N 1
ATOM 5183 C CA . GLU B 1 266 ? -13.719 13.648 14.898 1 86.5 266 GLU B CA 1
ATOM 5184 C C . GLU B 1 266 ? -12.711 14.594 15.539 1 86.5 266 GLU B C 1
ATOM 5186 O O . GLU B 1 266 ? -11.508 14.344 15.5 1 86.5 266 GLU B O 1
ATOM 5191 N N . TYR B 1 267 ? -13.242 15.523 16.25 1 87.12 267 TYR B N 1
ATOM 5192 C CA . TYR B 1 267 ? -12.445 16.656 16.734 1 87.12 267 TYR B CA 1
ATOM 5193 C C . TYR B 1 267 ? -11.422 16.203 17.766 1 87.12 267 TYR B C 1
ATOM 5195 O O . TYR B 1 267 ? -10.242 16.547 17.672 1 87.12 267 TYR B O 1
ATOM 5203 N N . SER B 1 268 ? -11.828 15.375 18.656 1 83.75 268 SER B N 1
ATOM 5204 C CA . SER B 1 268 ? -10.93 14.922 19.719 1 83.75 268 SER B CA 1
ATOM 5205 C C . SER B 1 268 ? -9.781 14.086 19.141 1 83.75 268 SER B C 1
ATOM 5207 O O . SER B 1 268 ? -8.625 14.297 19.5 1 83.75 268 SER B O 1
ATOM 5209 N N . ASN B 1 269 ? -10.141 13.242 18.203 1 83.06 269 ASN B N 1
ATOM 5210 C CA . ASN B 1 269 ? -9.117 12.406 17.594 1 83.06 269 ASN B CA 1
ATOM 5211 C C . ASN B 1 269 ? -8.172 13.234 16.719 1 83.06 269 ASN B C 1
ATOM 5213 O O . ASN B 1 269 ? -6.973 12.953 16.656 1 83.06 269 ASN B O 1
ATOM 5217 N N . ALA B 1 270 ? -8.797 14.18 16.109 1 90.19 270 ALA B N 1
ATOM 5218 C CA . ALA B 1 270 ? -7.977 15.078 15.305 1 90.19 270 ALA B CA 1
ATOM 5219 C C . ALA B 1 270 ? -6.984 15.836 16.188 1 90.19 270 ALA B C 1
ATOM 5221 O O . ALA B 1 270 ? -5.812 15.984 15.82 1 90.19 270 ALA B O 1
ATOM 5222 N N . GLY B 1 271 ? -7.441 16.297 17.359 1 91.44 271 GLY B N 1
ATOM 5223 C CA . GLY B 1 271 ? -6.578 17 18.297 1 91.44 271 GLY B CA 1
ATOM 5224 C C . GLY B 1 271 ? -5.449 16.141 18.828 1 91.44 271 GLY B C 1
ATOM 5225 O O . GLY B 1 271 ? -4.301 16.578 18.891 1 91.44 271 GLY B O 1
ATOM 5226 N N . LEU B 1 272 ? -5.742 14.922 19.125 1 83.94 272 LEU B N 1
ATOM 5227 C CA . LEU B 1 272 ? -4.738 14.008 19.656 1 83.94 272 LEU B CA 1
ATOM 5228 C C . LEU B 1 272 ? -3.705 13.656 18.594 1 83.94 272 LEU B C 1
ATOM 5230 O O . LEU B 1 272 ? -2.514 13.539 18.891 1 83.94 272 LEU B O 1
ATOM 5234 N N . THR B 1 273 ? -4.246 13.492 17.453 1 83.38 273 THR B N 1
ATOM 5235 C CA . THR B 1 273 ? -3.34 13.211 16.359 1 83.38 273 THR B CA 1
ATOM 5236 C C . THR B 1 273 ? -2.398 14.391 16.109 1 83.38 273 THR B C 1
ATOM 5238 O O . THR B 1 273 ? -1.191 14.203 15.938 1 83.38 273 THR B O 1
ATOM 5241 N N . ALA B 1 274 ? -2.959 15.523 16.125 1 91.12 274 ALA B N 1
ATOM 5242 C CA . ALA B 1 274 ? -2.146 16.719 15.953 1 91.12 274 ALA B CA 1
ATOM 5243 C C . ALA B 1 274 ? -1.151 16.875 17.094 1 91.12 274 ALA B C 1
ATOM 5245 O O . ALA B 1 274 ? -0.027 17.344 16.891 1 91.12 274 ALA B O 1
ATOM 5246 N N . LEU B 1 275 ? -1.539 16.531 18.266 1 89.75 275 LEU B N 1
ATOM 5247 C CA . LEU B 1 275 ? -0.659 16.609 19.422 1 89.75 275 LEU B CA 1
ATOM 5248 C C . LEU B 1 275 ? 0.526 15.664 19.281 1 89.75 275 LEU B C 1
ATOM 5250 O O . LEU B 1 275 ? 1.667 16.047 19.547 1 89.75 275 LEU B O 1
ATOM 5254 N N . ALA B 1 276 ? 0.26 14.555 18.875 1 80.81 276 ALA B N 1
ATOM 5255 C CA . ALA B 1 276 ? 1.33 13.586 18.656 1 80.81 276 ALA B CA 1
ATOM 5256 C C . ALA B 1 276 ? 2.334 14.102 17.625 1 80.81 276 ALA B C 1
ATOM 5258 O O . ALA B 1 276 ? 3.545 13.984 17.812 1 80.81 276 ALA B O 1
ATOM 5259 N N . ARG B 1 277 ? 1.77 14.617 16.594 1 83.5 277 ARG B N 1
ATOM 5260 C CA . ARG B 1 277 ? 2.629 15.164 15.555 1 83.5 277 ARG B CA 1
ATOM 5261 C C . ARG B 1 277 ? 3.438 16.344 16.078 1 83.5 277 ARG B C 1
ATOM 5263 O O . ARG B 1 277 ? 4.625 16.484 15.766 1 83.5 277 ARG B O 1
ATOM 5270 N N . ALA B 1 278 ? 2.799 17.141 16.844 1 89.94 278 ALA B N 1
ATOM 5271 C CA . ALA B 1 278 ? 3.459 18.328 17.391 1 89.94 278 ALA B CA 1
ATOM 5272 C C . ALA B 1 278 ? 4.625 17.938 18.297 1 89.94 278 ALA B C 1
ATOM 5274 O O . ALA B 1 278 ? 5.695 18.547 18.234 1 89.94 278 ALA B O 1
ATOM 5275 N N . ILE B 1 279 ? 4.449 17 19.047 1 82.62 279 ILE B N 1
ATOM 5276 C CA . ILE B 1 279 ? 5.5 16.547 19.938 1 82.62 279 ILE B CA 1
ATOM 5277 C C . ILE B 1 279 ? 6.691 16.047 19.125 1 82.62 279 ILE B C 1
ATOM 5279 O O . ILE B 1 279 ? 7.844 16.328 19.453 1 82.62 279 ILE B O 1
ATOM 5283 N N . GLY B 1 280 ? 6.402 15.375 18.141 1 78.5 280 GLY B N 1
ATOM 5284 C CA . GLY B 1 280 ? 7.461 14.867 17.281 1 78.5 280 GLY B CA 1
ATOM 5285 C C . GLY B 1 280 ? 8.18 15.961 16.516 1 78.5 280 GLY B C 1
ATOM 5286 O O . GLY B 1 280 ? 9.336 15.781 16.109 1 78.5 280 GLY B O 1
ATOM 5287 N N . PHE B 1 281 ? 7.516 17.062 16.391 1 81.38 281 PHE B N 1
ATOM 5288 C CA . PHE B 1 281 ? 8.07 18.109 15.555 1 81.38 281 PHE B CA 1
ATOM 5289 C C . PHE B 1 281 ? 8.938 19.062 16.391 1 81.38 281 PHE B C 1
ATOM 5291 O O . PHE B 1 281 ? 9.695 19.859 15.836 1 81.38 281 PHE B O 1
ATOM 5298 N N . ILE B 1 282 ? 8.93 18.969 17.625 1 84.62 282 ILE B N 1
ATOM 5299 C CA . ILE B 1 282 ? 9.633 19.875 18.516 1 84.62 282 ILE B CA 1
ATOM 5300 C C . ILE B 1 282 ? 11.125 19.859 18.203 1 84.62 282 ILE B C 1
ATOM 5302 O O . ILE B 1 282 ? 11.719 20.906 17.922 1 84.62 282 ILE B O 1
ATOM 5306 N N . PRO B 1 283 ? 11.734 18.719 18.172 1 78.81 283 PRO B N 1
ATOM 5307 C CA . PRO B 1 283 ? 13.18 18.719 17.953 1 78.81 283 PRO B CA 1
ATOM 5308 C C . PRO B 1 283 ? 13.57 19.297 16.594 1 78.81 283 PRO B C 1
ATOM 5310 O O . PRO B 1 283 ? 14.539 20.062 16.5 1 78.81 283 PRO B O 1
ATOM 5313 N N . LEU B 1 284 ? 12.805 18.984 15.703 1 76.19 284 LEU B N 1
ATOM 5314 C CA . LEU B 1 284 ? 13.109 19.453 14.352 1 76.19 284 LEU B CA 1
ATOM 5315 C C . LEU B 1 284 ? 12.977 20.969 14.25 1 76.19 284 LEU B C 1
ATOM 5317 O O . LEU B 1 284 ? 13.867 21.641 13.734 1 76.19 284 LEU B O 1
ATOM 5321 N N . VAL B 1 285 ? 11.867 21.438 14.711 1 86.31 285 VAL B N 1
ATOM 5322 C CA . VAL B 1 285 ? 11.586 22.859 14.578 1 86.31 285 VAL B CA 1
ATOM 5323 C C . VAL B 1 285 ? 12.562 23.672 15.438 1 86.31 285 VAL B C 1
ATOM 5325 O O . VAL B 1 285 ? 13.141 24.656 14.977 1 86.31 285 VAL B O 1
ATOM 5328 N N . PHE B 1 286 ? 12.859 23.234 16.594 1 86.94 286 PHE B N 1
ATOM 5329 C CA . PHE B 1 286 ? 13.742 23.969 17.484 1 86.94 286 PHE B CA 1
ATOM 5330 C C . PHE B 1 286 ? 15.18 23.922 17 1 86.94 286 PHE B C 1
ATOM 5332 O O . PHE B 1 286 ? 15.891 24.922 17 1 86.94 286 PHE B O 1
ATOM 5339 N N . THR B 1 287 ? 15.617 22.781 16.547 1 78.88 287 THR B N 1
ATOM 5340 C CA . THR B 1 287 ? 17 22.672 16.094 1 78.88 287 THR B CA 1
ATOM 5341 C C . THR B 1 287 ? 17.219 23.531 14.844 1 78.88 287 THR B C 1
ATOM 5343 O O . THR B 1 287 ? 18.219 24.25 14.742 1 78.88 287 THR B O 1
ATOM 5346 N N . THR B 1 288 ? 16.328 23.453 13.906 1 81.62 288 THR B N 1
ATOM 5347 C CA . THR B 1 288 ? 16.469 24.25 12.703 1 81.62 288 THR B CA 1
ATOM 5348 C C . THR B 1 288 ? 16.375 25.734 13.031 1 81.62 288 THR B C 1
ATOM 5350 O O . THR B 1 288 ? 17.094 26.562 12.445 1 81.62 288 THR B O 1
ATOM 5353 N N . ALA B 1 289 ? 15.469 26.047 13.922 1 87.75 289 ALA B N 1
ATOM 5354 C CA . ALA B 1 289 ? 15.305 27.438 14.328 1 87.75 289 ALA B CA 1
ATOM 5355 C C . ALA B 1 289 ? 16.578 27.969 14.992 1 87.75 289 ALA B C 1
ATOM 5357 O O . ALA B 1 289 ? 17 29.094 14.719 1 87.75 289 ALA B O 1
ATOM 5358 N N . ILE B 1 290 ? 17.219 27.203 15.781 1 83.56 290 ILE B N 1
ATOM 5359 C CA . ILE B 1 290 ? 18.406 27.594 16.516 1 83.56 290 ILE B CA 1
ATOM 5360 C C . ILE B 1 290 ? 19.578 27.812 15.555 1 83.56 290 ILE B C 1
ATOM 5362 O O . ILE B 1 290 ? 20.312 28.797 15.672 1 83.56 290 ILE B O 1
ATOM 5366 N N . VAL B 1 291 ? 19.672 27.016 14.562 1 81.31 291 VAL B N 1
ATOM 5367 C CA . VAL B 1 291 ? 20.812 27.062 13.664 1 81.31 291 VAL B CA 1
ATOM 5368 C C . VAL B 1 291 ? 20.609 28.156 12.617 1 81.31 291 VAL B C 1
ATOM 5370 O O . VAL B 1 291 ? 21.578 28.812 12.203 1 81.31 291 VAL B O 1
ATOM 5373 N N . THR B 1 292 ? 19.406 28.438 12.234 1 85.94 292 THR B N 1
ATOM 5374 C CA . THR B 1 292 ? 19.172 29.328 11.109 1 85.94 292 THR B CA 1
ATOM 5375 C C . THR B 1 292 ? 18.75 30.719 11.594 1 85.94 292 THR B C 1
ATOM 5377 O O . THR B 1 292 ? 18.875 31.703 10.859 1 85.94 292 THR B O 1
ATOM 5380 N N . GLY B 1 293 ? 18.141 30.734 12.781 1 88.25 293 GLY B N 1
ATOM 5381 C CA . GLY B 1 293 ? 17.578 31.984 13.281 1 88.25 293 GLY B CA 1
ATOM 5382 C C . GLY B 1 293 ? 16.219 32.312 12.672 1 88.25 293 GLY B C 1
ATOM 5383 O O . GLY B 1 293 ? 15.719 33.406 12.828 1 88.25 293 GLY B O 1
ATOM 5384 N N . VAL B 1 294 ? 15.688 31.438 11.922 1 91.88 294 VAL B N 1
ATOM 5385 C CA . VAL B 1 294 ? 14.367 31.547 11.297 1 91.88 294 VAL B CA 1
ATOM 5386 C C . VAL B 1 294 ? 13.398 30.562 11.938 1 91.88 294 VAL B C 1
ATOM 5388 O O . VAL B 1 294 ? 13.711 29.375 12.062 1 91.88 294 VAL B O 1
ATOM 5391 N N . TYR B 1 295 ? 12.234 30.984 12.391 1 94.62 295 TYR B N 1
ATOM 5392 C CA . TYR B 1 295 ? 11.281 30.109 13.062 1 94.62 295 TYR B CA 1
ATOM 5393 C C . TYR B 1 295 ? 10.281 29.531 12.078 1 94.62 295 TYR B C 1
ATOM 5395 O O . TYR B 1 295 ? 10.367 29.781 10.875 1 94.62 295 TYR B O 1
ATOM 5403 N N . GLY B 1 296 ? 9.383 28.641 12.602 1 94.31 296 GLY B N 1
ATOM 5404 C CA . GLY B 1 296 ? 8.281 28.109 11.812 1 94.31 296 GLY B CA 1
ATOM 5405 C C . GLY B 1 296 ? 7.027 28.953 11.891 1 94.31 296 GLY B C 1
ATOM 5406 O O . GLY B 1 296 ? 6.633 29.391 12.977 1 94.31 296 GLY B O 1
ATOM 5407 N N . ALA B 1 297 ? 6.453 29.141 10.742 1 95.44 297 ALA B N 1
ATOM 5408 C CA . ALA B 1 297 ? 5.246 29.969 10.703 1 95.44 297 ALA B CA 1
ATOM 5409 C C . ALA B 1 297 ? 4.164 29.391 11.625 1 95.44 297 ALA B C 1
ATOM 5411 O O . ALA B 1 297 ? 3.359 30.141 12.18 1 95.44 297 ALA B O 1
ATOM 5412 N N . ALA B 1 298 ? 4.203 28.094 11.75 1 96.38 298 ALA B N 1
ATOM 5413 C CA . ALA B 1 298 ? 3.236 27.438 12.625 1 96.38 298 ALA B CA 1
ATOM 5414 C C . ALA B 1 298 ? 3.912 26.891 13.883 1 96.38 298 ALA B C 1
ATOM 5416 O O . ALA B 1 298 ? 3.34 26.062 14.602 1 96.38 298 ALA B O 1
ATOM 5417 N N . GLY B 1 299 ? 5.156 27.312 14.141 1 95.25 299 GLY B N 1
ATOM 5418 C CA . GLY B 1 299 ? 5.895 26.812 15.289 1 95.25 299 GLY B CA 1
ATOM 5419 C C . GLY B 1 299 ? 6.039 25.297 15.281 1 95.25 299 GLY B C 1
ATOM 5420 O O . GLY B 1 299 ? 6.34 24.703 14.242 1 95.25 299 GLY B O 1
ATOM 5421 N N . CYS B 1 300 ? 5.883 24.734 16.406 1 92.56 300 CYS B N 1
ATOM 5422 C CA . CYS B 1 300 ? 5.949 23.281 16.516 1 92.56 300 CYS B CA 1
ATOM 5423 C C . CYS B 1 300 ? 4.594 22.641 16.219 1 92.56 300 CYS B C 1
ATOM 5425 O O . CYS B 1 300 ? 4.375 21.469 16.5 1 92.56 300 CYS B O 1
ATOM 5427 N N . THR B 1 301 ? 3.635 23.406 15.773 1 93.56 301 THR B N 1
ATOM 5428 C CA . THR B 1 301 ? 2.334 23 15.258 1 93.56 301 THR B CA 1
ATOM 5429 C C . THR B 1 301 ? 1.354 22.734 16.391 1 93.56 301 THR B C 1
ATOM 5431 O O . THR B 1 301 ? 0.26 22.219 16.172 1 93.56 301 THR B O 1
ATOM 5434 N N . PHE B 1 302 ? 1.69 23.172 17.641 1 96.31 302 PHE B N 1
ATOM 5435 C CA . PHE B 1 302 ? 0.765 23.047 18.766 1 96.31 302 PHE B CA 1
ATOM 5436 C C . PHE B 1 302 ? -0.442 23.969 18.562 1 96.31 302 PHE B C 1
ATOM 5438 O O . PHE B 1 302 ? -1.487 23.766 19.188 1 96.31 302 PHE B O 1
ATOM 5445 N N . VAL B 1 303 ? -0.267 24.922 17.734 1 97.5 303 VAL B N 1
ATOM 5446 C CA . VAL B 1 303 ? -1.349 25.875 17.469 1 97.5 303 VAL B CA 1
ATOM 5447 C C . VAL B 1 303 ? -2.52 25.141 16.812 1 97.5 303 VAL B C 1
ATOM 5449 O O . VAL B 1 303 ? -3.682 25.484 17.047 1 97.5 303 VAL B O 1
ATOM 5452 N N . PHE B 1 304 ? -2.211 24.172 16.016 1 97.06 304 PHE B N 1
ATOM 5453 C CA . PHE B 1 304 ? -3.277 23.375 15.414 1 97.06 304 PHE B CA 1
ATOM 5454 C C . PHE B 1 304 ? -3.992 22.547 16.469 1 97.06 304 PHE B C 1
ATOM 5456 O O . PHE B 1 304 ? -5.207 22.344 16.406 1 97.06 304 PHE B O 1
ATOM 5463 N N . VAL B 1 305 ? -3.238 22.016 17.438 1 96.06 305 VAL B N 1
ATOM 5464 C CA . VAL B 1 305 ? -3.805 21.266 18.547 1 96.06 305 VAL B CA 1
ATOM 5465 C C . VAL B 1 305 ? -4.812 22.125 19.297 1 96.06 305 VAL B C 1
ATOM 5467 O O . VAL B 1 305 ? -5.938 21.703 19.562 1 96.06 305 VAL B O 1
ATOM 5470 N N . VAL B 1 306 ? -4.395 23.344 19.609 1 97.25 306 VAL B N 1
ATOM 5471 C CA . VAL B 1 306 ? -5.238 24.297 20.312 1 97.25 306 VAL B CA 1
ATOM 5472 C C . VAL B 1 306 ? -6.512 24.547 19.5 1 97.25 306 VAL B C 1
ATOM 5474 O O . VAL B 1 306 ? -7.617 24.516 20.062 1 97.25 306 VAL B O 1
ATOM 5477 N N . GLY B 1 307 ? -6.344 24.766 18.234 1 97.44 307 GLY B N 1
ATOM 5478 C CA . GLY B 1 307 ? -7.488 25.031 17.375 1 97.44 307 GLY B CA 1
ATOM 5479 C C . GLY B 1 307 ? -8.469 23.875 17.328 1 97.44 307 GLY B C 1
ATOM 5480 O O . GLY B 1 307 ? -9.68 24.094 17.312 1 97.44 307 GLY B O 1
ATOM 5481 N N . LEU B 1 308 ? -7.918 22.734 17.266 1 96.19 308 LEU B N 1
ATOM 5482 C CA . LEU B 1 308 ? -8.766 21.547 17.156 1 96.19 308 LEU B CA 1
ATOM 5483 C C . LEU B 1 308 ? -9.531 21.297 18.453 1 96.19 308 LEU B C 1
ATOM 5485 O O . LEU B 1 308 ? -10.727 21.016 18.422 1 96.19 308 LEU B O 1
ATOM 5489 N N . PHE B 1 309 ? -8.906 21.453 19.609 1 95.31 309 PHE B N 1
ATOM 5490 C CA . PHE B 1 309 ? -9.562 21.219 20.891 1 95.31 309 PHE B CA 1
ATOM 5491 C C . PHE B 1 309 ? -10.555 22.328 21.203 1 95.31 309 PHE B C 1
ATOM 5493 O O . PHE B 1 309 ? -11.516 22.125 21.938 1 95.31 309 PHE B O 1
ATOM 5500 N N . LEU B 1 310 ? -10.383 23.484 20.625 1 97 310 LEU B N 1
ATOM 5501 C CA . LEU B 1 310 ? -11.289 24.609 20.812 1 97 310 LEU B CA 1
ATOM 5502 C C . LEU B 1 310 ? -12.125 24.859 19.562 1 97 310 LEU B C 1
ATOM 5504 O O . LEU B 1 310 ? -12.398 26.016 19.203 1 97 310 LEU B O 1
ATOM 5508 N N . HIS B 1 311 ? -12.422 23.766 19.016 1 95.19 311 HIS B N 1
ATOM 5509 C CA . HIS B 1 311 ? -13.273 23.859 17.828 1 95.19 311 HIS B CA 1
ATOM 5510 C C . HIS B 1 311 ? -14.531 24.672 18.125 1 95.19 311 HIS B C 1
ATOM 5512 O O . HIS B 1 311 ? -15.203 24.453 19.125 1 95.19 311 HIS B O 1
ATOM 5518 N N . GLY B 1 312 ? -14.906 25.641 17.297 1 95.19 312 GLY B N 1
ATOM 5519 C CA . GLY B 1 312 ? -16.109 26.438 17.453 1 95.19 312 GLY B CA 1
ATOM 5520 C C . GLY B 1 312 ? -15.898 27.688 18.297 1 95.19 312 GLY B C 1
ATOM 5521 O O . GLY B 1 312 ? -16.797 28.516 18.422 1 95.19 312 GLY B O 1
ATOM 5522 N N . ASN B 1 313 ? -14.688 27.828 18.828 1 97.19 313 ASN B N 1
ATOM 5523 C CA . ASN B 1 313 ? -14.352 28.984 19.641 1 97.19 313 ASN B CA 1
ATOM 5524 C C . ASN B 1 313 ? -13.102 29.703 19.125 1 97.19 313 ASN B C 1
ATOM 5526 O O . ASN B 1 313 ? -12.078 29.734 19.812 1 97.19 313 ASN B O 1
ATOM 5530 N N . PRO B 1 314 ? -13.32 30.344 18.031 1 97.38 314 PRO B N 1
ATOM 5531 C CA . PRO B 1 314 ? -12.141 30.906 17.375 1 97.38 314 PRO B CA 1
ATOM 5532 C C . PRO B 1 314 ? -11.461 31.984 18.203 1 97.38 314 PRO B C 1
ATOM 5534 O O . PRO B 1 314 ? -10.242 32.125 18.156 1 97.38 314 PRO B O 1
ATOM 5537 N N . PHE B 1 315 ? -12.172 32.719 19 1 97.69 315 PHE B N 1
ATOM 5538 C CA . PHE B 1 315 ? -11.586 33.781 19.812 1 97.69 315 PHE B CA 1
ATOM 5539 C C . PHE B 1 315 ? -10.703 33.219 20.906 1 97.69 315 PHE B C 1
ATOM 5541 O O . PHE B 1 315 ? -9.57 33.656 21.094 1 97.69 315 PHE B O 1
ATOM 5548 N N . PHE B 1 316 ? -11.195 32.25 21.578 1 98 316 PHE B N 1
ATOM 5549 C CA . PHE B 1 316 ? -10.406 31.609 22.625 1 98 316 PHE B CA 1
ATOM 5550 C C . PHE B 1 316 ? -9.227 30.844 22.016 1 98 316 PHE B C 1
ATOM 5552 O O . PHE B 1 316 ? -8.156 30.781 22.609 1 98 316 PHE B O 1
ATOM 5559 N N . ALA B 1 317 ? -9.539 30.297 20.875 1 98.31 317 ALA B N 1
ATOM 5560 C CA . ALA B 1 317 ? -8.453 29.609 20.188 1 98.31 317 ALA B CA 1
ATOM 5561 C C . ALA B 1 317 ? -7.332 30.578 19.828 1 98.31 317 ALA B C 1
ATOM 5563 O O . ALA B 1 317 ? -6.148 30.25 19.938 1 98.31 317 ALA B O 1
ATOM 5564 N N . PHE B 1 318 ? -7.734 31.75 19.422 1 98.5 318 PHE B N 1
ATOM 5565 C CA . PHE B 1 318 ? -6.738 32.75 19.109 1 98.5 318 PHE B CA 1
ATOM 5566 C C . PHE B 1 318 ? -5.879 33.094 20.312 1 98.5 318 PHE B C 1
ATOM 5568 O O . PHE B 1 318 ? -4.652 33.125 20.219 1 98.5 318 PHE B O 1
ATOM 5575 N N . ILE B 1 319 ? -6.43 33.25 21.422 1 98.5 319 ILE B N 1
ATOM 5576 C CA . ILE B 1 319 ? -5.734 33.656 22.641 1 98.5 319 ILE B CA 1
ATOM 5577 C C . ILE B 1 319 ? -4.781 32.531 23.078 1 98.5 319 ILE B C 1
ATOM 5579 O O . ILE B 1 319 ? -3.615 32.781 23.391 1 98.5 319 ILE B O 1
ATOM 5583 N N . LEU B 1 320 ? -5.301 31.391 23.078 1 98.38 320 LEU B N 1
ATOM 5584 C CA . LEU B 1 320 ? -4.473 30.266 23.516 1 98.38 320 LEU B CA 1
ATOM 5585 C C . LEU B 1 320 ? -3.379 29.969 22.5 1 98.38 320 LEU B C 1
ATOM 5587 O O . LEU B 1 320 ? -2.275 29.562 22.875 1 98.38 320 LEU B O 1
ATOM 5591 N N . GLY B 1 321 ? -3.76 30.031 21.234 1 98.38 321 GLY B N 1
ATOM 5592 C CA . GLY B 1 321 ? -2.725 29.875 20.234 1 98.38 321 GLY B CA 1
ATOM 5593 C C . GLY B 1 321 ? -1.615 30.906 20.359 1 98.38 321 GLY B C 1
ATOM 5594 O O . GLY B 1 321 ? -0.438 30.578 20.188 1 98.38 321 GLY B O 1
ATOM 5595 N N . PHE B 1 322 ? -2.008 32.094 20.625 1 98.44 322 PHE B N 1
ATOM 5596 C CA . PHE B 1 322 ? -1.059 33.188 20.906 1 98.44 322 PHE B CA 1
ATOM 5597 C C . PHE B 1 322 ? -0.139 32.781 22.062 1 98.44 322 PHE B C 1
ATOM 5599 O O . PHE B 1 322 ? 1.083 32.906 21.953 1 98.44 322 PHE B O 1
ATOM 5606 N N . ALA B 1 323 ? -0.696 32.312 23.062 1 98.12 323 ALA B N 1
ATOM 5607 C CA . ALA B 1 323 ? 0.048 31.953 24.266 1 98.12 323 ALA B CA 1
ATOM 5608 C C . ALA B 1 323 ? 0.98 30.766 24 1 98.12 323 ALA B C 1
ATOM 5610 O O . ALA B 1 323 ? 2.102 30.734 24.516 1 98.12 323 ALA B O 1
ATOM 5611 N N . VAL B 1 324 ? 0.487 29.859 23.266 1 97.62 324 VAL B N 1
ATOM 5612 C CA . VAL B 1 324 ? 1.28 28.672 22.953 1 97.62 324 VAL B CA 1
ATOM 5613 C C . VAL B 1 324 ? 2.525 29.078 22.156 1 97.62 324 VAL B C 1
ATOM 5615 O O . VAL B 1 324 ? 3.625 28.594 22.438 1 97.62 324 VAL B O 1
ATOM 5618 N N . MET B 1 325 ? 2.324 29.938 21.219 1 97.25 325 MET B N 1
ATOM 5619 C CA . MET B 1 325 ? 3.461 30.391 20.422 1 97.25 325 MET B CA 1
ATOM 5620 C C . MET B 1 325 ? 4.477 31.125 21.297 1 97.25 325 MET B C 1
ATOM 5622 O O . MET B 1 325 ? 5.684 30.953 21.125 1 97.25 325 MET B O 1
ATOM 5626 N N . VAL B 1 326 ? 4.027 31.844 22.234 1 96.75 326 VAL B N 1
ATOM 5627 C CA . VAL B 1 326 ? 4.914 32.562 23.156 1 96.75 326 VAL B CA 1
ATOM 5628 C C . VAL B 1 326 ? 5.691 31.547 24 1 96.75 326 VAL B C 1
ATOM 5630 O O . VAL B 1 326 ? 6.906 31.672 24.172 1 96.75 326 VAL B O 1
ATOM 5633 N N . ALA B 1 327 ? 5.004 30.609 24.438 1 96.38 327 ALA B N 1
ATOM 5634 C CA . ALA B 1 327 ? 5.641 29.578 25.25 1 96.38 327 ALA B CA 1
ATOM 5635 C C . ALA B 1 327 ? 6.715 28.844 24.453 1 96.38 327 ALA B C 1
ATOM 5637 O O . ALA B 1 327 ? 7.801 28.562 24.984 1 96.38 327 ALA B O 1
ATOM 5638 N N . GLU B 1 328 ? 6.387 28.531 23.219 1 95.25 328 GLU B N 1
ATOM 5639 C CA . GLU B 1 328 ? 7.348 27.828 22.375 1 95.25 328 GLU B CA 1
ATOM 5640 C C . GLU B 1 328 ? 8.625 28.641 22.203 1 95.25 328 GLU B C 1
ATOM 5642 O O . GLU B 1 328 ? 9.727 28.094 22.312 1 95.25 328 GLU B O 1
ATOM 5647 N N . ILE B 1 329 ? 8.461 29.875 21.938 1 92.94 329 ILE B N 1
ATOM 5648 C CA . ILE B 1 329 ? 9.594 30.766 21.672 1 92.94 329 ILE B CA 1
ATOM 5649 C C . ILE B 1 329 ? 10.477 30.844 22.922 1 92.94 329 ILE B C 1
ATOM 5651 O O . ILE B 1 329 ? 11.711 30.844 22.812 1 92.94 329 ILE B O 1
ATOM 5655 N N . PHE B 1 330 ? 9.844 30.766 24 1 89.12 330 PHE B N 1
ATOM 5656 C CA . PHE B 1 330 ? 10.602 30.875 25.234 1 89.12 330 PHE B CA 1
ATOM 5657 C C . PHE B 1 330 ? 11.242 29.547 25.594 1 89.12 330 PHE B C 1
ATOM 5659 O O . PHE B 1 330 ? 12.266 29.5 26.297 1 89.12 330 PHE B O 1
ATOM 5666 N N . LEU B 1 331 ? 10.688 28.516 25.078 1 91.06 331 LEU B N 1
ATOM 5667 C CA . LEU B 1 331 ? 11.195 27.188 25.406 1 91.06 331 LEU B CA 1
ATOM 5668 C C . LEU B 1 331 ? 12.367 26.812 24.516 1 91.06 331 LEU B C 1
ATOM 5670 O O . LEU B 1 331 ? 13.047 25.812 24.766 1 91.06 331 LEU B O 1
ATOM 5674 N N . ILE B 1 332 ? 12.586 27.609 23.547 1 87.06 332 ILE B N 1
ATOM 5675 C CA . ILE B 1 332 ? 13.664 27.312 22.609 1 87.06 332 ILE B CA 1
ATOM 5676 C C . ILE B 1 332 ? 15 27.25 23.359 1 87.06 332 ILE B C 1
ATOM 5678 O O . ILE B 1 332 ? 15.805 26.359 23.125 1 87.06 332 ILE B O 1
ATOM 5682 N N . ASN B 1 333 ? 15.148 28.156 24.297 1 81.75 333 ASN B N 1
ATOM 5683 C CA . ASN B 1 333 ? 16.406 28.203 25.047 1 81.75 333 ASN B CA 1
ATOM 5684 C C . ASN B 1 333 ? 16.562 26.984 25.938 1 81.75 333 ASN B C 1
ATOM 5686 O O . ASN B 1 333 ? 17.672 26.453 26.078 1 81.75 333 ASN B O 1
ATOM 5690 N N . ILE B 1 334 ? 15.539 26.641 26.5 1 82.44 334 ILE B N 1
ATOM 5691 C CA . ILE B 1 334 ? 15.578 25.484 27.391 1 82.44 334 ILE B CA 1
ATOM 5692 C C . ILE B 1 334 ? 15.891 24.234 26.578 1 82.44 334 ILE B C 1
ATOM 5694 O O . ILE B 1 334 ? 16.672 23.391 27.016 1 82.44 334 ILE B O 1
ATOM 5698 N N . PHE B 1 335 ? 15.258 24.172 25.516 1 83.38 335 PHE B N 1
ATOM 5699 C CA . PHE B 1 335 ? 15.492 23.031 24.641 1 83.38 335 PHE B CA 1
ATOM 5700 C C . PHE B 1 335 ? 16.953 22.984 24.188 1 83.38 335 PHE B C 1
ATOM 5702 O O . PHE B 1 335 ? 17.562 21.922 24.172 1 83.38 335 PHE B O 1
ATOM 5709 N N . ALA B 1 336 ? 17.469 24.062 23.812 1 76.88 336 ALA B N 1
ATOM 5710 C CA . ALA B 1 336 ? 18.859 24.141 23.359 1 76.88 336 ALA B CA 1
ATOM 5711 C C . ALA B 1 336 ? 19.812 23.656 24.438 1 76.88 336 ALA B C 1
ATOM 5713 O O . ALA B 1 336 ? 20.812 22.984 24.141 1 76.88 336 ALA B O 1
ATOM 5714 N N . LYS B 1 337 ? 19.453 23.875 25.578 1 75.75 337 LYS B N 1
ATOM 5715 C CA . LYS B 1 337 ? 20.328 23.547 26.703 1 75.75 337 LYS B CA 1
ATOM 5716 C C . LYS B 1 337 ? 20.25 22.062 27.047 1 75.75 337 LYS B C 1
ATOM 5718 O O . LYS B 1 337 ? 21.25 21.438 27.391 1 75.75 337 LYS B O 1
ATOM 5723 N N . TYR B 1 338 ? 19.078 21.422 26.812 1 75.38 338 TYR B N 1
ATOM 5724 C CA . TYR B 1 338 ? 18.859 20.078 27.328 1 75.38 338 TYR B CA 1
ATOM 5725 C C . TYR B 1 338 ? 18.906 19.062 26.203 1 75.38 338 TYR B C 1
ATOM 5727 O O . TYR B 1 338 ? 18.938 17.844 26.453 1 75.38 338 TYR B O 1
ATOM 5735 N N . MET B 1 339 ? 18.875 19.469 25.047 1 73.12 339 MET B N 1
ATOM 5736 C CA . MET B 1 339 ? 18.75 18.547 23.922 1 73.12 339 MET B CA 1
ATOM 5737 C C . MET B 1 339 ? 19.953 17.609 23.859 1 73.12 339 MET B C 1
ATOM 5739 O O . MET B 1 339 ? 19.828 16.453 23.484 1 73.12 339 MET B O 1
ATOM 5743 N N . ASP B 1 340 ? 21 18 24.219 1 70.69 340 ASP B N 1
ATOM 5744 C CA . ASP B 1 340 ? 22.188 17.156 24.188 1 70.69 340 ASP B CA 1
ATOM 5745 C C . ASP B 1 340 ? 22.141 16.078 25.266 1 70.69 340 ASP B C 1
ATOM 5747 O O . ASP B 1 340 ? 22.766 15.031 25.125 1 70.69 340 ASP B O 1
ATOM 5751 N N . LYS B 1 341 ? 21.391 16.312 26.25 1 76.38 341 LYS B N 1
ATOM 5752 C CA . LYS B 1 341 ? 21.297 15.352 27.344 1 76.38 341 LYS B CA 1
ATOM 5753 C C . LYS B 1 341 ? 20.391 14.172 26.953 1 76.38 341 LYS B C 1
ATOM 5755 O O . LYS B 1 341 ? 20.547 13.07 27.484 1 76.38 341 LYS B O 1
ATOM 5760 N N . PHE B 1 342 ? 19.5 14.367 26.016 1 79.19 342 PHE B N 1
ATOM 5761 C CA . PHE B 1 342 ? 18.547 13.328 25.625 1 79.19 342 PHE B CA 1
ATOM 5762 C C . PHE B 1 342 ? 18.562 13.133 24.109 1 79.19 342 PHE B C 1
ATOM 5764 O O . PHE B 1 342 ? 17.547 13.367 23.438 1 79.19 342 PHE B O 1
ATOM 5771 N N . PRO B 1 343 ? 19.641 12.523 23.672 1 81.62 343 PRO B N 1
ATOM 5772 C CA . PRO B 1 343 ? 19.766 12.359 22.219 1 81.62 343 PRO B CA 1
ATOM 5773 C C . PRO B 1 343 ? 18.672 11.461 21.641 1 81.62 343 PRO B C 1
ATOM 5775 O O . PRO B 1 343 ? 18.281 11.633 20.484 1 81.62 343 PRO B O 1
ATOM 5778 N N . GLY B 1 344 ? 18.234 10.523 22.375 1 83.19 344 GLY B N 1
ATOM 5779 C CA . GLY B 1 344 ? 17.141 9.672 21.922 1 83.19 344 GLY B CA 1
ATOM 5780 C C . GLY B 1 344 ? 15.875 10.445 21.609 1 83.19 344 GLY B C 1
ATOM 5781 O O . GLY B 1 344 ? 15.188 10.141 20.625 1 83.19 344 GLY B O 1
ATOM 5782 N N . VAL B 1 345 ? 15.594 11.352 22.391 1 79.81 345 VAL B N 1
ATOM 5783 C CA . VAL B 1 345 ? 14.406 12.172 22.203 1 79.81 345 VAL B CA 1
ATOM 5784 C C . VAL B 1 345 ? 14.602 13.086 20.984 1 79.81 345 VAL B C 1
ATOM 5786 O O . VAL B 1 345 ? 13.656 13.344 20.234 1 79.81 345 VAL B O 1
ATOM 5789 N N . LYS B 1 346 ? 15.773 13.5 20.859 1 77.75 346 LYS B N 1
ATOM 5790 C CA . LYS B 1 346 ? 16.094 14.32 19.688 1 77.75 346 LYS B CA 1
ATOM 5791 C C . LYS B 1 346 ? 15.867 13.539 18.406 1 77.75 346 LYS B C 1
ATOM 5793 O O . LYS B 1 346 ? 15.258 14.055 17.453 1 77.75 346 LYS B O 1
ATOM 5798 N N . ASP B 1 347 ? 16.25 12.266 18.453 1 84.19 347 ASP B N 1
ATOM 5799 C CA . ASP B 1 347 ? 16.141 11.422 17.266 1 84.19 347 ASP B CA 1
ATOM 5800 C C . ASP B 1 347 ? 14.695 10.961 17.047 1 84.19 347 ASP B C 1
ATOM 5802 O O . ASP B 1 347 ? 14.312 10.609 15.93 1 84.19 347 ASP B O 1
ATOM 5806 N N . MET B 1 348 ? 14 10.93 18.141 1 84.19 348 MET B N 1
ATOM 5807 C CA . MET B 1 348 ? 12.633 10.422 18.094 1 84.19 348 MET B CA 1
ATOM 5808 C C . MET B 1 348 ? 11.789 11.227 17.109 1 84.19 348 MET B C 1
ATOM 5810 O O . MET B 1 348 ? 10.898 10.68 16.453 1 84.19 348 MET B O 1
ATOM 5814 N N . GLY B 1 349 ? 12.023 12.492 16.938 1 76.94 349 GLY B N 1
ATOM 5815 C CA . GLY B 1 349 ? 11.273 13.352 16.047 1 76.94 349 GLY B CA 1
ATOM 5816 C C . GLY B 1 349 ? 11.242 12.836 14.617 1 76.94 349 GLY B C 1
ATOM 5817 O O . GLY B 1 349 ? 10.195 12.859 13.961 1 76.94 349 GLY B O 1
ATOM 5818 N N . GLU B 1 350 ? 12.344 12.383 14.195 1 81.06 350 GLU B N 1
ATOM 5819 C CA . GLU B 1 350 ? 12.422 11.859 12.828 1 81.06 350 GLU B CA 1
ATOM 5820 C C . GLU B 1 350 ? 11.602 10.586 12.68 1 81.06 350 GLU B C 1
ATOM 5822 O O . GLU B 1 350 ? 10.938 10.391 11.656 1 81.06 350 GLU B O 1
ATOM 5827 N N . TYR B 1 351 ? 11.648 9.797 13.625 1 86.12 351 TYR B N 1
ATOM 5828 C CA . TYR B 1 351 ? 10.93 8.531 13.562 1 86.12 351 TYR B CA 1
ATOM 5829 C C . TYR B 1 351 ? 9.43 8.742 13.695 1 86.12 351 TYR B C 1
ATOM 5831 O O . TYR B 1 351 ? 8.633 8 13.117 1 86.12 351 TYR B O 1
ATOM 5839 N N . VAL B 1 352 ? 9.008 9.742 14.438 1 81.94 352 VAL B N 1
ATOM 5840 C CA . VAL B 1 352 ? 7.598 10.102 14.523 1 81.94 352 VAL B CA 1
ATOM 5841 C C . VAL B 1 352 ? 7.094 10.547 13.148 1 81.94 352 VAL B C 1
ATOM 5843 O O . VAL B 1 352 ? 6.078 10.047 12.664 1 81.94 352 VAL B O 1
ATOM 5846 N N . ARG B 1 353 ? 7.805 11.383 12.5 1 77.25 353 ARG B N 1
ATOM 5847 C CA . ARG B 1 353 ? 7.41 11.891 11.188 1 77.25 353 ARG B CA 1
ATOM 5848 C C . ARG B 1 353 ? 7.336 10.758 10.164 1 77.25 353 ARG B C 1
ATOM 5850 O O . ARG B 1 353 ? 6.348 10.633 9.438 1 77.25 353 ARG B O 1
ATOM 5857 N N . THR B 1 354 ? 8.359 9.969 10.242 1 83.75 354 THR B N 1
ATOM 5858 C CA . THR B 1 354 ? 8.445 8.883 9.266 1 83.75 354 THR B CA 1
ATOM 5859 C C . THR B 1 354 ? 7.305 7.883 9.477 1 83.75 354 THR B C 1
ATOM 5861 O O . THR B 1 354 ? 6.645 7.477 8.523 1 83.75 354 THR B O 1
ATOM 5864 N N . SER B 1 355 ? 7.164 7.516 10.695 1 90.06 355 SER B N 1
ATOM 5865 C CA . SER B 1 355 ? 6.137 6.52 10.984 1 90.06 355 SER B CA 1
ATOM 5866 C C . SER B 1 355 ? 4.742 7.066 10.703 1 90.06 355 SER B C 1
ATOM 5868 O O . SER B 1 355 ? 3.889 6.359 10.164 1 90.06 355 SER B O 1
ATOM 5870 N N . MET B 1 356 ? 4.434 8.32 11.023 1 83.25 356 MET B N 1
ATOM 5871 C CA . MET B 1 356 ? 3.145 8.938 10.727 1 83.25 356 MET B CA 1
ATOM 5872 C C . MET B 1 356 ? 2.889 8.969 9.227 1 83.25 356 MET B C 1
ATOM 5874 O O . MET B 1 356 ? 1.793 8.633 8.773 1 83.25 356 MET B O 1
ATOM 5878 N N . ASN B 1 357 ? 3.916 9.273 8.492 1 82.5 357 ASN B N 1
ATOM 5879 C CA . ASN B 1 357 ? 3.781 9.352 7.039 1 82.5 357 ASN B CA 1
ATOM 5880 C C . ASN B 1 357 ? 3.5 7.98 6.43 1 82.5 357 ASN B C 1
ATOM 5882 O O . ASN B 1 357 ? 2.662 7.855 5.535 1 82.5 357 ASN B O 1
ATOM 5886 N N . LYS B 1 358 ? 4.152 7.051 6.934 1 89 358 LYS B N 1
ATOM 5887 C CA . LYS B 1 358 ? 3.971 5.707 6.395 1 89 358 LYS B CA 1
ATOM 5888 C C . LYS B 1 358 ? 2.568 5.18 6.688 1 89 358 LYS B C 1
ATOM 5890 O O . LYS B 1 358 ? 1.938 4.562 5.828 1 89 358 LYS B O 1
ATOM 5895 N N . VAL B 1 359 ? 2.09 5.379 7.871 1 90.12 359 VAL B N 1
ATOM 5896 C CA . VAL B 1 359 ? 0.744 4.949 8.234 1 90.12 359 VAL B CA 1
ATOM 5897 C C . VAL B 1 359 ? -0.282 5.703 7.391 1 90.12 359 VAL B C 1
ATOM 5899 O O . VAL B 1 359 ? -1.243 5.109 6.895 1 90.12 359 VAL B O 1
ATOM 5902 N N . LEU B 1 360 ? -0.024 6.957 7.215 1 84.75 360 LEU B N 1
ATOM 5903 C CA . LEU B 1 360 ? -0.943 7.789 6.445 1 84.75 360 LEU B CA 1
ATOM 5904 C C . LEU B 1 360 ? -0.956 7.371 4.98 1 84.75 360 LEU B C 1
ATOM 5906 O O . LEU B 1 360 ? -2.016 7.332 4.348 1 84.75 360 LEU B O 1
ATOM 5910 N N . GLU B 1 361 ? 0.15 7.105 4.445 1 88.69 361 GLU B N 1
ATOM 5911 C CA . GLU B 1 361 ? 0.26 6.691 3.049 1 88.69 361 GLU B CA 1
ATOM 5912 C C . GLU B 1 361 ? -0.587 5.453 2.773 1 88.69 361 GLU B C 1
ATOM 5914 O O . GLU B 1 361 ? -1.355 5.422 1.81 1 88.69 361 GLU B O 1
ATOM 5919 N N . ILE B 1 362 ? -0.458 4.465 3.613 1 92.19 362 ILE B N 1
ATOM 5920 C CA . ILE B 1 362 ? -1.177 3.209 3.418 1 92.19 362 ILE B CA 1
ATOM 5921 C C . ILE B 1 362 ? -2.666 3.424 3.672 1 92.19 362 ILE B C 1
ATOM 5923 O O . ILE B 1 362 ? -3.51 2.896 2.939 1 92.19 362 ILE B O 1
ATOM 5927 N N . SER B 1 363 ? -3.01 4.191 4.652 1 90.06 363 SER B N 1
ATOM 5928 C CA . SER B 1 363 ? -4.402 4.457 4.988 1 90.06 363 SER B CA 1
ATOM 5929 C C . SER B 1 363 ? -5.109 5.207 3.863 1 90.06 363 SER B C 1
ATOM 5931 O O . SER B 1 363 ? -6.242 4.875 3.5 1 90.06 363 SER B O 1
ATOM 5933 N N . LEU B 1 364 ? -4.438 6.191 3.32 1 87.88 364 LEU B N 1
ATOM 5934 C CA . LEU B 1 364 ? -5.043 7 2.268 1 87.88 364 LEU B CA 1
ATOM 5935 C C . LEU B 1 364 ? -5.133 6.219 0.963 1 87.88 364 LEU B C 1
ATOM 5937 O O . LEU B 1 364 ? -6.078 6.398 0.19 1 87.88 364 LEU B O 1
ATOM 5941 N N . LEU B 1 365 ? -4.172 5.426 0.726 1 92.44 365 LEU B N 1
ATOM 5942 C CA . LEU B 1 365 ? -4.23 4.586 -0.465 1 92.44 365 LEU B CA 1
ATOM 5943 C C . LEU B 1 365 ? -5.379 3.584 -0.366 1 92.44 365 LEU B C 1
ATOM 5945 O O . LEU B 1 365 ? -6.18 3.457 -1.296 1 92.44 365 LEU B O 1
ATOM 5949 N N . ALA B 1 366 ? -5.402 2.846 0.736 1 93.19 366 ALA B N 1
ATOM 5950 C CA . ALA B 1 366 ? -6.484 1.89 0.951 1 93.19 366 ALA B CA 1
ATOM 5951 C C . ALA B 1 366 ? -7.84 2.588 0.958 1 93.19 366 ALA B C 1
ATOM 5953 O O . ALA B 1 366 ? -8.797 2.1 0.358 1 93.19 366 ALA B O 1
ATOM 5954 N N . GLY B 1 367 ? -7.902 3.682 1.637 1 91.06 367 GLY B N 1
ATOM 5955 C CA . GLY B 1 367 ? -9.125 4.469 1.632 1 91.06 367 GLY B CA 1
ATOM 5956 C C . GLY B 1 367 ? -9.523 4.945 0.247 1 91.06 367 GLY B C 1
ATOM 5957 O O . GLY B 1 367 ? -10.711 4.984 -0.085 1 91.06 367 GLY B O 1
ATOM 5958 N N . GLY B 1 368 ? -8.508 5.418 -0.52 1 92.75 368 GLY B N 1
ATOM 5959 C CA . GLY B 1 368 ? -8.773 5.801 -1.898 1 92.75 368 GLY B CA 1
ATOM 5960 C C . GLY B 1 368 ? -9.352 4.676 -2.73 1 92.75 368 GLY B C 1
ATOM 5961 O O . GLY B 1 368 ? -10.273 4.891 -3.523 1 92.75 368 GLY B O 1
ATOM 5962 N N . ILE B 1 369 ? -8.844 3.475 -2.559 1 94.69 369 ILE B N 1
ATOM 5963 C CA . ILE B 1 369 ? -9.344 2.307 -3.277 1 94.69 369 ILE B CA 1
ATOM 5964 C C . ILE B 1 369 ? -10.797 2.049 -2.893 1 94.69 369 ILE B C 1
ATOM 5966 O O . ILE B 1 369 ? -11.656 1.868 -3.762 1 94.69 369 ILE B O 1
ATOM 5970 N N . VAL B 1 370 ? -11.102 2.053 -1.631 1 92.81 370 VAL B N 1
ATOM 5971 C CA . VAL B 1 370 ? -12.453 1.798 -1.135 1 92.81 370 VAL B CA 1
ATOM 5972 C C . VAL B 1 370 ? -13.398 2.893 -1.622 1 92.81 370 VAL B C 1
ATOM 5974 O O . VAL B 1 370 ? -14.523 2.607 -2.043 1 92.81 370 VAL B O 1
ATOM 5977 N N . ALA B 1 371 ? -12.898 4.125 -1.559 1 92.19 371 ALA B N 1
ATOM 5978 C CA . ALA B 1 371 ? -13.719 5.246 -2.004 1 92.19 371 ALA B CA 1
ATOM 5979 C C . ALA B 1 371 ? -14.031 5.145 -3.494 1 92.19 371 ALA B C 1
ATOM 5981 O O . ALA B 1 371 ? -15.172 5.359 -3.914 1 92.19 371 ALA B O 1
ATOM 5982 N N . ALA B 1 372 ? -13.031 4.887 -4.266 1 95.31 372 ALA B N 1
ATOM 5983 C CA . ALA B 1 372 ? -13.219 4.75 -5.707 1 95.31 372 ALA B CA 1
ATOM 5984 C C . ALA B 1 372 ? -14.188 3.613 -6.023 1 95.31 372 ALA B C 1
ATOM 5986 O O . ALA B 1 372 ? -15 3.721 -6.945 1 95.31 372 ALA B O 1
ATOM 5987 N N . GLU B 1 373 ? -14.117 2.537 -5.281 1 94.31 373 GLU B N 1
ATOM 5988 C CA . GLU B 1 373 ? -15.047 1.428 -5.473 1 94.31 373 GLU B CA 1
ATOM 5989 C C . GLU B 1 373 ? -16.469 1.842 -5.137 1 94.31 373 GLU B C 1
ATOM 5991 O O . GLU B 1 373 ? -17.422 1.462 -5.832 1 94.31 373 GLU B O 1
ATOM 5996 N N . LYS B 1 374 ? -16.625 2.555 -4.098 1 92.62 374 LYS B N 1
ATOM 5997 C CA . LYS B 1 374 ? -17.938 3.07 -3.734 1 92.62 374 LYS B CA 1
ATOM 5998 C C . LYS B 1 374 ? -18.5 3.982 -4.824 1 92.62 374 LYS B C 1
ATOM 6000 O O . LYS B 1 374 ? -19.688 3.922 -5.145 1 92.62 374 LYS B O 1
ATOM 6005 N N . MET B 1 375 ? -17.656 4.805 -5.336 1 94.12 375 MET B N 1
ATOM 6006 C CA . MET B 1 375 ? -18.062 5.699 -6.418 1 94.12 375 MET B CA 1
ATOM 6007 C C . MET B 1 375 ? -18.5 4.906 -7.645 1 94.12 375 MET B C 1
ATOM 6009 O O . MET B 1 375 ? -19.516 5.227 -8.266 1 94.12 375 MET B O 1
ATOM 6013 N N . ALA B 1 376 ? -17.719 3.945 -7.996 1 94.56 376 ALA B N 1
ATOM 6014 C CA . ALA B 1 376 ? -18.031 3.121 -9.156 1 94.56 376 ALA B CA 1
ATOM 6015 C C . ALA B 1 376 ? -19.375 2.42 -8.984 1 94.56 376 ALA B C 1
ATOM 6017 O O . ALA B 1 376 ? -20.203 2.41 -9.898 1 94.56 376 ALA B O 1
ATOM 6018 N N . VAL B 1 377 ? -19.625 1.888 -7.836 1 92.38 377 VAL B N 1
ATOM 6019 C CA . VAL B 1 377 ? -20.859 1.179 -7.555 1 92.38 377 VAL B CA 1
ATOM 6020 C C . VAL B 1 377 ? -22.031 2.156 -7.594 1 92.38 377 VAL B C 1
ATOM 6022 O O . VAL B 1 377 ? -23.078 1.865 -8.195 1 92.38 377 VAL B O 1
ATOM 6025 N N . ALA B 1 378 ? -21.828 3.254 -7.027 1 90.75 378 ALA B N 1
ATOM 6026 C CA . ALA B 1 378 ? -22.891 4.25 -6.93 1 90.75 378 ALA B CA 1
ATOM 6027 C C . ALA B 1 378 ? -23.219 4.848 -8.297 1 90.75 378 ALA B C 1
ATOM 6029 O O . ALA B 1 378 ? -24.375 5.141 -8.594 1 90.75 378 ALA B O 1
ATOM 6030 N N . SER B 1 379 ? -22.234 5.02 -9.094 1 91.69 379 SER B N 1
ATOM 6031 C CA . SER B 1 379 ? -22.422 5.715 -10.359 1 91.69 379 SER B CA 1
ATOM 6032 C C . SER B 1 379 ? -22.812 4.742 -11.469 1 91.69 379 SER B C 1
ATOM 6034 O O . SER B 1 379 ? -23.484 5.133 -12.438 1 91.69 379 SER B O 1
ATOM 6036 N N . SER B 1 380 ? -22.406 3.529 -11.469 1 91.31 380 SER B N 1
ATOM 6037 C CA . SER B 1 380 ? -22.578 2.633 -12.609 1 91.31 380 SER B CA 1
ATOM 6038 C C . SER B 1 380 ? -23.016 1.242 -12.148 1 91.31 380 SER B C 1
ATOM 6040 O O . SER B 1 380 ? -23.438 0.42 -12.961 1 91.31 380 SER B O 1
ATOM 6042 N N . GLY B 1 381 ? -22.891 0.968 -10.906 1 90.25 381 GLY B N 1
ATOM 6043 C CA . GLY B 1 381 ? -23.172 -0.374 -10.422 1 90.25 381 GLY B CA 1
ATOM 6044 C C . GLY B 1 381 ? -22.031 -1.344 -10.656 1 90.25 381 GLY B C 1
ATOM 6045 O O . GLY B 1 381 ? -22.125 -2.52 -10.297 1 90.25 381 GLY B O 1
ATOM 6046 N N . TYR B 1 382 ? -20.984 -0.852 -11.219 1 89.56 382 TYR B N 1
ATOM 6047 C CA . TYR B 1 382 ? -19.828 -1.71 -11.5 1 89.56 382 TYR B CA 1
ATOM 6048 C C . TYR B 1 382 ? -18.953 -1.862 -10.273 1 89.56 382 TYR B C 1
ATOM 6050 O O . TYR B 1 382 ? -18.828 -0.938 -9.461 1 89.56 382 TYR B O 1
ATOM 6058 N N . THR B 1 383 ? -18.375 -3.004 -10.125 1 87.56 383 THR B N 1
ATOM 6059 C CA . THR B 1 383 ? -17.469 -3.273 -9.023 1 87.56 383 THR B CA 1
ATOM 6060 C C . THR B 1 383 ? -16.062 -3.566 -9.539 1 87.56 383 THR B C 1
ATOM 6062 O O . THR B 1 383 ? -15.891 -4.094 -10.641 1 87.56 383 THR B O 1
ATOM 6065 N N . GLY B 1 384 ? -15.109 -3.143 -8.766 1 88.25 384 GLY B N 1
ATOM 6066 C CA . GLY B 1 384 ? -13.734 -3.488 -9.062 1 88.25 384 GLY B CA 1
ATOM 6067 C C . GLY B 1 384 ? -13.008 -2.42 -9.859 1 88.25 384 GLY B C 1
ATOM 6068 O O . GLY B 1 384 ? -11.797 -2.252 -9.727 1 88.25 384 GLY B O 1
ATOM 6069 N N . ILE B 1 385 ? -13.703 -1.684 -10.68 1 93.69 385 ILE B N 1
ATOM 6070 C CA . ILE B 1 385 ? -13.086 -0.742 -11.609 1 93.69 385 ILE B CA 1
ATOM 6071 C C . ILE B 1 385 ? -12.461 0.414 -10.828 1 93.69 385 ILE B C 1
ATOM 6073 O O . ILE B 1 385 ? -11.453 0.981 -11.25 1 93.69 385 ILE B O 1
ATOM 6077 N N . GLY B 1 386 ? -13.078 0.772 -9.727 1 95.62 386 GLY B N 1
ATOM 6078 C CA . GLY B 1 386 ? -12.461 1.78 -8.875 1 95.62 386 GLY B CA 1
ATOM 6079 C C . GLY B 1 386 ? -11.094 1.375 -8.367 1 95.62 386 GLY B C 1
ATOM 6080 O O . GLY B 1 386 ? -10.156 2.182 -8.367 1 95.62 386 GLY B O 1
ATOM 6081 N N . ALA B 1 387 ? -11 0.132 -7.914 1 93.81 387 ALA B N 1
ATOM 6082 C CA . ALA B 1 387 ? -9.727 -0.399 -7.438 1 93.81 387 ALA B CA 1
ATOM 6083 C C . ALA B 1 387 ? -8.68 -0.397 -8.555 1 93.81 387 ALA B C 1
ATOM 6085 O O . ALA B 1 387 ? -7.523 -0.039 -8.32 1 93.81 387 ALA B O 1
ATOM 6086 N N . LEU B 1 388 ? -9.078 -0.846 -9.734 1 94.19 388 LEU B N 1
ATOM 6087 C CA . LEU B 1 388 ? -8.164 -0.82 -10.867 1 94.19 388 LEU B CA 1
ATOM 6088 C C . LEU B 1 388 ? -7.617 0.585 -11.102 1 94.19 388 LEU B C 1
ATOM 6090 O O . LEU B 1 388 ? -6.414 0.765 -11.297 1 94.19 388 LEU B O 1
ATOM 6094 N N . PHE B 1 389 ? -8.477 1.51 -11.062 1 96.94 389 PHE B N 1
ATOM 6095 C CA . PHE B 1 389 ? -8.117 2.887 -11.383 1 96.94 389 PHE B CA 1
ATOM 6096 C C . PHE B 1 389 ? -7.113 3.436 -10.383 1 96.94 389 PHE B C 1
ATOM 6098 O O . PHE B 1 389 ? -6.105 4.027 -10.766 1 96.94 389 PHE B O 1
ATOM 6105 N N . VAL B 1 390 ? -7.367 3.252 -9.086 1 96.06 390 VAL B N 1
ATOM 6106 C CA . VAL B 1 390 ? -6.512 3.82 -8.055 1 96.06 390 VAL B CA 1
ATOM 6107 C C . VAL B 1 390 ? -5.188 3.064 -8.008 1 96.06 390 VAL B C 1
ATOM 6109 O O . VAL B 1 390 ? -4.117 3.678 -7.934 1 96.06 390 VAL B O 1
ATOM 6112 N N . ILE B 1 391 ? -5.234 1.732 -8.047 1 95.38 391 ILE B N 1
ATOM 6113 C CA . ILE B 1 391 ? -4.02 0.921 -8.016 1 95.38 391 ILE B CA 1
ATOM 6114 C C . ILE B 1 391 ? -3.166 1.215 -9.242 1 95.38 391 ILE B C 1
ATOM 6116 O O . ILE B 1 391 ? -1.955 1.421 -9.133 1 95.38 391 ILE B O 1
ATOM 6120 N N . GLY B 1 392 ? -3.822 1.245 -10.383 1 95.81 392 GLY B N 1
ATOM 6121 C CA . GLY B 1 392 ? -3.111 1.613 -11.594 1 95.81 392 GLY B CA 1
ATOM 6122 C C . GLY B 1 392 ? -2.506 3.002 -11.539 1 95.81 392 GLY B C 1
ATOM 6123 O O . GLY B 1 392 ? -1.351 3.199 -11.922 1 95.81 392 GLY B O 1
ATOM 6124 N N . GLY B 1 393 ? -3.297 3.961 -11.062 1 95.88 393 GLY B N 1
ATOM 6125 C CA . GLY B 1 393 ? -2.783 5.312 -10.906 1 95.88 393 GLY B CA 1
ATOM 6126 C C . GLY B 1 393 ? -1.583 5.391 -9.984 1 95.88 393 GLY B C 1
ATOM 6127 O O . GLY B 1 393 ? -0.619 6.102 -10.266 1 95.88 393 GLY B O 1
ATOM 6128 N N . PHE B 1 394 ? -1.66 4.66 -8.898 1 95 394 PHE B N 1
ATOM 6129 C CA . PHE B 1 394 ? -0.584 4.656 -7.914 1 95 394 PHE B CA 1
ATOM 6130 C C . PHE B 1 394 ? 0.698 4.094 -8.516 1 95 394 PHE B C 1
ATOM 6132 O O . PHE B 1 394 ? 1.772 4.68 -8.359 1 95 394 PHE B O 1
ATOM 6139 N N . LEU B 1 395 ? 0.587 3.002 -9.219 1 95.25 395 LEU B N 1
ATOM 6140 C CA . LEU B 1 395 ? 1.767 2.328 -9.75 1 95.25 395 LEU B CA 1
ATOM 6141 C C . LEU B 1 395 ? 2.32 3.078 -10.961 1 95.25 395 LEU B C 1
ATOM 6143 O O . LEU B 1 395 ? 3.537 3.145 -11.148 1 95.25 395 LEU B O 1
ATOM 6147 N N . LEU B 1 396 ? 1.46 3.629 -11.805 1 95.75 396 LEU B N 1
ATOM 6148 C CA . LEU B 1 396 ? 1.918 4.426 -12.93 1 95.75 396 LEU B CA 1
ATOM 6149 C C . LEU B 1 396 ? 2.586 5.711 -12.461 1 95.75 396 LEU B C 1
ATOM 6151 O O . LEU B 1 396 ? 3.564 6.168 -13.055 1 95.75 396 LEU B O 1
ATOM 6155 N N . ASN B 1 397 ? 2.023 6.258 -11.352 1 93.12 397 ASN B N 1
ATOM 6156 C CA . ASN B 1 397 ? 2.598 7.469 -10.781 1 93.12 397 ASN B CA 1
ATOM 6157 C C . ASN B 1 397 ? 4.062 7.266 -10.398 1 93.12 397 ASN B C 1
ATOM 6159 O O . ASN B 1 397 ? 4.863 8.203 -10.477 1 93.12 397 ASN B O 1
ATOM 6163 N N . LYS B 1 398 ? 4.426 6.148 -10.047 1 91.94 398 LYS B N 1
ATOM 6164 C CA . LYS B 1 398 ? 5.793 5.844 -9.633 1 91.94 398 LYS B CA 1
ATOM 6165 C C . LYS B 1 398 ? 6.766 5.977 -10.797 1 91.94 398 LYS B C 1
ATOM 6167 O O . LYS B 1 398 ? 7.965 6.176 -10.586 1 91.94 398 LYS B O 1
ATOM 6172 N N . LYS B 1 399 ? 6.273 5.91 -12 1 90.94 399 LYS B N 1
ATOM 6173 C CA . LYS B 1 399 ? 7.137 5.957 -13.18 1 90.94 399 LYS B CA 1
ATOM 6174 C C . LYS B 1 399 ? 6.988 7.285 -13.914 1 90.94 399 LYS B C 1
ATOM 6176 O O . LYS B 1 399 ? 7.578 7.477 -14.977 1 90.94 399 LYS B O 1
ATOM 6181 N N . ALA B 1 400 ? 6.234 8.133 -13.328 1 89.69 400 ALA B N 1
ATOM 6182 C CA . ALA B 1 400 ? 6.051 9.445 -13.938 1 89.69 400 ALA B CA 1
ATOM 6183 C C . ALA B 1 400 ? 7.277 10.328 -13.727 1 89.69 400 ALA B C 1
ATOM 6185 O O . ALA B 1 400 ? 7.984 10.188 -12.727 1 89.69 400 ALA B O 1
ATOM 6186 N N . LYS B 1 401 ? 7.547 11.234 -14.648 1 85.5 401 LYS B N 1
ATOM 6187 C CA . LYS B 1 401 ? 8.68 12.156 -14.555 1 85.5 401 LYS B CA 1
ATOM 6188 C C . LYS B 1 401 ? 8.508 13.117 -13.383 1 85.5 401 LYS B C 1
ATOM 6190 O O . LYS B 1 401 ? 9.461 13.367 -12.641 1 85.5 401 LYS B O 1
ATOM 6195 N N . LYS B 1 402 ? 7.305 13.656 -13.211 1 81.69 402 LYS B N 1
ATOM 6196 C CA . LYS B 1 402 ? 6.938 14.508 -12.086 1 81.69 402 LYS B CA 1
ATOM 6197 C C . LYS B 1 402 ? 5.867 13.844 -11.219 1 81.69 402 LYS B C 1
ATOM 6199 O O . LYS B 1 402 ? 4.695 14.234 -11.273 1 81.69 402 LYS B O 1
ATOM 6204 N N . PRO B 1 403 ? 6.301 12.93 -10.422 1 83.25 403 PRO B N 1
ATOM 6205 C CA . PRO B 1 403 ? 5.344 12.102 -9.688 1 83.25 403 PRO B CA 1
ATOM 6206 C C . PRO B 1 403 ? 4.668 12.852 -8.539 1 83.25 403 PRO B C 1
ATOM 6208 O O . PRO B 1 403 ? 5.281 13.734 -7.934 1 83.25 403 PRO B O 1
ATOM 6211 N N . ILE B 1 404 ? 3.355 12.633 -8.359 1 84 404 ILE B N 1
ATOM 6212 C CA . ILE B 1 404 ? 2.625 13.047 -7.168 1 84 404 ILE B CA 1
ATOM 6213 C C . ILE B 1 404 ? 3.131 12.273 -5.957 1 84 404 ILE B C 1
ATOM 6215 O O . ILE B 1 404 ? 3.461 11.086 -6.066 1 84 404 ILE B O 1
ATOM 6219 N N . VAL B 1 405 ? 3.127 13.055 -4.793 1 82.75 405 VAL B N 1
ATOM 6220 C CA . VAL B 1 405 ? 3.568 12.398 -3.568 1 82.75 405 VAL B CA 1
ATOM 6221 C C . VAL B 1 405 ? 2.639 11.227 -3.246 1 82.75 405 VAL B C 1
ATOM 6223 O O . VAL B 1 405 ? 1.425 11.32 -3.439 1 82.75 405 VAL B O 1
ATOM 6226 N N . ASP B 1 406 ? 3.186 10.141 -2.752 1 84.38 406 ASP B N 1
ATOM 6227 C CA . ASP B 1 406 ? 2.449 8.906 -2.498 1 84.38 406 ASP B CA 1
ATOM 6228 C C . ASP B 1 406 ? 1.232 9.164 -1.614 1 84.38 406 ASP B C 1
ATOM 6230 O O . ASP B 1 406 ? 0.162 8.594 -1.839 1 84.38 406 ASP B O 1
ATOM 6234 N N . LEU B 1 407 ? 1.415 10.094 -0.73 1 82.06 407 LEU B N 1
ATOM 6235 C CA . LEU B 1 407 ? 0.355 10.414 0.22 1 82.06 407 LEU B CA 1
ATOM 6236 C C . LEU B 1 407 ? -0.863 10.984 -0.498 1 82.06 407 LEU B C 1
ATOM 6238 O O . LEU B 1 407 ? -1.993 10.836 -0.029 1 82.06 407 LEU B O 1
ATOM 6242 N N . ALA B 1 408 ? -0.631 11.562 -1.592 1 85.62 408 ALA B N 1
ATOM 6243 C CA . ALA B 1 408 ? -1.693 12.297 -2.277 1 85.62 408 ALA B CA 1
ATOM 6244 C C . ALA B 1 408 ? -2.287 11.461 -3.412 1 85.62 408 ALA B C 1
ATOM 6246 O O . ALA B 1 408 ? -3.32 11.828 -3.979 1 85.62 408 ALA B O 1
ATOM 6247 N N . VAL B 1 409 ? -1.699 10.328 -3.75 1 89.88 409 VAL B N 1
ATOM 6248 C CA . VAL B 1 409 ? -2.129 9.586 -4.93 1 89.88 409 VAL B CA 1
ATOM 6249 C C . VAL B 1 409 ? -3.549 9.07 -4.723 1 89.88 409 VAL B C 1
ATOM 6251 O O . VAL B 1 409 ? -4.379 9.125 -5.637 1 89.88 409 VAL B O 1
ATOM 6254 N N . GLY B 1 410 ? -3.859 8.523 -3.527 1 89.75 410 GLY B N 1
ATOM 6255 C CA . GLY B 1 410 ? -5.203 8.047 -3.24 1 89.75 410 GLY B CA 1
ATOM 6256 C C . GLY B 1 410 ? -6.273 9.094 -3.48 1 89.75 410 GLY B C 1
ATOM 6257 O O . GLY B 1 410 ? -7.137 8.914 -4.344 1 89.75 410 GLY B O 1
ATOM 6258 N N . PRO B 1 411 ? -6.141 10.188 -2.84 1 86.44 411 PRO B N 1
ATOM 6259 C CA . PRO B 1 411 ? -7.113 11.273 -3.01 1 86.44 411 PRO B CA 1
ATOM 6260 C C . PRO B 1 411 ? -7.16 11.805 -4.441 1 86.44 411 PRO B C 1
ATOM 6262 O O . PRO B 1 411 ? -8.242 12.031 -4.984 1 86.44 411 PRO B O 1
ATOM 6265 N N . VAL B 1 412 ? -6.027 12.031 -5.047 1 90.38 412 VAL B N 1
ATOM 6266 C CA . VAL B 1 412 ? -5.957 12.57 -6.402 1 90.38 412 VAL B CA 1
ATOM 6267 C C . VAL B 1 412 ? -6.625 11.602 -7.379 1 90.38 412 VAL B C 1
ATOM 6269 O O . VAL B 1 412 ? -7.414 12.023 -8.227 1 90.38 412 VAL B O 1
ATOM 6272 N N . ALA B 1 413 ? -6.285 10.336 -7.266 1 93.5 413 ALA B N 1
ATOM 6273 C CA . ALA B 1 413 ? -6.887 9.328 -8.141 1 93.5 413 ALA B CA 1
ATOM 6274 C C . ALA B 1 413 ? -8.406 9.305 -7.98 1 93.5 413 ALA B C 1
ATOM 6276 O O . ALA B 1 413 ? -9.133 9.148 -8.961 1 93.5 413 ALA B O 1
ATOM 6277 N N . CYS B 1 414 ? -8.906 9.477 -6.812 1 91.94 414 CYS B N 1
ATOM 6278 C CA . CYS B 1 414 ? -10.344 9.469 -6.555 1 91.94 414 CYS B CA 1
ATOM 6279 C C . CYS B 1 414 ? -11.016 10.68 -7.191 1 91.94 414 CYS B C 1
ATOM 6281 O O . CYS B 1 414 ? -12.125 10.57 -7.723 1 91.94 414 CYS B O 1
ATOM 6283 N N . ILE B 1 415 ? -10.414 11.781 -7.086 1 90.38 415 ILE B N 1
ATOM 6284 C CA . ILE B 1 415 ? -10.961 12.984 -7.703 1 90.38 415 ILE B CA 1
ATOM 6285 C C . ILE B 1 415 ? -11.039 12.797 -9.219 1 90.38 415 ILE B C 1
ATOM 6287 O O . ILE B 1 415 ? -12.086 13.031 -9.828 1 90.38 415 ILE B O 1
ATOM 6291 N N . ILE B 1 416 ? -9.938 12.383 -9.828 1 93.88 416 ILE B N 1
ATOM 6292 C CA . ILE B 1 416 ? -9.891 12.172 -11.273 1 93.88 416 ILE B CA 1
ATOM 6293 C C . ILE B 1 416 ? -10.938 11.125 -11.672 1 93.88 416 ILE B C 1
ATOM 6295 O O . ILE B 1 416 ? -11.625 11.289 -12.68 1 93.88 416 ILE B O 1
ATOM 6299 N N . PHE B 1 417 ? -11.023 10.086 -10.891 1 95.62 417 PHE B N 1
ATOM 6300 C CA . PHE B 1 417 ? -11.984 9.023 -11.164 1 95.62 417 PHE B CA 1
ATOM 6301 C C . PHE B 1 417 ? -13.414 9.547 -11.078 1 95.62 417 PHE B C 1
ATOM 6303 O O . PHE B 1 417 ? -14.258 9.188 -11.898 1 95.62 417 PHE B O 1
ATOM 6310 N N . GLY B 1 418 ? -13.703 10.367 -10.031 1 93.38 418 GLY B N 1
ATOM 6311 C CA . GLY B 1 418 ? -15.008 10.984 -9.922 1 93.38 418 GLY B CA 1
ATOM 6312 C C . GLY B 1 418 ? -15.375 11.82 -11.133 1 93.38 418 GLY B C 1
ATOM 6313 O O . GLY B 1 418 ? -16.5 11.727 -11.641 1 93.38 418 GLY B O 1
ATOM 6314 N N . VAL B 1 419 ? -14.492 12.562 -11.586 1 93.44 419 VAL B N 1
ATOM 6315 C CA . VAL B 1 419 ? -14.703 13.383 -12.773 1 93.44 419 VAL B CA 1
ATOM 6316 C C . VAL B 1 419 ? -14.914 12.484 -13.992 1 93.44 419 VAL B C 1
ATOM 6318 O O . VAL B 1 419 ? -15.805 12.734 -14.812 1 93.44 419 VAL B O 1
ATOM 6321 N N . LEU B 1 420 ? -14.109 11.477 -14.133 1 95.25 420 LEU B N 1
ATOM 6322 C CA . LEU B 1 420 ? -14.227 10.531 -15.234 1 95.25 420 LEU B CA 1
ATOM 6323 C C . LEU B 1 420 ? -15.609 9.883 -15.258 1 95.25 420 LEU B C 1
ATOM 6325 O O . LEU B 1 420 ? -16.234 9.766 -16.312 1 95.25 420 LEU B O 1
ATOM 6329 N N . LEU B 1 421 ? -16.062 9.461 -14.086 1 95.25 421 LEU B N 1
ATOM 6330 C CA . LEU B 1 421 ? -17.375 8.828 -14.008 1 95.25 421 LEU B CA 1
ATOM 6331 C C . LEU B 1 421 ? -18.469 9.781 -14.484 1 95.25 421 LEU B C 1
ATOM 6333 O O . LEU B 1 421 ? -19.406 9.359 -15.148 1 95.25 421 LEU B O 1
ATOM 6337 N N . ASN B 1 422 ? -18.281 11.023 -14.148 1 94.88 422 ASN B N 1
ATOM 6338 C CA . ASN B 1 422 ? -19.266 12.008 -14.586 1 94.88 422 ASN B CA 1
ATOM 6339 C C . ASN B 1 422 ? -19.188 12.234 -16.094 1 94.88 422 ASN B C 1
ATOM 6341 O O . ASN B 1 422 ? -20.219 12.406 -16.75 1 94.88 422 ASN B O 1
ATOM 6345 N N . LEU B 1 423 ? -18.031 12.266 -16.609 1 94.56 423 LEU B N 1
ATOM 6346 C CA . LEU B 1 423 ? -17.875 12.375 -18.062 1 94.56 423 LEU B CA 1
ATOM 6347 C C . LEU B 1 423 ? -18.516 11.18 -18.766 1 94.56 423 LEU B C 1
ATOM 6349 O O . LEU B 1 423 ? -19.172 11.352 -19.797 1 94.56 423 LEU B O 1
ATOM 6353 N N . LEU B 1 424 ? -18.328 10 -18.25 1 95.19 424 LEU B N 1
ATOM 6354 C CA . LEU B 1 424 ? -18.906 8.789 -18.828 1 95.19 424 LEU B CA 1
ATOM 6355 C C . LEU B 1 424 ? -20.438 8.812 -18.734 1 95.19 424 LEU B C 1
ATOM 6357 O O . LEU B 1 424 ? -21.125 8.305 -19.609 1 95.19 424 LEU B O 1
ATOM 6361 N N . LEU B 1 425 ? -20.938 9.391 -17.703 1 93.88 425 LEU B N 1
ATOM 6362 C CA . LEU B 1 425 ? -22.375 9.539 -17.531 1 93.88 425 LEU B CA 1
ATOM 6363 C C . LEU B 1 425 ? -22.938 10.508 -18.578 1 93.88 425 LEU B C 1
ATOM 6365 O O . LEU B 1 425 ? -23.984 10.242 -19.172 1 93.88 425 LEU B O 1
ATOM 6369 N N . ILE B 1 426 ? -22.219 11.539 -18.812 1 93.5 426 ILE B N 1
ATOM 6370 C CA . ILE B 1 426 ? -22.672 12.578 -19.75 1 93.5 426 ILE B CA 1
ATOM 6371 C C . ILE B 1 426 ? -22.688 12.016 -21.172 1 93.5 426 ILE B C 1
ATOM 6373 O O . ILE B 1 426 ? -23.609 12.281 -21.938 1 93.5 426 ILE B O 1
ATOM 6377 N N . ILE B 1 427 ? -21.703 11.156 -21.484 1 93.94 427 ILE B N 1
ATOM 6378 C CA . ILE B 1 427 ? -21.625 10.633 -22.844 1 93.94 427 ILE B CA 1
ATOM 6379 C C . ILE B 1 427 ? -22.469 9.367 -22.953 1 93.94 427 ILE B C 1
ATOM 6381 O O . ILE B 1 427 ? -22.578 8.773 -24.031 1 93.94 427 ILE B O 1
ATOM 6385 N N . GLY B 1 428 ? -22.938 8.852 -21.891 1 91.81 428 GLY B N 1
ATOM 6386 C CA . GLY B 1 428 ? -23.891 7.758 -21.906 1 91.81 428 GLY B CA 1
ATOM 6387 C C . GLY B 1 428 ? -23.234 6.391 -21.922 1 91.81 428 GLY B C 1
ATOM 6388 O O . GLY B 1 428 ? -23.859 5.406 -22.328 1 91.81 428 GLY B O 1
ATOM 6389 N N . LEU B 1 429 ? -22.031 6.277 -21.484 1 92.44 429 LEU B N 1
ATOM 6390 C CA . LEU B 1 429 ? -21.344 4.988 -21.453 1 92.44 429 LEU B CA 1
ATOM 6391 C C . LEU B 1 429 ? -21.719 4.215 -20.188 1 92.44 429 LEU B C 1
ATOM 6393 O O . LEU B 1 429 ? -21.625 2.986 -20.156 1 92.44 429 LEU B O 1
ATOM 6397 N N . ILE B 1 430 ? -21.984 4.953 -19.141 1 93 430 ILE B N 1
ATOM 6398 C CA . ILE B 1 430 ? -22.484 4.328 -17.922 1 93 430 ILE B CA 1
ATOM 6399 C C . ILE B 1 430 ? -23.797 5.008 -17.5 1 93 430 ILE B C 1
ATOM 6401 O O . ILE B 1 430 ? -24.156 6.059 -18.047 1 93 430 ILE B O 1
ATOM 6405 N N . ALA B 1 431 ? -24.531 4.316 -16.672 1 86.12 431 ALA B N 1
ATOM 6406 C CA . ALA B 1 431 ? -25.797 4.84 -16.172 1 86.12 431 ALA B CA 1
ATOM 6407 C C . ALA B 1 431 ? -25.953 4.57 -14.688 1 86.12 431 ALA B C 1
ATOM 6409 O O . ALA B 1 431 ? -25.562 3.514 -14.195 1 86.12 431 ALA B O 1
ATOM 6410 N N . VAL B 1 432 ? -26.438 5.551 -14.062 1 80.81 432 VAL B N 1
ATOM 6411 C CA . VAL B 1 432 ? -26.672 5.434 -12.625 1 80.81 432 VAL B CA 1
ATOM 6412 C C . VAL B 1 432 ? -27.719 4.352 -12.359 1 80.81 432 VAL B C 1
ATOM 6414 O O . VAL B 1 432 ? -28.781 4.352 -12.969 1 80.81 432 VAL B O 1
ATOM 6417 N N . PRO B 1 433 ? -27.234 3.484 -11.547 1 74.94 433 PRO B N 1
ATOM 6418 C CA . PRO B 1 433 ? -28.203 2.434 -11.266 1 74.94 433 PRO B CA 1
ATOM 6419 C C . PRO B 1 433 ? -29.484 2.979 -10.641 1 74.94 433 PRO B C 1
ATOM 6421 O O . PRO B 1 433 ? -29.438 3.932 -9.859 1 74.94 433 PRO B O 1
ATOM 6424 N N . ALA B 1 434 ? -30.625 2.65 -11.188 1 62.22 434 ALA B N 1
ATOM 6425 C CA . ALA B 1 434 ? -31.906 3.055 -10.625 1 62.22 434 ALA B CA 1
ATOM 6426 C C . ALA B 1 434 ? -32.031 2.629 -9.164 1 62.22 434 ALA B C 1
ATOM 6428 O O . ALA B 1 434 ? -31.547 1.564 -8.781 1 62.22 434 ALA B O 1
ATOM 6429 N N . ALA B 1 435 ? -32.125 3.572 -8.297 1 52.69 435 ALA B N 1
ATOM 6430 C CA . ALA B 1 435 ? -32.406 3.207 -6.906 1 52.69 435 ALA B CA 1
ATOM 6431 C C . ALA B 1 435 ? -33.375 2.037 -6.828 1 52.69 435 ALA B C 1
ATOM 6433 O O . ALA B 1 435 ? -34.438 2.061 -7.461 1 52.69 435 ALA B O 1
ATOM 6434 N N . LYS B 1 436 ? -33.031 0.923 -6.402 1 29.64 436 LYS B N 1
ATOM 6435 C CA . LYS B 1 436 ? -34.031 -0.119 -6.172 1 29.64 436 LYS B CA 1
ATOM 6436 C C . LYS B 1 436 ? -34.938 0.25 -5.016 1 29.64 436 LYS B C 1
ATOM 6438 O O . LYS B 1 436 ? -34.5 0.789 -4 1 29.64 436 LYS B O 1
#

Foldseek 3Di:
DLLVLLLQLQLLLLLLLLQLAAAADLVLNQVSLCVVVVNDDLVVSLVVLCVVLVLCLVQPQLLLCLLLVAGACSVQRSVSNNLSSPFHSDPVSSNSSSNVRSVSSNCSLVVSVVVQVVLVPFPDNLSVLSLLLLVQLLQLLLLLLLQLCCVQPNNVLSVVLNVQLVVQLVCLVVPQWDDDDPDIDRDDSSLRSSVSSLVSSVVVLQPDWFDPDPQPPLCVVQVVLLVLNVVCLQSLLQLQLSLLLSLLARNYAHDSSLSSCVSVVVLVSSLSSQVLLLQLQLLSQLVSSRVRSHGHSNHSVVLNSLSSVNRPPSPVSSVVSSVVSNVSSVCSSVCSRCCNGRVSSSCSSVSSVVSSQVSLLVSSLVSLLSSQQVSCCQLFNDGDVSNVQLVVQLVVLVVDPSHRDSNSSSSVSNVVSSVVSSVCVVVPVGGGPDDD/DLLVLLLQLQLLLLLCLLQLAAAADLVLNQVSLCVVVVNDDLVVSLVVLCVVLVLCLVQPQLLLCLLLVAGACSVQRSVSNNLSSNFHSDPVSSNSSSNVRSVSSNCSLVVSVVVQVVLVPFPDNLSVLSLLLLVQLLQLLLLLLLQLCCVQPNNVLSVVLNVQLVVQLVCLVVPQWDDDDPDIDRDDSSLRSSVSSLVSSVVVLQPDWFDPDPQPPLCVVQVVLLVLNVVCLQSLLQLQLSLLLSLLARNYAHDSSLSSCVSVVVLVSSLSSQVLLLLLQLLSQLVSSRVRSHGHSNHSVCLNSLSSVNRPPSPVSSVVSSVVSNVSSVCSSVCSRCCNRRVSSSVSSVSSVVSSQVSLLVSSLVSLLSSQQVLCCQLFNDGDVSNVQLVVQLVVLVVDPSHRDSNSSSSVSSVVSSVVSSVCVVVPVGGGDDDD

InterPro domains:
  IPR019733 Uncharacterised protein family YhfT [PF10797] (3-429)

Nearest PDB structures (foldseek):
  4wid-assembly1_B  TM=1.438E-01  e=4.949E+00  macacine betaherpesvirus 3
  7a26-assembly7_HHH  TM=1.305E-01  e=5.866E-01  Serratia marcescens
  4wid-assembly1_B  TM=1.243E-01  e=5.488E+00  macacine betaherpesvirus 3

Secondary structure (DSSP, 8-state):
-HHHHHHHHHHHHHHHHHTTSEES-TTTHHHHHHHHTTSS-HHHHHHHHHHHHHHHIIIIIHHHHHHHTSEEHHHHHHHHHHHHHHS-SSHHHHHHHHHHHHHHHHHHHHHHHHHHHHHHHSSS--HHHHGGGGTTHHHHGGGHHHHHHHHHH-HHHHHHHHHHHHHHHHHHHHH-EEEETTEEEE--HHHHHHHHHHHHHHHHHHT----GGGTHHHHHHTHHHHHHHHHTHHHHHHHHHHHHHHHHTTSEESSHHHHHHHHTT-HHHHHHHHHHHHHHHHHHHHHHHHHHS-EETTTTTHHHHHHHHTTT-HHHHHHHHHHHHHHHHHHHHHHHHHGGG-HHHHHHHHHHHHHHHHHHHHHHHHHHHHHHHHHHHHHHS--SHHHHHHHHHHHHHTTSSSPPPHHHHHHHHHHHHHHHHHHHHHHTSS-PPP--/-HHHHHHHHHHHHHHHHHTTSEES-TTTHHHHHHHHTTSS-HHHHHHHHHHHHHHHIIIIIHHHHHHHTSEEHHHHHHHHHHHHHHS-SSHHHHHHHHHHHHHHHHHHHHHHHHHHHHHHHSSS--HHHHGGGGTTHHHHGGGHHHHHHHHHH-HHHHHHHHHHHHHHHHHHHHH-EEEETTEEEE--HHHHHHHHHHHHHHHHHHT----GGGTHHHHHHTHHHHHHHHHTHHHHHHHHHHHHHHHHTTSEESSHHHHHHHHTT-HHHHHHHHHHHHHHHHHHHHHHHHHHS-EETTTTTHHHHHHHHTTT-HHHHHHHHHHHHHHHHHHHHHHHHHGGG-HHHHHHHHHHHHHHHHHHHHHHHHHHHHHHHHHHHHHHS--SHHHHHHHHHHHHHTTSSSPPPHHHHHHHHHHHHHHHHHHHHHHTSS-PPP--

Sequence (872 aa):
MKYIVIALIGALASVLSNQGIAVFNDGFRPIVGQYFNGEINRKELAAMSFAISFGLVIGFGIPTSIAASIILIHCLLLTTDIIGSFCNNSRNGMILSAVIGAAYGLAILAGLEFVVKLFSYMPYNFTSDLGSVSGYITVAFAVFPAVGIAYQHGFKKGMTAGIVTLLVYFLVKKFGTFTIGAGKVSLNAEGMAMLAGMIMMIVYAAQKKGTEHTNEGLTKGFEGNILRIRKNWLLLAIMGGLIAAGTSLAIIAGDPASLALLANQEYSNAGLTALARAIGFIPLVFTTAIVTGVYGAAGCTFVFVVGLFLHGNPFFAFILGFAVMVAEIFLINIFAKYMDKFPGVKDMGEYVRTSMNKVLEISLLAGGIVAAEKMAVASSGYTGIGALFVIGGFLLNKKAKKPIVDLAVGPVACIIFGVLLNLLLIIGLIAVPAAKMKYIVIALIGALASVLSNQGIAVFNDGFRPIVGQYFNGEINRKELAAMSFAISFGLVIGFGIPTSIAASIILIHCLLLTTDIIGSFCNNSRNGMILSAVIGAAYGLAILAGLEFVVKLFSYMPYNFTSDLGSVSGYITVAFAVFPAVGIAYQHGFKKGMTAGIVTLLVYFLVKKFGTFTIGAGKVSLNAEGMAMLAGMIMMIVYAAQKKGTEHTNEGLTKGFEGNILRIRKNWLLLAIMGGLIAAGTSLAIIAGDPASLALLANQEYSNAGLTALARAIGFIPLVFTTAIVTGVYGAAGCTFVFVVGLFLHGNPFFAFILGFAVMVAEIFLINIFAKYMDKFPGVKDMGEYVRTSMNKVLEISLLAGGIVAAEKMAVASSGYTGIGALFVIGGFLLNKKAKKPIVDLAVGPVACIIFGVLLNLLLIIGLIAVPAAK

pLDDT: mean 88.52, std 9.82, range [29.64, 98.56]

Solvent-accessible surface area (backbone atoms only — not comparable to full-atom values): 40090 Å² total; per-residue (Å²): 109,69,62,57,42,39,18,48,42,22,13,50,44,2,30,29,21,31,71,56,47,19,36,56,48,73,81,47,38,57,53,53,27,36,39,76,71,62,74,45,53,62,69,56,49,23,50,50,36,39,65,68,30,48,60,47,27,65,39,35,17,46,40,48,12,60,46,46,74,32,37,32,38,51,45,50,42,35,48,15,32,28,45,4,35,65,28,52,85,44,74,67,23,36,53,48,15,22,52,53,17,18,50,47,30,41,45,54,55,52,47,49,54,47,52,56,50,53,45,59,69,38,93,56,57,45,65,74,39,42,49,38,19,42,61,34,42,67,35,24,53,28,37,24,36,14,40,18,30,20,73,73,72,31,34,70,58,8,50,51,32,41,51,50,20,51,50,42,25,49,47,26,64,61,63,27,62,43,75,53,86,97,44,79,45,66,56,57,25,48,52,52,9,25,48,53,12,43,52,50,40,51,53,62,21,62,66,40,66,41,78,76,85,74,53,74,58,66,51,71,76,27,50,68,22,47,49,53,42,58,73,45,41,66,64,48,13,51,41,15,8,41,48,0,18,33,21,9,67,59,53,32,26,79,42,73,68,30,30,36,23,44,59,69,68,33,39,68,51,15,18,51,47,32,42,57,51,18,61,22,31,37,46,56,46,46,52,50,19,36,75,33,22,29,38,44,52,54,55,43,36,54,23,40,22,42,0,31,70,30,52,80,34,34,69,62,11,21,54,51,6,22,50,50,38,47,51,50,64,62,41,44,60,57,45,60,69,47,45,54,56,31,42,28,50,50,53,42,17,57,32,42,53,50,24,46,49,52,50,47,28,54,25,25,38,39,12,13,26,53,17,23,27,50,43,30,33,62,45,46,58,44,74,30,59,20,29,20,51,33,54,41,47,50,58,42,34,72,51,37,94,81,51,58,47,69,63,27,38,19,45,41,39,34,52,54,47,44,51,49,53,36,52,34,42,73,73,59,59,42,53,60,54,72,83,127,107,68,61,57,44,39,19,47,44,22,14,50,46,2,31,29,22,29,72,54,47,18,35,56,47,74,81,47,36,56,53,53,28,35,38,76,70,64,74,43,54,62,69,56,49,23,50,50,36,41,66,68,30,49,59,48,26,66,39,36,16,46,40,50,13,60,45,46,73,32,37,32,41,50,46,51,41,35,48,15,32,29,45,3,34,63,28,51,83,43,74,65,23,35,52,48,15,23,52,52,17,17,50,46,30,41,44,53,54,52,47,49,54,48,52,56,51,54,44,60,69,39,92,55,56,46,66,75,38,42,48,38,20,42,61,33,43,68,35,25,53,27,36,25,35,13,40,18,30,20,73,72,70,30,34,70,58,9,49,51,31,41,51,50,20,52,48,43,25,48,47,27,65,61,63,27,63,46,74,54,85,96,45,77,47,66,57,57,25,49,52,50,9,26,48,54,12,44,52,49,40,50,53,61,21,63,66,39,66,41,79,77,84,73,53,74,57,65,51,73,76,26,49,68,24,47,49,56,41,57,72,44,41,66,62,48,13,52,41,16,7,40,49,0,18,33,23,8,65,58,52,33,25,79,41,72,67,29,31,36,25,44,59,70,68,33,39,68,54,15,18,50,49,31,42,56,51,18,62,24,31,38,45,55,46,46,51,51,18,36,75,36,23,28,38,43,52,54,56,43,37,54,23,39,22,42,0,31,72,29,53,79,34,33,68,62,10,20,54,51,6,21,49,48,38,45,50,50,64,62,41,44,61,55,46,58,69,46,46,55,57,30,41,27,50,48,53,41,17,59,32,41,54,50,24,45,49,53,49,46,28,53,24,24,39,39,14,14,26,52,18,24,27,51,42,30,34,62,45,46,58,45,75,29,58,20,29,20,50,35,53,41,47,50,57,41,34,73,49,36,94,81,52,57,47,70,62,26,37,18,45,42,39,35,51,53,47,46,51,48,52,37,52,34,43,74,74,60,59,42,50,60,54,74,83,125

Organism: NCBI:txid29354